Protein AF-0000000065902916 (afdb_homodimer)

Organism: Cutibacterium acnes (strain DSM 16379 / KPA171202) (NCBI:txid267747)

InterPro domains:
  IPR000559 Formate-tetrahydrofolate ligase, FTHFS [MF_01543] (1-563)
  IPR000559 Formate-tetrahydrofolate ligase, FTHFS [PF01268] (2-563)
  IPR000559 Formate-tetrahydrofolate ligase, FTHFS [cd00477] (16-562)
  IPR020628 Formate-tetrahydrofolate ligase, FTHFS, conserved site [PS00721] (103-113)
  IPR020628 Formate-tetrahydrofolate ligase, FTHFS, conserved site [PS00722] (328-339)
  IPR027417 P-loop containing nucleoside triphosphate hydrolase [G3DSA:3.40.50.300] (3-433)
  IPR027417 P-loop containing nucleoside triphosphate hydrolase [SSF52540] (4-561)

Foldseek 3Di:
DDFQVVLLVPFDEDFLCVLCVLLVAHPVQWADDPGFKTFGHLCLLVVLVPFDFAAEEEQFAFQDDLVGLQRQLLQLLLQLQLVVVPFAEEEEEAQEQQAVLFFADFFPAHFAQRGWPPRVLRNHCVRPQLVLLQVLLVVLVVLVQVCQLVPVPVQFDQVFFQRAHEASHQDPPQAKDWAQDDDSNSTDTDIGGYFYSLAGLLLLLLQLAADLVLSLVLQQQFFRGAHPVRHTDGSVNSVSSVVSSVSNVSLSTWMWGATSNSRIYTYHGAHDQQFHQRWGHLSSSSSRRSRTNYYYTYFPFHCLGNVLSCQAPNCVSSVDDHLAYEYRDELLQLLVLLVPFDDDNPDDGDPVSLDDDLVSSVSSLLSVLLSCQLCVVQQHAYEYEYEYDPSDDPSNLVSNCVSQVVSRHHYDYFPCSHVNNVRCNRVNVSVVVSSVDDGPGDHQDALQDFPLVLVQSSCCSRLNEPGAAEDPVQVVVSVVCVVSVLRSFHEHERADSCGSANDNSNGRRDHDHHQYFYHKDDRRSSRYIYTYRYDDDRRHHHDPDTLNNVWDADPVRDIPSSD/DDFQLVLLVPFDEDFLCVLCVLLVAHPVQWADDPGFKTFGHLCLLVVLVPFDFAAEEEQFAFQDDLVGLQRQLLQQLLQLQLVVVPFAEEEEEAQEQQAVLFFADFFPAHFAQRGWPPRVLRNHCVRPQLVLLQVLLVVLVVLVQVCQLVPVPVQFDQVFFQRAHEASHQDPPQAKDWAQDDDSNSTDTDIGGYFYSLQGLLLLLLQLADDLVLSLVLQQQFFRGAHPVRHTDGSVNSVSSVVSSVSNVSLSTWMWGATSNSRIYTYHGAHDQQFHQRWGHLSSSSSRRSRTNYYYTYFPFHCLGNVLSCQAPNCVSSVDDHLAYEYRDELLQLLVLLVPFDDDNPDDGDPVSLDDDLVSSVSSLLSVLLSCQLCVVQQHAYEYEYEYDPSDDPSNLVSNCVSQVVSRHHYDYFPCSHVNNVRCNRVNVRVVVSSPDDGPGDHQDALQDFPLVLVQSSCCSRLNEPGAAEDPVAVVVSVVCVVSVLRSFHEHERADSCGSANDNSNGRRDHDHHQYFYHKDDRRSSRYIYTYRYDDDRRHHHDPDTLNNVWDADPVRDIPSSD

pLDDT: mean 95.4, std 5.19, range [61.84, 98.88]

Secondary structure (DSSP, 8-state):
---HHHHHHHSPPPPHHHHHHHTT--GGGEEEBSSS-EEE-THHHHHTTTSPPPEEEEEEESS--TT---HHHHHHHHHHHHHHTT--EEEEEPPPPSGGGGTT---SSEETTEEEESHHHHHTTTTSHHHHHHHHHHHHHHHHHHHHHTT-TT-B-GGG----EEESS--GGGSSEEES-SSGGG---EEE-EEEGGG-HHHHHHHH--SHHHHHHHHHH-EEEEBTT-PEEETTTTT-HHHHHHHHTGGGS-EEEEETT--EEEE-----TTTS--B--HHHHHHHHTTSSEEEEEBSS-IIIIIHHIIIIIHHHH----SEEEEEE-HHHHHHHTT-----TTSPPPHHHHS--HHHHHHHHHHHHHHHHHHHHTT-EEEEEEE--TT--HHHHHHHHHHHHHTT-EEEEE-HHHHGGGGGHHHHHHHHHHHTSPP----SS-TTS-HHHHHHHIIIIII--S-EEE-HHHHHHHHHHHHTT-TTS-EEEE--TTSSSS-TT--SS--S--EEE-EEEEETTTTEEEEE-S---SS----SS-GGGT-EE-TTS-EES--/---HHHHHHHSPPPPHHHHHHHTT--GGGEEEBSSS-EEE-THHHHHTTTSPPPEEEEEEESS--TT---HHHHHHHHHHHHHHTT--EEEEEPPPPSGGGGTT---SSEETTEEEESHHHHHTTTTSHHHHHHHHHHHHHHHHHHHHHTT-TT-B-GGG----EEESS--GGGSSEEES-SSGGG---EEE-EEEGGG-HHHHHHHH--SHHHHHHHHHH-EEEEBTT-PEEETTTTT-HHHHHHHHTGGGS-EEEEETT--EEEE-----TTTS--B--HHHHHHHHTTSSEEEEEBSS-IIIIIHHIIIIIHHHH----SEEEEEE-HHHHHHHTT-----TTSPPPHHHHS--HHHHHHTHHHHHHHHHHHHHTT-EEEEEEE--TT--HHHHHHHHHHHHHTT-EEEEE-HHHHGGGGGHHHHHHHHHHHTSPP----SS-TTS-HHHHHHHIIIIII--S-EEE-HHHHHHHHHHHHTT-TTS-EEEE--TTSSSS-TT--SS--S--EEE-EEEEETTTTEEEEE-S---SS----SS-GGGT-EE-TTS-EES--

Structure (mmCIF, N/CA/C/O backbone):
data_AF-0000000065902916-model_v1
#
loop_
_entity.id
_entity.type
_entity.pdbx_description
1 polymer 'Formate--tetrahydrofolate ligase'
#
loop_
_atom_site.group_PDB
_atom_site.id
_atom_site.type_symbol
_atom_site.label_atom_id
_atom_site.label_alt_id
_atom_site.label_comp_id
_atom_site.label_asym_id
_atom_site.label_entity_id
_atom_site.label_seq_id
_atom_site.pdbx_PDB_ins_code
_atom_site.Cartn_x
_atom_site.Cartn_y
_atom_site.Cartn_z
_atom_site.occupancy
_atom_site.B_iso_or_equiv
_atom_site.auth_seq_id
_atom_site.auth_comp_id
_atom_site.auth_asym_id
_atom_site.auth_atom_id
_atom_site.pdbx_PDB_model_num
ATOM 1 N N . MET A 1 1 ? -21.078 -28.703 6.641 1 83.75 1 MET A N 1
ATOM 2 C CA . MET A 1 1 ? -19.812 -28.234 7.203 1 83.75 1 MET A CA 1
ATOM 3 C C . MET A 1 1 ? -19.859 -26.734 7.469 1 83.75 1 MET A C 1
ATOM 5 O O . MET A 1 1 ? -20.594 -26 6.816 1 83.75 1 MET A O 1
ATOM 9 N N . LYS A 1 2 ? -19.125 -26.391 8.523 1 86.38 2 LYS A N 1
ATOM 10 C CA . LYS A 1 2 ? -19 -24.969 8.828 1 86.38 2 LYS A CA 1
ATOM 11 C C . LYS A 1 2 ? -18.391 -24.203 7.656 1 86.38 2 LYS A C 1
ATOM 13 O O . LYS A 1 2 ? -17.734 -24.797 6.805 1 86.38 2 LYS A O 1
ATOM 18 N N . SER A 1 3 ? -18.688 -22.844 7.57 1 85.75 3 SER A N 1
ATOM 19 C CA . SER A 1 3 ? -18.047 -22.016 6.562 1 85.75 3 SER A CA 1
ATOM 20 C C . SER A 1 3 ? -16.547 -21.859 6.848 1 85.75 3 SER A C 1
ATOM 22 O O . SER A 1 3 ? -16.109 -22.062 7.98 1 85.75 3 SER A O 1
ATOM 24 N N . ASP A 1 4 ? -15.82 -21.594 5.863 1 87.5 4 ASP A N 1
ATOM 25 C CA . ASP A 1 4 ? -14.391 -21.375 6.023 1 87.5 4 ASP A CA 1
ATOM 26 C C . ASP A 1 4 ? -14.109 -20.297 7.066 1 87.5 4 ASP A C 1
ATOM 28 O O . ASP A 1 4 ? -13.18 -20.422 7.867 1 87.5 4 ASP A O 1
ATOM 32 N N . LEU A 1 5 ? -14.914 -19.25 7.055 1 83.94 5 LEU A N 1
ATOM 33 C CA . LEU A 1 5 ? -14.734 -18.156 7.992 1 83.94 5 LEU A CA 1
ATOM 34 C C . LEU A 1 5 ? -14.992 -18.609 9.422 1 83.94 5 LEU A C 1
ATOM 36 O O . LEU A 1 5 ? -14.281 -18.203 10.344 1 83.94 5 LEU A O 1
ATOM 40 N N . GLU A 1 6 ? -16.047 -19.375 9.609 1 87.38 6 GLU A N 1
ATOM 41 C CA . GLU A 1 6 ? -16.375 -19.906 10.938 1 87.38 6 GLU A CA 1
ATOM 42 C C . GLU A 1 6 ? -15.25 -20.797 11.461 1 87.38 6 GLU A C 1
ATOM 44 O O . GLU A 1 6 ? -14.875 -20.703 12.633 1 87.38 6 GLU A O 1
ATOM 49 N N . ILE A 1 7 ? -14.719 -21.594 10.578 1 91.5 7 ILE A N 1
ATOM 50 C CA . ILE A 1 7 ? -13.625 -22.484 10.961 1 91.5 7 ILE A CA 1
ATOM 51 C C . ILE A 1 7 ? -12.398 -21.672 11.344 1 91.5 7 ILE A C 1
ATOM 53 O O . ILE A 1 7 ? -11.75 -21.938 12.352 1 91.5 7 ILE A O 1
ATOM 57 N N . ALA A 1 8 ? -12.102 -20.672 10.562 1 89.81 8 ALA A N 1
ATOM 58 C CA . ALA A 1 8 ? -10.953 -19.797 10.82 1 89.81 8 ALA A CA 1
ATOM 59 C C . ALA A 1 8 ? -11.094 -19.094 12.172 1 89.81 8 ALA A C 1
ATOM 61 O O . ALA A 1 8 ? -10.109 -18.984 12.914 1 89.81 8 ALA A O 1
ATOM 62 N N . ARG A 1 9 ? -12.25 -18.641 12.516 1 87.94 9 ARG A N 1
ATOM 63 C CA . ARG A 1 9 ? -12.492 -17.891 13.742 1 87.94 9 ARG A CA 1
ATOM 64 C C . ARG A 1 9 ? -12.406 -18.797 14.961 1 87.94 9 ARG A C 1
ATOM 66 O O . ARG A 1 9 ? -12.016 -18.359 16.047 1 87.94 9 ARG A O 1
ATOM 73 N N . GLU A 1 10 ? -12.727 -20.062 14.75 1 92.06 10 GLU A N 1
ATOM 74 C CA . GLU A 1 10 ? -12.758 -21.016 15.867 1 92.06 10 GLU A CA 1
ATOM 75 C C . GLU A 1 10 ? -11.406 -21.688 16.047 1 92.06 10 GLU A C 1
ATOM 77 O O . GLU A 1 10 ? -11.141 -22.297 17.094 1 92.06 10 GLU A O 1
ATOM 82 N N . ALA A 1 11 ? -10.547 -21.578 15.07 1 94.19 11 ALA A N 1
ATOM 83 C CA . ALA A 1 11 ? -9.258 -22.266 15.102 1 94.19 11 ALA A CA 1
ATOM 84 C C . ALA A 1 11 ? -8.367 -21.703 16.203 1 94.19 11 ALA A C 1
ATOM 86 O O . ALA A 1 11 ? -8.352 -20.5 16.438 1 94.19 11 ALA A O 1
ATOM 87 N N . HIS A 1 12 ? -7.688 -22.594 16.859 1 95.25 12 HIS A N 1
ATOM 88 C CA . HIS A 1 12 ? -6.688 -22.172 17.828 1 95.25 12 HIS A CA 1
ATOM 89 C C . HIS A 1 12 ? -5.383 -21.781 17.141 1 95.25 12 HIS A C 1
ATOM 91 O O . HIS A 1 12 ? -4.766 -22.609 16.469 1 95.25 12 HIS A O 1
ATOM 97 N N . LEU A 1 13 ? -4.953 -20.547 17.328 1 95.81 13 LEU A N 1
ATOM 98 C CA . LEU A 1 13 ? -3.688 -20.094 16.766 1 95.81 13 LEU A CA 1
ATOM 99 C C . LEU A 1 13 ? -2.607 -20.016 17.844 1 95.81 13 LEU A C 1
ATOM 101 O O . LEU A 1 13 ? -2.826 -19.453 18.922 1 95.81 13 LEU A O 1
ATOM 105 N N . ASP A 1 14 ? -1.482 -20.609 17.578 1 96.56 14 ASP A N 1
ATOM 106 C CA . ASP A 1 14 ? -0.322 -20.469 18.453 1 96.56 14 ASP A CA 1
ATOM 107 C C . ASP A 1 14 ? 0.35 -19.109 18.266 1 96.56 14 ASP A C 1
ATOM 109 O O . ASP A 1 14 ? 0.291 -18.531 17.172 1 96.56 14 ASP A O 1
ATOM 113 N N . PRO A 1 15 ? 0.952 -18.625 19.359 1 95.19 15 PRO A N 1
ATOM 114 C CA . PRO A 1 15 ? 1.822 -17.469 19.109 1 95.19 15 PRO A CA 1
ATOM 115 C C . PRO A 1 15 ? 2.84 -17.719 18 1 95.19 15 PRO A C 1
ATOM 117 O O . PRO A 1 15 ? 3.391 -18.828 17.906 1 95.19 15 PRO A O 1
ATOM 120 N N . ILE A 1 16 ? 3.088 -16.781 17.219 1 97 16 ILE A N 1
ATOM 121 C CA . ILE A 1 16 ? 3.873 -16.969 16 1 97 16 ILE A CA 1
ATOM 122 C C . ILE A 1 16 ? 5.293 -17.406 16.359 1 97 16 ILE A C 1
ATOM 124 O O . ILE A 1 16 ? 5.941 -18.125 15.594 1 97 16 ILE A O 1
ATOM 128 N N . GLU A 1 17 ? 5.781 -17.016 17.562 1 96.25 17 GLU A N 1
ATOM 129 C CA . GLU A 1 17 ? 7.098 -17.438 18.047 1 96.25 17 GLU A CA 1
ATOM 130 C C . GLU A 1 17 ? 7.164 -18.953 18.234 1 96.25 17 GLU A C 1
ATOM 132 O O . GLU A 1 17 ? 8.195 -19.562 17.984 1 96.25 17 GLU A O 1
ATOM 137 N N . LYS A 1 18 ? 6.051 -19.469 18.719 1 96.81 18 LYS A N 1
ATOM 138 C CA . LYS A 1 18 ? 5.98 -20.922 18.906 1 96.81 18 LYS A CA 1
ATOM 139 C C . LYS A 1 18 ? 5.957 -21.641 17.562 1 96.81 18 LYS A C 1
ATOM 141 O O . LYS A 1 18 ? 6.594 -22.688 17.406 1 96.81 18 LYS A O 1
ATOM 146 N N . VAL A 1 19 ? 5.238 -21.125 16.609 1 97.31 19 VAL A N 1
ATOM 147 C CA . VAL A 1 19 ? 5.195 -21.688 15.266 1 97.31 19 VAL A CA 1
ATOM 148 C C . VAL A 1 19 ? 6.59 -21.641 14.641 1 97.31 19 VAL A C 1
ATOM 150 O O . VAL A 1 19 ? 7.027 -22.625 14.023 1 97.31 19 VAL A O 1
ATOM 153 N N . ALA A 1 20 ? 7.297 -20.516 14.828 1 97.06 20 ALA A N 1
ATOM 154 C CA . ALA A 1 20 ? 8.656 -20.359 14.32 1 97.06 20 ALA A CA 1
ATOM 155 C C . ALA A 1 20 ? 9.602 -21.391 14.945 1 97.06 20 ALA A C 1
ATOM 157 O O . ALA A 1 20 ? 10.438 -21.969 14.25 1 97.06 20 ALA A O 1
ATOM 158 N N . ALA A 1 21 ? 9.438 -21.609 16.234 1 95.56 21 ALA A N 1
ATOM 159 C CA . ALA A 1 21 ? 10.281 -22.547 16.938 1 95.56 21 ALA A CA 1
ATOM 160 C C . ALA A 1 21 ? 10.109 -23.969 16.391 1 95.56 21 ALA A C 1
ATOM 162 O O . ALA A 1 21 ? 11.07 -24.734 16.297 1 95.56 21 ALA A O 1
ATOM 163 N N . ARG A 1 22 ? 8.914 -24.266 16.031 1 92.75 22 ARG A N 1
ATOM 164 C CA . ARG A 1 22 ? 8.633 -25.562 15.43 1 92.75 22 ARG A CA 1
ATOM 165 C C . ARG A 1 22 ? 9.383 -25.734 14.117 1 92.75 22 ARG A C 1
ATOM 167 O O . ARG A 1 22 ? 9.758 -26.844 13.742 1 92.75 22 ARG A O 1
ATOM 174 N N . ALA A 1 23 ? 9.609 -24.641 13.469 1 92.81 23 ALA A N 1
ATOM 175 C CA . ALA A 1 23 ? 10.312 -24.656 12.188 1 92.81 23 ALA A CA 1
ATOM 176 C C . ALA A 1 23 ? 11.812 -24.453 12.383 1 92.81 23 ALA A C 1
ATOM 178 O O . ALA A 1 23 ? 12.562 -24.312 11.414 1 92.81 23 ALA A O 1
ATOM 179 N N . GLY A 1 24 ? 12.258 -24.328 13.609 1 91.44 24 GLY A N 1
ATOM 180 C CA . GLY A 1 24 ? 13.672 -24.125 13.867 1 91.44 24 GLY A CA 1
ATOM 181 C C . GLY A 1 24 ? 14.125 -22.703 13.609 1 91.44 24 GLY A C 1
ATOM 182 O O . GLY A 1 24 ? 15.297 -22.453 13.297 1 91.44 24 GLY A O 1
ATOM 183 N N . ILE A 1 25 ? 13.234 -21.75 13.656 1 95.62 25 ILE A N 1
ATOM 184 C CA . ILE A 1 25 ? 13.562 -20.344 13.484 1 95.62 25 ILE A CA 1
ATOM 185 C C . ILE A 1 25 ? 13.609 -19.656 14.852 1 95.62 25 ILE A C 1
ATOM 187 O O . ILE A 1 25 ? 12.594 -19.547 15.539 1 95.62 25 ILE A O 1
ATOM 191 N N . ASP A 1 26 ? 14.766 -19.188 15.148 1 95.5 26 ASP A N 1
ATOM 192 C CA . ASP A 1 26 ? 14.945 -18.484 16.422 1 95.5 26 ASP A CA 1
ATOM 193 C C . ASP A 1 26 ? 14.156 -17.172 16.438 1 95.5 26 ASP A C 1
ATOM 195 O O . ASP A 1 26 ? 14.055 -16.484 15.422 1 95.5 26 ASP A O 1
ATOM 199 N N . GLU A 1 27 ? 13.719 -16.812 17.609 1 95.31 27 GLU A N 1
ATOM 200 C CA . GLU A 1 27 ? 12.898 -15.625 17.797 1 95.31 27 GLU A CA 1
ATOM 201 C C . GLU A 1 27 ? 13.625 -14.367 17.328 1 95.31 27 GLU A C 1
ATOM 203 O O . GLU A 1 27 ? 13.008 -13.43 16.844 1 95.31 27 GLU A O 1
ATOM 208 N N . LYS A 1 28 ? 14.906 -14.328 17.438 1 95.19 28 LYS A N 1
ATOM 209 C CA . LYS A 1 28 ? 15.688 -13.148 17.094 1 95.19 28 LYS A CA 1
ATOM 210 C C . LYS A 1 28 ? 15.617 -12.859 15.594 1 95.19 28 LYS A C 1
ATOM 212 O O . LYS A 1 28 ? 15.922 -11.75 15.156 1 95.19 28 LYS A O 1
ATOM 217 N N . TYR A 1 29 ? 15.195 -13.867 14.805 1 96.62 29 TYR A N 1
ATOM 218 C CA . TYR A 1 29 ? 15.094 -13.688 13.359 1 96.62 29 TYR A CA 1
ATOM 219 C C . TYR A 1 29 ? 13.672 -13.336 12.953 1 96.62 29 TYR A C 1
ATOM 221 O O . TYR A 1 29 ? 13.359 -13.273 11.758 1 96.62 29 TYR A O 1
ATOM 229 N N . LEU A 1 30 ? 12.805 -13.117 13.969 1 97 30 LEU A N 1
ATOM 230 C CA . LEU A 1 30 ? 11.406 -12.797 13.688 1 97 30 LEU A CA 1
ATOM 231 C C . LEU A 1 30 ? 11.148 -11.305 13.875 1 97 30 LEU A C 1
ATOM 233 O O . LEU A 1 30 ? 11.672 -10.695 14.812 1 97 30 LEU A O 1
ATOM 237 N N . GLU A 1 31 ? 10.484 -10.727 12.969 1 96.38 31 GLU A N 1
ATOM 238 C CA . GLU A 1 31 ? 9.898 -9.398 13.102 1 96.38 31 GLU A CA 1
ATOM 239 C C . GLU A 1 31 ? 8.375 -9.469 13.133 1 96.38 31 GLU A C 1
ATOM 241 O O . GLU A 1 31 ? 7.738 -9.625 12.086 1 96.38 31 GLU A O 1
ATOM 246 N N . PRO A 1 32 ? 7.809 -9.219 14.227 1 96 32 PRO A N 1
ATOM 247 C CA . PRO A 1 32 ? 6.359 -9.406 14.359 1 96 32 PRO A CA 1
ATOM 248 C C . PRO A 1 32 ? 5.559 -8.367 13.586 1 96 32 PRO A C 1
ATOM 250 O O . PRO A 1 32 ? 5.945 -7.191 13.539 1 96 32 PRO A O 1
ATOM 253 N N . TYR A 1 33 ? 4.492 -8.68 13.039 1 96 33 TYR A N 1
ATOM 254 C CA . TYR A 1 33 ? 3.436 -7.859 12.453 1 96 33 TYR A CA 1
ATOM 255 C C . TYR A 1 33 ? 2.074 -8.234 13.023 1 96 33 TYR A C 1
ATOM 257 O O . TYR A 1 33 ? 1.308 -8.961 12.391 1 96 33 TYR A O 1
ATOM 265 N N . GLY A 1 34 ? 1.785 -7.641 14.055 1 91.44 34 GLY A N 1
ATOM 266 C CA . GLY A 1 34 ? 0.69 -8.133 14.875 1 91.44 34 GLY A CA 1
ATOM 267 C C . GLY A 1 34 ? 1.046 -9.383 15.664 1 91.44 34 GLY A C 1
ATOM 268 O O . GLY A 1 34 ? 2.213 -9.602 15.992 1 91.44 34 GLY A O 1
ATOM 269 N N . ARG A 1 35 ? 0.094 -10.125 16.047 1 87.19 35 ARG A N 1
ATOM 270 C CA . ARG A 1 35 ? 0.341 -11.266 16.922 1 87.19 35 ARG A CA 1
ATOM 271 C C . ARG A 1 35 ? 0.376 -12.57 16.125 1 87.19 35 ARG A C 1
ATOM 273 O O . ARG A 1 35 ? 0.956 -13.562 16.578 1 87.19 35 ARG A O 1
ATOM 280 N N . GLY A 1 36 ? -0.082 -12.586 14.938 1 93.06 36 GLY A N 1
ATOM 281 C CA . GLY A 1 36 ? -0.267 -13.844 14.234 1 93.06 36 GLY A CA 1
ATOM 282 C C . GLY A 1 36 ? 0.624 -13.984 13.016 1 93.06 36 GLY A C 1
ATOM 283 O O . GLY A 1 36 ? 0.633 -15.031 12.359 1 93.06 36 GLY A O 1
ATOM 284 N N . VAL A 1 37 ? 1.392 -12.977 12.633 1 97.38 37 VAL A N 1
ATOM 285 C CA . VAL A 1 37 ? 2.236 -12.969 11.445 1 97.38 37 VAL A CA 1
ATOM 286 C C . VAL A 1 37 ? 3.602 -12.375 11.789 1 97.38 37 VAL A C 1
ATOM 288 O O . VAL A 1 37 ? 3.707 -11.492 12.648 1 97.38 37 VAL A O 1
ATOM 291 N N . ALA A 1 38 ? 4.641 -12.867 11.242 1 98.06 38 ALA A N 1
ATOM 292 C CA . ALA A 1 38 ? 5.973 -12.289 11.414 1 98.06 38 ALA A CA 1
ATOM 293 C C . ALA A 1 38 ? 6.781 -12.383 10.125 1 98.06 38 ALA A C 1
ATOM 295 O O . ALA A 1 38 ? 6.645 -13.344 9.359 1 98.06 38 ALA A O 1
ATOM 296 N N . LYS A 1 39 ? 7.539 -11.43 9.867 1 98.12 39 LYS A N 1
ATOM 297 C CA . LYS A 1 39 ? 8.57 -11.547 8.844 1 98.12 39 LYS A CA 1
ATOM 298 C C . LYS A 1 39 ? 9.773 -12.328 9.359 1 98.12 39 LYS A C 1
ATOM 300 O O . LYS A 1 39 ? 10.086 -12.281 10.547 1 98.12 39 LYS A O 1
ATOM 305 N N . VAL A 1 40 ? 10.445 -13.008 8.492 1 98.06 40 VAL A N 1
ATOM 306 C CA . VAL A 1 40 ? 11.625 -13.789 8.844 1 98.06 40 VAL A CA 1
ATOM 307 C C . VAL A 1 40 ? 12.875 -13.148 8.25 1 98.06 40 VAL A C 1
ATOM 309 O O . VAL A 1 40 ? 12.977 -13 7.027 1 98.06 40 VAL A O 1
ATOM 312 N N . ASP A 1 41 ? 13.766 -12.812 9.117 1 95.88 41 ASP A N 1
ATOM 313 C CA . ASP A 1 41 ? 15.031 -12.227 8.695 1 95.88 41 ASP A CA 1
ATOM 314 C C . ASP A 1 41 ? 15.844 -13.219 7.867 1 95.88 41 ASP A C 1
ATOM 316 O O . ASP A 1 41 ? 15.883 -14.406 8.18 1 95.88 41 ASP A O 1
ATOM 320 N N . LEU A 1 42 ? 16.516 -12.75 6.848 1 94.5 42 LEU A N 1
ATOM 321 C CA . LEU A 1 42 ? 17.203 -13.609 5.895 1 94.5 42 LEU A CA 1
ATOM 322 C C . LEU A 1 42 ? 18.453 -14.234 6.527 1 94.5 42 LEU A C 1
ATOM 324 O O . LEU A 1 42 ? 18.984 -15.211 6.008 1 94.5 42 LEU A O 1
ATOM 328 N N . ASP A 1 43 ? 18.906 -13.711 7.656 1 94.12 43 ASP A N 1
ATOM 329 C CA . ASP A 1 43 ? 20.062 -14.258 8.344 1 94.12 43 ASP A CA 1
ATOM 330 C C . ASP A 1 43 ? 19.812 -15.695 8.805 1 94.12 43 ASP A C 1
ATOM 332 O O . ASP A 1 43 ? 20.75 -16.438 9.102 1 94.12 43 ASP A O 1
ATOM 336 N N . VAL A 1 44 ? 18.609 -16.062 8.797 1 95 44 VAL A N 1
ATOM 337 C CA . VAL A 1 44 ? 18.234 -17.406 9.195 1 95 44 VAL A CA 1
ATOM 338 C C . VAL A 1 44 ? 18.844 -18.422 8.227 1 95 44 VAL A C 1
ATOM 340 O O . VAL A 1 44 ? 19.203 -19.531 8.625 1 95 44 VAL A O 1
ATOM 343 N N . VAL A 1 45 ? 18.953 -18.078 6.965 1 93.44 45 VAL A N 1
ATOM 344 C CA . VAL A 1 45 ? 19.516 -18.969 5.953 1 93.44 45 VAL A CA 1
ATOM 345 C C . VAL A 1 45 ? 20.953 -19.312 6.305 1 93.44 45 VAL A C 1
ATOM 347 O O . VAL A 1 45 ? 21.359 -20.469 6.215 1 93.44 45 VAL A O 1
ATOM 350 N N . THR A 1 46 ? 21.703 -18.25 6.711 1 91.12 46 THR A N 1
ATOM 351 C CA . THR A 1 46 ? 23.078 -18.469 7.117 1 91.12 46 THR A CA 1
ATOM 352 C C . THR A 1 46 ? 23.141 -19.25 8.43 1 91.12 46 THR A C 1
ATOM 354 O O . THR A 1 46 ? 23.984 -20.125 8.586 1 91.12 46 THR A O 1
ATOM 357 N N . HIS A 1 47 ? 22.281 -18.969 9.273 1 91.06 47 HIS A N 1
ATOM 358 C CA . HIS A 1 47 ? 22.266 -19.625 10.586 1 91.06 47 HIS A CA 1
ATOM 359 C C . HIS A 1 47 ? 21.953 -21.109 10.461 1 91.06 47 HIS A C 1
ATOM 361 O O . HIS A 1 47 ? 22.5 -21.922 11.203 1 91.06 47 HIS A O 1
ATOM 367 N N . ASN A 1 48 ? 21.109 -21.406 9.508 1 89.25 48 ASN A N 1
ATOM 368 C CA . ASN A 1 48 ? 20.672 -22.797 9.359 1 89.25 48 ASN A CA 1
ATOM 369 C C . ASN A 1 48 ? 21.469 -23.516 8.273 1 89.25 48 ASN A C 1
ATOM 371 O O . ASN A 1 48 ? 21.047 -24.578 7.797 1 89.25 48 ASN A O 1
ATOM 375 N N . ARG A 1 49 ? 22.562 -23.031 7.863 1 84.62 49 ARG A N 1
ATOM 376 C CA . ARG A 1 49 ? 23.328 -23.547 6.734 1 84.62 49 ARG A CA 1
ATOM 377 C C . ARG A 1 49 ? 23.797 -24.969 7.008 1 84.62 49 ARG A C 1
ATOM 379 O O . ARG A 1 49 ? 23.938 -25.766 6.078 1 84.62 49 ARG A O 1
ATOM 386 N N . ASP A 1 50 ? 23.984 -25.297 8.266 1 84.5 50 ASP A N 1
ATOM 387 C CA . ASP A 1 50 ? 24.531 -26.594 8.617 1 84.5 50 ASP A CA 1
ATOM 388 C C . ASP A 1 50 ? 23.422 -27.609 8.891 1 84.5 50 ASP A C 1
ATOM 390 O O . ASP A 1 50 ? 23.703 -28.797 9.094 1 84.5 50 ASP A O 1
ATOM 394 N N . HIS A 1 51 ? 22.281 -27.109 8.852 1 83.25 51 HIS A N 1
ATOM 395 C CA . HIS A 1 51 ? 21.172 -28.047 8.961 1 83.25 51 HIS A CA 1
ATOM 396 C C . HIS A 1 51 ? 21.031 -28.891 7.691 1 83.25 51 HIS A C 1
ATOM 398 O O . HIS A 1 51 ? 21.391 -28.438 6.605 1 83.25 51 HIS A O 1
ATOM 404 N N . SER A 1 52 ? 20.578 -30.062 7.91 1 83.12 52 SER A N 1
ATOM 405 C CA . SER A 1 52 ? 20.281 -30.875 6.738 1 83.12 52 SER A CA 1
ATOM 406 C C . SER A 1 52 ? 19.141 -30.281 5.93 1 83.12 52 SER A C 1
ATOM 408 O O . SER A 1 52 ? 18.125 -29.844 6.492 1 83.12 52 SER A O 1
ATOM 410 N N . CYS A 1 53 ? 19.312 -30.266 4.676 1 88 53 CYS A N 1
ATOM 411 C CA . CYS A 1 53 ? 18.25 -29.75 3.807 1 88 53 CYS A CA 1
ATOM 412 C C . CYS A 1 53 ? 17.078 -30.719 3.762 1 88 53 CYS A C 1
ATOM 414 O O . CYS A 1 53 ? 17.266 -31.938 3.688 1 88 53 CYS A O 1
ATOM 416 N N . GLY A 1 54 ? 15.969 -30.172 3.891 1 94.81 54 GLY A N 1
ATOM 417 C CA . GLY A 1 54 ? 14.766 -30.984 3.76 1 94.81 54 GLY A CA 1
ATOM 418 C C . GLY A 1 54 ? 14.508 -31.453 2.338 1 94.81 54 GLY A C 1
ATOM 419 O O . GLY A 1 54 ? 15.164 -30.984 1.402 1 94.81 54 GLY A O 1
ATOM 420 N N . LYS A 1 55 ? 13.633 -32.469 2.236 1 97.62 55 LYS A N 1
ATOM 421 C CA . LYS A 1 55 ? 13.133 -32.844 0.92 1 97.62 55 LYS A CA 1
ATOM 422 C C . LYS A 1 55 ? 12.305 -31.734 0.297 1 97.62 55 LYS A C 1
ATOM 424 O O . LYS A 1 55 ? 11.547 -31.047 0.993 1 97.62 55 LYS A O 1
ATOM 429 N N . TYR A 1 56 ? 12.555 -31.469 -0.967 1 97.94 56 TYR A N 1
ATOM 430 C CA . TYR A 1 56 ? 11.898 -30.391 -1.698 1 97.94 56 TYR A CA 1
ATOM 431 C C . TYR A 1 56 ? 10.773 -30.938 -2.568 1 97.94 56 TYR A C 1
ATOM 433 O O . TYR A 1 56 ? 11.016 -31.656 -3.539 1 97.94 56 TYR A O 1
ATOM 441 N N . VAL A 1 57 ? 9.484 -30.609 -2.246 1 98.69 57 VAL A N 1
ATOM 442 C CA . VAL A 1 57 ? 8.312 -31.156 -2.918 1 98.69 57 VAL A CA 1
ATOM 443 C C . VAL A 1 57 ? 7.473 -30.031 -3.516 1 98.69 57 VAL A C 1
ATOM 445 O O . VAL A 1 57 ? 7.129 -29.078 -2.824 1 98.69 57 VAL A O 1
ATOM 448 N N . VAL A 1 58 ? 7.133 -30.094 -4.809 1 98.62 58 VAL A N 1
ATOM 449 C CA . VAL A 1 58 ? 6.277 -29.109 -5.445 1 98.62 58 VAL A CA 1
ATOM 450 C C . VAL A 1 58 ? 4.863 -29.656 -5.605 1 98.62 58 VAL A C 1
ATOM 452 O O . VAL A 1 58 ? 4.691 -30.812 -6 1 98.62 58 VAL A O 1
ATOM 455 N N . VAL A 1 59 ? 3.887 -28.891 -5.148 1 98.69 59 VAL A N 1
ATOM 456 C CA . VAL A 1 59 ? 2.48 -29.219 -5.355 1 98.69 59 VAL A CA 1
ATOM 457 C C . VAL A 1 59 ? 1.956 -28.5 -6.598 1 98.69 59 VAL A C 1
ATOM 459 O O . VAL A 1 59 ? 1.985 -27.266 -6.668 1 98.69 59 VAL A O 1
ATOM 462 N N . THR A 1 60 ? 1.54 -29.188 -7.57 1 98.19 60 THR A N 1
ATOM 463 C CA . THR A 1 60 ? 0.95 -28.719 -8.82 1 98.19 60 THR A CA 1
ATOM 464 C C . THR A 1 60 ? -0.37 -29.438 -9.094 1 98.19 60 THR A C 1
ATOM 466 O O . THR A 1 60 ? -1.013 -29.938 -8.172 1 98.19 60 THR A O 1
ATOM 469 N N . ALA A 1 61 ? -0.87 -29.312 -10.344 1 97.94 61 ALA A N 1
ATOM 470 C CA . ALA A 1 61 ? -2.176 -29.906 -10.617 1 97.94 61 ALA A CA 1
ATOM 471 C C . ALA A 1 61 ? -2.314 -30.25 -12.094 1 97.94 61 ALA A C 1
ATOM 473 O O . ALA A 1 61 ? -1.417 -29.969 -12.898 1 97.94 61 ALA A O 1
ATOM 474 N N . MET A 1 62 ? -3.373 -30.984 -12.367 1 97.25 62 MET A N 1
ATOM 475 C CA . MET A 1 62 ? -3.816 -31.125 -13.75 1 97.25 62 MET A CA 1
ATOM 476 C C . MET A 1 62 ? -4.445 -29.812 -14.25 1 97.25 62 MET A C 1
ATOM 478 O O . MET A 1 62 ? -4.523 -28.844 -13.5 1 97.25 62 MET A O 1
ATOM 482 N N . THR A 1 63 ? -4.859 -29.781 -15.508 1 96.38 63 THR A N 1
ATOM 483 C CA . THR A 1 63 ? -5.449 -28.594 -16.094 1 96.38 63 THR A CA 1
ATOM 484 C C . THR A 1 63 ? -6.68 -28.156 -15.297 1 96.38 63 THR A C 1
ATOM 486 O O . THR A 1 63 ? -7.617 -28.938 -15.117 1 96.38 63 THR A O 1
ATOM 489 N N . PRO A 1 64 ? -6.602 -26.953 -14.812 1 91.5 64 PRO A N 1
ATOM 490 C CA . PRO A 1 64 ? -7.707 -26.5 -13.961 1 91.5 64 PRO A CA 1
ATOM 491 C C . PRO A 1 64 ? -9.031 -26.406 -14.719 1 91.5 64 PRO A C 1
ATOM 493 O O . PRO A 1 64 ? -9.039 -26.156 -15.93 1 91.5 64 PRO A O 1
ATOM 496 N N . THR A 1 65 ? -10.086 -26.641 -13.961 1 88.62 65 THR A N 1
ATOM 497 C CA . THR A 1 65 ? -11.445 -26.391 -14.422 1 88.62 65 THR A CA 1
ATOM 498 C C . THR A 1 65 ? -12.047 -25.188 -13.703 1 88.62 65 THR A C 1
ATOM 500 O O . THR A 1 65 ? -11.469 -24.688 -12.734 1 88.62 65 THR A O 1
ATOM 503 N N . PRO A 1 66 ? -13.172 -24.594 -14.117 1 79.56 66 PRO A N 1
ATOM 504 C CA . PRO A 1 66 ? -13.797 -23.453 -13.438 1 79.56 66 PRO A CA 1
ATOM 505 C C . PRO A 1 66 ? -14.188 -23.781 -12 1 79.56 66 PRO A C 1
ATOM 507 O O . PRO A 1 66 ? -14.492 -22.875 -11.219 1 79.56 66 PRO A O 1
ATOM 510 N N . LEU A 1 67 ? -14.102 -24.984 -11.633 1 75.88 67 LEU A N 1
ATOM 511 C CA . LEU A 1 67 ? -14.531 -25.438 -10.32 1 75.88 67 LEU A CA 1
ATOM 512 C C . LEU A 1 67 ? -13.414 -25.297 -9.297 1 75.88 67 LEU A C 1
ATOM 514 O O . LEU A 1 67 ? -13.68 -25.156 -8.102 1 75.88 67 LEU A O 1
ATOM 518 N N . GLY A 1 68 ? -12.188 -25.328 -9.664 1 80.25 68 GLY A N 1
ATOM 519 C CA . GLY A 1 68 ? -11.039 -25.344 -8.781 1 80.25 68 GLY A CA 1
ATOM 520 C C . GLY A 1 68 ? -10.727 -26.719 -8.219 1 80.25 68 GLY A C 1
ATOM 521 O O . GLY A 1 68 ? -11.609 -27.391 -7.703 1 80.25 68 GLY A O 1
ATOM 522 N N . GLU A 1 69 ? -9.562 -27.172 -8.234 1 86.81 69 GLU A N 1
ATOM 523 C CA . GLU A 1 69 ? -9.18 -28.531 -7.855 1 86.81 69 GLU A CA 1
ATOM 524 C C . GLU A 1 69 ? -8.68 -28.578 -6.414 1 86.81 69 GLU A C 1
ATOM 526 O O . GLU A 1 69 ? -8.5 -29.672 -5.848 1 86.81 69 GLU A O 1
ATOM 531 N N . GLY A 1 70 ? -8.531 -27.422 -5.812 1 92.38 70 GLY A N 1
ATOM 532 C CA . GLY A 1 70 ? -8.125 -27.375 -4.422 1 92.38 70 GLY A CA 1
ATOM 533 C C . GLY A 1 70 ? -6.637 -27.609 -4.227 1 92.38 70 GLY A C 1
ATOM 534 O O . GLY A 1 70 ? -6.234 -28.344 -3.309 1 92.38 70 GLY A O 1
ATOM 535 N N . LYS A 1 71 ? -5.828 -27.094 -5.125 1 95.19 71 LYS A N 1
ATOM 536 C CA . LYS A 1 71 ? -4.379 -27.25 -5.055 1 95.19 71 LYS A CA 1
ATOM 537 C C . LYS A 1 71 ? -3.826 -26.688 -3.752 1 95.19 71 LYS A C 1
ATOM 539 O O . LYS A 1 71 ? -3.055 -27.344 -3.055 1 95.19 71 LYS A O 1
ATOM 544 N N . THR A 1 72 ? -4.23 -25.5 -3.365 1 94.81 72 THR A N 1
ATOM 545 C CA . THR A 1 72 ? -3.723 -24.844 -2.16 1 94.81 72 THR A CA 1
ATOM 546 C C . THR A 1 72 ? -4.195 -25.578 -0.91 1 94.81 72 THR A C 1
ATOM 548 O O . THR A 1 72 ? -3.424 -25.781 0.031 1 94.81 72 THR A O 1
ATOM 551 N N . THR A 1 73 ? -5.445 -26 -0.892 1 96 73 THR A N 1
ATOM 552 C CA . THR A 1 73 ? -5.945 -26.734 0.264 1 96 73 THR A CA 1
ATOM 553 C C . THR A 1 73 ? -5.207 -28.062 0.418 1 96 73 THR A C 1
ATOM 555 O O . THR A 1 73 ? -4.953 -28.516 1.537 1 96 73 THR A O 1
ATOM 558 N N . THR A 1 74 ? -4.883 -28.672 -0.714 1 98.06 74 THR A N 1
ATOM 559 C CA . THR A 1 74 ? -4.125 -29.922 -0.68 1 98.06 74 THR A CA 1
ATOM 560 C C . THR A 1 74 ? -2.719 -29.688 -0.139 1 98.06 74 THR A C 1
ATOM 562 O O . THR A 1 74 ? -2.205 -30.484 0.643 1 98.06 74 THR A O 1
ATOM 565 N N . ALA A 1 75 ? -2.117 -28.609 -0.553 1 98.31 75 ALA A N 1
ATOM 566 C CA . ALA A 1 75 ? -0.793 -28.266 -0.04 1 98.31 75 ALA A CA 1
ATOM 567 C C . ALA A 1 75 ? -0.825 -28.078 1.473 1 98.31 75 ALA A C 1
ATOM 569 O O . ALA A 1 75 ? 0.044 -28.578 2.188 1 98.31 75 ALA A O 1
ATOM 570 N N . VAL A 1 76 ? -1.844 -27.375 1.943 1 98.38 76 VAL A N 1
ATOM 571 C CA . VAL A 1 76 ? -2 -27.141 3.375 1 98.38 76 VAL A CA 1
ATOM 572 C C . VAL A 1 76 ? -2.27 -28.469 4.09 1 98.38 76 VAL A C 1
ATOM 574 O O . VAL A 1 76 ? -1.656 -28.766 5.117 1 98.38 76 VAL A O 1
ATOM 577 N N . GLY A 1 77 ? -3.164 -29.234 3.525 1 98.56 77 GLY A N 1
ATOM 578 C CA . GLY A 1 77 ? -3.467 -30.531 4.09 1 98.56 77 GLY A CA 1
ATOM 579 C C . GLY A 1 77 ? -2.256 -31.453 4.172 1 98.56 77 GLY A C 1
ATOM 580 O O . GLY A 1 77 ? -2.082 -32.156 5.152 1 98.56 77 GLY A O 1
ATOM 581 N N . LEU A 1 78 ? -1.479 -31.453 3.133 1 98.81 78 LEU A N 1
ATOM 582 C CA . LEU A 1 78 ? -0.27 -32.281 3.104 1 98.81 78 LEU A CA 1
ATOM 583 C C . LEU A 1 78 ? 0.697 -31.844 4.207 1 98.81 78 LEU A C 1
ATOM 585 O O . LEU A 1 78 ? 1.304 -32.688 4.863 1 98.81 78 LEU A O 1
ATOM 589 N N . ALA A 1 79 ? 0.879 -30.516 4.418 1 98.56 79 ALA A N 1
ATOM 590 C CA . ALA A 1 79 ? 1.724 -30.031 5.504 1 98.56 79 ALA A CA 1
ATOM 591 C C . ALA A 1 79 ? 1.239 -30.547 6.855 1 98.56 79 ALA A C 1
ATOM 593 O O . ALA A 1 79 ? 2.039 -31.016 7.668 1 98.56 79 ALA A O 1
ATOM 594 N N . GLN A 1 80 ? -0.046 -30.516 7.047 1 98.56 80 GLN A N 1
ATOM 595 C CA . GLN A 1 80 ? -0.653 -31.016 8.281 1 98.56 80 GLN A CA 1
ATOM 596 C C . GLN A 1 80 ? -0.513 -32.531 8.398 1 98.56 80 GLN A C 1
ATOM 598 O O . GLN A 1 80 ? -0.265 -33.031 9.484 1 98.56 80 GLN A O 1
ATOM 603 N N . GLY A 1 81 ? -0.706 -33.219 7.273 1 98.75 81 GLY A N 1
ATOM 604 C CA . GLY A 1 81 ? -0.579 -34.656 7.25 1 98.75 81 GLY A CA 1
ATOM 605 C C . GLY A 1 81 ? 0.821 -35.156 7.578 1 98.75 81 GLY A C 1
ATOM 606 O O . GLY A 1 81 ? 0.99 -36.156 8.273 1 98.75 81 GLY A O 1
ATOM 607 N N . LEU A 1 82 ? 1.812 -34.469 7.039 1 98.62 82 LEU A N 1
ATOM 608 C CA . LEU A 1 82 ? 3.193 -34.812 7.352 1 98.62 82 LEU A CA 1
ATOM 609 C C . LEU A 1 82 ? 3.457 -34.719 8.852 1 98.62 82 LEU A C 1
ATOM 611 O O . LEU A 1 82 ? 4.117 -35.562 9.43 1 98.62 82 LEU A O 1
ATOM 615 N N . GLU A 1 83 ? 2.914 -33.719 9.461 1 97.62 83 GLU A N 1
ATOM 616 C CA . GLU A 1 83 ? 3.062 -33.562 10.906 1 97.62 83 GLU A CA 1
ATOM 617 C C . GLU A 1 83 ? 2.432 -34.719 11.648 1 97.62 83 GLU A C 1
ATOM 619 O O . GLU A 1 83 ? 2.939 -35.156 12.688 1 97.62 83 GLU A O 1
ATOM 624 N N . LYS A 1 84 ? 1.324 -35.25 11.172 1 98.19 84 LYS A N 1
ATOM 625 C CA . LYS A 1 84 ? 0.607 -36.344 11.797 1 98.19 84 LYS A CA 1
ATOM 626 C C . LYS A 1 84 ? 1.448 -37.625 11.797 1 98.19 84 LYS A C 1
ATOM 628 O O . LYS A 1 84 ? 1.284 -38.469 12.664 1 98.19 84 LYS A O 1
ATOM 633 N N . ILE A 1 85 ? 2.318 -37.719 10.867 1 98.38 85 ILE A N 1
ATOM 634 C CA . ILE A 1 85 ? 3.109 -38.938 10.789 1 98.38 85 ILE A CA 1
ATOM 635 C C . ILE A 1 85 ? 4.523 -38.688 11.297 1 98.38 85 ILE A C 1
ATOM 637 O O . ILE A 1 85 ? 5.457 -39.406 10.977 1 98.38 85 ILE A O 1
ATOM 641 N N . GLY A 1 86 ? 4.73 -37.531 11.922 1 97.06 86 GLY A N 1
ATOM 642 C CA . GLY A 1 86 ? 5.957 -37.25 12.648 1 97.06 86 GLY A CA 1
ATOM 643 C C . GLY A 1 86 ? 7.016 -36.594 11.789 1 97.06 86 GLY A C 1
ATOM 644 O O . GLY A 1 86 ? 8.195 -36.562 12.148 1 97.06 86 GLY A O 1
ATOM 645 N N . LYS A 1 87 ? 6.68 -36.094 10.617 1 97.19 87 LYS A N 1
ATOM 646 C CA . LYS A 1 87 ? 7.594 -35.344 9.758 1 97.19 87 LYS A CA 1
ATOM 647 C C . LYS A 1 87 ? 7.324 -33.844 9.836 1 97.19 87 LYS A C 1
ATOM 649 O O . LYS A 1 87 ? 6.188 -33.406 9.672 1 97.19 87 LYS A O 1
ATOM 654 N N . HIS A 1 88 ? 8.328 -33.062 10.078 1 95.5 88 HIS A N 1
ATOM 655 C CA . HIS A 1 88 ? 8.18 -31.625 10.172 1 95.5 88 HIS A CA 1
ATOM 656 C C . HIS A 1 88 ? 8.273 -30.969 8.797 1 95.5 88 HIS A C 1
ATOM 658 O O . HIS A 1 88 ? 9.219 -31.219 8.047 1 95.5 88 HIS A O 1
ATOM 664 N N . SER A 1 89 ? 7.281 -30.172 8.539 1 96.75 89 SER A N 1
ATOM 665 C CA . SER A 1 89 ? 7.25 -29.562 7.211 1 96.75 89 SER A CA 1
ATOM 666 C C . SER A 1 89 ? 7.09 -28.047 7.312 1 96.75 89 SER A C 1
ATOM 668 O O . SER A 1 89 ? 6.621 -27.531 8.328 1 96.75 89 SER A O 1
ATOM 670 N N . VAL A 1 90 ? 7.566 -27.359 6.297 1 97.88 90 VAL A N 1
ATOM 671 C CA . VAL A 1 90 ? 7.305 -25.953 6.051 1 97.88 90 VAL A CA 1
ATOM 672 C C . VAL A 1 90 ? 6.672 -25.766 4.672 1 97.88 90 VAL A C 1
ATOM 674 O O . VAL A 1 90 ? 7.156 -26.328 3.684 1 97.88 90 VAL A O 1
ATOM 677 N N . LEU A 1 91 ? 5.605 -25.109 4.672 1 98.38 91 LEU A N 1
ATOM 678 C CA . LEU A 1 91 ? 4.902 -24.844 3.42 1 98.38 91 LEU A CA 1
ATOM 679 C C . LEU A 1 91 ? 5.195 -23.422 2.92 1 98.38 91 LEU A C 1
ATOM 681 O O . LEU A 1 91 ? 5.09 -22.469 3.678 1 98.38 91 LEU A O 1
ATOM 685 N N . ALA A 1 92 ? 5.633 -23.281 1.679 1 98.12 92 ALA A N 1
ATOM 686 C CA . ALA A 1 92 ? 5.832 -21.984 1.032 1 98.12 92 ALA A CA 1
ATOM 687 C C . ALA A 1 92 ? 4.746 -21.719 -0.006 1 98.12 92 ALA A C 1
ATOM 689 O O . ALA A 1 92 ? 4.551 -22.516 -0.927 1 98.12 92 ALA A O 1
ATOM 690 N N . LEU A 1 93 ? 4.039 -20.609 0.12 1 97.75 93 LEU A N 1
ATOM 691 C CA . LEU A 1 93 ? 2.947 -20.234 -0.775 1 97.75 93 LEU A CA 1
ATOM 692 C C . LEU A 1 93 ? 3.113 -18.812 -1.285 1 97.75 93 LEU A C 1
ATOM 694 O O . LEU A 1 93 ? 3.795 -18 -0.657 1 97.75 93 LEU A O 1
ATOM 698 N N . ARG A 1 94 ? 2.455 -18.531 -2.406 1 96.94 94 ARG A N 1
ATOM 699 C CA . ARG A 1 94 ? 2.338 -17.156 -2.887 1 96.94 94 ARG A CA 1
ATOM 700 C C . ARG A 1 94 ? 1.398 -16.344 -2 1 96.94 94 ARG A C 1
ATOM 702 O O . ARG A 1 94 ? 0.492 -16.891 -1.374 1 96.94 94 ARG A O 1
ATOM 709 N N . GLN A 1 95 ? 1.735 -15.102 -1.914 1 96.31 95 GLN A N 1
ATOM 710 C CA . GLN A 1 95 ? 0.787 -14.172 -1.31 1 96.31 95 GLN A CA 1
ATOM 711 C C . GLN A 1 95 ? -0.312 -13.781 -2.297 1 96.31 95 GLN A C 1
ATOM 713 O O . GLN A 1 95 ? -0.026 -13.406 -3.434 1 96.31 95 GLN A O 1
ATOM 718 N N . PRO A 1 96 ? -1.56 -13.906 -1.896 1 92.88 96 PRO A N 1
ATOM 719 C CA . PRO A 1 96 ? -2.631 -13.445 -2.779 1 92.88 96 PRO A CA 1
ATOM 720 C C . PRO A 1 96 ? -2.67 -11.922 -2.906 1 92.88 96 PRO A C 1
ATOM 722 O O . PRO A 1 96 ? -2.396 -11.211 -1.937 1 92.88 96 PRO A O 1
ATOM 725 N N . SER A 1 97 ? -3.014 -11.461 -4.121 1 91.88 97 SER A N 1
ATOM 726 C CA . SER A 1 97 ? -3.287 -10.047 -4.34 1 91.88 97 SER A CA 1
ATOM 727 C C . SER A 1 97 ? -4.621 -9.641 -3.721 1 91.88 97 SER A C 1
ATOM 729 O O . SER A 1 97 ? -5.586 -10.406 -3.758 1 91.88 97 SER A O 1
ATOM 731 N N . MET A 1 98 ? -4.727 -8.414 -3.236 1 93.19 98 MET A N 1
ATOM 732 C CA . MET A 1 98 ? -5.938 -7.953 -2.562 1 93.19 98 MET A CA 1
ATOM 733 C C . MET A 1 98 ? -7.031 -7.625 -3.572 1 93.19 98 MET A C 1
ATOM 735 O O . MET A 1 98 ? -8.211 -7.871 -3.316 1 93.19 98 MET A O 1
ATOM 739 N N . GLY A 1 99 ? -6.738 -7.086 -4.734 1 93.31 99 GLY A N 1
ATOM 740 C CA . GLY A 1 99 ? -7.695 -6.656 -5.738 1 93.31 99 GLY A CA 1
ATOM 741 C C . GLY A 1 99 ? -8.758 -7.695 -6.031 1 93.31 99 GLY A C 1
ATOM 742 O O . GLY A 1 99 ? -9.953 -7.426 -5.898 1 93.31 99 GLY A O 1
ATOM 743 N N . PRO A 1 100 ? -8.336 -8.875 -6.344 1 91.81 100 PRO A N 1
ATOM 744 C CA . PRO A 1 100 ? -9.281 -9.938 -6.703 1 91.81 100 PRO A CA 1
ATOM 745 C C . PRO A 1 100 ? -10.234 -10.297 -5.562 1 91.81 100 PRO A C 1
ATOM 747 O O . PRO A 1 100 ? -11.344 -10.766 -5.801 1 91.81 100 PRO A O 1
ATOM 750 N N . THR A 1 101 ? -9.82 -10.109 -4.324 1 91.62 101 THR A N 1
ATOM 751 C CA . THR A 1 101 ? -10.648 -10.398 -3.158 1 91.62 101 THR A CA 1
ATOM 752 C C . THR A 1 101 ? -11.961 -9.617 -3.227 1 91.62 101 THR A C 1
ATOM 754 O O . THR A 1 101 ? -13.008 -10.125 -2.809 1 91.62 101 THR A O 1
ATOM 757 N N . PHE A 1 102 ? -11.922 -8.453 -3.814 1 93.81 102 PHE A N 1
ATOM 758 C CA . PHE A 1 102 ? -13.102 -7.594 -3.844 1 93.81 102 PHE A CA 1
ATOM 759 C C . PHE A 1 102 ? -13.867 -7.773 -5.148 1 93.81 102 PHE A C 1
ATOM 761 O O . PHE A 1 102 ? -14.938 -7.191 -5.328 1 93.81 102 PHE A O 1
ATOM 768 N N . GLY A 1 103 ? -13.336 -8.547 -6.082 1 90.31 103 GLY A N 1
ATOM 769 C CA . GLY A 1 103 ? -14.023 -8.844 -7.324 1 90.31 103 GLY A CA 1
ATOM 770 C C . GLY A 1 103 ? -14.828 -10.133 -7.266 1 90.31 103 GLY A C 1
ATOM 771 O O . GLY A 1 103 ? -16.047 -10.117 -7.422 1 90.31 103 GLY A O 1
ATOM 772 N N . ILE A 1 104 ? -14.188 -11.281 -7.238 1 72.25 104 ILE A N 1
ATOM 773 C CA . ILE A 1 104 ? -14.852 -12.578 -7.328 1 72.25 104 ILE A CA 1
ATOM 774 C C . ILE A 1 104 ? -14.43 -13.453 -6.148 1 72.25 104 ILE A C 1
ATOM 776 O O . ILE A 1 104 ? -15.25 -14.172 -5.586 1 72.25 104 ILE A O 1
ATOM 780 N N . LYS A 1 105 ? -13.086 -13.445 -6.004 1 61.84 105 LYS A N 1
ATOM 781 C CA . LYS A 1 105 ? -12.367 -14.57 -5.414 1 61.84 105 LYS A CA 1
ATOM 782 C C . LYS A 1 105 ? -12.68 -14.703 -3.926 1 61.84 105 LYS A C 1
ATOM 784 O O . LYS A 1 105 ? -12.703 -13.703 -3.199 1 61.84 105 LYS A O 1
ATOM 789 N N . GLY A 1 106 ? -13.141 -15.727 -3.611 1 62.53 106 GLY A N 1
ATOM 790 C CA . GLY A 1 106 ? -13.039 -16.172 -2.23 1 62.53 106 GLY A CA 1
ATOM 791 C C . GLY A 1 106 ? -11.609 -16.234 -1.727 1 62.53 106 GLY A C 1
ATOM 792 O O . GLY A 1 106 ? -10.68 -15.836 -2.426 1 62.53 106 GLY A O 1
ATOM 793 N N . GLY A 1 107 ? -11.227 -16.672 -0.611 1 63.34 107 GLY A N 1
ATOM 794 C CA . GLY A 1 107 ? -9.945 -16.703 0.074 1 63.34 107 GLY A CA 1
ATOM 795 C C . GLY A 1 107 ? -8.945 -17.641 -0.575 1 63.34 107 GLY A C 1
ATOM 796 O O . GLY A 1 107 ? -9.328 -18.688 -1.126 1 63.34 107 GLY A O 1
ATOM 797 N N . ALA A 1 108 ? -7.707 -17.297 -0.892 1 67.44 108 ALA A N 1
ATOM 798 C CA . ALA A 1 108 ? -6.594 -18.078 -1.426 1 67.44 108 ALA A CA 1
ATOM 799 C C . ALA A 1 108 ? -5.797 -18.734 -0.302 1 67.44 108 ALA A C 1
ATOM 801 O O . ALA A 1 108 ? -4.594 -18.969 -0.439 1 67.44 108 ALA A O 1
ATOM 802 N N . ALA A 1 109 ? -6.508 -19.078 0.736 1 80.19 109 ALA A N 1
ATOM 803 C CA . ALA A 1 109 ? -5.781 -19.516 1.926 1 80.19 109 ALA A CA 1
ATOM 804 C C . ALA A 1 109 ? -6.16 -20.938 2.305 1 80.19 109 ALA A C 1
ATOM 806 O O . ALA A 1 109 ? -5.973 -21.359 3.451 1 80.19 109 ALA A O 1
ATOM 807 N N . GLY A 1 110 ? -6.75 -21.641 1.337 1 90.12 110 GLY A N 1
ATOM 808 C CA . GLY A 1 110 ? -7.215 -22.969 1.661 1 90.12 110 GLY A CA 1
ATOM 809 C C . GLY A 1 110 ? -8.703 -23.031 1.95 1 90.12 110 GLY A C 1
ATOM 810 O O . GLY A 1 110 ? -9.445 -22.125 1.601 1 90.12 110 GLY A O 1
ATOM 811 N N . ALA A 1 111 ? -9.117 -24.172 2.521 1 91.56 111 ALA A N 1
ATOM 812 C CA . ALA A 1 111 ? -10.539 -24.391 2.766 1 91.56 111 ALA A CA 1
ATOM 813 C C . ALA A 1 111 ? -10.758 -25.391 3.885 1 91.56 111 ALA A C 1
ATOM 815 O O . ALA A 1 111 ? -9.906 -26.25 4.137 1 91.56 111 ALA A O 1
ATOM 816 N N . GLY A 1 112 ? -11.883 -25.266 4.488 1 93.69 112 GLY A N 1
ATOM 817 C CA . GLY A 1 112 ? -12.242 -26.188 5.547 1 93.69 112 GLY A CA 1
ATOM 818 C C . GLY A 1 112 ? -11.219 -26.234 6.672 1 93.69 112 GLY A C 1
ATOM 819 O O . GLY A 1 112 ? -10.828 -25.203 7.199 1 93.69 112 GLY A O 1
ATOM 820 N N . TYR A 1 113 ? -10.82 -27.422 6.984 1 96.62 113 TYR A N 1
ATOM 821 C CA . TYR A 1 113 ? -9.922 -27.578 8.125 1 96.62 113 TYR A CA 1
ATOM 822 C C . TYR A 1 113 ? -8.469 -27.578 7.676 1 96.62 113 TYR A C 1
ATOM 824 O O . TYR A 1 113 ? -7.574 -27.953 8.445 1 96.62 113 TYR A O 1
ATOM 832 N N . SER A 1 114 ? -8.227 -27.203 6.445 1 97.12 114 SER A N 1
ATOM 833 C CA . SER A 1 114 ? -6.902 -27 5.879 1 97.12 114 SER A CA 1
ATOM 834 C C . SER A 1 114 ? -6.758 -25.594 5.312 1 97.12 114 SER A C 1
ATOM 836 O O . SER A 1 114 ? -6.797 -25.406 4.094 1 97.12 114 SER A O 1
ATOM 838 N N . GLN A 1 115 ? -6.5 -24.656 6.203 1 96.44 115 GLN A N 1
ATOM 839 C CA . GLN A 1 115 ? -6.379 -23.25 5.855 1 96.44 115 GLN A CA 1
ATOM 840 C C . GLN A 1 115 ? -5.082 -22.656 6.402 1 96.44 115 GLN A C 1
ATOM 842 O O . GLN A 1 115 ? -4.488 -23.203 7.336 1 96.44 115 GLN A O 1
ATOM 847 N N . VAL A 1 116 ? -4.664 -21.594 5.762 1 97.25 116 VAL A N 1
ATOM 848 C CA . VAL A 1 116 ? -3.617 -20.75 6.32 1 97.25 116 VAL A CA 1
ATOM 849 C C . VAL A 1 116 ? -4.25 -19.578 7.07 1 97.25 116 VAL A C 1
ATOM 851 O O . VAL A 1 116 ? -5.137 -18.906 6.547 1 97.25 116 VAL A O 1
ATOM 854 N N . LEU A 1 117 ? -3.803 -19.328 8.258 1 96.12 117 LEU A N 1
ATOM 855 C CA . LEU A 1 117 ? -4.387 -18.328 9.156 1 96.12 117 LEU A CA 1
ATOM 856 C C . LEU A 1 117 ? -3.318 -17.375 9.664 1 96.12 117 LEU A C 1
ATOM 858 O O . LEU A 1 117 ? -2.154 -17.75 9.812 1 96.12 117 LEU A O 1
ATOM 862 N N . PRO A 1 118 ? -3.719 -16.047 9.953 1 93.69 118 PRO A N 1
ATOM 863 C CA . PRO A 1 118 ? -5.074 -15.5 9.883 1 93.69 118 PRO A CA 1
ATOM 864 C C . PRO A 1 118 ? -5.508 -15.18 8.453 1 93.69 118 PRO A C 1
ATOM 866 O O . PRO A 1 118 ? -4.828 -14.43 7.75 1 93.69 118 PRO A O 1
ATOM 869 N N . MET A 1 119 ? -6.645 -15.547 8.141 1 90 119 MET A N 1
ATOM 870 C CA . MET A 1 119 ? -7.125 -15.516 6.762 1 90 119 MET A CA 1
ATOM 871 C C . MET A 1 119 ? -7.348 -14.078 6.297 1 90 119 MET A C 1
ATOM 873 O O . MET A 1 119 ? -7.039 -13.734 5.152 1 90 119 MET A O 1
ATOM 877 N N . GLU A 1 120 ? -7.918 -13.242 7.137 1 88.5 120 GLU A N 1
ATOM 878 C CA . GLU A 1 120 ? -8.195 -11.859 6.773 1 88.5 120 GLU A CA 1
ATOM 879 C C . GLU A 1 120 ? -6.914 -11.102 6.457 1 88.5 120 GLU A C 1
ATOM 881 O O . GLU A 1 120 ? -6.848 -10.367 5.465 1 88.5 120 GLU A O 1
ATOM 886 N N . LYS A 1 121 ? -5.895 -11.305 7.27 1 92.31 121 LYS A N 1
ATOM 887 C CA . LYS A 1 121 ? -4.609 -10.656 7.035 1 92.31 121 LYS A CA 1
ATOM 888 C C . LYS A 1 121 ? -3.98 -11.133 5.73 1 92.31 121 LYS A C 1
ATOM 890 O O . LYS A 1 121 ? -3.443 -10.328 4.965 1 92.31 121 LYS A O 1
ATOM 895 N N . LEU A 1 122 ? -4.109 -12.344 5.527 1 94.31 122 LEU A N 1
ATOM 896 C CA . LEU A 1 122 ? -3.492 -12.969 4.359 1 94.31 122 LEU A CA 1
ATOM 897 C C . LEU A 1 122 ? -4.121 -12.445 3.07 1 94.31 122 LEU A C 1
ATOM 899 O O . LEU A 1 122 ? -3.424 -12.234 2.076 1 94.31 122 LEU A O 1
ATOM 903 N N . ASN A 1 123 ? -5.395 -12.203 3.094 1 92.19 123 ASN A N 1
ATOM 904 C CA . ASN A 1 123 ? -6.105 -11.875 1.862 1 92.19 123 ASN A CA 1
ATOM 905 C C . ASN A 1 123 ? -6.207 -10.367 1.651 1 92.19 123 ASN A C 1
ATOM 907 O O . ASN A 1 123 ? -6.633 -9.914 0.588 1 92.19 123 ASN A O 1
ATOM 911 N N . LEU A 1 124 ? -5.871 -9.594 2.607 1 93.81 124 LEU A N 1
ATOM 912 C CA . LEU A 1 124 ? -5.91 -8.141 2.484 1 93.81 124 LEU A CA 1
ATOM 913 C C . LEU A 1 124 ? -4.5 -7.566 2.375 1 93.81 124 LEU A C 1
ATOM 915 O O . LEU A 1 124 ? -3.773 -7.875 1.427 1 93.81 124 LEU A O 1
ATOM 919 N N . HIS A 1 125 ? -4.02 -6.93 3.412 1 96.19 125 HIS A N 1
ATOM 920 C CA . HIS A 1 125 ? -2.762 -6.195 3.305 1 96.19 125 HIS A CA 1
ATOM 921 C C . HIS A 1 125 ? -1.571 -7.09 3.641 1 96.19 125 HIS A C 1
ATOM 923 O O . HIS A 1 125 ? -0.467 -6.871 3.137 1 96.19 125 HIS A O 1
ATOM 929 N N . LEU A 1 126 ? -1.795 -8.086 4.504 1 96.62 126 LEU A N 1
ATOM 930 C CA . LEU A 1 126 ? -0.766 -8.891 5.152 1 96.62 126 LEU A CA 1
ATOM 931 C C . LEU A 1 126 ? 0.286 -8.008 5.812 1 96.62 126 LEU A C 1
ATOM 933 O O . LEU A 1 126 ? -0.002 -7.32 6.793 1 96.62 126 LEU A O 1
ATOM 937 N N . THR A 1 127 ? 1.514 -7.918 5.203 1 97.38 127 THR A N 1
ATOM 938 C CA . THR A 1 127 ? 2.551 -7.09 5.812 1 97.38 127 THR A CA 1
ATOM 939 C C . THR A 1 127 ? 2.936 -5.941 4.887 1 97.38 127 THR A C 1
ATOM 941 O O . THR A 1 127 ? 3.945 -5.266 5.113 1 97.38 127 THR A O 1
ATOM 944 N N . GLY A 1 128 ? 2.166 -5.789 3.793 1 97.19 128 GLY A N 1
ATOM 945 C CA . GLY A 1 128 ? 2.342 -4.633 2.93 1 97.19 128 GLY A CA 1
ATOM 946 C C . GLY A 1 128 ? 3.256 -4.898 1.751 1 97.19 128 GLY A C 1
ATOM 947 O O . GLY A 1 128 ? 3.688 -3.969 1.069 1 97.19 128 GLY A O 1
ATOM 948 N N . ASP A 1 129 ? 3.568 -6.129 1.449 1 98.06 129 ASP A N 1
ATOM 949 C CA . ASP A 1 129 ? 4.512 -6.453 0.384 1 98.06 129 ASP A CA 1
ATOM 950 C C . ASP A 1 129 ? 3.988 -5.992 -0.974 1 98.06 129 ASP A C 1
ATOM 952 O O . ASP A 1 129 ? 4.734 -5.422 -1.773 1 98.06 129 ASP A O 1
ATOM 956 N N . PHE A 1 130 ? 2.725 -6.23 -1.232 1 97.88 130 PHE A N 1
ATOM 957 C CA . PHE A 1 130 ? 2.164 -5.836 -2.52 1 97.88 130 PHE A CA 1
ATOM 958 C C . PHE A 1 130 ? 2.1 -4.316 -2.641 1 97.88 130 PHE A C 1
ATOM 960 O O . PHE A 1 130 ? 2.223 -3.771 -3.738 1 97.88 130 PHE A O 1
ATOM 967 N N . HIS A 1 131 ? 1.911 -3.676 -1.506 1 98 131 HIS A N 1
ATOM 968 C CA . HIS A 1 131 ? 1.976 -2.219 -1.513 1 98 131 HIS A CA 1
ATOM 969 C C . HIS A 1 131 ? 3.371 -1.73 -1.885 1 98 131 HIS A C 1
ATOM 971 O O . HIS A 1 131 ? 3.516 -0.779 -2.656 1 98 131 HIS A O 1
ATOM 977 N N . ALA A 1 132 ? 4.379 -2.367 -1.338 1 98.5 132 ALA A N 1
ATOM 978 C CA . ALA A 1 132 ? 5.762 -2.014 -1.65 1 98.5 132 ALA A CA 1
ATOM 979 C C . ALA A 1 132 ? 6.066 -2.246 -3.127 1 98.5 132 ALA A C 1
ATOM 981 O O . ALA A 1 132 ? 6.723 -1.424 -3.77 1 98.5 132 ALA A O 1
ATOM 982 N N . ILE A 1 133 ? 5.59 -3.342 -3.645 1 98.69 133 ILE A N 1
ATOM 983 C CA . ILE A 1 133 ? 5.773 -3.65 -5.059 1 98.69 133 ILE A CA 1
ATOM 984 C C . ILE A 1 133 ? 5.148 -2.551 -5.914 1 98.69 133 ILE A C 1
ATOM 986 O O . ILE A 1 133 ? 5.785 -2.031 -6.832 1 98.69 133 ILE A O 1
ATOM 990 N N . GLY A 1 134 ? 3.91 -2.24 -5.598 1 98.44 134 GLY A N 1
ATOM 991 C CA . GLY A 1 134 ? 3.238 -1.189 -6.344 1 98.44 134 GLY A CA 1
ATOM 992 C C . GLY A 1 134 ? 3.951 0.148 -6.266 1 98.44 134 GLY A C 1
ATOM 993 O O . GLY A 1 134 ? 4.098 0.838 -7.277 1 98.44 134 GLY A O 1
ATOM 994 N N . ALA A 1 135 ? 4.406 0.518 -5.07 1 98.56 135 ALA A N 1
ATOM 995 C CA . ALA A 1 135 ? 5.086 1.797 -4.875 1 98.56 135 ALA A CA 1
ATOM 996 C C . ALA A 1 135 ? 6.387 1.854 -5.676 1 98.56 135 ALA A C 1
ATOM 998 O O . ALA A 1 135 ? 6.672 2.854 -6.336 1 98.56 135 ALA A O 1
ATOM 999 N N . ALA A 1 136 ? 7.176 0.809 -5.602 1 98.81 136 ALA A N 1
ATOM 1000 C CA . ALA A 1 136 ? 8.438 0.762 -6.336 1 98.81 136 ALA A CA 1
ATOM 1001 C C . ALA A 1 136 ? 8.203 0.83 -7.84 1 98.81 136 ALA A C 1
ATOM 1003 O O . ALA A 1 136 ? 8.891 1.567 -8.547 1 98.81 136 ALA A O 1
ATOM 1004 N N . HIS A 1 137 ? 7.258 0.082 -8.312 1 98.88 137 HIS A N 1
ATOM 1005 C CA . HIS A 1 137 ? 6.91 0.062 -9.734 1 98.88 137 HIS A CA 1
ATOM 1006 C C . HIS A 1 137 ? 6.488 1.445 -10.219 1 98.88 137 HIS A C 1
ATOM 1008 O O . HIS A 1 137 ? 6.941 1.903 -11.266 1 98.88 137 HIS A O 1
ATOM 1014 N N . ASN A 1 138 ? 5.629 2.072 -9.492 1 98.81 138 ASN A N 1
ATOM 1015 C CA . ASN A 1 138 ? 5.062 3.354 -9.898 1 98.81 138 ASN A CA 1
ATOM 1016 C C . ASN A 1 138 ? 6.074 4.484 -9.758 1 98.81 138 ASN A C 1
ATOM 1018 O O . ASN A 1 138 ? 6 5.484 -10.477 1 98.81 138 ASN A O 1
ATOM 1022 N N . LEU A 1 139 ? 7 4.34 -8.789 1 98.75 139 LEU A N 1
ATOM 1023 C CA . LEU A 1 139 ? 8.078 5.324 -8.727 1 98.75 139 LEU A CA 1
ATOM 1024 C C . LEU A 1 139 ? 8.859 5.359 -10.031 1 98.75 139 LEU A C 1
ATOM 1026 O O . LEU A 1 139 ? 9.148 6.438 -10.562 1 98.75 139 LEU A O 1
ATOM 1030 N N . LEU A 1 140 ? 9.203 4.195 -10.555 1 98.88 140 LEU A N 1
ATOM 1031 C CA . LEU A 1 140 ? 9.906 4.141 -11.828 1 98.88 140 LEU A CA 1
ATOM 1032 C C . LEU A 1 140 ? 9.07 4.754 -12.938 1 98.88 140 LEU A C 1
ATOM 1034 O O . LEU A 1 140 ? 9.578 5.512 -13.766 1 98.88 140 LEU A O 1
ATOM 1038 N N . ALA A 1 141 ? 7.777 4.438 -12.977 1 98.81 141 ALA A N 1
ATOM 1039 C CA . ALA A 1 141 ? 6.891 5.016 -13.984 1 98.81 141 ALA A CA 1
ATOM 1040 C C . ALA A 1 141 ? 6.906 6.539 -13.914 1 98.81 141 ALA A C 1
ATOM 1042 O O . ALA A 1 141 ? 6.988 7.215 -14.945 1 98.81 141 ALA A O 1
ATOM 1043 N N . ALA A 1 142 ? 6.801 7.043 -12.695 1 98.69 142 ALA A N 1
ATOM 1044 C CA . ALA A 1 142 ? 6.82 8.492 -12.5 1 98.69 142 ALA A CA 1
ATOM 1045 C C . ALA A 1 142 ? 8.141 9.086 -12.969 1 98.69 142 ALA A C 1
ATOM 1047 O O . ALA A 1 142 ? 8.172 10.18 -13.547 1 98.69 142 ALA A O 1
ATOM 1048 N N . MET A 1 143 ? 9.211 8.414 -12.68 1 98.62 143 MET A N 1
ATOM 1049 C CA . MET A 1 143 ? 10.539 8.914 -13.047 1 98.62 143 MET A CA 1
ATOM 1050 C C . MET A 1 143 ? 10.719 8.898 -14.562 1 98.62 143 MET A C 1
ATOM 1052 O O . MET A 1 143 ? 11.398 9.766 -15.117 1 98.62 143 MET A O 1
ATOM 1056 N N . ILE A 1 144 ? 10.133 7.902 -15.281 1 98.75 144 ILE A N 1
ATOM 1057 C CA . ILE A 1 144 ? 10.148 7.871 -16.75 1 98.75 144 ILE A CA 1
ATOM 1058 C C . ILE A 1 144 ? 9.469 9.125 -17.297 1 98.75 144 ILE A C 1
ATOM 1060 O O . ILE A 1 144 ? 10.055 9.859 -18.094 1 98.75 144 ILE A O 1
ATOM 1064 N N . ASP A 1 145 ? 8.281 9.406 -16.859 1 98.56 145 ASP A N 1
ATOM 1065 C CA . ASP A 1 145 ? 7.531 10.547 -17.359 1 98.56 145 ASP A CA 1
ATOM 1066 C C . ASP A 1 145 ? 8.195 11.859 -16.953 1 98.56 145 ASP A C 1
ATOM 1068 O O . ASP A 1 145 ? 8.141 12.844 -17.688 1 98.56 145 ASP A O 1
ATOM 1072 N N . ASN A 1 146 ? 8.727 11.836 -15.695 1 98.25 146 ASN A N 1
ATOM 1073 C CA . ASN A 1 146 ? 9.469 13.023 -15.273 1 98.25 146 ASN A CA 1
ATOM 1074 C C . ASN A 1 146 ? 10.664 13.289 -16.188 1 98.25 146 ASN A C 1
ATOM 1076 O O . ASN A 1 146 ? 10.961 14.445 -16.484 1 98.25 146 ASN A O 1
ATOM 1080 N N . HIS A 1 147 ? 11.383 12.242 -16.531 1 98.44 147 HIS A N 1
ATOM 1081 C CA . HIS A 1 147 ? 12.523 12.359 -17.422 1 98.44 147 HIS A CA 1
ATOM 1082 C C . HIS A 1 147 ? 12.117 12.953 -18.781 1 98.44 147 HIS A C 1
ATOM 1084 O O . HIS A 1 147 ? 12.805 13.82 -19.312 1 98.44 147 HIS A O 1
ATOM 1090 N N . LEU A 1 148 ? 11.016 12.516 -19.375 1 98.31 148 LEU A N 1
ATOM 1091 C CA . LEU A 1 148 ? 10.477 13.078 -20.609 1 98.31 148 LEU A CA 1
ATOM 1092 C C . LEU A 1 148 ? 10.156 14.562 -20.438 1 98.31 148 LEU A C 1
ATOM 1094 O O . LEU A 1 148 ? 10.508 15.375 -21.281 1 98.31 148 LEU A O 1
ATOM 1098 N N . HIS A 1 149 ? 9.531 14.859 -19.375 1 98 149 HIS A N 1
ATOM 1099 C CA . HIS A 1 149 ? 9.086 16.219 -19.094 1 98 149 HIS A CA 1
ATOM 1100 C C . HIS A 1 149 ? 10.273 17.172 -18.953 1 98 149 HIS A C 1
ATOM 1102 O O . HIS A 1 149 ? 10.195 18.328 -19.359 1 98 149 HIS A O 1
ATOM 1108 N N . GLN A 1 150 ? 11.406 16.672 -18.359 1 97.25 150 GLN A N 1
ATOM 1109 C CA . GLN A 1 150 ? 12.57 17.5 -18.047 1 97.25 150 GLN A CA 1
ATOM 1110 C C . GLN A 1 150 ? 13.508 17.609 -19.234 1 97.25 150 GLN A C 1
ATOM 1112 O O . GLN A 1 150 ? 14.633 18.109 -19.109 1 97.25 150 GLN A O 1
ATOM 1117 N N . GLY A 1 151 ? 13.172 17.109 -20.406 1 96.75 151 GLY A N 1
ATOM 1118 C CA . GLY A 1 151 ? 13.977 17.359 -21.594 1 96.75 151 GLY A CA 1
ATOM 1119 C C . GLY A 1 151 ? 14.375 16.078 -22.312 1 96.75 151 GLY A C 1
ATOM 1120 O O . GLY A 1 151 ? 14.875 16.125 -23.438 1 96.75 151 GLY A O 1
ATOM 1121 N N . ASN A 1 152 ? 14.273 14.836 -21.609 1 98.06 152 ASN A N 1
ATOM 1122 C CA . ASN A 1 152 ? 14.523 13.531 -22.219 1 98.06 152 ASN A CA 1
ATOM 1123 C C . ASN A 1 152 ? 15.977 13.375 -22.656 1 98.06 152 ASN A C 1
ATOM 1125 O O . ASN A 1 152 ? 16.25 13.047 -23.812 1 98.06 152 ASN A O 1
ATOM 1129 N N . GLU A 1 153 ? 16.891 13.594 -21.75 1 97.94 153 GLU A N 1
ATOM 1130 C CA . GLU A 1 153 ? 18.312 13.562 -22.031 1 97.94 153 GLU A CA 1
ATOM 1131 C C . GLU A 1 153 ? 18.734 12.203 -22.578 1 97.94 153 GLU A C 1
ATOM 1133 O O . GLU A 1 153 ? 19.672 12.117 -23.391 1 97.94 153 GLU A O 1
ATOM 1138 N N . LEU A 1 154 ? 18.031 11.148 -22.234 1 98.38 154 LEU A N 1
ATOM 1139 C CA . LEU A 1 154 ? 18.375 9.797 -22.672 1 98.38 154 LEU A CA 1
ATOM 1140 C C . LEU A 1 154 ? 17.781 9.516 -24.047 1 98.38 154 LEU A C 1
ATOM 1142 O O . LEU A 1 154 ? 17.969 8.422 -24.594 1 98.38 154 LEU A O 1
ATOM 1146 N N . ASP A 1 155 ? 17.016 10.406 -24.641 1 98.44 155 ASP A N 1
ATOM 1147 C CA . ASP A 1 155 ? 16.406 10.344 -25.969 1 98.44 155 ASP A CA 1
ATOM 1148 C C . ASP A 1 155 ? 15.477 9.141 -26.094 1 98.44 155 ASP A C 1
ATOM 1150 O O . ASP A 1 155 ? 15.531 8.406 -27.078 1 98.44 155 ASP A O 1
ATOM 1154 N N . ILE A 1 156 ? 14.68 8.961 -25.062 1 98.62 156 ILE A N 1
ATOM 1155 C CA . ILE A 1 156 ? 13.727 7.859 -25.031 1 98.62 156 ILE A CA 1
ATOM 1156 C C . ILE A 1 156 ? 12.68 8.055 -26.125 1 98.62 156 ILE A C 1
ATOM 1158 O O . ILE A 1 156 ? 12.125 9.141 -26.281 1 98.62 156 ILE A O 1
ATOM 1162 N N . GLU A 1 157 ? 12.438 7 -26.969 1 97.69 157 GLU A N 1
ATOM 1163 C CA . GLU A 1 157 ? 11.312 6.984 -27.906 1 97.69 157 GLU A CA 1
ATOM 1164 C C . GLU A 1 157 ? 10 6.68 -27.188 1 97.69 157 GLU A C 1
ATOM 1166 O O . GLU A 1 157 ? 9.773 5.547 -26.75 1 97.69 157 GLU A O 1
ATOM 1171 N N . PRO A 1 158 ? 9.109 7.629 -27.031 1 96.38 158 PRO A N 1
ATOM 1172 C CA . PRO A 1 158 ? 7.918 7.465 -26.188 1 96.38 158 PRO A CA 1
ATOM 1173 C C . PRO A 1 158 ? 7.074 6.258 -26.594 1 96.38 158 PRO A C 1
ATOM 1175 O O . PRO A 1 158 ? 6.512 5.582 -25.734 1 96.38 158 PRO A O 1
ATOM 1178 N N . HIS A 1 159 ? 6.992 5.953 -27.828 1 95.62 159 HIS A N 1
ATOM 1179 C CA . HIS A 1 159 ? 6.168 4.848 -28.297 1 95.62 159 HIS A CA 1
ATOM 1180 C C . HIS A 1 159 ? 6.789 3.504 -27.938 1 95.62 159 HIS A C 1
ATOM 1182 O O . HIS A 1 159 ? 6.125 2.469 -28.016 1 95.62 159 HIS A O 1
ATOM 1188 N N . SER A 1 160 ? 8.039 3.543 -27.562 1 96.12 160 SER A N 1
ATOM 1189 C CA . SER A 1 160 ? 8.727 2.303 -27.203 1 96.12 160 SER A CA 1
ATOM 1190 C C . SER A 1 160 ? 8.539 1.972 -25.734 1 96.12 160 SER A C 1
ATOM 1192 O O . SER A 1 160 ? 8.844 0.858 -25.297 1 96.12 160 SER A O 1
ATOM 1194 N N . ILE A 1 161 ? 8.039 2.926 -24.938 1 97.81 161 ILE A N 1
ATOM 1195 C CA . ILE A 1 161 ? 7.918 2.74 -23.5 1 97.81 161 ILE A CA 1
ATOM 1196 C C . ILE A 1 161 ? 6.891 1.648 -23.203 1 97.81 161 ILE A C 1
ATOM 1198 O O . ILE A 1 161 ? 5.711 1.787 -23.547 1 97.81 161 ILE A O 1
ATOM 1202 N N . SER A 1 162 ? 7.344 0.566 -22.578 1 96 162 SER A N 1
ATOM 1203 C CA . SER A 1 162 ? 6.484 -0.573 -22.281 1 96 162 SER A CA 1
ATOM 1204 C C . SER A 1 162 ? 6.105 -0.609 -20.797 1 96 162 SER A C 1
ATOM 1206 O O . SER A 1 162 ? 5.242 -1.39 -20.391 1 96 162 SER A O 1
ATOM 1208 N N . TRP A 1 163 ? 6.77 0.235 -20.031 1 98.12 163 TRP A N 1
ATOM 1209 C CA . TRP A 1 163 ? 6.531 0.26 -18.594 1 98.12 163 TRP A CA 1
ATOM 1210 C C . TRP A 1 163 ? 5.242 1.007 -18.266 1 98.12 163 TRP A C 1
ATOM 1212 O O . TRP A 1 163 ? 5.203 2.238 -18.312 1 98.12 163 TRP A O 1
ATOM 1222 N N . ARG A 1 164 ? 4.203 0.343 -17.906 1 97.88 164 ARG A N 1
ATOM 1223 C CA . ARG A 1 164 ? 2.904 0.878 -17.516 1 97.88 164 ARG A CA 1
ATOM 1224 C C . ARG A 1 164 ? 2.873 1.194 -16.016 1 97.88 164 ARG A C 1
ATOM 1226 O O . ARG A 1 164 ? 3.92 1.256 -15.367 1 97.88 164 ARG A O 1
ATOM 1233 N N . ARG A 1 165 ? 1.792 1.534 -15.391 1 98.5 165 ARG A N 1
ATOM 1234 C CA . ARG A 1 165 ? 1.63 1.658 -13.953 1 98.5 165 ARG A CA 1
ATOM 1235 C C . ARG A 1 165 ? 0.854 0.474 -13.383 1 98.5 165 ARG A C 1
ATOM 1237 O O . ARG A 1 165 ? 0.385 -0.385 -14.133 1 98.5 165 ARG A O 1
ATOM 1244 N N . VAL A 1 166 ? 0.823 0.383 -12.039 1 98.25 166 VAL A N 1
ATOM 1245 C CA . VAL A 1 166 ? 0.093 -0.737 -11.453 1 98.25 166 VAL A CA 1
ATOM 1246 C C . VAL A 1 166 ? -0.748 -0.248 -10.281 1 98.25 166 VAL A C 1
ATOM 1248 O O . VAL A 1 166 ? -0.4 0.74 -9.625 1 98.25 166 VAL A O 1
ATOM 1251 N N . VAL A 1 167 ? -1.85 -0.882 -10.023 1 98 167 VAL A N 1
ATOM 1252 C CA . VAL A 1 167 ? -2.689 -0.743 -8.844 1 98 167 VAL A CA 1
ATOM 1253 C C . VAL A 1 167 ? -3.248 -2.105 -8.438 1 98 167 VAL A C 1
ATOM 1255 O O . VAL A 1 167 ? -3.545 -2.939 -9.297 1 98 167 VAL A O 1
ATOM 1258 N N . ASP A 1 168 ? -3.357 -2.373 -7.156 1 96.81 168 ASP A N 1
ATOM 1259 C CA . ASP A 1 168 ? -3.865 -3.666 -6.707 1 96.81 168 ASP A CA 1
ATOM 1260 C C . ASP A 1 168 ? -5.375 -3.615 -6.488 1 96.81 168 ASP A C 1
ATOM 1262 O O . ASP A 1 168 ? -5.863 -3.961 -5.41 1 96.81 168 ASP A O 1
ATOM 1266 N N . ILE A 1 169 ? -6.082 -3.203 -7.504 1 97.12 169 ILE A N 1
ATOM 1267 C CA . ILE A 1 169 ? -7.531 -3.094 -7.605 1 97.12 169 ILE A CA 1
ATOM 1268 C C . ILE A 1 169 ? -7.992 -3.598 -8.969 1 97.12 169 ILE A C 1
ATOM 1270 O O . ILE A 1 169 ? -7.328 -3.365 -9.984 1 97.12 169 ILE A O 1
ATOM 1274 N N . ASN A 1 170 ? -9.141 -4.348 -8.969 1 96.62 170 ASN A N 1
ATOM 1275 C CA . ASN A 1 170 ? -9.742 -4.691 -10.25 1 96.62 170 ASN A CA 1
ATOM 1276 C C . ASN A 1 170 ? -10.383 -3.477 -10.914 1 96.62 170 ASN A C 1
ATOM 1278 O O . ASN A 1 170 ? -11.562 -3.195 -10.703 1 96.62 170 ASN A O 1
ATOM 1282 N N . ASP A 1 171 ? -9.656 -2.797 -11.742 1 97.94 171 ASP A N 1
ATOM 1283 C CA . ASP A 1 171 ? -10.102 -1.53 -12.32 1 97.94 171 ASP A CA 1
ATOM 1284 C C . ASP A 1 171 ? -9.977 -1.547 -13.844 1 97.94 171 ASP A C 1
ATOM 1286 O O . ASP A 1 171 ? -9.023 -0.997 -14.398 1 97.94 171 ASP A O 1
ATOM 1290 N N . ARG A 1 172 ? -10.969 -2.025 -14.484 1 97.06 172 ARG A N 1
ATOM 1291 C CA . ARG A 1 172 ? -10.984 -2.197 -15.93 1 97.06 172 ARG A CA 1
ATOM 1292 C C . ARG A 1 172 ? -10.766 -0.867 -16.641 1 97.06 172 ARG A C 1
ATOM 1294 O O . ARG A 1 172 ? -10.227 -0.833 -17.75 1 97.06 172 ARG A O 1
ATOM 1301 N N . ALA A 1 173 ? -11.219 0.193 -16.062 1 98.19 173 ALA A N 1
ATOM 1302 C CA . ALA A 1 173 ? -11.188 1.499 -16.703 1 98.19 173 ALA A CA 1
ATOM 1303 C C . ALA A 1 173 ? -9.75 1.987 -16.891 1 98.19 173 ALA A C 1
ATOM 1305 O O . ALA A 1 173 ? -9.484 2.879 -17.703 1 98.19 173 ALA A O 1
ATOM 1306 N N . LEU A 1 174 ? -8.812 1.419 -16.188 1 98.44 174 LEU A N 1
ATOM 1307 C CA . LEU A 1 174 ? -7.43 1.879 -16.234 1 98.44 174 LEU A CA 1
ATOM 1308 C C . LEU A 1 174 ? -6.625 1.091 -17.266 1 98.44 174 LEU A C 1
ATOM 1310 O O . LEU A 1 174 ? -5.445 1.376 -17.484 1 98.44 174 LEU A O 1
ATOM 1314 N N . ARG A 1 175 ? -7.223 0.119 -17.938 1 97.69 175 ARG A N 1
ATOM 1315 C CA . ARG A 1 175 ? -6.512 -0.729 -18.891 1 97.69 175 ARG A CA 1
ATOM 1316 C C . ARG A 1 175 ? -5.797 0.112 -19.938 1 97.69 175 ARG A C 1
ATOM 1318 O O . ARG A 1 175 ? -4.621 -0.118 -20.234 1 97.69 175 ARG A O 1
ATOM 1325 N N . ASN A 1 176 ? -6.488 1.046 -20.531 1 97.5 176 ASN A N 1
ATOM 1326 C CA . ASN A 1 176 ? -5.977 1.951 -21.562 1 97.5 176 ASN A CA 1
ATOM 1327 C C . ASN A 1 176 ? -6.262 3.41 -21.203 1 97.5 176 ASN A C 1
ATOM 1329 O O . ASN A 1 176 ? -7.422 3.809 -21.094 1 97.5 176 ASN A O 1
ATOM 1333 N N . THR A 1 177 ? -5.215 4.148 -21.016 1 98.06 177 THR A N 1
ATOM 1334 C CA . THR A 1 177 ? -5.352 5.52 -20.547 1 98.06 177 THR A CA 1
ATOM 1335 C C . THR A 1 177 ? -4.398 6.445 -21.297 1 98.06 177 THR A C 1
ATOM 1337 O O . THR A 1 177 ? -3.436 5.988 -21.922 1 98.06 177 THR A O 1
ATOM 1340 N N . ILE A 1 178 ? -4.672 7.715 -21.359 1 98.38 178 ILE A N 1
ATOM 1341 C CA . ILE A 1 178 ? -3.762 8.773 -21.781 1 98.38 178 ILE A CA 1
ATOM 1342 C C . ILE A 1 178 ? -3.383 9.633 -20.578 1 98.38 178 ILE A C 1
ATOM 1344 O O . ILE A 1 178 ? -4.25 10.062 -19.812 1 98.38 178 ILE A O 1
ATOM 1348 N N . VAL A 1 179 ? -2.105 9.867 -20.359 1 98.31 179 VAL A N 1
ATOM 1349 C CA . VAL A 1 179 ? -1.615 10.641 -19.219 1 98.31 179 VAL A CA 1
ATOM 1350 C C . VAL A 1 179 ? -0.911 11.906 -19.719 1 98.31 179 VAL A C 1
ATOM 1352 O O . VAL A 1 179 ? -0.748 12.094 -20.922 1 98.31 179 VAL A O 1
ATOM 1355 N N . GLY A 1 180 ? -0.493 12.75 -18.781 1 97.94 180 GLY A N 1
ATOM 1356 C CA . GLY A 1 180 ? 0.264 13.953 -19.109 1 97.94 180 GLY A CA 1
ATOM 1357 C C . GLY A 1 180 ? -0.578 15.031 -19.75 1 97.94 180 GLY A C 1
ATOM 1358 O O . GLY A 1 180 ? -0.058 15.875 -20.484 1 97.94 180 GLY A O 1
ATOM 1359 N N . LEU A 1 181 ? -1.9 14.938 -19.656 1 97.75 181 LEU A N 1
ATOM 1360 C CA . LEU A 1 181 ? -2.793 15.93 -20.25 1 97.75 181 LEU A CA 1
ATOM 1361 C C . LEU A 1 181 ? -2.863 17.188 -19.375 1 97.75 181 LEU A C 1
ATOM 1363 O O . LEU A 1 181 ? -2.457 17.156 -18.219 1 97.75 181 LEU A O 1
ATOM 1367 N N . GLY A 1 182 ? -3.438 18.25 -19.906 1 95.5 182 GLY A N 1
ATOM 1368 C CA . GLY A 1 182 ? -3.494 19.531 -19.234 1 95.5 182 GLY A CA 1
ATOM 1369 C C . GLY A 1 182 ? -2.561 20.562 -19.844 1 95.5 182 GLY A C 1
ATOM 1370 O O . GLY A 1 182 ? -2.539 20.75 -21.062 1 95.5 182 GLY A O 1
ATOM 1371 N N . SER A 1 183 ? -1.826 21.25 -18.969 1 94.25 183 SER A N 1
ATOM 1372 C CA . SER A 1 183 ? -0.899 22.266 -19.438 1 94.25 183 SER A CA 1
ATOM 1373 C C . SER A 1 183 ? 0.515 21.719 -19.578 1 94.25 183 SER A C 1
ATOM 1375 O O . SER A 1 183 ? 0.767 20.562 -19.234 1 94.25 183 SER A O 1
ATOM 1377 N N . ARG A 1 184 ? 1.378 22.5 -20.062 1 93.25 184 ARG A N 1
ATOM 1378 C CA . ARG A 1 184 ? 2.764 22.109 -20.297 1 93.25 184 ARG A CA 1
ATOM 1379 C C . ARG A 1 184 ? 3.424 21.609 -19.016 1 93.25 184 ARG A C 1
ATOM 1381 O O . ARG A 1 184 ? 4.27 20.719 -19.047 1 93.25 184 ARG A O 1
ATOM 1388 N N . VAL A 1 185 ? 3.047 22.078 -17.859 1 93.44 185 VAL A N 1
ATOM 1389 C CA . VAL A 1 185 ? 3.707 21.75 -16.594 1 93.44 185 VAL A CA 1
ATOM 1390 C C . VAL A 1 185 ? 3.158 20.438 -16.047 1 93.44 185 VAL A C 1
ATOM 1392 O O . VAL A 1 185 ? 3.676 19.891 -15.07 1 93.44 185 VAL A O 1
ATOM 1395 N N . ASP A 1 186 ? 2.193 19.844 -16.781 1 95.19 186 ASP A N 1
ATOM 1396 C CA . ASP A 1 186 ? 1.523 18.641 -16.281 1 95.19 186 ASP A CA 1
ATOM 1397 C C . ASP A 1 186 ? 2.121 17.375 -16.891 1 95.19 186 ASP A C 1
ATOM 1399 O O . ASP A 1 186 ? 1.666 16.266 -16.609 1 95.19 186 ASP A O 1
ATOM 1403 N N . GLY A 1 187 ? 3.105 17.484 -17.688 1 95.44 187 GLY A N 1
ATOM 1404 C CA . GLY A 1 187 ? 3.771 16.328 -18.25 1 95.44 187 GLY A CA 1
ATOM 1405 C C . GLY A 1 187 ? 3.619 16.234 -19.766 1 95.44 187 GLY A C 1
ATOM 1406 O O . GLY A 1 187 ? 3.084 17.156 -20.391 1 95.44 187 GLY A O 1
ATOM 1407 N N . VAL A 1 188 ? 4.094 15.219 -20.359 1 97.44 188 VAL A N 1
ATOM 1408 C CA . VAL A 1 188 ? 4.047 14.961 -21.797 1 97.44 188 VAL A CA 1
ATOM 1409 C C . VAL A 1 188 ? 2.947 13.953 -22.094 1 97.44 188 VAL A C 1
ATOM 1411 O O . VAL A 1 188 ? 2.959 12.836 -21.578 1 97.44 188 VAL A O 1
ATOM 1414 N N . PRO A 1 189 ? 2.01 14.344 -22.906 1 97.5 189 PRO A N 1
ATOM 1415 C CA . PRO A 1 189 ? 0.911 13.422 -23.203 1 97.5 189 PRO A CA 1
ATOM 1416 C C . PRO A 1 189 ? 1.387 12.141 -23.875 1 97.5 189 PRO A C 1
ATOM 1418 O O . PRO A 1 189 ? 2.186 12.188 -24.828 1 97.5 189 PRO A O 1
ATOM 1421 N N . ARG A 1 190 ? 0.924 10.992 -23.453 1 96.88 190 ARG A N 1
ATOM 1422 C CA . ARG A 1 190 ? 1.205 9.727 -24.125 1 96.88 190 ARG A CA 1
ATOM 1423 C C . ARG A 1 190 ? 0.205 8.656 -23.703 1 96.88 190 ARG A C 1
ATOM 1425 O O . ARG A 1 190 ? -0.402 8.75 -22.641 1 96.88 190 ARG A O 1
ATOM 1432 N N . GLU A 1 191 ? 0.082 7.66 -24.469 1 97.19 191 GLU A N 1
ATOM 1433 C CA . GLU A 1 191 ? -0.754 6.5 -24.172 1 97.19 191 GLU A CA 1
ATOM 1434 C C . GLU A 1 191 ? -0.037 5.527 -23.25 1 97.19 191 GLU A C 1
ATOM 1436 O O . GLU A 1 191 ? 1.174 5.332 -23.359 1 97.19 191 GLU A O 1
ATOM 1441 N N . THR A 1 192 ? -0.743 5.023 -22.344 1 97.44 192 THR A N 1
ATOM 1442 C CA . THR A 1 192 ? -0.243 3.996 -21.438 1 97.44 192 THR A CA 1
ATOM 1443 C C . THR A 1 192 ? -1.398 3.234 -20.797 1 97.44 192 THR A C 1
ATOM 1445 O O . THR A 1 192 ? -2.449 3.051 -21.422 1 97.44 192 THR A O 1
ATOM 1448 N N . GLY A 1 193 ? -1.227 2.66 -19.641 1 97.25 193 GLY A N 1
ATOM 1449 C CA . GLY A 1 193 ? -2.24 1.933 -18.891 1 97.25 193 GLY A CA 1
ATOM 1450 C C . GLY A 1 193 ? -1.735 1.41 -17.562 1 97.25 193 GLY A C 1
ATOM 1451 O O . GLY A 1 193 ? -0.627 1.743 -17.141 1 97.25 193 GLY A O 1
ATOM 1452 N N . PHE A 1 194 ? -2.66 0.739 -16.906 1 98.19 194 PHE A N 1
ATOM 1453 C CA . PHE A 1 194 ? -2.35 0.134 -15.617 1 98.19 194 PHE A CA 1
ATOM 1454 C C . PHE A 1 194 ? -2.566 -1.374 -15.664 1 98.19 194 PHE A C 1
ATOM 1456 O O . PHE A 1 194 ? -3.488 -1.855 -16.328 1 98.19 194 PHE A O 1
ATOM 1463 N N . ASP A 1 195 ? -1.755 -2.074 -14.977 1 97.06 195 ASP A N 1
ATOM 1464 C CA . ASP A 1 195 ? -1.933 -3.492 -14.68 1 97.06 195 ASP A CA 1
ATOM 1465 C C . ASP A 1 195 ? -2.203 -3.711 -13.195 1 97.06 195 ASP A C 1
ATOM 1467 O O . ASP A 1 195 ? -2.031 -2.795 -12.383 1 97.06 195 ASP A O 1
ATOM 1471 N N . ILE A 1 196 ? -2.699 -4.898 -12.883 1 96.88 196 ILE A N 1
ATOM 1472 C CA . ILE A 1 196 ? -2.811 -5.23 -11.461 1 96.88 196 ILE A CA 1
ATOM 1473 C C . ILE A 1 196 ? -1.419 -5.469 -10.883 1 96.88 196 ILE A C 1
ATOM 1475 O O . ILE A 1 196 ? -0.516 -5.93 -11.578 1 96.88 196 ILE A O 1
ATOM 1479 N N . THR A 1 197 ? -1.186 -5.234 -9.656 1 97.38 197 THR A N 1
ATOM 1480 C CA . THR A 1 197 ? 0.136 -5.262 -9.047 1 97.38 197 THR A CA 1
ATOM 1481 C C . THR A 1 197 ? 0.764 -6.648 -9.172 1 97.38 197 THR A C 1
ATOM 1483 O O . THR A 1 197 ? 1.979 -6.77 -9.344 1 97.38 197 THR A O 1
ATOM 1486 N N . ALA A 1 198 ? -0.046 -7.688 -9.133 1 94.81 198 ALA A N 1
ATOM 1487 C CA . ALA A 1 198 ? 0.462 -9.055 -9.234 1 94.81 198 ALA A CA 1
ATOM 1488 C C . ALA A 1 198 ? 1.123 -9.297 -10.594 1 94.81 198 ALA A C 1
ATOM 1490 O O . ALA A 1 198 ? 1.891 -10.242 -10.758 1 94.81 198 ALA A O 1
ATOM 1491 N N . ALA A 1 199 ? 0.885 -8.492 -11.602 1 95.62 199 ALA A N 1
ATOM 1492 C CA . ALA A 1 199 ? 1.449 -8.633 -12.938 1 95.62 199 ALA A CA 1
ATOM 1493 C C . ALA A 1 199 ? 2.746 -7.844 -13.078 1 95.62 199 ALA A C 1
ATOM 1495 O O . ALA A 1 199 ? 3.391 -7.875 -14.133 1 95.62 199 ALA A O 1
ATOM 1496 N N . SER A 1 200 ? 3.188 -7.172 -12.055 1 97.19 200 SER A N 1
ATOM 1497 C CA . SER A 1 200 ? 4.355 -6.297 -12.078 1 97.19 200 SER A CA 1
ATOM 1498 C C . SER A 1 200 ? 5.641 -7.098 -12.234 1 97.19 200 SER A C 1
ATOM 1500 O O . SER A 1 200 ? 5.844 -8.102 -11.547 1 97.19 200 SER A O 1
ATOM 1502 N N . GLU A 1 201 ? 6.535 -6.668 -13.086 1 98.06 201 GLU A N 1
ATOM 1503 C CA . GLU A 1 201 ? 7.863 -7.27 -13.172 1 98.06 201 GLU A CA 1
ATOM 1504 C C . GLU A 1 201 ? 8.625 -7.117 -11.859 1 98.06 201 GLU A C 1
ATOM 1506 O O . GLU A 1 201 ? 9.477 -7.949 -11.523 1 98.06 201 GLU A O 1
ATOM 1511 N N . VAL A 1 202 ? 8.312 -6.016 -11.086 1 98.75 202 VAL A N 1
ATOM 1512 C CA . VAL A 1 202 ? 8.945 -5.82 -9.781 1 98.75 202 VAL A CA 1
ATOM 1513 C C . VAL A 1 202 ? 8.578 -6.977 -8.852 1 98.75 202 VAL A C 1
ATOM 1515 O O . VAL A 1 202 ? 9.422 -7.453 -8.086 1 98.75 202 VAL A O 1
ATOM 1518 N N . GLY A 1 203 ? 7.32 -7.371 -8.914 1 98.31 203 GLY A N 1
ATOM 1519 C CA . GLY A 1 203 ? 6.914 -8.531 -8.133 1 98.31 203 GLY A CA 1
ATOM 1520 C C . GLY A 1 203 ? 7.645 -9.797 -8.531 1 98.31 203 GLY A C 1
ATOM 1521 O O . GLY A 1 203 ? 7.977 -10.625 -7.676 1 98.31 203 GLY A O 1
ATOM 1522 N N . VAL A 1 204 ? 7.883 -9.984 -9.852 1 98.25 204 VAL A N 1
ATOM 1523 C CA . VAL A 1 204 ? 8.625 -11.148 -10.328 1 98.25 204 VAL A CA 1
ATOM 1524 C C . VAL A 1 204 ? 10.062 -11.086 -9.836 1 98.25 204 VAL A C 1
ATOM 1526 O O . VAL A 1 204 ? 10.625 -12.094 -9.391 1 98.25 204 VAL A O 1
ATOM 1529 N N . ILE A 1 205 ? 10.633 -9.922 -9.945 1 98.69 205 ILE A N 1
ATOM 1530 C CA . ILE A 1 205 ? 12 -9.703 -9.484 1 98.69 205 ILE A CA 1
ATOM 1531 C C . ILE A 1 205 ? 12.109 -10.078 -8.008 1 98.69 205 ILE A C 1
ATOM 1533 O O . ILE A 1 205 ? 13.047 -10.766 -7.602 1 98.69 205 ILE A O 1
ATOM 1537 N N . LEU A 1 206 ? 11.148 -9.617 -7.191 1 98.69 206 LEU A N 1
ATOM 1538 C CA . LEU A 1 206 ? 11.125 -9.953 -5.77 1 98.69 206 LEU A CA 1
ATOM 1539 C C . LEU A 1 206 ? 11.062 -11.461 -5.57 1 98.69 206 LEU A C 1
ATOM 1541 O O . LEU A 1 206 ? 11.703 -12 -4.664 1 98.69 206 LEU A O 1
ATOM 1545 N N . SER A 1 207 ? 10.297 -12.164 -6.375 1 98.38 207 SER A N 1
ATOM 1546 C CA . SER A 1 207 ? 10.109 -13.609 -6.238 1 98.38 207 SER A CA 1
ATOM 1547 C C . SER A 1 207 ? 11.375 -14.367 -6.621 1 98.38 207 SER A C 1
ATOM 1549 O O . SER A 1 207 ? 11.633 -15.461 -6.105 1 98.38 207 SER A O 1
ATOM 1551 N N . LEU A 1 208 ? 12.195 -13.781 -7.523 1 98.44 208 LEU A N 1
ATOM 1552 C CA . LEU A 1 208 ? 13.336 -14.516 -8.062 1 98.44 208 LEU A CA 1
ATOM 1553 C C . LEU A 1 208 ? 14.633 -14.062 -7.414 1 98.44 208 LEU A C 1
ATOM 1555 O O . LEU A 1 208 ? 15.664 -14.727 -7.547 1 98.44 208 LEU A O 1
ATOM 1559 N N . ALA A 1 209 ? 14.602 -12.961 -6.727 1 98.06 209 ALA A N 1
ATOM 1560 C CA . ALA A 1 209 ? 15.805 -12.445 -6.078 1 98.06 209 ALA A CA 1
ATOM 1561 C C . ALA A 1 209 ? 16.344 -13.445 -5.062 1 98.06 209 ALA A C 1
ATOM 1563 O O . ALA A 1 209 ? 15.578 -14.141 -4.395 1 98.06 209 ALA A O 1
ATOM 1564 N N . THR A 1 210 ? 17.703 -13.453 -4.867 1 96.94 210 THR A N 1
ATOM 1565 C CA . THR A 1 210 ? 18.344 -14.391 -3.959 1 96.94 210 THR A CA 1
ATOM 1566 C C . THR A 1 210 ? 18.969 -13.664 -2.773 1 96.94 210 THR A C 1
ATOM 1568 O O . THR A 1 210 ? 19.438 -14.297 -1.822 1 96.94 210 THR A O 1
ATOM 1571 N N . SER A 1 211 ? 19.094 -12.398 -2.855 1 96.12 211 SER A N 1
ATOM 1572 C CA . SER A 1 211 ? 19.641 -11.516 -1.827 1 96.12 211 SER A CA 1
ATOM 1573 C C . SER A 1 211 ? 19.234 -10.062 -2.078 1 96.12 211 SER A C 1
ATOM 1575 O O . SER A 1 211 ? 18.672 -9.742 -3.123 1 96.12 211 SER A O 1
ATOM 1577 N N . LEU A 1 212 ? 19.516 -9.258 -1.097 1 96.94 212 LEU A N 1
ATOM 1578 C CA . LEU A 1 212 ? 19.234 -7.832 -1.259 1 96.94 212 LEU A CA 1
ATOM 1579 C C . LEU A 1 212 ? 20.047 -7.238 -2.396 1 96.94 212 LEU A C 1
ATOM 1581 O O . LEU A 1 212 ? 19.547 -6.422 -3.172 1 96.94 212 LEU A O 1
ATOM 1585 N N . SER A 1 213 ? 21.312 -7.605 -2.484 1 97.06 213 SER A N 1
ATOM 1586 C CA . SER A 1 213 ? 22.172 -7.133 -3.566 1 97.06 213 SER A CA 1
ATOM 1587 C C . SER A 1 213 ? 21.641 -7.594 -4.926 1 97.06 213 SER A C 1
ATOM 1589 O O . SER A 1 213 ? 21.672 -6.84 -5.898 1 97.06 213 SER A O 1
ATOM 1591 N N . ASP A 1 214 ? 21.234 -8.812 -5.008 1 97.44 214 ASP A N 1
ATOM 1592 C CA . ASP A 1 214 ? 20.656 -9.328 -6.25 1 97.44 214 ASP A CA 1
ATOM 1593 C C . ASP A 1 214 ? 19.375 -8.594 -6.613 1 97.44 214 ASP A C 1
ATOM 1595 O O . ASP A 1 214 ? 19.141 -8.289 -7.785 1 97.44 214 ASP A O 1
ATOM 1599 N N . LEU A 1 215 ? 18.531 -8.375 -5.582 1 98.38 215 LEU A N 1
ATOM 1600 C CA . LEU A 1 215 ? 17.312 -7.602 -5.805 1 98.38 215 LEU A CA 1
ATOM 1601 C C . LEU A 1 215 ? 17.625 -6.25 -6.438 1 98.38 215 LEU A C 1
ATOM 1603 O O . LEU A 1 215 ? 17.047 -5.887 -7.461 1 98.38 215 LEU A O 1
ATOM 1607 N N . ARG A 1 216 ? 18.562 -5.512 -5.836 1 98.5 216 ARG A N 1
ATOM 1608 C CA . ARG A 1 216 ? 18.938 -4.195 -6.336 1 98.5 216 ARG A CA 1
ATOM 1609 C C . ARG A 1 216 ? 19.453 -4.281 -7.77 1 98.5 216 ARG A C 1
ATOM 1611 O O . ARG A 1 216 ? 19.094 -3.461 -8.617 1 98.5 216 ARG A O 1
ATOM 1618 N N . ALA A 1 217 ? 20.297 -5.25 -8.047 1 98.38 217 ALA A N 1
ATOM 1619 C CA . ALA A 1 217 ? 20.875 -5.422 -9.383 1 98.38 217 ALA A CA 1
ATOM 1620 C C . ALA A 1 217 ? 19.781 -5.711 -10.414 1 98.38 217 ALA A C 1
ATOM 1622 O O . ALA A 1 217 ? 19.812 -5.168 -11.516 1 98.38 217 ALA A O 1
ATOM 1623 N N . ARG A 1 218 ? 18.875 -6.57 -10.125 1 98.69 218 ARG A N 1
ATOM 1624 C CA . ARG A 1 218 ? 17.781 -6.91 -11.031 1 98.69 218 ARG A CA 1
ATOM 1625 C C . ARG A 1 218 ? 16.906 -5.691 -11.32 1 98.69 218 ARG A C 1
ATOM 1627 O O . ARG A 1 218 ? 16.484 -5.488 -12.461 1 98.69 218 ARG A O 1
ATOM 1634 N N . LEU A 1 219 ? 16.641 -4.926 -10.258 1 98.88 219 LEU A N 1
ATOM 1635 C CA . LEU A 1 219 ? 15.867 -3.703 -10.453 1 98.88 219 LEU A CA 1
ATOM 1636 C C . LEU A 1 219 ? 16.562 -2.764 -11.43 1 98.88 219 LEU A C 1
ATOM 1638 O O . LEU A 1 219 ? 15.922 -2.131 -12.266 1 98.88 219 LEU A O 1
ATOM 1642 N N . GLY A 1 220 ? 17.844 -2.699 -11.32 1 98.81 220 GLY A N 1
ATOM 1643 C CA . GLY A 1 220 ? 18.625 -1.845 -12.203 1 98.81 220 GLY A CA 1
ATOM 1644 C C . GLY A 1 220 ? 18.578 -2.279 -13.656 1 98.81 220 GLY A C 1
ATOM 1645 O O . GLY A 1 220 ? 18.641 -1.447 -14.562 1 98.81 220 GLY A O 1
ATOM 1646 N N . ARG A 1 221 ? 18.359 -3.551 -13.914 1 98.62 221 ARG A N 1
ATOM 1647 C CA . ARG A 1 221 ? 18.406 -4.117 -15.258 1 98.62 221 ARG A CA 1
ATOM 1648 C C . ARG A 1 221 ? 17.062 -3.965 -15.977 1 98.62 221 ARG A C 1
ATOM 1650 O O . ARG A 1 221 ? 16.953 -4.242 -17.172 1 98.62 221 ARG A O 1
ATOM 1657 N N . ILE A 1 222 ? 16.016 -3.516 -15.289 1 98.81 222 ILE A N 1
ATOM 1658 C CA . ILE A 1 222 ? 14.719 -3.344 -15.93 1 98.81 222 ILE A CA 1
ATOM 1659 C C . ILE A 1 222 ? 14.875 -2.475 -17.172 1 98.81 222 ILE A C 1
ATOM 1661 O O . ILE A 1 222 ? 15.492 -1.406 -17.125 1 98.81 222 ILE A O 1
ATOM 1665 N N . VAL A 1 223 ? 14.32 -2.926 -18.266 1 98.75 223 VAL A N 1
ATOM 1666 C CA . VAL A 1 223 ? 14.281 -2.133 -19.5 1 98.75 223 VAL A CA 1
ATOM 1667 C C . VAL A 1 223 ? 12.891 -1.521 -19.672 1 98.75 223 VAL A C 1
ATOM 1669 O O . VAL A 1 223 ? 11.898 -2.242 -19.75 1 98.75 223 VAL A O 1
ATOM 1672 N N . ILE A 1 224 ? 12.836 -0.23 -19.75 1 98.62 224 ILE A N 1
ATOM 1673 C CA . ILE A 1 224 ? 11.555 0.466 -19.781 1 98.62 224 ILE A CA 1
ATOM 1674 C C . ILE A 1 224 ? 11.141 0.726 -21.234 1 98.62 224 ILE A C 1
ATOM 1676 O O . ILE A 1 224 ? 9.977 1.023 -21.516 1 98.62 224 ILE A O 1
ATOM 1680 N N . GLY A 1 225 ? 12.047 0.694 -22.109 1 97.94 225 GLY A N 1
ATOM 1681 C CA . GLY A 1 225 ? 11.898 1.021 -23.516 1 97.94 225 GLY A CA 1
ATOM 1682 C C . GLY A 1 225 ? 13.234 1.212 -24.234 1 97.94 225 GLY A C 1
ATOM 1683 O O . GLY A 1 225 ? 14.25 0.668 -23.797 1 97.94 225 GLY A O 1
ATOM 1684 N N . TYR A 1 226 ? 13.18 1.905 -25.375 1 97.5 226 TYR A N 1
ATOM 1685 C CA . TYR A 1 226 ? 14.367 2.111 -26.203 1 97.5 226 TYR A CA 1
ATOM 1686 C C . TYR A 1 226 ? 14.523 3.58 -26.578 1 97.5 226 TYR A C 1
ATOM 1688 O O . TYR A 1 226 ? 13.539 4.328 -26.594 1 97.5 226 TYR A O 1
ATOM 1696 N N . ASN A 1 227 ? 15.734 3.967 -26.719 1 98.06 227 ASN A N 1
ATOM 1697 C CA . ASN A 1 227 ? 15.945 5.305 -27.25 1 98.06 227 ASN A CA 1
ATOM 1698 C C . ASN A 1 227 ? 15.828 5.32 -28.781 1 98.06 227 ASN A C 1
ATOM 1700 O O . ASN A 1 227 ? 15.523 4.293 -29.391 1 98.06 227 ASN A O 1
ATOM 1704 N N . ARG A 1 228 ? 16.016 6.441 -29.422 1 96.75 228 ARG A N 1
ATOM 1705 C CA . ARG A 1 228 ? 15.789 6.574 -30.859 1 96.75 228 ARG A CA 1
ATOM 1706 C C . ARG A 1 228 ? 16.859 5.816 -31.641 1 96.75 228 ARG A C 1
ATOM 1708 O O . ARG A 1 228 ? 16.656 5.496 -32.812 1 96.75 228 ARG A O 1
ATOM 1715 N N . SER A 1 229 ? 17.984 5.484 -31.016 1 95.81 229 SER A N 1
ATOM 1716 C CA . SER A 1 229 ? 19.016 4.648 -31.625 1 95.81 229 SER A CA 1
ATOM 1717 C C . SER A 1 229 ? 18.734 3.168 -31.391 1 95.81 229 SER A C 1
ATOM 1719 O O . SER A 1 229 ? 19.594 2.322 -31.656 1 95.81 229 SER A O 1
ATOM 1721 N N . LYS A 1 230 ? 17.625 2.824 -30.703 1 92.19 230 LYS A N 1
ATOM 1722 C CA . LYS A 1 230 ? 17.141 1.465 -30.453 1 92.19 230 LYS A CA 1
ATOM 1723 C C . LYS A 1 230 ? 18 0.76 -29.406 1 92.19 230 LYS A C 1
ATOM 1725 O O . LYS A 1 230 ? 18.156 -0.461 -29.453 1 92.19 230 LYS A O 1
ATOM 1730 N N . GLU A 1 231 ? 18.656 1.53 -28.625 1 96.25 231 GLU A N 1
ATOM 1731 C CA . GLU A 1 231 ? 19.328 0.989 -27.453 1 96.25 231 GLU A CA 1
ATOM 1732 C C . GLU A 1 231 ? 18.406 0.939 -26.234 1 96.25 231 GLU A C 1
ATOM 1734 O O . GLU A 1 231 ? 17.594 1.85 -26.031 1 96.25 231 GLU A O 1
ATOM 1739 N N . PRO A 1 232 ? 18.5 -0.194 -25.516 1 98.06 232 PRO A N 1
ATOM 1740 C CA . PRO A 1 232 ? 17.609 -0.273 -24.344 1 98.06 232 PRO A CA 1
ATOM 1741 C C . PRO A 1 232 ? 17.922 0.791 -23.297 1 98.06 232 PRO A C 1
ATOM 1743 O O . PRO A 1 232 ? 19.094 1.117 -23.078 1 98.06 232 PRO A O 1
ATOM 1746 N N . VAL A 1 233 ? 16.906 1.427 -22.688 1 98.75 233 VAL A N 1
ATOM 1747 C CA . VAL A 1 233 ? 17.031 2.32 -21.547 1 98.75 233 VAL A CA 1
ATOM 1748 C C . VAL A 1 233 ? 16.578 1.595 -20.281 1 98.75 233 VAL A C 1
ATOM 1750 O O . VAL A 1 233 ? 15.453 1.087 -20.203 1 98.75 233 VAL A O 1
ATOM 1753 N N . SER A 1 234 ? 17.453 1.539 -19.266 1 98.75 234 SER A N 1
ATOM 1754 C CA . SER A 1 234 ? 17.188 0.747 -18.062 1 98.75 234 SER A CA 1
ATOM 1755 C C . SER A 1 234 ? 16.781 1.635 -16.891 1 98.75 234 SER A C 1
ATOM 1757 O O . SER A 1 234 ? 16.922 2.857 -16.953 1 98.75 234 SER A O 1
ATOM 1759 N N . ALA A 1 235 ? 16.266 1.011 -15.852 1 98.88 235 ALA A N 1
ATOM 1760 C CA . ALA A 1 235 ? 15.984 1.724 -14.609 1 98.88 235 ALA A CA 1
ATOM 1761 C C . ALA A 1 235 ? 17.266 2.312 -14.016 1 98.88 235 ALA A C 1
ATOM 1763 O O . ALA A 1 235 ? 17.219 3.361 -13.367 1 98.88 235 ALA A O 1
ATOM 1764 N N . GLU A 1 236 ? 18.406 1.6 -14.234 1 98.75 236 GLU A N 1
ATOM 1765 C CA . GLU A 1 236 ? 19.703 2.113 -13.773 1 98.75 236 GLU A CA 1
ATOM 1766 C C . GLU A 1 236 ? 20.047 3.43 -14.469 1 98.75 236 GLU A C 1
ATOM 1768 O O . GLU A 1 236 ? 20.578 4.348 -13.836 1 98.75 236 GLU A O 1
ATOM 1773 N N . ASP A 1 237 ? 19.766 3.496 -15.781 1 98.69 237 ASP A N 1
ATOM 1774 C CA . ASP A 1 237 ? 20.016 4.715 -16.547 1 98.69 237 ASP A CA 1
ATOM 1775 C C . ASP A 1 237 ? 19.234 5.895 -15.969 1 98.69 237 ASP A C 1
ATOM 1777 O O . ASP A 1 237 ? 19.688 7.039 -16.031 1 98.69 237 ASP A O 1
ATOM 1781 N N . LEU A 1 238 ? 18.094 5.602 -15.422 1 98.69 238 LEU A N 1
ATOM 1782 C CA . LEU A 1 238 ? 17.234 6.629 -14.844 1 98.69 238 LEU A CA 1
ATOM 1783 C C . LEU A 1 238 ? 17.547 6.848 -13.375 1 98.69 238 LEU A C 1
ATOM 1785 O O . LEU A 1 238 ? 16.922 7.668 -12.703 1 98.69 238 LEU A O 1
ATOM 1789 N N . HIS A 1 239 ? 18.5 6.062 -12.828 1 98.06 239 HIS A N 1
ATOM 1790 C CA . HIS A 1 239 ? 18.953 6.137 -11.438 1 98.06 239 HIS A CA 1
ATOM 1791 C C . HIS A 1 239 ? 17.812 5.805 -10.477 1 98.06 239 HIS A C 1
ATOM 1793 O O . HIS A 1 239 ? 17.703 6.426 -9.414 1 98.06 239 HIS A O 1
ATOM 1799 N N . ALA A 1 240 ? 16.953 4.867 -10.852 1 98.56 240 ALA A N 1
ATOM 1800 C CA . ALA A 1 240 ? 15.773 4.543 -10.062 1 98.56 240 ALA A CA 1
ATOM 1801 C C . ALA A 1 240 ? 16.016 3.316 -9.188 1 98.56 240 ALA A C 1
ATOM 1803 O O . ALA A 1 240 ? 15.328 3.111 -8.188 1 98.56 240 ALA A O 1
ATOM 1804 N N . ALA A 1 241 ? 17 2.504 -9.5 1 98.5 241 ALA A N 1
ATOM 1805 C CA . ALA A 1 241 ? 17.172 1.173 -8.922 1 98.5 241 ALA A CA 1
ATOM 1806 C C . ALA A 1 241 ? 17.344 1.251 -7.406 1 98.5 241 ALA A C 1
ATOM 1808 O O . ALA A 1 241 ? 16.781 0.439 -6.668 1 98.5 241 ALA A O 1
ATOM 1809 N N . GLY A 1 242 ? 18.172 2.162 -6.934 1 98.06 242 GLY A N 1
ATOM 1810 C CA . GLY A 1 242 ? 18.422 2.301 -5.508 1 98.06 242 GLY A CA 1
ATOM 1811 C C . GLY A 1 242 ? 17.172 2.588 -4.699 1 98.06 242 GLY A C 1
ATOM 1812 O O . GLY A 1 242 ? 16.906 1.903 -3.713 1 98.06 242 GLY A O 1
ATOM 1813 N N . SER A 1 243 ? 16.406 3.604 -5.109 1 97.75 243 SER A N 1
ATOM 1814 C CA . SER A 1 243 ? 15.172 3.967 -4.422 1 97.75 243 SER A CA 1
ATOM 1815 C C . SER A 1 243 ? 14.172 2.82 -4.449 1 97.75 243 SER A C 1
ATOM 1817 O O . SER A 1 243 ? 13.469 2.576 -3.461 1 97.75 243 SER A O 1
ATOM 1819 N N . MET A 1 244 ? 14.102 2.18 -5.617 1 98.69 244 MET A N 1
ATOM 1820 C CA . MET A 1 244 ? 13.211 1.025 -5.707 1 98.69 244 MET A CA 1
ATOM 1821 C C . MET A 1 244 ? 13.609 -0.046 -4.695 1 98.69 244 MET A C 1
ATOM 1823 O O . MET A 1 244 ? 12.75 -0.639 -4.043 1 98.69 244 MET A O 1
ATOM 1827 N N . ALA A 1 245 ? 14.883 -0.292 -4.547 1 98.56 245 ALA A N 1
ATOM 1828 C CA . ALA A 1 245 ? 15.383 -1.295 -3.609 1 98.56 245 ALA A CA 1
ATOM 1829 C C . ALA A 1 245 ? 15.055 -0.908 -2.17 1 98.56 245 ALA A C 1
ATOM 1831 O O . ALA A 1 245 ? 14.68 -1.759 -1.36 1 98.56 245 ALA A O 1
ATOM 1832 N N . VAL A 1 246 ? 15.195 0.365 -1.838 1 97.31 246 VAL A N 1
ATOM 1833 C CA . VAL A 1 246 ? 14.898 0.862 -0.499 1 97.31 246 VAL A CA 1
ATOM 1834 C C . VAL A 1 246 ? 13.43 0.613 -0.173 1 97.31 246 VAL A C 1
ATOM 1836 O O . VAL A 1 246 ? 13.094 0.18 0.933 1 97.31 246 VAL A O 1
ATOM 1839 N N . ILE A 1 247 ? 12.57 0.823 -1.134 1 97.88 247 ILE A N 1
ATOM 1840 C CA . ILE A 1 247 ? 11.141 0.632 -0.962 1 97.88 247 ILE A CA 1
ATOM 1841 C C . ILE A 1 247 ? 10.844 -0.845 -0.71 1 97.88 247 ILE A C 1
ATOM 1843 O O . ILE A 1 247 ? 9.945 -1.18 0.074 1 97.88 247 ILE A O 1
ATOM 1847 N N . LEU A 1 248 ? 11.633 -1.763 -1.286 1 98.31 248 LEU A N 1
ATOM 1848 C CA . LEU A 1 248 ? 11.336 -3.191 -1.272 1 98.31 248 LEU A CA 1
ATOM 1849 C C . LEU A 1 248 ? 12.117 -3.896 -0.169 1 98.31 248 LEU A C 1
ATOM 1851 O O . LEU A 1 248 ? 11.969 -5.105 0.029 1 98.31 248 LEU A O 1
ATOM 1855 N N . LYS A 1 249 ? 12.898 -3.203 0.557 1 96.69 249 LYS A N 1
ATOM 1856 C CA . LYS A 1 249 ? 13.844 -3.787 1.504 1 96.69 249 LYS A CA 1
ATOM 1857 C C . LYS A 1 249 ? 13.141 -4.742 2.463 1 96.69 249 LYS A C 1
ATOM 1859 O O . LYS A 1 249 ? 13.539 -5.902 2.6 1 96.69 249 LYS A O 1
ATOM 1864 N N . ASP A 1 250 ? 12.047 -4.328 3.07 1 95.5 250 ASP A N 1
ATOM 1865 C CA . ASP A 1 250 ? 11.336 -5.164 4.031 1 95.5 250 ASP A CA 1
ATOM 1866 C C . ASP A 1 250 ? 10.547 -6.262 3.32 1 95.5 250 ASP A C 1
ATOM 1868 O O . ASP A 1 250 ? 10.375 -7.355 3.861 1 95.5 250 ASP A O 1
ATOM 1872 N N . ALA A 1 251 ? 10.094 -5.977 2.102 1 97.88 251 ALA A N 1
ATOM 1873 C CA . ALA A 1 251 ? 9.281 -6.934 1.353 1 97.88 251 ALA A CA 1
ATOM 1874 C C . ALA A 1 251 ? 10.117 -8.148 0.937 1 97.88 251 ALA A C 1
ATOM 1876 O O . ALA A 1 251 ? 9.562 -9.188 0.573 1 97.88 251 ALA A O 1
ATOM 1877 N N . LEU A 1 252 ? 11.43 -8.008 0.972 1 97.69 252 LEU A N 1
ATOM 1878 C CA . LEU A 1 252 ? 12.312 -9.109 0.609 1 97.69 252 LEU A CA 1
ATOM 1879 C C . LEU A 1 252 ? 12.203 -10.258 1.61 1 97.69 252 LEU A C 1
ATOM 1881 O O . LEU A 1 252 ? 12.492 -11.406 1.28 1 97.69 252 LEU A O 1
ATOM 1885 N N . LYS A 1 253 ? 11.758 -10.016 2.879 1 97.56 253 LYS A N 1
ATOM 1886 C CA . LYS A 1 253 ? 11.641 -11.016 3.939 1 97.56 253 LYS A CA 1
ATOM 1887 C C . LYS A 1 253 ? 10.32 -11.773 3.836 1 97.56 253 LYS A C 1
ATOM 1889 O O . LYS A 1 253 ? 9.25 -11.164 3.746 1 97.56 253 LYS A O 1
ATOM 1894 N N . PRO A 1 254 ? 10.344 -13.055 3.828 1 98.5 254 PRO A N 1
ATOM 1895 C CA . PRO A 1 254 ? 9.086 -13.82 3.768 1 98.5 254 PRO A CA 1
ATOM 1896 C C . PRO A 1 254 ? 8.234 -13.648 5.023 1 98.5 254 PRO A C 1
ATOM 1898 O O . PRO A 1 254 ? 8.742 -13.242 6.07 1 98.5 254 PRO A O 1
ATOM 1901 N N . ASN A 1 255 ? 6.973 -13.953 4.949 1 98.62 255 ASN A N 1
ATOM 1902 C CA . ASN A 1 255 ? 6.012 -13.844 6.043 1 98.62 255 ASN A CA 1
ATOM 1903 C C . ASN A 1 255 ? 5.664 -15.211 6.621 1 98.62 255 ASN A C 1
ATOM 1905 O O . ASN A 1 255 ? 5.203 -16.094 5.898 1 98.62 255 ASN A O 1
ATOM 1909 N N . LEU A 1 256 ? 5.844 -15.359 7.875 1 98.62 256 LEU A N 1
ATOM 1910 C CA . LEU A 1 256 ? 5.52 -16.609 8.562 1 98.62 256 LEU A CA 1
ATOM 1911 C C . LEU A 1 256 ? 4.098 -16.578 9.109 1 98.62 256 LEU A C 1
ATOM 1913 O O . LEU A 1 256 ? 3.719 -15.641 9.82 1 98.62 256 LEU A O 1
ATOM 1917 N N . LEU A 1 257 ? 3.293 -17.484 8.719 1 98.44 257 LEU A N 1
ATOM 1918 C CA . LEU A 1 257 ? 1.955 -17.766 9.227 1 98.44 257 LEU A CA 1
ATOM 1919 C C . LEU A 1 257 ? 1.846 -19.219 9.695 1 98.44 257 LEU A C 1
ATOM 1921 O O . LEU A 1 257 ? 2.861 -19.875 9.93 1 98.44 257 LEU A O 1
ATOM 1925 N N . GLN A 1 258 ? 0.624 -19.734 9.891 1 98.31 258 GLN A N 1
ATOM 1926 C CA . GLN A 1 258 ? 0.423 -21.094 10.352 1 98.31 258 GLN A CA 1
ATOM 1927 C C . GLN A 1 258 ? -0.848 -21.703 9.758 1 98.31 258 GLN A C 1
ATOM 1929 O O . GLN A 1 258 ? -1.739 -20.969 9.32 1 98.31 258 GLN A O 1
ATOM 1934 N N . THR A 1 259 ? -0.894 -22.969 9.688 1 97.94 259 THR A N 1
ATOM 1935 C CA . THR A 1 259 ? -2.105 -23.641 9.25 1 97.94 259 THR A CA 1
ATOM 1936 C C . THR A 1 259 ? -3.115 -23.734 10.391 1 97.94 259 THR A C 1
ATOM 1938 O O . THR A 1 259 ? -2.814 -23.359 11.531 1 97.94 259 THR A O 1
ATOM 1941 N N . THR A 1 260 ? -4.297 -24.266 10.039 1 97.5 260 THR A N 1
ATOM 1942 C CA . THR A 1 260 ? -5.344 -24.484 11.031 1 97.5 260 THR A CA 1
ATOM 1943 C C . THR A 1 260 ? -4.848 -25.422 12.141 1 97.5 260 THR A C 1
ATOM 1945 O O . THR A 1 260 ? -5.422 -25.453 13.227 1 97.5 260 THR A O 1
ATOM 1948 N N . GLU A 1 261 ? -3.74 -26.188 11.898 1 97.62 261 GLU A N 1
ATOM 1949 C CA . GLU A 1 261 ? -3.18 -27.094 12.898 1 97.62 261 GLU A CA 1
ATOM 1950 C C . GLU A 1 261 ? -1.793 -26.641 13.336 1 97.62 261 GLU A C 1
ATOM 1952 O O . GLU A 1 261 ? -1.001 -27.438 13.836 1 97.62 261 GLU A O 1
ATOM 1957 N N . ASN A 1 262 ? -1.415 -25.391 13.039 1 97.56 262 ASN A N 1
ATOM 1958 C CA . ASN A 1 262 ? -0.285 -24.656 13.594 1 97.56 262 ASN A CA 1
ATOM 1959 C C . ASN A 1 262 ? 1.03 -25.078 12.938 1 97.56 262 ASN A C 1
ATOM 1961 O O . ASN A 1 262 ? 2.104 -24.859 13.508 1 97.56 262 ASN A O 1
ATOM 1965 N N . SER A 1 263 ? 0.936 -25.719 11.734 1 97.06 263 SER A N 1
ATOM 1966 C CA . SER A 1 263 ? 2.15 -25.938 10.953 1 97.06 263 SER A CA 1
ATOM 1967 C C . SER A 1 263 ? 2.631 -24.641 10.305 1 97.06 263 SER A C 1
ATOM 1969 O O . SER A 1 263 ? 1.821 -23.844 9.844 1 97.06 263 SER A O 1
ATOM 1971 N N . PRO A 1 264 ? 3.955 -24.453 10.219 1 98.19 264 PRO A N 1
ATOM 1972 C CA . PRO A 1 264 ? 4.492 -23.203 9.688 1 98.19 264 PRO A CA 1
ATOM 1973 C C . PRO A 1 264 ? 4.266 -23.047 8.188 1 98.19 264 PRO A C 1
ATOM 1975 O O . PRO A 1 264 ? 4.426 -24.016 7.434 1 98.19 264 PRO A O 1
ATOM 1978 N N . VAL A 1 265 ? 3.934 -21.859 7.793 1 98.44 265 VAL A N 1
ATOM 1979 C CA . VAL A 1 265 ? 3.746 -21.516 6.391 1 98.44 265 VAL A CA 1
ATOM 1980 C C . VAL A 1 265 ? 4.484 -20.203 6.074 1 98.44 265 VAL A C 1
ATOM 1982 O O . VAL A 1 265 ? 4.289 -19.203 6.746 1 98.44 265 VAL A O 1
ATOM 1985 N N . LEU A 1 266 ? 5.324 -20.234 5.07 1 98.44 266 LEU A N 1
ATOM 1986 C CA . LEU A 1 266 ? 5.957 -19.031 4.539 1 98.44 266 LEU A CA 1
ATOM 1987 C C . LEU A 1 266 ? 5.188 -18.5 3.334 1 98.44 266 LEU A C 1
ATOM 1989 O O . LEU A 1 266 ? 5.113 -19.156 2.299 1 98.44 266 LEU A O 1
ATOM 1993 N N . VAL A 1 267 ? 4.605 -17.328 3.486 1 98.31 267 VAL A N 1
ATOM 1994 C CA . VAL A 1 267 ? 3.887 -16.672 2.402 1 98.31 267 VAL A CA 1
ATOM 1995 C C . VAL A 1 267 ? 4.734 -15.531 1.841 1 98.31 267 VAL A C 1
ATOM 1997 O O . VAL A 1 267 ? 5.137 -14.625 2.574 1 98.31 267 VAL A O 1
ATOM 2000 N N . HIS A 1 268 ? 5.02 -15.602 0.535 1 98.38 268 HIS A N 1
ATOM 2001 C CA . HIS A 1 268 ? 5.941 -14.586 0.027 1 98.38 268 HIS A CA 1
ATOM 2002 C C . HIS A 1 268 ? 5.793 -14.414 -1.481 1 98.38 268 HIS A C 1
ATOM 2004 O O . HIS A 1 268 ? 5.766 -15.398 -2.225 1 98.38 268 HIS A O 1
ATOM 2010 N N . ALA A 1 269 ? 5.742 -13.141 -1.938 1 97 269 ALA A N 1
ATOM 2011 C CA . ALA A 1 269 ? 5.594 -12.758 -3.34 1 97 269 ALA A CA 1
ATOM 2012 C C . ALA A 1 269 ? 4.355 -13.406 -3.955 1 97 269 ALA A C 1
ATOM 2014 O O . ALA A 1 269 ? 3.621 -14.125 -3.275 1 97 269 ALA A O 1
ATOM 2015 N N . GLY A 1 270 ? 3.992 -13.062 -5.129 1 93.56 270 GLY A N 1
ATOM 2016 C CA . GLY A 1 270 ? 2.805 -13.602 -5.77 1 93.56 270 GLY A CA 1
ATOM 2017 C C . GLY A 1 270 ? 2.654 -13.164 -7.211 1 93.56 270 GLY A C 1
ATOM 2018 O O . GLY A 1 270 ? 1.615 -12.633 -7.598 1 93.56 270 GLY A O 1
ATOM 2019 N N . PRO A 1 271 ? 3.748 -13.445 -7.977 1 92.12 271 PRO A N 1
ATOM 2020 C CA . PRO A 1 271 ? 3.637 -13.07 -9.391 1 92.12 271 PRO A CA 1
ATOM 2021 C C . PRO A 1 271 ? 2.594 -13.906 -10.133 1 92.12 271 PRO A C 1
ATOM 2023 O O . PRO A 1 271 ? 2.42 -15.086 -9.844 1 92.12 271 PRO A O 1
ATOM 2026 N N . PHE A 1 272 ? 2.016 -13.305 -11.148 1 89.12 272 PHE A N 1
ATOM 2027 C CA . PHE A 1 272 ? 1.006 -13.961 -11.977 1 89.12 272 PHE A CA 1
ATOM 2028 C C . PHE A 1 272 ? 1.57 -15.211 -12.633 1 89.12 272 PHE A C 1
ATOM 2030 O O . PHE A 1 272 ? 2.705 -15.211 -13.117 1 89.12 272 PHE A O 1
ATOM 2037 N N . GLY A 1 273 ? 0.67 -16.203 -12.742 1 84.25 273 GLY A N 1
ATOM 2038 C CA . GLY A 1 273 ? 1.11 -17.438 -13.375 1 84.25 273 GLY A CA 1
ATOM 2039 C C . GLY A 1 273 ? 0.983 -17.406 -14.891 1 84.25 273 GLY A C 1
ATOM 2040 O O . GLY A 1 273 ? 1.609 -18.203 -15.586 1 84.25 273 GLY A O 1
ATOM 2041 N N . ASN A 1 274 ? 0.236 -16.453 -15.383 1 82.75 274 ASN A N 1
ATOM 2042 C CA . ASN A 1 274 ? 0.013 -16.422 -16.828 1 82.75 274 ASN A CA 1
ATOM 2043 C C . ASN A 1 274 ? 1.215 -15.844 -17.562 1 82.75 274 ASN A C 1
ATOM 2045 O O . ASN A 1 274 ? 1.554 -16.297 -18.656 1 82.75 274 ASN A O 1
ATOM 2049 N N . ILE A 1 275 ? 1.82 -14.828 -16.969 1 87.12 275 ILE A N 1
ATOM 2050 C CA . ILE A 1 275 ? 2.898 -14.172 -17.703 1 87.12 275 ILE A CA 1
ATOM 2051 C C . ILE A 1 275 ? 4.199 -14.273 -16.906 1 87.12 275 ILE A C 1
ATOM 2053 O O . ILE A 1 275 ? 5.242 -13.797 -17.344 1 87.12 275 ILE A O 1
ATOM 2057 N N . ALA A 1 276 ? 4.094 -14.828 -15.766 1 92.06 276 ALA A N 1
ATOM 2058 C CA . ALA A 1 276 ? 5.266 -14.977 -14.906 1 92.06 276 ALA A CA 1
ATOM 2059 C C . ALA A 1 276 ? 5.344 -16.375 -14.32 1 92.06 276 ALA A C 1
ATOM 2061 O O . ALA A 1 276 ? 4.805 -17.328 -14.898 1 92.06 276 ALA A O 1
ATOM 2062 N N . THR A 1 277 ? 6.121 -16.594 -13.273 1 92.56 277 THR A N 1
ATOM 2063 C CA . THR A 1 277 ? 6.469 -17.938 -12.805 1 92.56 277 THR A CA 1
ATOM 2064 C C . THR A 1 277 ? 5.289 -18.578 -12.07 1 92.56 277 THR A C 1
ATOM 2066 O O . THR A 1 277 ? 5.168 -19.797 -12.031 1 92.56 277 THR A O 1
ATOM 2069 N N . GLY A 1 278 ? 4.465 -17.75 -11.438 1 92.5 278 GLY A N 1
ATOM 2070 C CA . GLY A 1 278 ? 3.361 -18.297 -10.664 1 92.5 278 GLY A CA 1
ATOM 2071 C C . GLY A 1 278 ? 3.814 -19.109 -9.461 1 92.5 278 GLY A C 1
ATOM 2072 O O . GLY A 1 278 ? 3.178 -20.094 -9.102 1 92.5 278 GLY A O 1
ATOM 2073 N N . ASN A 1 279 ? 4.883 -18.781 -8.867 1 94.94 279 ASN A N 1
ATOM 2074 C CA . ASN A 1 279 ? 5.465 -19.469 -7.715 1 94.94 279 ASN A CA 1
ATOM 2075 C C . ASN A 1 279 ? 5.77 -18.484 -6.582 1 94.94 279 ASN A C 1
ATOM 2077 O O . ASN A 1 279 ? 5.852 -17.281 -6.805 1 94.94 279 ASN A O 1
ATOM 2081 N N . SER A 1 280 ? 5.902 -19.109 -5.328 1 96.88 280 SER A N 1
ATOM 2082 C CA . SER A 1 280 ? 6.438 -18.297 -4.238 1 96.88 280 SER A CA 1
ATOM 2083 C C . SER A 1 280 ? 7.91 -17.953 -4.473 1 96.88 280 SER A C 1
ATOM 2085 O O . SER A 1 280 ? 8.492 -18.359 -5.484 1 96.88 280 SER A O 1
ATOM 2087 N N . SER A 1 281 ? 8.5 -17.281 -3.598 1 98.38 281 SER A N 1
ATOM 2088 C CA . SER A 1 281 ? 9.812 -16.703 -3.867 1 98.38 281 SER A CA 1
ATOM 2089 C C . SER A 1 281 ? 10.922 -17.719 -3.652 1 98.38 281 SER A C 1
ATOM 2091 O O . SER A 1 281 ? 10.766 -18.672 -2.871 1 98.38 281 SER A O 1
ATOM 2093 N N . VAL A 1 282 ? 12.031 -17.516 -4.363 1 98.19 282 VAL A N 1
ATOM 2094 C CA . VAL A 1 282 ? 13.258 -18.281 -4.16 1 98.19 282 VAL A CA 1
ATOM 2095 C C . VAL A 1 282 ? 13.719 -18.125 -2.709 1 98.19 282 VAL A C 1
ATOM 2097 O O . VAL A 1 282 ? 14.125 -19.109 -2.08 1 98.19 282 VAL A O 1
ATOM 2100 N N . ILE A 1 283 ? 13.578 -16.969 -2.135 1 97.94 283 ILE A N 1
ATOM 2101 C CA . ILE A 1 283 ? 14.039 -16.672 -0.783 1 97.94 283 ILE A CA 1
ATOM 2102 C C . ILE A 1 283 ? 13.219 -17.469 0.229 1 97.94 283 ILE A C 1
ATOM 2104 O O . ILE A 1 283 ? 13.766 -18.016 1.186 1 97.94 283 ILE A O 1
ATOM 2108 N N . ALA A 1 284 ? 11.938 -17.5 0.063 1 98.12 284 ALA A N 1
ATOM 2109 C CA . ALA A 1 284 ? 11.109 -18.297 0.968 1 98.12 284 ALA A CA 1
ATOM 2110 C C . ALA A 1 284 ? 11.531 -19.766 0.952 1 98.12 284 ALA A C 1
ATOM 2112 O O . ALA A 1 284 ? 11.555 -20.422 1.995 1 98.12 284 ALA A O 1
ATOM 2113 N N . ASP A 1 285 ? 11.82 -20.266 -0.224 1 97.62 285 ASP A N 1
ATOM 2114 C CA . ASP A 1 285 ? 12.266 -21.656 -0.334 1 97.62 285 ASP A CA 1
ATOM 2115 C C . ASP A 1 285 ? 13.609 -21.859 0.36 1 97.62 285 ASP A C 1
ATOM 2117 O O . ASP A 1 285 ? 13.82 -22.875 1.036 1 97.62 285 ASP A O 1
ATOM 2121 N N . ARG A 1 286 ? 14.445 -20.922 0.17 1 96.44 286 ARG A N 1
ATOM 2122 C CA . ARG A 1 286 ? 15.766 -21.016 0.792 1 96.44 286 ARG A CA 1
ATOM 2123 C C . ARG A 1 286 ? 15.656 -20.984 2.312 1 96.44 286 ARG A C 1
ATOM 2125 O O . ARG A 1 286 ? 16.406 -21.672 3.008 1 96.44 286 ARG A O 1
ATOM 2132 N N . VAL A 1 287 ? 14.773 -20.188 2.807 1 96.75 287 VAL A N 1
ATOM 2133 C CA . VAL A 1 287 ? 14.516 -20.172 4.242 1 96.75 287 VAL A CA 1
ATOM 2134 C C . VAL A 1 287 ? 13.898 -21.5 4.68 1 96.75 287 VAL A C 1
ATOM 2136 O O . VAL A 1 287 ? 14.367 -22.125 5.625 1 96.75 287 VAL A O 1
ATOM 2139 N N . GLY A 1 288 ? 12.93 -21.969 3.951 1 97.12 288 GLY A N 1
ATOM 2140 C CA . GLY A 1 288 ? 12.125 -23.125 4.344 1 97.12 288 GLY A CA 1
ATOM 2141 C C . GLY A 1 288 ? 12.891 -24.438 4.285 1 97.12 288 GLY A C 1
ATOM 2142 O O . GLY A 1 288 ? 12.656 -25.328 5.102 1 97.12 288 GLY A O 1
ATOM 2143 N N . ILE A 1 289 ? 13.82 -24.578 3.316 1 96.5 289 ILE A N 1
ATOM 2144 C CA . ILE A 1 289 ? 14.492 -25.859 3.08 1 96.5 289 ILE A CA 1
ATOM 2145 C C . ILE A 1 289 ? 15.391 -26.188 4.27 1 96.5 289 ILE A C 1
ATOM 2147 O O . ILE A 1 289 ? 15.672 -27.359 4.523 1 96.5 289 ILE A O 1
ATOM 2151 N N . GLY A 1 290 ? 15.805 -25.125 5.039 1 94.75 290 GLY A N 1
ATOM 2152 C CA . GLY A 1 290 ? 16.641 -25.328 6.203 1 94.75 290 GLY A CA 1
ATOM 2153 C C . GLY A 1 290 ? 15.859 -25.453 7.496 1 94.75 290 GLY A C 1
ATOM 2154 O O . GLY A 1 290 ? 16.453 -25.594 8.57 1 94.75 290 GLY A O 1
ATOM 2155 N N . CYS A 1 291 ? 14.531 -25.469 7.457 1 93.5 291 CYS A N 1
ATOM 2156 C CA . CYS A 1 291 ? 13.719 -25.344 8.656 1 93.5 291 CYS A CA 1
ATOM 2157 C C . CYS A 1 291 ? 12.953 -26.625 8.945 1 93.5 291 CYS A C 1
ATOM 2159 O O . CYS A 1 291 ? 12.32 -26.75 10 1 93.5 291 CYS A O 1
ATOM 2161 N N . GLY A 1 292 ? 12.992 -27.656 8.117 1 90.25 292 GLY A N 1
ATOM 2162 C CA . GLY A 1 292 ? 12.234 -28.875 8.344 1 90.25 292 GLY A CA 1
ATOM 2163 C C . GLY A 1 292 ? 12.742 -30.047 7.535 1 90.25 292 GLY A C 1
ATOM 2164 O O . GLY A 1 292 ? 13.75 -29.938 6.832 1 90.25 292 GLY A O 1
ATOM 2165 N N . ASP A 1 293 ? 11.953 -31.188 7.715 1 95.62 293 ASP A N 1
ATOM 2166 C CA . ASP A 1 293 ? 12.273 -32.406 6.965 1 95.62 293 ASP A CA 1
ATOM 2167 C C . ASP A 1 293 ? 11.812 -32.281 5.512 1 95.62 293 ASP A C 1
ATOM 2169 O O . ASP A 1 293 ? 12.391 -32.906 4.621 1 95.62 293 ASP A O 1
ATOM 2173 N N . TYR A 1 294 ? 10.773 -31.469 5.359 1 97.69 294 TYR A N 1
ATOM 2174 C CA . TYR A 1 294 ? 10.18 -31.297 4.043 1 97.69 294 TYR A CA 1
ATOM 2175 C C . TYR A 1 294 ? 9.844 -29.844 3.783 1 97.69 294 TYR A C 1
ATOM 2177 O O . TYR A 1 294 ? 9.234 -29.172 4.629 1 97.69 294 TYR A O 1
ATOM 2185 N N . LEU A 1 295 ? 10.234 -29.328 2.711 1 98.19 295 LEU A N 1
ATOM 2186 C CA . LEU A 1 295 ? 9.727 -28.062 2.176 1 98.19 295 LEU A CA 1
ATOM 2187 C C . LEU A 1 295 ? 8.719 -28.312 1.059 1 98.19 295 LEU A C 1
ATOM 2189 O O . LEU A 1 295 ? 9.055 -28.922 0.038 1 98.19 295 LEU A O 1
ATOM 2193 N N . LEU A 1 296 ? 7.523 -27.938 1.341 1 98.56 296 LEU A N 1
ATOM 2194 C CA . LEU A 1 296 ? 6.469 -27.969 0.333 1 98.56 296 LEU A CA 1
ATOM 2195 C C . LEU A 1 296 ? 6.316 -26.594 -0.33 1 98.56 296 LEU A C 1
ATOM 2197 O O . LEU A 1 296 ? 6.391 -25.562 0.339 1 98.56 296 LEU A O 1
ATOM 2201 N N . THR A 1 297 ? 6.191 -26.547 -1.606 1 98.19 297 THR A N 1
ATOM 2202 C CA . THR A 1 297 ? 5.871 -25.328 -2.336 1 98.19 297 THR A CA 1
ATOM 2203 C C . THR A 1 297 ? 4.781 -25.594 -3.371 1 98.19 297 THR A C 1
ATOM 2205 O O . THR A 1 297 ? 4.391 -26.734 -3.596 1 98.19 297 THR A O 1
ATOM 2208 N N . GLU A 1 298 ? 4.203 -24.547 -3.861 1 97.25 298 GLU A N 1
ATOM 2209 C CA . GLU A 1 298 ? 3.08 -24.672 -4.789 1 97.25 298 GLU A CA 1
ATOM 2210 C C . GLU A 1 298 ? 3.375 -23.969 -6.109 1 97.25 298 GLU A C 1
ATOM 2212 O O . GLU A 1 298 ? 3.975 -22.891 -6.125 1 97.25 298 GLU A O 1
ATOM 2217 N N . ALA A 1 299 ? 3.008 -24.594 -7.176 1 96.81 299 ALA A N 1
ATOM 2218 C CA . ALA A 1 299 ? 3.121 -24.016 -8.508 1 96.81 299 ALA A CA 1
ATOM 2219 C C . ALA A 1 299 ? 1.744 -23.703 -9.094 1 96.81 299 ALA A C 1
ATOM 2221 O O . ALA A 1 299 ? 0.827 -24.531 -8.992 1 96.81 299 ALA A O 1
ATOM 2222 N N . GLY A 1 300 ? 1.625 -22.578 -9.703 1 93.44 300 GLY A N 1
ATOM 2223 C CA . GLY A 1 300 ? 0.344 -22.125 -10.219 1 93.44 300 GLY A CA 1
ATOM 2224 C C . GLY A 1 300 ? -0.113 -22.891 -11.445 1 93.44 300 GLY A C 1
ATOM 2225 O O . GLY A 1 300 ? 0.71 -23.312 -12.258 1 93.44 300 GLY A O 1
ATOM 2226 N N . PHE A 1 301 ? -1.399 -23.047 -11.531 1 93.62 301 PHE A N 1
ATOM 2227 C CA . PHE A 1 301 ? -2.041 -23.703 -12.664 1 93.62 301 PHE A CA 1
ATOM 2228 C C . PHE A 1 301 ? -1.642 -25.172 -12.727 1 93.62 301 PHE A C 1
ATOM 2230 O O . PHE A 1 301 ? -1.584 -25.859 -11.703 1 93.62 301 PHE A O 1
ATOM 2237 N N . GLY A 1 302 ? -1.573 -25.719 -13.898 1 96.5 302 GLY A N 1
ATOM 2238 C CA . GLY A 1 302 ? -1.203 -27.125 -14.055 1 96.5 302 GLY A CA 1
ATOM 2239 C C . GLY A 1 302 ? 0.291 -27.328 -14.227 1 96.5 302 GLY A C 1
ATOM 2240 O O . GLY A 1 302 ? 1.06 -26.359 -14.227 1 96.5 302 GLY A O 1
ATOM 2241 N N . ALA A 1 303 ? 0.681 -28.578 -14.297 1 98.06 303 ALA A N 1
ATOM 2242 C CA . ALA A 1 303 ? 2.098 -28.922 -14.391 1 98.06 303 ALA A CA 1
ATOM 2243 C C . ALA A 1 303 ? 2.717 -28.359 -15.672 1 98.06 303 ALA A C 1
ATOM 2245 O O . ALA A 1 303 ? 3.914 -28.078 -15.711 1 98.06 303 ALA A O 1
ATOM 2246 N N . ASP A 1 304 ? 1.859 -28.188 -16.688 1 97.62 304 ASP A N 1
ATOM 2247 C CA . ASP A 1 304 ? 2.336 -27.688 -17.984 1 97.62 304 ASP A CA 1
ATOM 2248 C C . ASP A 1 304 ? 2.748 -26.219 -17.891 1 97.62 304 ASP A C 1
ATOM 2250 O O . ASP A 1 304 ? 3.48 -25.719 -18.734 1 97.62 304 ASP A O 1
ATOM 2254 N N . MET A 1 305 ? 2.287 -25.516 -16.875 1 96.44 305 MET A N 1
ATOM 2255 C CA . MET A 1 305 ? 2.586 -24.094 -16.75 1 96.44 305 MET A CA 1
ATOM 2256 C C . MET A 1 305 ? 3.363 -23.812 -15.477 1 96.44 305 MET A C 1
ATOM 2258 O O . MET A 1 305 ? 4.59 -23.688 -15.5 1 96.44 305 MET A O 1
ATOM 2262 N N . GLY A 1 306 ? 2.693 -23.922 -14.344 1 96.38 306 GLY A N 1
ATOM 2263 C CA . GLY A 1 306 ? 3.336 -23.562 -13.094 1 96.38 306 GLY A CA 1
ATOM 2264 C C . GLY A 1 306 ? 4.527 -24.438 -12.758 1 96.38 306 GLY A C 1
ATOM 2265 O O . GLY A 1 306 ? 5.586 -23.938 -12.375 1 96.38 306 GLY A O 1
ATOM 2266 N N . ALA A 1 307 ? 4.398 -25.75 -12.836 1 97.88 307 ALA A N 1
ATOM 2267 C CA . ALA A 1 307 ? 5.496 -26.656 -12.5 1 97.88 307 ALA A CA 1
ATOM 2268 C C . ALA A 1 307 ? 6.629 -26.547 -13.516 1 97.88 307 ALA A C 1
ATOM 2270 O O . ALA A 1 307 ? 7.809 -26.625 -13.148 1 97.88 307 ALA A O 1
ATOM 2271 N N . GLU A 1 308 ? 6.254 -26.469 -14.781 1 98.44 308 GLU A N 1
ATOM 2272 C CA . GLU A 1 308 ? 7.277 -26.266 -15.797 1 98.44 308 GLU A CA 1
ATOM 2273 C C . GLU A 1 308 ? 8.148 -25.047 -15.469 1 98.44 308 GLU A C 1
ATOM 2275 O O . GLU A 1 308 ? 9.383 -25.125 -15.523 1 98.44 308 GLU A O 1
ATOM 2280 N N . ARG A 1 309 ? 7.59 -23.938 -15.125 1 98 309 ARG A N 1
ATOM 2281 C CA . ARG A 1 309 ? 8.312 -22.719 -14.805 1 98 309 ARG A CA 1
ATOM 2282 C C . ARG A 1 309 ? 9.055 -22.844 -13.484 1 98 309 ARG A C 1
ATOM 2284 O O . ARG A 1 309 ? 10.125 -22.266 -13.305 1 98 309 ARG A O 1
ATOM 2291 N N . PHE A 1 310 ? 8.453 -23.609 -12.547 1 98.25 310 PHE A N 1
ATOM 2292 C CA . PHE A 1 310 ? 9.156 -23.953 -11.328 1 98.25 310 PHE A CA 1
ATOM 2293 C C . PHE A 1 310 ? 10.453 -24.703 -11.641 1 98.25 310 PHE A C 1
ATOM 2295 O O . PHE A 1 310 ? 11.516 -24.344 -11.133 1 98.25 310 PHE A O 1
ATOM 2302 N N . PHE A 1 311 ? 10.43 -25.625 -12.531 1 98.31 311 PHE A N 1
ATOM 2303 C CA . PHE A 1 311 ? 11.578 -26.453 -12.883 1 98.31 311 PHE A CA 1
ATOM 2304 C C . PHE A 1 311 ? 12.586 -25.672 -13.711 1 98.31 311 PHE A C 1
ATOM 2306 O O . PHE A 1 311 ? 13.766 -25.609 -13.367 1 98.31 311 PHE A O 1
ATOM 2313 N N . ASN A 1 312 ? 12.117 -24.953 -14.703 1 98.19 312 ASN A N 1
ATOM 2314 C CA . ASN A 1 312 ? 13.008 -24.375 -15.688 1 98.19 312 ASN A CA 1
ATOM 2315 C C . ASN A 1 312 ? 13.539 -23.016 -15.227 1 98.19 312 ASN A C 1
ATOM 2317 O O . ASN A 1 312 ? 14.555 -22.531 -15.742 1 98.19 312 ASN A O 1
ATOM 2321 N N . ILE A 1 313 ? 12.875 -22.406 -14.305 1 98.06 313 ILE A N 1
ATOM 2322 C CA . ILE A 1 313 ? 13.289 -21.047 -13.961 1 98.06 313 ILE A CA 1
ATOM 2323 C C . ILE A 1 313 ? 13.617 -20.969 -12.469 1 98.06 313 ILE A C 1
ATOM 2325 O O . ILE A 1 313 ? 14.773 -20.75 -12.086 1 98.06 313 ILE A O 1
ATOM 2329 N N . LYS A 1 314 ? 12.664 -21.234 -11.555 1 97.81 314 LYS A N 1
ATOM 2330 C CA . LYS A 1 314 ? 12.875 -21.062 -10.117 1 97.81 314 LYS A CA 1
ATOM 2331 C C . LYS A 1 314 ? 13.984 -21.969 -9.609 1 97.81 314 LYS A C 1
ATOM 2333 O O . LYS A 1 314 ? 14.852 -21.547 -8.844 1 97.81 314 LYS A O 1
ATOM 2338 N N . CYS A 1 315 ? 13.961 -23.266 -9.992 1 97.75 315 CYS A N 1
ATOM 2339 C CA . CYS A 1 315 ? 14.992 -24.203 -9.562 1 97.75 315 CYS A CA 1
ATOM 2340 C C . CYS A 1 315 ? 16.359 -23.812 -10.102 1 97.75 315 CYS A C 1
ATOM 2342 O O . CYS A 1 315 ? 17.375 -23.969 -9.414 1 97.75 315 CYS A O 1
ATOM 2344 N N . ARG A 1 316 ? 16.391 -23.281 -11.32 1 96.88 316 ARG A N 1
ATOM 2345 C CA . ARG A 1 316 ? 17.641 -22.812 -11.906 1 96.88 316 ARG A CA 1
ATOM 2346 C C . ARG A 1 316 ? 18.219 -21.641 -11.102 1 96.88 316 ARG A C 1
ATOM 2348 O O . ARG A 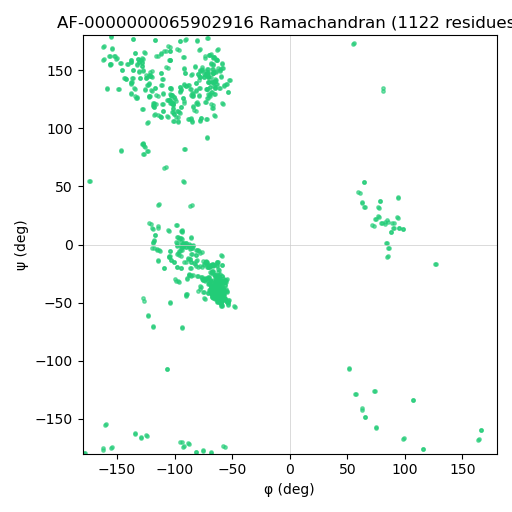1 316 ? 19.406 -21.625 -10.805 1 96.88 316 ARG A O 1
ATOM 2355 N N . ILE A 1 317 ? 17.406 -20.75 -10.781 1 96.88 317 ILE A N 1
ATOM 2356 C CA . ILE A 1 317 ? 17.844 -19.531 -10.102 1 96.88 317 ILE A CA 1
ATOM 2357 C C . ILE A 1 317 ? 18.156 -19.844 -8.641 1 96.88 317 ILE A C 1
ATOM 2359 O O . ILE A 1 317 ? 19.156 -19.375 -8.102 1 96.88 317 ILE A O 1
ATOM 2363 N N . GLY A 1 318 ? 17.344 -20.656 -8.008 1 95.56 318 GLY A N 1
ATOM 2364 C CA . GLY A 1 318 ? 17.5 -20.969 -6.598 1 95.56 318 GLY A CA 1
ATOM 2365 C C . GLY A 1 318 ? 18.562 -22.016 -6.336 1 95.56 318 GLY A C 1
ATOM 2366 O O . GLY A 1 318 ? 19.078 -22.125 -5.219 1 95.56 318 GLY A O 1
ATOM 2367 N N . GLY A 1 319 ? 18.797 -22.859 -7.293 1 95.12 319 GLY A N 1
ATOM 2368 C CA . GLY A 1 319 ? 19.781 -23.922 -7.168 1 95.12 319 GLY A CA 1
ATOM 2369 C C . GLY A 1 319 ? 19.266 -25.156 -6.477 1 95.12 319 GLY A C 1
ATOM 2370 O O . GLY A 1 319 ? 20 -26.125 -6.254 1 95.12 319 GLY A O 1
ATOM 2371 N N . MET A 1 320 ? 18.031 -25.156 -6.105 1 95 320 MET A N 1
ATOM 2372 C CA . MET A 1 320 ? 17.438 -26.312 -5.43 1 95 320 MET A CA 1
ATOM 2373 C C . MET A 1 320 ? 16.797 -27.266 -6.434 1 95 320 MET A C 1
ATOM 2375 O O . MET A 1 320 ? 16.328 -26.844 -7.488 1 95 320 MET A O 1
ATOM 2379 N N . ARG A 1 321 ? 16.766 -28.531 -6.074 1 95.94 321 ARG A N 1
ATOM 2380 C CA . ARG A 1 321 ? 16.219 -29.578 -6.938 1 95.94 321 ARG A CA 1
ATOM 2381 C C . ARG A 1 321 ? 15.055 -30.281 -6.266 1 95.94 321 ARG A C 1
ATOM 2383 O O . ARG A 1 321 ? 15.164 -30.734 -5.121 1 95.94 321 ARG A O 1
ATOM 2390 N N . PRO A 1 322 ? 14 -30.453 -6.934 1 97.25 322 PRO A N 1
ATOM 2391 C CA . PRO A 1 322 ? 12.844 -31.125 -6.332 1 97.25 322 PRO A CA 1
ATOM 2392 C C . PRO A 1 322 ? 13.039 -32.625 -6.18 1 97.25 322 PRO A C 1
ATOM 2394 O O . PRO A 1 322 ? 13.656 -33.25 -7.031 1 97.25 322 PRO A O 1
ATOM 2397 N N . ASP A 1 323 ? 12.477 -33.188 -5.125 1 97.69 323 ASP A N 1
ATOM 2398 C CA . ASP A 1 323 ? 12.523 -34.625 -4.855 1 97.69 323 ASP A CA 1
ATOM 2399 C C . ASP A 1 323 ? 11.266 -35.312 -5.352 1 97.69 323 ASP A C 1
ATOM 2401 O O . ASP A 1 323 ? 11.305 -36.5 -5.715 1 97.69 323 ASP A O 1
ATOM 2405 N N . ALA A 1 324 ? 10.195 -34.625 -5.312 1 98.44 324 ALA A N 1
ATOM 2406 C CA . ALA A 1 324 ? 8.914 -35.188 -5.734 1 98.44 324 ALA A CA 1
ATOM 2407 C C . ALA A 1 324 ? 7.941 -34.062 -6.145 1 98.44 324 ALA A C 1
ATOM 2409 O O . ALA A 1 324 ? 8.18 -32.906 -5.855 1 98.44 324 ALA A O 1
ATOM 2410 N N . ALA A 1 325 ? 6.914 -34.438 -6.871 1 98.69 325 ALA A N 1
ATOM 2411 C CA . ALA A 1 325 ? 5.863 -33.5 -7.281 1 98.69 325 ALA A CA 1
ATOM 2412 C C . ALA A 1 325 ? 4.48 -34.125 -7.047 1 98.69 325 ALA A C 1
ATOM 2414 O O . ALA A 1 325 ? 4.211 -35.25 -7.461 1 98.69 325 ALA A O 1
ATOM 2415 N N . VAL A 1 326 ? 3.666 -33.375 -6.348 1 98.88 326 VAL A N 1
ATOM 2416 C CA . VAL A 1 326 ? 2.287 -33.781 -6.105 1 98.88 326 VAL A CA 1
ATOM 2417 C C . VAL A 1 326 ? 1.375 -33.188 -7.176 1 98.88 326 VAL A C 1
ATOM 2419 O O . VAL A 1 326 ? 1.378 -31.953 -7.395 1 98.88 326 VAL A O 1
ATOM 2422 N N . LEU A 1 327 ? 0.614 -34.031 -7.824 1 98.69 327 LEU A N 1
ATOM 2423 C CA . LEU A 1 327 ? -0.361 -33.594 -8.828 1 98.69 327 LEU A CA 1
ATOM 2424 C C . LEU A 1 327 ? -1.781 -33.719 -8.289 1 98.69 327 LEU A C 1
ATOM 2426 O O . LEU A 1 327 ? -2.334 -34.812 -8.211 1 98.69 327 LEU A O 1
ATOM 2430 N N . VAL A 1 328 ? -2.389 -32.562 -8.062 1 98.56 328 VAL A N 1
ATOM 2431 C CA . VAL A 1 328 ? -3.732 -32.562 -7.496 1 98.56 328 VAL A CA 1
ATOM 2432 C C . VAL A 1 328 ? -4.762 -32.812 -8.594 1 98.56 328 VAL A C 1
ATOM 2434 O O . VAL A 1 328 ? -4.699 -32.188 -9.656 1 98.56 328 VAL A O 1
ATOM 2437 N N . ALA A 1 329 ? -5.664 -33.688 -8.336 1 98 329 ALA A N 1
ATOM 2438 C CA . ALA A 1 329 ? -6.754 -34.031 -9.25 1 98 329 ALA A CA 1
ATOM 2439 C C . ALA A 1 329 ? -8.07 -34.188 -8.492 1 98 329 ALA A C 1
ATOM 2441 O O . ALA A 1 329 ? -8.078 -34.375 -7.273 1 98 329 ALA A O 1
ATOM 2442 N N . THR A 1 330 ? -9.148 -34.062 -9.195 1 97.25 330 THR A N 1
ATOM 2443 C CA . THR A 1 330 ? -10.477 -34.375 -8.688 1 97.25 330 THR A CA 1
ATOM 2444 C C . THR A 1 330 ? -11.258 -35.219 -9.68 1 97.25 330 THR A C 1
ATOM 2446 O O . THR A 1 330 ? -10.977 -35.188 -10.883 1 97.25 330 THR A O 1
ATOM 2449 N N . VAL A 1 331 ? -12.18 -35.938 -9.125 1 97 331 VAL A N 1
ATOM 2450 C CA . VAL A 1 331 ? -13.047 -36.75 -9.984 1 97 331 VAL A CA 1
ATOM 2451 C C . VAL A 1 331 ? -13.82 -35.844 -10.938 1 97 331 VAL A C 1
ATOM 2453 O O . VAL A 1 331 ? -13.914 -36.094 -12.133 1 97 331 VAL A O 1
ATOM 2456 N N . ARG A 1 332 ? -14.32 -34.75 -10.438 1 94.81 332 ARG A N 1
ATOM 2457 C CA . ARG A 1 332 ? -15.109 -33.844 -11.258 1 94.81 332 ARG A CA 1
ATOM 2458 C C . ARG A 1 332 ? -14.266 -33.219 -12.367 1 94.81 332 ARG A C 1
ATOM 2460 O O . ARG A 1 332 ? -14.766 -33 -13.469 1 94.81 332 ARG A O 1
ATOM 2467 N N . ALA A 1 333 ? -13 -32.969 -12.078 1 95.19 333 ALA A N 1
ATOM 2468 C CA . ALA A 1 333 ? -12.125 -32.406 -13.109 1 95.19 333 ALA A CA 1
ATOM 2469 C C . ALA A 1 333 ? -11.906 -33.438 -14.227 1 95.19 333 ALA A C 1
ATOM 2471 O O . ALA A 1 333 ? -11.922 -33.094 -15.406 1 95.19 333 ALA A O 1
ATOM 2472 N N . LEU A 1 334 ? -11.672 -34.656 -13.875 1 96.75 334 LEU A N 1
ATOM 2473 C CA . LEU A 1 334 ? -11.469 -35.719 -14.867 1 96.75 334 LEU A CA 1
ATOM 2474 C C . LEU A 1 334 ? -12.719 -35.906 -15.719 1 96.75 334 LEU A C 1
ATOM 2476 O O . LEU A 1 334 ? -12.633 -36 -16.938 1 96.75 334 LEU A O 1
ATOM 2480 N N . LYS A 1 335 ? -13.844 -35.875 -15.039 1 95.44 335 LYS A N 1
ATOM 2481 C CA . LYS A 1 335 ? -15.094 -35.969 -15.789 1 95.44 335 LYS A CA 1
ATOM 2482 C C . LYS A 1 335 ? -15.305 -34.781 -16.703 1 95.44 335 LYS A C 1
ATOM 2484 O O . LYS A 1 335 ? -15.852 -34.906 -17.797 1 95.44 335 LYS A O 1
ATOM 2489 N N . THR A 1 336 ? -14.945 -33.625 -16.266 1 93.62 336 THR A N 1
ATOM 2490 C CA . THR A 1 336 ? -15.023 -32.438 -17.109 1 93.62 336 THR A CA 1
ATOM 2491 C C . THR A 1 336 ? -14.156 -32.594 -18.344 1 93.62 336 THR A C 1
ATOM 2493 O O . THR A 1 336 ? -14.57 -32.188 -19.453 1 93.62 336 THR A O 1
ATOM 2496 N N . HIS A 1 337 ? -12.984 -33.188 -18.281 1 94.62 337 HIS A N 1
ATOM 2497 C CA . HIS A 1 337 ? -12.047 -33.344 -19.391 1 94.62 337 HIS A CA 1
ATOM 2498 C C . HIS A 1 337 ? -12.492 -34.438 -20.344 1 94.62 337 HIS A C 1
ATOM 2500 O O . HIS A 1 337 ? -11.922 -34.594 -21.422 1 94.62 337 HIS A O 1
ATOM 2506 N N . ALA A 1 338 ? -13.547 -35.125 -19.922 1 93.69 338 ALA A N 1
ATOM 2507 C CA . ALA A 1 338 ? -14.141 -36.094 -20.859 1 93.69 338 ALA A CA 1
ATOM 2508 C C . ALA A 1 338 ? -14.828 -35.375 -22.016 1 93.69 338 ALA A C 1
ATOM 2510 O O . ALA A 1 338 ? -15.086 -35.969 -23.062 1 93.69 338 ALA A O 1
ATOM 2511 N N . GLY A 1 339 ? -15.211 -34.125 -21.75 1 90.44 339 GLY A N 1
ATOM 2512 C CA . GLY A 1 339 ? -15.812 -33.281 -22.781 1 90.44 339 GLY A CA 1
ATOM 2513 C C . GLY A 1 339 ? -17.297 -33.531 -22.953 1 90.44 339 GLY A C 1
ATOM 2514 O O . GLY A 1 339 ? -17.906 -33.062 -23.922 1 90.44 339 GLY A O 1
ATOM 2515 N N . ARG A 1 340 ? -17.891 -34.125 -22.016 1 90.56 340 ARG A N 1
ATOM 2516 C CA . ARG A 1 340 ? -19.281 -34.531 -22.156 1 90.56 340 ARG A CA 1
ATOM 2517 C C . ARG A 1 340 ? -20.219 -33.625 -21.375 1 90.56 340 ARG A C 1
ATOM 2519 O O . ARG A 1 340 ? -21.438 -33.688 -21.516 1 90.56 340 ARG A O 1
ATOM 2526 N N . TYR A 1 341 ? -19.578 -32.75 -20.516 1 89.81 341 TYR A N 1
ATOM 2527 C CA . TYR A 1 341 ? -20.391 -31.938 -19.625 1 89.81 341 TYR A CA 1
ATOM 2528 C C . TYR A 1 341 ? -20.062 -30.453 -19.812 1 89.81 341 TYR A C 1
ATOM 2530 O O . TYR A 1 341 ? -18.922 -30.094 -20.109 1 89.81 341 TYR A O 1
ATOM 2538 N N . LYS A 1 342 ? -21.156 -29.641 -19.656 1 84.56 342 LYS A N 1
ATOM 2539 C CA . LYS A 1 342 ? -20.984 -28.188 -19.625 1 84.56 342 LYS A CA 1
ATOM 2540 C C . LYS A 1 342 ? -20.938 -27.672 -18.203 1 84.56 342 LYS A C 1
ATOM 2542 O O . LYS A 1 342 ? -21.969 -27.656 -17.5 1 84.56 342 LYS A O 1
ATOM 2547 N N . VAL A 1 343 ? -19.719 -27.312 -17.781 1 87.25 343 VAL A N 1
ATOM 2548 C CA . VAL A 1 343 ? -19.547 -26.812 -16.422 1 87.25 343 VAL A CA 1
ATOM 2549 C C . VAL A 1 343 ? -19.438 -25.297 -16.438 1 87.25 343 VAL A C 1
ATOM 2551 O O . VAL A 1 343 ? -18.562 -24.734 -17.109 1 87.25 343 VAL A O 1
ATOM 2554 N N . ILE A 1 344 ? -20.328 -24.609 -15.75 1 78.25 344 ILE A N 1
ATOM 2555 C CA . ILE A 1 344 ? -20.375 -23.156 -15.68 1 78.25 344 ILE A CA 1
ATOM 2556 C C . ILE A 1 344 ? -20.078 -22.688 -14.25 1 78.25 344 ILE A C 1
ATOM 2558 O O . ILE A 1 344 ? -20.719 -23.156 -13.305 1 78.25 344 ILE A O 1
ATOM 2562 N N . PRO A 1 345 ? -19.094 -21.75 -14.125 1 75.19 345 PRO A N 1
ATOM 2563 C CA . PRO A 1 345 ? -18.797 -21.234 -12.789 1 75.19 345 PRO A CA 1
ATOM 2564 C C . PRO A 1 345 ? -20.016 -20.672 -12.078 1 75.19 345 PRO A C 1
ATOM 2566 O O . PRO A 1 345 ? -20.812 -19.953 -12.703 1 75.19 345 PRO A O 1
ATOM 2569 N N . GLY A 1 346 ? -20.188 -20.922 -10.852 1 68.56 346 GLY A N 1
ATOM 2570 C CA . GLY A 1 346 ? -21.266 -20.375 -10.055 1 68.56 346 GLY A CA 1
ATOM 2571 C C . GLY A 1 346 ? -22.547 -21.172 -10.164 1 68.56 346 GLY A C 1
ATOM 2572 O O . GLY A 1 346 ? -23.516 -20.922 -9.445 1 68.56 346 GLY A O 1
ATOM 2573 N N . LYS A 1 347 ? -22.703 -22.172 -11.109 1 74 347 LYS A N 1
ATOM 2574 C CA . LYS A 1 347 ? -23.891 -23.016 -11.25 1 74 347 LYS A CA 1
ATOM 2575 C C . LYS A 1 347 ? -23.641 -24.406 -10.688 1 74 347 LYS A C 1
ATOM 2577 O O . LYS A 1 347 ? -22.5 -24.859 -10.609 1 74 347 LYS A O 1
ATOM 2582 N N . PRO A 1 348 ? -24.703 -25.016 -10.391 1 84.81 348 PRO A N 1
ATOM 2583 C CA . PRO A 1 348 ? -24.531 -26.391 -9.945 1 84.81 348 PRO A CA 1
ATOM 2584 C C . PRO A 1 348 ? -24.016 -27.312 -11.047 1 84.81 348 PRO A C 1
ATOM 2586 O O . PRO A 1 348 ? -24.281 -27.078 -12.227 1 84.81 348 PRO A O 1
ATOM 2589 N N . LEU A 1 349 ? -23.391 -28.344 -10.578 1 91.12 349 LEU A N 1
ATOM 2590 C CA . LEU A 1 349 ? -22.906 -29.328 -11.531 1 91.12 349 LEU A CA 1
ATOM 2591 C C . LEU A 1 349 ? -24.078 -30.031 -12.211 1 91.12 349 LEU A C 1
ATOM 2593 O O . LEU A 1 349 ? -25.125 -30.234 -11.602 1 91.12 349 LEU A O 1
ATOM 2597 N N . PRO A 1 350 ? -23.859 -30.391 -13.461 1 92 350 PRO A N 1
ATOM 2598 C CA . PRO A 1 350 ? -24.891 -31.203 -14.102 1 92 350 PRO A CA 1
ATOM 2599 C C . PRO A 1 350 ? -25.172 -32.5 -13.336 1 92 350 PRO A C 1
ATOM 2601 O O . PRO A 1 350 ? -24.25 -33.188 -12.93 1 92 350 PRO A O 1
ATOM 2604 N N . PRO A 1 351 ? -26.438 -32.844 -13.195 1 92.75 351 PRO A N 1
ATOM 2605 C CA . PRO A 1 351 ? -26.812 -34.031 -12.406 1 92.75 351 PRO A CA 1
ATOM 2606 C C . PRO A 1 351 ? -26.109 -35.281 -12.891 1 92.75 351 PRO A C 1
ATOM 2608 O O . PRO A 1 351 ? -25.75 -36.156 -12.078 1 92.75 351 PRO A O 1
ATOM 2611 N N . ALA A 1 352 ? -25.984 -35.438 -14.156 1 92.31 352 ALA A N 1
ATOM 2612 C CA . ALA A 1 352 ? -25.344 -36.625 -14.727 1 92.31 352 ALA A CA 1
ATOM 2613 C C . ALA A 1 352 ? -23.906 -36.781 -14.242 1 92.31 352 ALA A C 1
ATOM 2615 O O . ALA A 1 352 ? -23.375 -37.875 -14.141 1 92.31 352 ALA A O 1
ATOM 2616 N N . MET A 1 353 ? -23.281 -35.75 -13.906 1 93.25 353 MET A N 1
ATOM 2617 C CA . MET A 1 353 ? -21.891 -35.75 -13.445 1 93.25 353 MET A CA 1
ATOM 2618 C C . MET A 1 353 ? -21.797 -36.25 -12.008 1 93.25 353 MET A C 1
ATOM 2620 O O . MET A 1 353 ? -20.719 -36.656 -11.57 1 93.25 353 MET A O 1
ATOM 2624 N N . LEU A 1 354 ? -22.906 -36.188 -11.359 1 94.5 354 LEU A N 1
ATOM 2625 C CA . LEU A 1 354 ? -22.922 -36.594 -9.961 1 94.5 354 LEU A CA 1
ATOM 2626 C C . LEU A 1 354 ? -23.141 -38.094 -9.836 1 94.5 354 LEU A C 1
ATOM 2628 O O . LEU A 1 354 ? -22.922 -38.656 -8.766 1 94.5 354 LEU A O 1
ATOM 2632 N N . GLU A 1 355 ? -23.531 -38.719 -10.922 1 95.38 355 GLU A N 1
ATOM 2633 C CA . GLU A 1 355 ? -23.734 -40.156 -10.914 1 95.38 355 GLU A CA 1
ATOM 2634 C C . GLU A 1 355 ? -22.406 -40.906 -10.953 1 95.38 355 GLU A C 1
ATOM 2636 O O . GLU A 1 355 ? -21.406 -40.375 -11.438 1 95.38 355 GLU A O 1
ATOM 2641 N N . ASP A 1 356 ? -22.422 -42.156 -10.375 1 97.12 356 ASP A N 1
ATOM 2642 C CA . ASP A 1 356 ? -21.25 -43.031 -10.43 1 97.12 356 ASP A CA 1
ATOM 2643 C C . ASP A 1 356 ? -20.953 -43.438 -11.867 1 97.12 356 ASP A C 1
ATOM 2645 O O . ASP A 1 356 ? -21.719 -44.188 -12.477 1 97.12 356 ASP A O 1
ATOM 2649 N N . ASN A 1 357 ? -19.859 -42.938 -12.422 1 96.5 357 ASN A N 1
ATOM 2650 C CA . ASN A 1 357 ? -19.5 -43.219 -13.805 1 96.5 357 ASN A CA 1
ATOM 2651 C C . ASN A 1 357 ? -18 -43.281 -14 1 96.5 357 ASN A C 1
ATOM 2653 O O . ASN A 1 357 ? -17.406 -42.344 -14.586 1 96.5 357 ASN A O 1
ATOM 2657 N N . PRO A 1 358 ? -17.328 -44.344 -13.695 1 97.44 358 PRO A N 1
ATOM 2658 C CA . PRO A 1 358 ? -15.883 -44.469 -13.867 1 97.44 358 PRO A CA 1
ATOM 2659 C C . PRO A 1 358 ? -15.445 -44.344 -15.32 1 97.44 358 PRO A C 1
ATOM 2661 O O . PRO A 1 358 ? -14.312 -43.938 -15.594 1 97.44 358 PRO A O 1
ATOM 2664 N N . ASP A 1 359 ? -16.375 -44.625 -16.266 1 97.12 359 ASP A N 1
ATOM 2665 C CA . ASP A 1 359 ? -16.047 -44.531 -17.688 1 97.12 359 ASP A CA 1
ATOM 2666 C C . ASP A 1 359 ? -15.773 -43.062 -18.062 1 97.12 359 ASP A C 1
ATOM 2668 O O . ASP A 1 359 ? -14.898 -42.781 -18.891 1 97.12 359 ASP A O 1
ATOM 2672 N N . ASP A 1 360 ? -16.5 -42.188 -17.469 1 96.06 360 ASP A N 1
ATOM 2673 C CA . ASP A 1 360 ? -16.266 -40.781 -17.719 1 96.06 360 ASP A CA 1
ATOM 2674 C C . ASP A 1 360 ? -14.93 -40.344 -17.141 1 96.06 360 ASP A C 1
ATOM 2676 O O . ASP A 1 360 ? -14.266 -39.438 -17.703 1 96.06 360 ASP A O 1
ATOM 2680 N N . VAL A 1 361 ? -14.555 -40.875 -16 1 97.5 361 VAL A N 1
ATOM 2681 C CA . VAL A 1 361 ? -13.25 -40.625 -15.406 1 97.5 361 VAL A CA 1
ATOM 2682 C C . VAL A 1 361 ? -12.141 -41.094 -16.344 1 97.5 361 VAL A C 1
ATOM 2684 O O . VAL A 1 361 ? -11.195 -40.344 -16.625 1 97.5 361 VAL A O 1
ATOM 2687 N N . LEU A 1 362 ? -12.312 -42.281 -16.875 1 97.94 362 LEU A N 1
ATOM 2688 C CA . LEU A 1 362 ? -11.312 -42.844 -17.766 1 97.94 362 LEU A CA 1
ATOM 2689 C C . LEU A 1 362 ? -11.227 -42.062 -19.078 1 97.94 362 LEU A C 1
ATOM 2691 O O . LEU A 1 362 ? -10.133 -41.906 -19.625 1 97.94 362 LEU A O 1
ATOM 2695 N N . ALA A 1 363 ? -12.375 -41.594 -19.531 1 96.06 363 ALA A N 1
ATOM 2696 C CA . ALA A 1 363 ? -12.406 -40.812 -20.766 1 96.06 363 ALA A CA 1
ATOM 2697 C C . ALA A 1 363 ? -11.648 -39.5 -20.609 1 96.06 363 ALA A C 1
ATOM 2699 O O . ALA A 1 363 ? -11.047 -39 -21.562 1 96.06 363 ALA A O 1
ATOM 2700 N N . GLY A 1 364 ? -11.625 -38.969 -19.453 1 96.12 364 GLY A N 1
ATOM 2701 C CA . GLY A 1 364 ? -10.938 -37.719 -19.203 1 96.12 364 GLY A CA 1
ATOM 2702 C C . GLY A 1 364 ? -9.516 -37.906 -18.703 1 96.12 364 GLY A C 1
ATOM 2703 O O . GLY A 1 364 ? -8.789 -36.938 -18.516 1 96.12 364 GLY A O 1
ATOM 2704 N N . ALA A 1 365 ? -9.07 -39.094 -18.594 1 97.88 365 ALA A N 1
ATOM 2705 C CA . ALA A 1 365 ? -7.82 -39.438 -17.906 1 97.88 365 ALA A CA 1
ATOM 2706 C C . ALA A 1 365 ? -6.613 -39.062 -18.766 1 97.88 365 ALA A C 1
ATOM 2708 O O . ALA A 1 365 ? -5.484 -39.031 -18.266 1 97.88 365 ALA A O 1
ATOM 2709 N N . ALA A 1 366 ? -6.816 -38.781 -20.047 1 97.62 366 ALA A N 1
ATOM 2710 C CA . ALA A 1 366 ? -5.711 -38.375 -20.922 1 97.62 366 ALA A CA 1
ATOM 2711 C C . ALA A 1 366 ? -5.008 -37.156 -20.375 1 97.62 366 ALA A C 1
ATOM 2713 O O . ALA A 1 366 ? -3.791 -37 -20.516 1 97.62 366 ALA A O 1
ATOM 2714 N N . ASN A 1 367 ? -5.809 -36.25 -19.875 1 97.88 367 ASN A N 1
ATOM 2715 C CA . ASN A 1 367 ? -5.242 -35.031 -19.297 1 97.88 367 ASN A CA 1
ATOM 2716 C C . ASN A 1 367 ? -4.312 -35.344 -18.125 1 97.88 367 ASN A C 1
ATOM 2718 O O . ASN A 1 367 ? -3.184 -34.844 -18.078 1 97.88 367 ASN A O 1
ATOM 2722 N N . LEU A 1 368 ? -4.754 -36.125 -17.188 1 98.38 368 LEU A N 1
ATOM 2723 C CA . LEU A 1 368 ? -3.961 -36.531 -16.016 1 98.38 368 LEU A CA 1
ATOM 2724 C C . LEU A 1 368 ? -2.699 -37.281 -16.438 1 98.38 368 LEU A C 1
ATOM 2726 O O . LEU A 1 368 ? -1.616 -37.031 -15.914 1 98.38 368 LEU A O 1
ATOM 2730 N N . ARG A 1 369 ? -2.816 -38.188 -17.391 1 98.56 369 ARG A N 1
ATOM 2731 C CA . ARG A 1 369 ? -1.671 -38.938 -17.891 1 98.56 369 ARG A CA 1
ATOM 2732 C C . ARG A 1 369 ? -0.598 -38.031 -18.453 1 98.56 369 ARG A C 1
ATOM 2734 O O . ARG A 1 369 ? 0.595 -38.219 -18.219 1 98.56 369 ARG A O 1
ATOM 2741 N N . LYS A 1 370 ? -1.058 -37.031 -19.188 1 98.5 370 LYS A N 1
ATOM 2742 C CA . LYS A 1 370 ? -0.098 -36.094 -19.766 1 98.5 370 LYS A CA 1
ATOM 2743 C C . LYS A 1 370 ? 0.628 -35.312 -18.688 1 98.5 370 LYS A C 1
ATOM 2745 O O . LYS A 1 370 ? 1.833 -35.062 -18.781 1 98.5 370 LYS A O 1
ATOM 2750 N N . HIS A 1 371 ? -0.054 -34.844 -17.688 1 98.62 371 HIS A N 1
ATOM 2751 C CA . HIS A 1 371 ? 0.575 -34.094 -16.609 1 98.62 371 HIS A CA 1
ATOM 2752 C C . HIS A 1 371 ? 1.538 -35 -15.82 1 98.62 371 HIS A C 1
ATOM 2754 O O . HIS A 1 371 ? 2.58 -34.5 -15.352 1 98.62 371 HIS A O 1
ATOM 2760 N N . ILE A 1 372 ? 1.176 -36.281 -15.578 1 98.69 372 ILE A N 1
ATOM 2761 C CA . ILE A 1 372 ? 2.107 -37.219 -14.969 1 98.69 372 ILE A CA 1
ATOM 2762 C C . ILE A 1 372 ? 3.361 -37.344 -15.836 1 98.69 372 ILE A C 1
ATOM 2764 O O . ILE A 1 372 ? 4.48 -37.312 -15.32 1 98.69 372 ILE A O 1
ATOM 2768 N N . GLU A 1 373 ? 3.166 -37.438 -17.094 1 98.38 373 GLU A N 1
ATOM 2769 C CA . GLU A 1 373 ? 4.273 -37.531 -18.047 1 98.38 373 GLU A CA 1
ATOM 2770 C C . GLU A 1 373 ? 5.184 -36.312 -17.953 1 98.38 373 GLU A C 1
ATOM 2772 O O . GLU A 1 373 ? 6.406 -36.438 -18 1 98.38 373 GLU A O 1
ATOM 2777 N N . ILE A 1 374 ? 4.594 -35.125 -17.906 1 98.5 374 ILE A N 1
ATOM 2778 C CA . ILE A 1 374 ? 5.359 -33.906 -17.797 1 98.5 374 ILE A CA 1
ATOM 2779 C C . ILE A 1 374 ? 6.289 -33.969 -16.594 1 98.5 374 ILE A C 1
ATOM 2781 O O . ILE A 1 374 ? 7.488 -33.719 -16.703 1 98.5 374 ILE A O 1
ATOM 2785 N N . VAL A 1 375 ? 5.77 -34.344 -15.438 1 98.38 375 VAL A N 1
ATOM 2786 C CA . VAL A 1 375 ? 6.551 -34.438 -14.203 1 98.38 375 VAL A CA 1
ATOM 2787 C C . VAL A 1 375 ? 7.668 -35.469 -14.367 1 98.38 375 VAL A C 1
ATOM 2789 O O . VAL A 1 375 ? 8.82 -35.188 -14 1 98.38 375 VAL A O 1
ATOM 2792 N N . ARG A 1 376 ? 7.344 -36.531 -14.945 1 97.69 376 ARG A N 1
ATOM 2793 C CA . ARG A 1 376 ? 8.32 -37.625 -15.133 1 97.69 376 ARG A CA 1
ATOM 2794 C C . ARG A 1 376 ? 9.422 -37.188 -16.094 1 97.69 376 ARG A C 1
ATOM 2796 O O . ARG A 1 376 ? 10.586 -37.562 -15.93 1 97.69 376 ARG A O 1
ATOM 2803 N N . GLU A 1 377 ? 9.047 -36.469 -17.078 1 96.88 377 GLU A N 1
ATOM 2804 C CA . GLU A 1 377 ? 10.008 -36.031 -18.078 1 96.88 377 GLU A CA 1
ATOM 2805 C C . GLU A 1 377 ? 11.047 -35.094 -17.453 1 96.88 377 GLU A C 1
ATOM 2807 O O . GLU A 1 377 ? 12.172 -34.969 -17.953 1 96.88 377 GLU A O 1
ATOM 2812 N N . PHE A 1 378 ? 10.727 -34.406 -16.406 1 97.88 378 PHE A N 1
ATOM 2813 C CA . PHE A 1 378 ? 11.68 -33.594 -15.695 1 97.88 378 PHE A CA 1
ATOM 2814 C C . PHE A 1 378 ? 12.523 -34.438 -14.742 1 97.88 378 PHE A C 1
ATOM 2816 O O . PHE A 1 378 ? 13.422 -33.906 -14.078 1 97.88 378 PHE A O 1
ATOM 2823 N N . GLY A 1 379 ? 12.219 -35.75 -14.609 1 97.19 379 GLY A N 1
ATOM 2824 C CA . GLY A 1 379 ? 12.977 -36.656 -13.766 1 97.19 379 GLY A CA 1
ATOM 2825 C C . GLY A 1 379 ? 12.539 -36.625 -12.32 1 97.19 379 GLY A C 1
ATOM 2826 O O . GLY A 1 379 ? 13.312 -37 -11.422 1 97.19 379 GLY A O 1
ATOM 2827 N N . VAL A 1 380 ? 11.367 -36.188 -12.023 1 97.81 380 VAL A N 1
ATOM 2828 C CA . VAL A 1 380 ? 10.844 -36.062 -10.672 1 97.81 380 VAL A CA 1
ATOM 2829 C C . VAL A 1 380 ? 9.734 -37.094 -10.445 1 97.81 380 VAL A C 1
ATOM 2831 O O . VAL A 1 380 ? 8.977 -37.406 -11.367 1 97.81 380 VAL A O 1
ATOM 2834 N N . SER A 1 381 ? 9.625 -37.688 -9.273 1 97.62 381 SER A N 1
ATOM 2835 C CA . SER A 1 381 ? 8.617 -38.688 -8.945 1 97.62 381 SER A CA 1
ATOM 2836 C C . SER A 1 381 ? 7.242 -38.062 -8.766 1 97.62 381 SER A C 1
ATOM 2838 O O . SER A 1 381 ? 7.055 -37.219 -7.883 1 97.62 381 SER A O 1
ATOM 2840 N N . PRO A 1 382 ? 6.258 -38.5 -9.516 1 98.31 382 PRO A N 1
ATOM 2841 C CA . PRO A 1 382 ? 4.926 -37.906 -9.398 1 98.31 382 PRO A CA 1
ATOM 2842 C C . PRO A 1 382 ? 4.035 -38.625 -8.406 1 98.31 382 PRO A C 1
ATOM 2844 O O . PRO A 1 382 ? 4.082 -39.875 -8.328 1 98.31 382 PRO A O 1
ATOM 2847 N N . ILE A 1 383 ? 3.297 -37.938 -7.594 1 98.88 383 ILE A N 1
ATOM 2848 C CA . ILE A 1 383 ? 2.229 -38.469 -6.738 1 98.88 383 ILE A CA 1
ATOM 2849 C C . ILE A 1 383 ? 0.901 -37.812 -7.137 1 98.88 383 ILE A C 1
ATOM 2851 O O . ILE A 1 383 ? 0.768 -36.594 -7.129 1 98.88 383 ILE A O 1
ATOM 2855 N N . VAL A 1 384 ? -0.039 -38.594 -7.547 1 98.81 384 VAL A N 1
ATOM 2856 C CA . VAL A 1 384 ? -1.38 -38.062 -7.773 1 98.81 384 VAL A CA 1
ATOM 2857 C C . VAL A 1 384 ? -2.135 -37.969 -6.445 1 98.81 384 VAL A C 1
ATOM 2859 O O . VAL A 1 384 ? -2.34 -39 -5.777 1 98.81 384 VAL A O 1
ATOM 2862 N N . ALA A 1 385 ? -2.451 -36.781 -6.027 1 98.88 385 ALA A N 1
ATOM 2863 C CA . ALA A 1 385 ? -3.305 -36.531 -4.867 1 98.88 385 ALA A CA 1
ATOM 2864 C C . ALA A 1 385 ? -4.746 -36.281 -5.293 1 98.88 385 ALA A C 1
ATOM 2866 O O . ALA A 1 385 ? -5.047 -35.219 -5.863 1 98.88 385 ALA A O 1
ATOM 2867 N N . LEU A 1 386 ? -5.609 -37.219 -5.004 1 98.69 386 LEU A N 1
ATOM 2868 C CA . LEU A 1 386 ? -7.023 -37.031 -5.309 1 98.69 386 LEU A CA 1
ATOM 2869 C C . LEU A 1 386 ? -7.723 -36.281 -4.168 1 98.69 386 LEU A C 1
ATOM 2871 O O . LEU A 1 386 ? -7.848 -36.812 -3.064 1 98.69 386 LEU A O 1
ATOM 2875 N N . ASN A 1 387 ? -8.094 -35 -4.383 1 98.12 387 ASN A N 1
ATOM 2876 C CA . ASN A 1 387 ? -8.93 -34.281 -3.447 1 98.12 387 ASN A CA 1
ATOM 2877 C C . ASN A 1 387 ? -10.375 -34.781 -3.475 1 98.12 387 ASN A C 1
ATOM 2879 O O . ASN A 1 387 ? -11.125 -34.469 -4.406 1 98.12 387 ASN A O 1
ATOM 2883 N N . VAL A 1 388 ? -10.766 -35.469 -2.449 1 97.88 388 VAL A N 1
ATOM 2884 C CA . VAL A 1 388 ? -12.039 -36.188 -2.457 1 97.88 388 VAL A CA 1
ATOM 2885 C C . VAL A 1 388 ? -13.172 -35.25 -2.066 1 97.88 388 VAL A C 1
ATOM 2887 O O . VAL A 1 388 ? -13.078 -34.531 -1.057 1 97.88 388 VAL A O 1
ATOM 2890 N N . PHE A 1 389 ? -14.188 -35.25 -2.846 1 94.75 389 PHE A N 1
ATOM 2891 C CA . PHE A 1 389 ? -15.414 -34.5 -2.574 1 94.75 389 PHE A CA 1
ATOM 2892 C C . PHE A 1 389 ? -16.516 -35.438 -2.1 1 94.75 389 PHE A C 1
ATOM 2894 O O . PHE A 1 389 ? -16.469 -36.625 -2.359 1 94.75 389 PHE A O 1
ATOM 2901 N N . PRO A 1 390 ? -17.5 -34.906 -1.436 1 91.25 390 PRO A N 1
ATOM 2902 C CA . PRO A 1 390 ? -18.594 -35.719 -0.912 1 91.25 390 PRO A CA 1
ATOM 2903 C C . PRO A 1 390 ? -19.359 -36.438 -2.014 1 91.25 390 PRO A C 1
ATOM 2905 O O . PRO A 1 390 ? -19.969 -37.5 -1.764 1 91.25 390 PRO A O 1
ATOM 2908 N N . THR A 1 391 ? -19.312 -36 -3.191 1 92.31 391 THR A N 1
ATOM 2909 C CA . THR A 1 391 ? -20.109 -36.531 -4.285 1 92.31 391 THR A CA 1
ATOM 2910 C C . THR A 1 391 ? -19.312 -37.594 -5.055 1 92.31 391 THR A C 1
ATOM 2912 O O . THR A 1 391 ? -19.812 -38.188 -6.012 1 92.31 391 THR A O 1
ATOM 2915 N N . ASP A 1 392 ? -18.094 -37.844 -4.684 1 96.94 392 ASP A N 1
ATOM 2916 C CA . ASP A 1 392 ? -17.266 -38.812 -5.375 1 96.94 392 ASP A CA 1
ATOM 2917 C C . ASP A 1 392 ? -17.625 -40.25 -4.957 1 96.94 392 ASP A C 1
ATOM 2919 O O . ASP A 1 392 ? -17.938 -40.5 -3.789 1 96.94 392 ASP A O 1
ATOM 2923 N N . HIS A 1 393 ? -17.531 -41.188 -5.918 1 97.75 393 HIS A N 1
ATOM 2924 C CA . HIS A 1 393 ? -17.875 -42.562 -5.656 1 97.75 393 HIS A CA 1
ATOM 2925 C C . HIS A 1 393 ? -16.625 -43.438 -5.598 1 97.75 393 HIS A C 1
ATOM 2927 O O . HIS A 1 393 ? -15.633 -43.156 -6.293 1 97.75 393 HIS A O 1
ATOM 2933 N N . PRO A 1 394 ? -16.672 -44.562 -4.84 1 97.75 394 PRO A N 1
ATOM 2934 C CA . PRO A 1 394 ? -15.5 -45.406 -4.676 1 97.75 394 PRO A CA 1
ATOM 2935 C C . PRO A 1 394 ? -14.977 -45.969 -6.004 1 97.75 394 PRO A C 1
ATOM 2937 O O . PRO A 1 394 ? -13.758 -46.031 -6.211 1 97.75 394 PRO A O 1
ATOM 2940 N N . ASP A 1 395 ? -15.867 -46.281 -6.898 1 98.06 395 ASP A N 1
ATOM 2941 C CA . ASP A 1 395 ? -15.453 -46.812 -8.188 1 98.06 395 ASP A CA 1
ATOM 2942 C C . ASP A 1 395 ? -14.688 -45.75 -9 1 98.06 395 ASP A C 1
ATOM 2944 O O . ASP A 1 395 ? -13.758 -46.094 -9.734 1 98.06 395 ASP A O 1
ATOM 2948 N N . GLU A 1 396 ? -15.125 -44.594 -8.883 1 98.44 396 GLU A N 1
ATOM 2949 C CA . GLU A 1 396 ? -14.461 -43.5 -9.594 1 98.44 396 GLU A CA 1
ATOM 2950 C C . GLU A 1 396 ? -13.07 -43.25 -9.008 1 98.44 396 GLU A C 1
ATOM 2952 O O . GLU A 1 396 ? -12.117 -43 -9.75 1 98.44 396 GLU A O 1
ATOM 2957 N N . ILE A 1 397 ? -12.984 -43.281 -7.711 1 98.5 397 ILE A N 1
ATOM 2958 C CA . ILE A 1 397 ? -11.711 -43.125 -7.027 1 98.5 397 ILE A CA 1
ATOM 2959 C C . ILE A 1 397 ? -10.742 -44.219 -7.457 1 98.5 397 ILE A C 1
ATOM 2961 O O . ILE A 1 397 ? -9.57 -43.938 -7.746 1 98.5 397 ILE A O 1
ATOM 2965 N N . ASP A 1 398 ? -11.25 -45.406 -7.539 1 98.38 398 ASP A N 1
ATOM 2966 C CA . ASP A 1 398 ? -10.438 -46.531 -7.957 1 98.38 398 ASP A CA 1
ATOM 2967 C C . ASP A 1 398 ? -9.969 -46.375 -9.406 1 98.38 398 ASP A C 1
ATOM 2969 O O . ASP A 1 398 ? -8.844 -46.75 -9.75 1 98.38 398 ASP A O 1
ATOM 2973 N N . ALA A 1 399 ? -10.867 -45.875 -10.227 1 98.5 399 ALA A N 1
ATOM 2974 C CA . ALA A 1 399 ? -10.492 -45.594 -11.609 1 98.5 399 ALA A CA 1
ATOM 2975 C C . ALA A 1 399 ? -9.32 -44.625 -11.688 1 98.5 399 ALA A C 1
ATOM 2977 O O . ALA A 1 399 ? -8.398 -44.812 -12.484 1 98.5 399 ALA A O 1
ATOM 2978 N N . VAL A 1 400 ? -9.32 -43.625 -10.875 1 98.62 400 VAL A N 1
ATOM 2979 C CA . VAL A 1 400 ? -8.234 -42.625 -10.867 1 98.62 400 VAL A CA 1
ATOM 2980 C C . VAL A 1 400 ? -6.949 -43.312 -10.391 1 98.62 400 VAL A C 1
ATOM 2982 O O . VAL A 1 400 ? -5.875 -43.062 -10.945 1 98.62 400 VAL A O 1
ATOM 2985 N N . ARG A 1 401 ? -7.055 -44.125 -9.344 1 98.69 401 ARG A N 1
ATOM 2986 C CA . ARG A 1 401 ? -5.898 -44.844 -8.82 1 98.69 401 ARG A CA 1
ATOM 2987 C C . ARG A 1 401 ? -5.246 -45.688 -9.906 1 98.69 401 ARG A C 1
ATOM 2989 O O . ARG A 1 401 ? -4.027 -45.625 -10.086 1 98.69 401 ARG A O 1
ATOM 2996 N N . LYS A 1 402 ? -6.047 -46.406 -10.625 1 98.5 402 LYS A N 1
ATOM 2997 C CA . LYS A 1 402 ? -5.539 -47.281 -11.68 1 98.5 402 LYS A CA 1
ATOM 2998 C C . LYS A 1 402 ? -4.84 -46.469 -12.773 1 98.5 402 LYS A C 1
ATOM 3000 O O . LYS A 1 402 ? -3.783 -46.875 -13.266 1 98.5 402 LYS A O 1
ATOM 3005 N N . VAL A 1 403 ? -5.445 -45.406 -13.133 1 98.44 403 VAL A N 1
ATOM 3006 C CA . VAL A 1 403 ? -4.855 -44.531 -14.148 1 98.44 403 VAL A CA 1
ATOM 3007 C C . VAL A 1 403 ? -3.496 -44.031 -13.672 1 98.44 403 VAL A C 1
ATOM 3009 O O . VAL A 1 403 ? -2.514 -44.062 -14.414 1 98.44 403 VAL A O 1
ATOM 3012 N N . ALA A 1 404 ? -3.395 -43.5 -12.477 1 98.62 404 ALA A N 1
ATOM 3013 C CA . ALA A 1 404 ? -2.176 -42.938 -11.906 1 98.62 404 ALA A CA 1
ATOM 3014 C C . ALA A 1 404 ? -1.063 -44 -11.836 1 98.62 404 ALA A C 1
ATOM 3016 O O . ALA A 1 404 ? 0.057 -43.75 -12.289 1 98.62 404 ALA A O 1
ATOM 3017 N N . GLU A 1 405 ? -1.404 -45.156 -11.312 1 98.31 405 GLU A N 1
ATOM 3018 C CA . GLU A 1 405 ? -0.415 -46.219 -11.133 1 98.31 405 GLU A CA 1
ATOM 3019 C C . GLU A 1 405 ? 0.076 -46.75 -12.477 1 98.31 405 GLU A C 1
ATOM 3021 O O . GLU A 1 405 ? 1.27 -47 -12.656 1 98.31 405 GLU A O 1
ATOM 3026 N N . ALA A 1 406 ? -0.835 -46.875 -13.375 1 98.38 406 ALA A N 1
ATOM 3027 C CA . ALA A 1 406 ? -0.462 -47.344 -14.711 1 98.38 406 ALA A CA 1
ATOM 3028 C C . ALA A 1 406 ? 0.473 -46.344 -15.398 1 98.38 406 ALA A C 1
ATOM 3030 O O . ALA A 1 406 ? 1.321 -46.75 -16.203 1 98.38 406 ALA A O 1
ATOM 3031 N N . ALA A 1 407 ? 0.306 -45.125 -15.047 1 98.12 407 ALA A N 1
ATOM 3032 C CA . ALA A 1 407 ? 1.13 -44.062 -15.648 1 98.12 407 ALA A CA 1
ATOM 3033 C C . ALA A 1 407 ? 2.432 -43.906 -14.875 1 98.12 407 ALA A C 1
ATOM 3035 O O . ALA A 1 407 ? 3.248 -43.031 -15.211 1 98.12 407 ALA A O 1
ATOM 3036 N N . GLY A 1 408 ? 2.668 -44.625 -13.797 1 96.69 408 GLY A N 1
ATOM 3037 C CA . GLY A 1 408 ? 3.932 -44.625 -13.078 1 96.69 408 GLY A CA 1
ATOM 3038 C C . GLY A 1 408 ? 3.957 -43.625 -11.93 1 96.69 408 GLY A C 1
ATOM 3039 O O . GLY A 1 408 ? 5.027 -43.188 -11.5 1 96.69 408 GLY A O 1
ATOM 3040 N N . ALA A 1 409 ? 2.805 -43.281 -11.43 1 98.38 409 ALA A N 1
ATOM 3041 C CA . ALA A 1 409 ? 2.732 -42.312 -10.312 1 98.38 409 ALA A CA 1
ATOM 3042 C C . ALA A 1 409 ? 2.242 -43.031 -9.047 1 98.38 409 ALA A C 1
ATOM 3044 O O . ALA A 1 409 ? 1.472 -43.969 -9.117 1 98.38 409 ALA A O 1
ATOM 3045 N N . HIS A 1 410 ? 2.725 -42.562 -7.898 1 98.19 410 HIS A N 1
ATOM 3046 C CA . HIS A 1 410 ? 2.053 -42.875 -6.648 1 98.19 410 HIS A CA 1
ATOM 3047 C C . HIS A 1 410 ? 0.648 -42.312 -6.602 1 98.19 410 HIS A C 1
ATOM 3049 O O . HIS A 1 410 ? 0.323 -41.406 -7.371 1 98.19 410 HIS A O 1
ATOM 3055 N N . PHE A 1 411 ? -0.162 -42.906 -5.734 1 98.44 411 PHE A N 1
ATOM 3056 C CA . PHE A 1 411 ? -1.533 -42.406 -5.605 1 98.44 411 PHE A CA 1
ATOM 3057 C C . PHE A 1 411 ? -1.944 -42.344 -4.141 1 98.44 411 PHE A C 1
ATOM 3059 O O . PHE A 1 411 ? -1.575 -43.219 -3.34 1 98.44 411 PHE A O 1
ATOM 3066 N N . ALA A 1 412 ? -2.639 -41.281 -3.768 1 98.81 412 ALA A N 1
ATOM 3067 C CA . ALA A 1 412 ? -3.311 -41.188 -2.473 1 98.81 412 ALA A CA 1
ATOM 3068 C C . ALA A 1 412 ? -4.574 -40.312 -2.576 1 98.81 412 ALA A C 1
ATOM 3070 O O . ALA A 1 412 ? -4.582 -39.312 -3.256 1 98.81 412 ALA A O 1
ATOM 3071 N N . SER A 1 413 ? -5.637 -40.781 -2.014 1 98.38 413 SER A N 1
ATOM 3072 C CA . SER A 1 413 ? -6.809 -39.938 -1.812 1 98.38 413 SER A CA 1
ATOM 3073 C C . SER A 1 413 ? -6.695 -39.156 -0.522 1 98.38 413 SER A C 1
ATOM 3075 O O . SER A 1 413 ? -6.098 -39.594 0.453 1 98.38 413 SER A O 1
ATOM 3077 N N . SER A 1 414 ? -7.219 -37.938 -0.507 1 98.31 414 SER A N 1
ATOM 3078 C CA . SER A 1 414 ? -7.129 -37.062 0.657 1 98.31 414 SER A CA 1
ATOM 3079 C C . SER A 1 414 ? -8.469 -36.406 0.957 1 98.31 414 SER A C 1
ATOM 3081 O O . SER A 1 414 ? -9.156 -35.938 0.044 1 98.31 414 SER A O 1
ATOM 3083 N N . THR A 1 415 ? -8.875 -36.406 2.211 1 98.31 415 THR A N 1
ATOM 3084 C CA . THR A 1 415 ? -10.078 -35.75 2.682 1 98.31 415 THR A CA 1
ATOM 3085 C C . THR A 1 415 ? -9.734 -34.594 3.617 1 98.31 415 THR A C 1
ATOM 3087 O O . THR A 1 415 ? -10.445 -34.344 4.598 1 98.31 415 THR A O 1
ATOM 3090 N N . HIS A 1 416 ? -8.648 -33.906 3.357 1 98 416 HIS A N 1
ATOM 3091 C CA . HIS A 1 416 ? -8.047 -32.938 4.242 1 98 416 HIS A CA 1
ATOM 3092 C C . HIS A 1 416 ? -8.992 -31.75 4.469 1 98 416 HIS A C 1
ATOM 3094 O O . HIS A 1 416 ? -8.898 -31.062 5.492 1 98 416 HIS A O 1
ATOM 3100 N N . VAL A 1 417 ? -9.906 -31.406 3.523 1 96.69 417 VAL A N 1
ATOM 3101 C CA . VAL A 1 417 ? -10.82 -30.281 3.668 1 96.69 417 VAL A CA 1
ATOM 3102 C C . VAL A 1 417 ? -11.734 -30.516 4.871 1 96.69 417 VAL A C 1
ATOM 3104 O O . VAL A 1 417 ? -12.023 -29.578 5.629 1 96.69 417 VAL A O 1
ATOM 3107 N N . VAL A 1 418 ? -12.094 -31.797 5.062 1 96.75 418 VAL A N 1
ATOM 3108 C CA . VAL A 1 418 ? -13.062 -32.125 6.098 1 96.75 418 VAL A CA 1
ATOM 3109 C C . VAL A 1 418 ? -12.336 -32.625 7.352 1 96.75 418 VAL A C 1
ATOM 3111 O O . VAL A 1 418 ? -12.805 -32.406 8.469 1 96.75 418 VAL A O 1
ATOM 3114 N N . ASP A 1 419 ? -11.141 -33.25 7.102 1 97.62 419 ASP A N 1
ATOM 3115 C CA . ASP A 1 419 ? -10.539 -33.969 8.219 1 97.62 419 ASP A CA 1
ATOM 3116 C C . ASP A 1 419 ? -9.188 -33.375 8.594 1 97.62 419 ASP A C 1
ATOM 3118 O O . ASP A 1 419 ? -8.461 -33.938 9.422 1 97.62 419 ASP A O 1
ATOM 3122 N N . GLY A 1 420 ? -8.789 -32.375 8.008 1 97.44 420 GLY A N 1
ATOM 3123 C CA . GLY A 1 420 ? -7.5 -31.781 8.32 1 97.44 420 GLY A CA 1
ATOM 3124 C C . GLY A 1 420 ? -6.324 -32.688 8.039 1 97.44 420 GLY A C 1
ATOM 3125 O O . GLY A 1 420 ? -6.312 -33.406 7.027 1 97.44 420 GLY A O 1
ATOM 3126 N N . GLY A 1 421 ? -5.383 -32.656 8.883 1 98.44 421 GLY A N 1
ATOM 3127 C CA . GLY A 1 421 ? -4.184 -33.469 8.734 1 98.44 421 GLY A CA 1
ATOM 3128 C C . GLY A 1 421 ? -4.465 -34.969 8.727 1 98.44 421 GLY A C 1
ATOM 3129 O O . GLY A 1 421 ? -3.789 -35.719 8.031 1 98.44 421 GLY A O 1
ATOM 3130 N N . ASP A 1 422 ? -5.453 -35.344 9.5 1 98.62 422 ASP A N 1
ATOM 3131 C CA . ASP A 1 422 ? -5.816 -36.75 9.539 1 98.62 422 ASP A CA 1
ATOM 3132 C C . ASP A 1 422 ? -6.277 -37.25 8.172 1 98.62 422 ASP A C 1
ATOM 3134 O O . ASP A 1 422 ? -6.012 -38.375 7.793 1 98.62 422 ASP A O 1
ATOM 3138 N N . GLY A 1 423 ? -6.852 -36.344 7.465 1 98.56 423 GLY A N 1
ATOM 3139 C CA . GLY A 1 423 ? -7.352 -36.688 6.145 1 98.56 423 GLY A CA 1
ATOM 3140 C C . GLY A 1 423 ? -6.266 -36.75 5.086 1 98.56 423 GLY A C 1
ATOM 3141 O O . GLY A 1 423 ? -6.508 -37.188 3.961 1 98.56 423 GLY A O 1
ATOM 3142 N N . ALA A 1 424 ? -5.027 -36.375 5.43 1 98.69 424 ALA A N 1
ATOM 3143 C CA . ALA A 1 424 ? -3.939 -36.281 4.457 1 98.69 424 ALA A CA 1
ATOM 3144 C C . ALA A 1 424 ? -2.807 -37.25 4.828 1 98.69 424 ALA A C 1
ATOM 3146 O O . ALA A 1 424 ? -1.699 -37.156 4.293 1 98.69 424 ALA A O 1
ATOM 3147 N N . VAL A 1 425 ? -3.045 -38.188 5.746 1 98.81 425 VAL A N 1
ATOM 3148 C CA . VAL A 1 425 ? -2.021 -39.125 6.227 1 98.81 425 VAL A CA 1
ATOM 3149 C C . VAL A 1 425 ? -1.552 -40.031 5.078 1 98.81 425 VAL A C 1
ATOM 3151 O O . VAL A 1 425 ? -0.349 -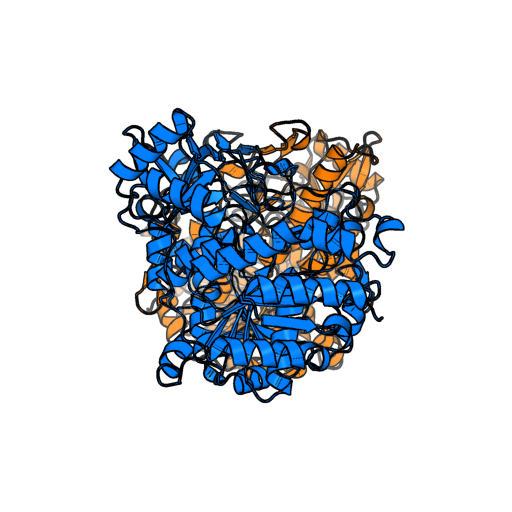40.219 4.895 1 98.81 425 VAL A O 1
ATOM 3154 N N . ASP A 1 426 ? -2.5 -40.562 4.27 1 98.75 426 ASP A N 1
ATOM 3155 C CA . ASP A 1 426 ? -2.133 -41.406 3.139 1 98.75 426 ASP A CA 1
ATOM 3156 C C . ASP A 1 426 ? -1.288 -40.625 2.127 1 98.75 426 ASP A C 1
ATOM 3158 O O . ASP A 1 426 ? -0.321 -41.156 1.582 1 98.75 426 ASP A O 1
ATOM 3162 N N . LEU A 1 427 ? -1.681 -39.438 1.889 1 98.81 427 LEU A N 1
ATOM 3163 C CA . LEU A 1 427 ? -0.917 -38.594 0.983 1 98.81 427 LEU A CA 1
ATOM 3164 C C . LEU A 1 427 ? 0.486 -38.344 1.526 1 98.81 427 LEU A C 1
ATOM 3166 O O . LEU A 1 427 ? 1.461 -38.344 0.772 1 98.81 427 LEU A O 1
ATOM 3170 N N . ALA A 1 428 ? 0.58 -38.094 2.822 1 98.88 428 ALA A N 1
ATOM 3171 C CA . ALA A 1 428 ? 1.874 -37.875 3.469 1 98.88 428 ALA A CA 1
ATOM 3172 C C . ALA A 1 428 ? 2.777 -39.094 3.279 1 98.88 428 ALA A C 1
ATOM 3174 O O . ALA A 1 428 ? 3.949 -38.969 2.924 1 98.88 428 ALA A O 1
ATOM 3175 N N . HIS A 1 429 ? 2.23 -40.281 3.496 1 98.75 429 HIS A N 1
ATOM 3176 C CA . HIS A 1 429 ? 3.006 -41.5 3.312 1 98.75 429 HIS A CA 1
ATOM 3177 C C . HIS A 1 429 ? 3.463 -41.656 1.866 1 98.75 429 HIS A C 1
ATOM 3179 O O . HIS A 1 429 ? 4.594 -42.062 1.609 1 98.75 429 HIS A O 1
ATOM 3185 N N . ALA A 1 430 ? 2.586 -41.375 0.946 1 98.75 430 ALA A N 1
ATOM 3186 C CA . ALA A 1 430 ? 2.936 -41.469 -0.469 1 98.75 430 ALA A CA 1
ATOM 3187 C C . ALA A 1 430 ? 4.086 -40.5 -0.813 1 98.75 430 ALA A C 1
ATOM 3189 O O . ALA A 1 430 ? 4.973 -40.875 -1.595 1 98.75 430 ALA A O 1
ATOM 3190 N N . VAL A 1 431 ? 4.039 -39.281 -0.261 1 98.75 431 VAL A N 1
ATOM 3191 C CA . VAL A 1 431 ? 5.078 -38.312 -0.519 1 98.75 431 VAL A CA 1
ATOM 3192 C C . VAL A 1 431 ? 6.406 -38.781 0.061 1 98.75 431 VAL A C 1
ATOM 3194 O O . VAL A 1 431 ? 7.449 -38.688 -0.589 1 98.75 431 VAL A O 1
ATOM 3197 N N . VAL A 1 432 ? 6.41 -39.312 1.307 1 98.38 432 VAL A N 1
ATOM 3198 C CA . VAL A 1 432 ? 7.621 -39.844 1.932 1 98.38 432 VAL A CA 1
ATOM 3199 C C . VAL A 1 432 ? 8.219 -40.938 1.065 1 98.38 432 VAL A C 1
ATOM 3201 O O . VAL A 1 432 ? 9.422 -40.969 0.811 1 98.38 432 VAL A O 1
ATOM 3204 N N . ALA A 1 433 ? 7.363 -41.812 0.55 1 98.06 433 ALA A N 1
ATOM 3205 C CA . ALA A 1 433 ? 7.816 -42.938 -0.293 1 98.06 433 ALA A CA 1
ATOM 3206 C C . ALA A 1 433 ? 8.414 -42.406 -1.598 1 98.06 433 ALA A C 1
ATOM 3208 O O . ALA A 1 433 ? 9.445 -42.906 -2.059 1 98.06 433 ALA A O 1
ATOM 3209 N N . ALA A 1 434 ? 7.789 -41.469 -2.17 1 97.94 434 ALA A N 1
ATOM 3210 C CA . ALA A 1 434 ? 8.258 -40.906 -3.436 1 97.94 434 ALA A CA 1
ATOM 3211 C C . ALA A 1 434 ? 9.617 -40.219 -3.27 1 97.94 434 ALA A C 1
ATOM 3213 O O . ALA A 1 434 ? 10.453 -40.25 -4.18 1 97.94 434 ALA A O 1
ATOM 3214 N N . CYS A 1 435 ? 9.828 -39.562 -2.152 1 97.06 435 CYS A N 1
ATOM 3215 C CA . CYS A 1 435 ? 11.055 -38.812 -1.897 1 97.06 435 CYS A CA 1
ATOM 3216 C C . CYS A 1 435 ? 12.219 -39.75 -1.645 1 97.06 435 CYS A C 1
ATOM 3218 O O . CYS A 1 435 ? 13.383 -39.344 -1.674 1 97.06 435 CYS A O 1
ATOM 3220 N N . ASP A 1 436 ? 11.969 -41 -1.366 1 92.19 436 ASP A N 1
ATOM 3221 C CA . ASP A 1 436 ? 13.016 -41.969 -1.15 1 92.19 436 ASP A CA 1
ATOM 3222 C C . ASP A 1 436 ? 13.68 -42.375 -2.469 1 92.19 436 ASP A C 1
ATOM 3224 O O . ASP A 1 436 ? 14.789 -42.906 -2.475 1 92.19 436 ASP A O 1
ATOM 3228 N N . HIS A 1 437 ? 13.055 -42.094 -3.514 1 89.06 437 HIS A N 1
ATOM 3229 C CA . HIS A 1 437 ? 13.633 -42.344 -4.828 1 89.06 437 HIS A CA 1
ATOM 3230 C C . HIS A 1 437 ? 14.508 -41.156 -5.27 1 89.06 437 HIS A C 1
ATOM 3232 O O . HIS A 1 437 ? 14.109 -40 -5.141 1 89.06 437 HIS A O 1
ATOM 3238 N N . LYS A 1 438 ? 15.672 -41.531 -5.75 1 88.31 438 LYS A N 1
ATOM 3239 C CA . LYS A 1 438 ? 16.562 -40.469 -6.219 1 88.31 438 LYS A CA 1
ATOM 3240 C C . LYS A 1 438 ? 16.047 -39.844 -7.52 1 88.31 438 LYS A C 1
ATOM 3242 O O . LYS A 1 438 ? 15.805 -40.562 -8.492 1 88.31 438 LYS A O 1
ATOM 3247 N N . ALA A 1 439 ? 15.922 -38.594 -7.48 1 88.62 439 ALA A N 1
ATOM 3248 C CA . ALA A 1 439 ? 15.461 -37.906 -8.672 1 88.62 439 ALA A CA 1
ATOM 3249 C C . ALA A 1 439 ? 16.578 -37.75 -9.688 1 88.62 439 ALA A C 1
ATOM 3251 O O . ALA A 1 439 ? 17.75 -37.562 -9.32 1 88.62 439 ALA A O 1
ATOM 3252 N N . ASP A 1 440 ? 16.281 -37.844 -10.969 1 95.19 440 ASP A N 1
ATOM 3253 C CA . ASP A 1 440 ? 17.172 -37.531 -12.086 1 95.19 440 ASP A CA 1
ATOM 3254 C C . ASP A 1 440 ? 16.703 -36.25 -12.789 1 95.19 440 ASP A C 1
ATOM 3256 O O . ASP A 1 440 ? 16.359 -36.281 -13.969 1 95.19 440 ASP A O 1
ATOM 3260 N N . PHE A 1 441 ? 16.797 -35.188 -12.07 1 97.06 441 PHE A N 1
ATOM 3261 C CA . PHE A 1 441 ? 16.203 -33.938 -12.453 1 97.06 441 PHE A CA 1
ATOM 3262 C C . PHE A 1 441 ? 16.906 -33.344 -13.688 1 97.06 441 PHE A C 1
ATOM 3264 O O . PHE A 1 441 ? 18.141 -33.312 -13.75 1 97.06 441 PHE A O 1
ATOM 3271 N N . ARG A 1 442 ? 16.125 -32.938 -14.68 1 96.81 442 ARG A N 1
ATOM 3272 C CA . ARG A 1 442 ? 16.625 -32.312 -15.914 1 96.81 442 ARG A CA 1
ATOM 3273 C C . ARG A 1 442 ? 15.734 -31.188 -16.375 1 96.81 442 ARG A C 1
ATOM 3275 O O . ARG A 1 442 ? 14.539 -31.156 -16.047 1 96.81 442 ARG A O 1
ATOM 3282 N N . TYR A 1 443 ? 16.312 -30.266 -17.125 1 98 443 TYR A N 1
ATOM 3283 C CA . TYR A 1 443 ? 15.578 -29.125 -17.672 1 98 443 TYR A CA 1
ATOM 3284 C C . TYR A 1 443 ? 15.031 -29.438 -19.062 1 98 443 TYR A C 1
ATOM 3286 O O . TYR A 1 443 ? 15.484 -30.375 -19.703 1 98 443 TYR A O 1
ATOM 3294 N N . THR A 1 444 ? 14.109 -28.703 -19.469 1 98.25 444 THR A N 1
ATOM 3295 C CA . THR A 1 444 ? 13.492 -28.891 -20.766 1 98.25 444 THR A CA 1
ATOM 3296 C C . THR A 1 444 ? 14.43 -28.422 -21.875 1 98.25 444 THR A C 1
ATOM 3298 O O . THR A 1 444 ? 14.367 -28.906 -23.016 1 98.25 444 THR A O 1
ATOM 3301 N N . TYR A 1 445 ? 15.273 -27.438 -21.531 1 98.5 445 TYR A N 1
ATOM 3302 C CA . TYR A 1 445 ? 16.188 -26.812 -22.5 1 98.5 445 TYR A CA 1
ATOM 3303 C C . TYR A 1 445 ? 17.438 -26.312 -21.797 1 98.5 445 TYR A C 1
ATOM 3305 O O . TYR A 1 445 ? 17.453 -26.125 -20.578 1 98.5 445 TYR A O 1
ATOM 3313 N N . ASP A 1 446 ? 18.453 -26.141 -22.656 1 98.12 446 ASP A N 1
ATOM 3314 C CA . ASP A 1 446 ? 19.672 -25.484 -22.188 1 98.12 446 ASP A CA 1
ATOM 3315 C C . ASP A 1 446 ? 19.609 -23.984 -22.406 1 98.12 446 ASP A C 1
ATOM 3317 O O . ASP A 1 446 ? 19.047 -23.516 -23.391 1 98.12 446 ASP A O 1
ATOM 3321 N N . LEU A 1 447 ? 20.266 -23.266 -21.469 1 98 447 LEU A N 1
ATOM 3322 C CA . LEU A 1 447 ? 20.234 -21.812 -21.594 1 98 447 LEU A CA 1
ATOM 3323 C C . LEU A 1 447 ? 20.984 -21.359 -22.828 1 98 447 LEU A C 1
ATOM 3325 O O . LEU A 1 447 ? 20.75 -20.25 -23.328 1 98 447 LEU A O 1
ATOM 3329 N N . GLU A 1 448 ? 21.828 -22.203 -23.391 1 97.81 448 GLU A N 1
ATOM 3330 C CA . GLU A 1 448 ? 22.609 -21.875 -24.578 1 97.81 448 GLU A CA 1
ATOM 3331 C C . GLU A 1 448 ? 21.797 -22.094 -25.844 1 97.81 448 GLU A C 1
ATOM 3333 O O . GLU A 1 448 ? 22.172 -21.609 -26.922 1 97.81 448 GLU A O 1
ATOM 3338 N N . ASP A 1 449 ? 20.703 -22.828 -25.703 1 98.25 449 ASP A N 1
ATOM 3339 C CA . ASP A 1 449 ? 19.828 -22.938 -26.844 1 98.25 449 ASP A CA 1
ATOM 3340 C C . ASP A 1 449 ? 19.344 -21.562 -27.312 1 98.25 449 ASP A C 1
ATOM 3342 O O . ASP A 1 449 ? 19.25 -20.625 -26.516 1 98.25 449 ASP A O 1
ATOM 3346 N N . SER A 1 450 ? 19.047 -21.453 -28.641 1 98.31 450 SER A N 1
ATOM 3347 C CA . SER A 1 450 ? 18.422 -20.234 -29.109 1 98.31 450 SER A CA 1
ATOM 3348 C C . SER A 1 450 ? 17.047 -20.031 -28.469 1 98.31 450 SER A C 1
ATOM 3350 O O . SER A 1 450 ? 16.438 -20.984 -27.984 1 98.31 450 SER A O 1
ATOM 3352 N N . LEU A 1 451 ? 16.578 -18.812 -28.469 1 98.69 451 LEU A N 1
ATOM 3353 C CA . LEU A 1 451 ? 15.266 -18.516 -27.922 1 98.69 451 LEU A CA 1
ATOM 3354 C C . LEU A 1 451 ? 14.188 -19.344 -28.625 1 98.69 451 LEU A C 1
ATOM 3356 O O . LEU A 1 451 ? 13.281 -19.875 -27.984 1 98.69 451 LEU A O 1
ATOM 3360 N N . VAL A 1 452 ? 14.266 -19.469 -29.953 1 98.62 452 VAL A N 1
ATOM 3361 C CA . VAL A 1 452 ? 13.305 -20.234 -30.75 1 98.62 452 VAL A CA 1
ATOM 3362 C C . VAL A 1 452 ? 13.352 -21.703 -30.344 1 98.62 452 VAL A C 1
ATOM 3364 O O . VAL A 1 452 ? 12.312 -22.344 -30.219 1 98.62 452 VAL A O 1
ATOM 3367 N N . GLU A 1 453 ? 14.531 -22.234 -30.141 1 98.62 453 GLU A N 1
ATOM 3368 C CA . GLU A 1 453 ? 14.688 -23.625 -29.734 1 98.62 453 GLU A CA 1
ATOM 3369 C C . GLU A 1 453 ? 14.086 -23.859 -28.344 1 98.62 453 GLU A C 1
ATOM 3371 O O . GLU A 1 453 ? 13.43 -24.875 -28.109 1 98.62 453 GLU A O 1
ATOM 3376 N N . LYS A 1 454 ? 14.352 -22.953 -27.438 1 98.69 454 LYS A N 1
ATOM 3377 C CA . LYS A 1 454 ? 13.781 -23.078 -26.094 1 98.69 454 LYS A CA 1
ATOM 3378 C C . LYS A 1 454 ? 12.258 -23.125 -26.141 1 98.69 454 LYS A C 1
ATOM 3380 O O . LYS A 1 454 ? 11.633 -23.984 -25.516 1 98.69 454 LYS A O 1
ATOM 3385 N N . LEU A 1 455 ? 11.656 -22.156 -26.922 1 98.69 455 LEU A N 1
ATOM 3386 C CA . LEU A 1 455 ? 10.203 -22.109 -27.062 1 98.69 455 LEU A CA 1
ATOM 3387 C C . LEU A 1 455 ? 9.68 -23.406 -27.688 1 98.69 455 LEU A C 1
ATOM 3389 O O . LEU A 1 455 ? 8.656 -23.938 -27.25 1 98.69 455 LEU A O 1
ATOM 3393 N N . THR A 1 456 ? 10.375 -23.922 -28.656 1 98.75 456 THR A N 1
ATOM 3394 C CA . THR A 1 456 ? 9.969 -25.141 -29.359 1 98.75 456 THR A CA 1
ATOM 3395 C C . THR A 1 456 ? 10.016 -26.344 -28.422 1 98.75 456 THR A C 1
ATOM 3397 O O . THR A 1 456 ? 9.102 -27.172 -28.438 1 98.75 456 THR A O 1
ATOM 3400 N N . LYS A 1 457 ? 11.047 -26.422 -27.672 1 98.75 457 LYS A N 1
ATOM 3401 C CA . LYS A 1 457 ? 11.195 -27.547 -26.75 1 98.75 457 LYS A CA 1
ATOM 3402 C C . LYS A 1 457 ? 10.078 -27.547 -25.703 1 98.75 457 LYS A C 1
ATOM 3404 O O . LYS A 1 457 ? 9.531 -28.609 -25.391 1 98.75 457 LYS A O 1
ATOM 3409 N N . VAL A 1 458 ? 9.719 -26.406 -25.156 1 98.62 458 VAL A N 1
ATOM 3410 C CA . VAL A 1 458 ? 8.617 -26.359 -24.203 1 98.62 458 VAL A CA 1
ATOM 3411 C C . VAL A 1 458 ? 7.32 -26.766 -24.891 1 98.62 458 VAL A C 1
ATOM 3413 O O . VAL A 1 458 ? 6.551 -27.562 -24.359 1 98.62 458 VAL A O 1
ATOM 3416 N N . ALA A 1 459 ? 7.062 -26.234 -26.125 1 98.5 459 ALA A N 1
ATOM 3417 C CA . ALA A 1 459 ? 5.832 -26.516 -26.859 1 98.5 459 ALA A CA 1
ATOM 3418 C C . ALA A 1 459 ? 5.703 -28 -27.172 1 98.5 459 ALA A C 1
ATOM 3420 O O . ALA A 1 459 ? 4.617 -28.578 -27.047 1 98.5 459 ALA A O 1
ATOM 3421 N N . THR A 1 460 ? 6.746 -28.656 -27.516 1 98.5 460 THR A N 1
ATOM 3422 C CA . THR A 1 460 ? 6.676 -30.031 -27.984 1 98.5 460 THR A CA 1
ATOM 3423 C C . THR A 1 460 ? 6.809 -31.016 -26.828 1 98.5 460 THR A C 1
ATOM 3425 O O . THR A 1 460 ? 6.008 -31.938 -26.688 1 98.5 460 THR A O 1
ATOM 3428 N N . LYS A 1 461 ? 7.746 -30.766 -25.906 1 98 461 LYS A N 1
ATOM 3429 C CA . LYS A 1 461 ? 8.055 -31.75 -24.875 1 98 461 LYS A CA 1
ATOM 3430 C C . LYS A 1 461 ? 7.113 -31.594 -23.688 1 98 461 LYS A C 1
ATOM 3432 O O . LYS A 1 461 ? 6.887 -32.562 -22.938 1 98 461 LYS A O 1
ATOM 3437 N N . VAL A 1 462 ? 6.578 -30.406 -23.484 1 98.44 462 VAL A N 1
ATOM 3438 C CA . VAL A 1 462 ? 5.742 -30.172 -22.312 1 98.44 462 VAL A CA 1
ATOM 3439 C C . VAL A 1 462 ? 4.273 -30.141 -22.719 1 98.44 462 VAL A C 1
ATOM 3441 O O . VAL A 1 462 ? 3.463 -30.922 -22.234 1 98.44 462 VAL A O 1
ATOM 3444 N N . TYR A 1 463 ? 3.957 -29.359 -23.766 1 97.94 463 TYR A N 1
ATOM 3445 C CA . TYR A 1 463 ? 2.557 -29.141 -24.094 1 97.94 463 TYR A CA 1
ATOM 3446 C C . TYR A 1 463 ? 2.043 -30.234 -25.016 1 97.94 463 TYR A C 1
ATOM 3448 O O . TYR A 1 463 ? 0.834 -30.469 -25.094 1 97.94 463 TYR A O 1
ATOM 3456 N N . GLY A 1 464 ? 2.904 -30.875 -25.781 1 97.81 464 GLY A N 1
ATOM 3457 C CA . GLY A 1 464 ? 2.494 -31.891 -26.734 1 97.81 464 GLY A CA 1
ATOM 3458 C C . GLY A 1 464 ? 2.162 -31.328 -28.109 1 97.81 464 GLY A C 1
ATOM 3459 O O . GLY A 1 464 ? 1.468 -31.984 -28.891 1 97.81 464 GLY A O 1
ATOM 3460 N N . ALA A 1 465 ? 2.604 -30.141 -28.422 1 98.38 465 ALA A N 1
ATOM 3461 C CA . ALA A 1 465 ? 2.404 -29.547 -29.734 1 98.38 465 ALA A CA 1
ATOM 3462 C C . ALA A 1 465 ? 3.307 -30.203 -30.781 1 98.38 465 ALA A C 1
ATOM 3464 O O . ALA A 1 465 ? 4.344 -30.781 -30.438 1 98.38 465 ALA A O 1
ATOM 3465 N N . ASP A 1 466 ? 2.936 -30 -32.031 1 98.44 466 ASP A N 1
ATOM 3466 C CA . ASP A 1 466 ? 3.771 -30.484 -33.094 1 98.44 466 ASP A CA 1
ATOM 3467 C C . ASP A 1 466 ? 4.938 -29.531 -33.375 1 98.44 466 ASP A C 1
ATOM 3469 O O . ASP A 1 466 ? 5.918 -29.906 -34.031 1 98.44 466 ASP A O 1
ATOM 3473 N N . GLY A 1 467 ? 4.805 -28.375 -32.938 1 98.31 467 GLY A N 1
ATOM 3474 C CA . GLY A 1 467 ? 5.773 -27.312 -33.125 1 98.31 467 GLY A CA 1
ATOM 3475 C C . GLY A 1 467 ? 5.211 -25.938 -32.844 1 98.31 467 GLY A C 1
ATOM 3476 O O . GLY A 1 467 ? 4.176 -25.812 -32.188 1 98.31 467 GLY A O 1
ATOM 3477 N N . ILE A 1 468 ? 5.992 -24.922 -33.25 1 98.44 468 ILE A N 1
ATOM 3478 C CA . ILE A 1 468 ? 5.523 -23.562 -33.031 1 98.44 468 ILE A CA 1
ATOM 3479 C C . ILE A 1 468 ? 5.383 -22.812 -34.344 1 98.44 468 ILE A C 1
ATOM 3481 O O . ILE A 1 468 ? 6.059 -23.156 -35.312 1 98.44 468 ILE A O 1
ATOM 3485 N N . ASP A 1 469 ? 4.465 -21.891 -34.438 1 98.5 469 ASP A N 1
ATOM 3486 C CA . ASP A 1 469 ? 4.305 -20.922 -35.531 1 98.5 469 ASP A CA 1
ATOM 3487 C C . ASP A 1 469 ? 4.547 -19.5 -35.031 1 98.5 469 ASP A C 1
ATOM 3489 O O . ASP A 1 469 ? 3.736 -18.953 -34.312 1 98.5 469 ASP A O 1
ATOM 3493 N N . ILE A 1 470 ? 5.641 -18.938 -35.5 1 98.31 470 ILE A N 1
ATOM 3494 C CA . ILE A 1 470 ? 6.055 -17.625 -35 1 98.31 470 ILE A CA 1
ATOM 3495 C C . ILE A 1 470 ? 5.625 -16.547 -36 1 98.31 470 ILE A C 1
ATOM 3497 O O . ILE A 1 470 ? 5.992 -16.578 -37.156 1 98.31 470 ILE A O 1
ATOM 3501 N N . ALA A 1 471 ? 4.887 -15.586 -35.5 1 97.81 471 ALA A N 1
ATOM 3502 C CA . ALA A 1 471 ? 4.539 -14.43 -36.344 1 97.81 471 ALA A CA 1
ATOM 3503 C C . ALA A 1 471 ? 5.789 -13.664 -36.781 1 97.81 471 ALA A C 1
ATOM 3505 O O . ALA A 1 471 ? 6.77 -13.602 -36.031 1 97.81 471 ALA A O 1
ATOM 3506 N N . PRO A 1 472 ? 5.785 -12.984 -37.938 1 97.62 472 PRO A N 1
ATOM 3507 C CA . PRO A 1 472 ? 6.965 -12.281 -38.438 1 97.62 472 PRO A CA 1
ATOM 3508 C C . PRO A 1 472 ? 7.492 -11.234 -37.469 1 97.62 472 PRO A C 1
ATOM 3510 O O . PRO A 1 472 ? 8.703 -11.156 -37.219 1 97.62 472 PRO A O 1
ATOM 3513 N N . ALA A 1 473 ? 6.621 -10.523 -36.906 1 96.06 473 ALA A N 1
ATOM 3514 C CA . ALA A 1 473 ? 7.039 -9.5 -35.938 1 96.06 473 ALA A CA 1
ATOM 3515 C C . ALA A 1 473 ? 7.703 -10.133 -34.719 1 96.06 473 ALA A C 1
ATOM 3517 O O . ALA A 1 473 ? 8.68 -9.594 -34.188 1 96.06 473 ALA A O 1
ATOM 3518 N N . ALA A 1 474 ? 7.215 -11.211 -34.25 1 97.44 474 ALA A N 1
ATOM 3519 C CA . ALA A 1 474 ? 7.785 -11.93 -33.094 1 97.44 474 ALA A CA 1
ATOM 3520 C C . ALA A 1 474 ? 9.156 -12.492 -33.438 1 97.44 474 ALA A C 1
ATOM 3522 O O . ALA A 1 474 ? 10.062 -12.5 -32.594 1 97.44 474 ALA A O 1
ATOM 3523 N N . ALA A 1 475 ? 9.281 -12.969 -34.625 1 98 475 ALA A N 1
ATOM 3524 C CA . ALA A 1 475 ? 10.562 -13.508 -35.094 1 98 475 ALA A CA 1
ATOM 3525 C C . ALA A 1 475 ? 11.641 -12.43 -35.062 1 98 475 ALA A C 1
ATOM 3527 O O . ALA A 1 475 ? 12.773 -12.68 -34.656 1 98 475 ALA A O 1
ATOM 3528 N N . LYS A 1 476 ? 11.258 -11.289 -35.562 1 96.81 476 LYS A N 1
ATOM 3529 C CA . LYS A 1 476 ? 12.188 -10.164 -35.594 1 96.81 476 LYS A CA 1
ATOM 3530 C C . LYS A 1 476 ? 12.586 -9.766 -34.156 1 96.81 476 LYS A C 1
ATOM 3532 O O . LYS A 1 476 ? 13.758 -9.461 -33.906 1 96.81 476 LYS A O 1
ATOM 3537 N N . GLU A 1 477 ? 11.656 -9.758 -33.312 1 95.81 477 GLU A N 1
ATOM 3538 C CA . GLU A 1 477 ? 11.922 -9.383 -31.922 1 95.81 477 GLU A CA 1
ATOM 3539 C C . GLU A 1 477 ? 12.82 -10.406 -31.234 1 95.81 477 GLU A C 1
ATOM 3541 O O . GLU A 1 477 ? 13.703 -10.039 -30.453 1 95.81 477 GLU A O 1
ATOM 3546 N N . LEU A 1 478 ? 12.586 -11.648 -31.469 1 98.12 478 LEU A N 1
ATOM 3547 C CA . LEU A 1 478 ? 13.43 -12.703 -30.891 1 98.12 478 LEU A CA 1
ATOM 3548 C C . LEU A 1 478 ? 14.875 -12.539 -31.344 1 98.12 478 LEU A C 1
ATOM 3550 O O . LEU A 1 478 ? 15.797 -12.688 -30.547 1 98.12 478 LEU A O 1
ATOM 3554 N N . ALA A 1 479 ? 15.039 -12.25 -32.594 1 97.44 479 ALA A N 1
ATOM 3555 C CA . ALA A 1 479 ? 16.375 -12.016 -33.125 1 97.44 479 ALA A CA 1
ATOM 3556 C C . ALA A 1 479 ? 17.016 -10.797 -32.469 1 97.44 479 ALA A C 1
ATOM 3558 O O . ALA A 1 479 ? 18.219 -10.812 -32.125 1 97.44 479 ALA A O 1
ATOM 3559 N N . HIS A 1 480 ? 16.219 -9.852 -32.312 1 95.5 480 HIS A N 1
ATOM 3560 C CA . HIS A 1 480 ? 16.703 -8.641 -31.672 1 95.5 480 HIS A CA 1
ATOM 3561 C C . HIS A 1 480 ? 17.141 -8.914 -30.234 1 95.5 480 HIS A C 1
ATOM 3563 O O . HIS A 1 480 ? 18.172 -8.391 -29.797 1 95.5 480 HIS A O 1
ATOM 3569 N N . PHE A 1 481 ? 16.359 -9.656 -29.484 1 97.5 481 PHE A N 1
ATOM 3570 C CA . PHE A 1 481 ? 16.703 -10.016 -28.109 1 97.5 481 PHE A CA 1
ATOM 3571 C C . PHE A 1 481 ? 18.031 -10.766 -28.062 1 97.5 481 PHE A C 1
ATOM 3573 O O . PHE A 1 481 ? 18.844 -10.562 -27.156 1 97.5 481 PHE A O 1
ATOM 3580 N N . GLU A 1 482 ? 18.281 -11.641 -29.016 1 97.44 482 GLU A N 1
ATOM 3581 C CA . GLU A 1 482 ? 19.562 -12.344 -29.078 1 97.44 482 GLU A CA 1
ATOM 3582 C C . GLU A 1 482 ? 20.719 -11.375 -29.312 1 97.44 482 GLU A C 1
ATOM 3584 O O . GLU A 1 482 ? 21.766 -11.477 -28.656 1 97.44 482 GLU A O 1
ATOM 3589 N N . ASP A 1 483 ? 20.5 -10.422 -30.172 1 96.12 483 ASP A N 1
ATOM 3590 C CA . ASP A 1 483 ? 21.516 -9.422 -30.484 1 96.12 483 ASP A CA 1
ATOM 3591 C C . ASP A 1 483 ? 21.844 -8.578 -29.266 1 96.12 483 ASP A C 1
ATOM 3593 O O . ASP A 1 483 ? 22.984 -8.141 -29.094 1 96.12 483 ASP A O 1
ATOM 3597 N N . LEU A 1 484 ? 20.859 -8.375 -28.422 1 96.25 484 LEU A N 1
ATOM 3598 C CA . LEU A 1 484 ? 21.031 -7.535 -27.25 1 96.25 484 LEU A CA 1
ATOM 3599 C C . LEU A 1 484 ? 21.703 -8.312 -26.109 1 96.25 484 LEU A C 1
ATOM 3601 O O . LEU A 1 484 ? 22 -7.754 -25.062 1 96.25 484 LEU A O 1
ATOM 3605 N N . GLY A 1 485 ? 21.828 -9.594 -26.297 1 96.75 485 GLY A N 1
ATOM 3606 C CA . GLY A 1 485 ? 22.5 -10.414 -25.312 1 96.75 485 GLY A CA 1
ATOM 3607 C C . GLY A 1 485 ? 21.531 -11.133 -24.375 1 96.75 485 GLY A C 1
ATOM 3608 O O . GLY A 1 485 ? 21.953 -11.672 -23.344 1 96.75 485 GLY A O 1
ATOM 3609 N N . TYR A 1 486 ? 20.219 -11.164 -24.719 1 97.81 486 TYR A N 1
ATOM 3610 C CA . TYR A 1 486 ? 19.234 -11.797 -23.844 1 97.81 486 TYR A CA 1
ATOM 3611 C C . TYR A 1 486 ? 19 -13.242 -24.266 1 97.81 486 TYR A C 1
ATOM 3613 O O . TYR A 1 486 ? 18.078 -13.898 -23.75 1 97.81 486 TYR A O 1
ATOM 3621 N N . GLY A 1 487 ? 19.781 -13.773 -25.094 1 97.81 487 GLY A N 1
ATOM 3622 C CA . GLY A 1 487 ? 19.594 -15.109 -25.656 1 97.81 487 GLY A CA 1
ATOM 3623 C C . GLY A 1 487 ? 19.688 -16.203 -24.609 1 97.81 487 GLY A C 1
ATOM 3624 O O . GLY A 1 487 ? 19.094 -17.281 -24.781 1 97.81 487 GLY A O 1
ATOM 3625 N N . THR A 1 488 ? 20.406 -15.961 -23.547 1 97.94 488 THR A N 1
ATOM 3626 C CA . THR A 1 488 ? 20.609 -17 -22.547 1 97.94 488 THR A CA 1
ATOM 3627 C C . THR A 1 488 ? 19.516 -16.938 -21.484 1 97.94 488 THR A C 1
ATOM 3629 O O . THR A 1 488 ? 19.516 -17.734 -20.531 1 97.94 488 THR A O 1
ATOM 3632 N N . PHE A 1 489 ? 18.562 -16.031 -21.609 1 98.25 489 PHE A N 1
ATOM 3633 C CA . PHE A 1 489 ? 17.438 -15.977 -20.688 1 98.25 489 PHE A CA 1
ATOM 3634 C C . PHE A 1 489 ? 16.531 -17.203 -20.844 1 98.25 489 PHE A C 1
ATOM 3636 O O . PHE A 1 489 ? 16.344 -17.688 -21.953 1 98.25 489 PHE A O 1
ATOM 3643 N N . PRO A 1 490 ? 16.031 -17.734 -19.719 1 98.44 490 PRO A N 1
ATOM 3644 C CA . PRO A 1 490 ? 14.945 -18.719 -19.844 1 98.44 490 PRO A CA 1
ATOM 3645 C C . PRO A 1 490 ? 13.688 -18.109 -20.469 1 98.44 490 PRO A C 1
ATOM 3647 O O . PRO A 1 490 ? 13.594 -16.891 -20.641 1 98.44 490 PRO A O 1
ATOM 3650 N N . VAL A 1 491 ? 12.734 -19 -20.859 1 98.25 491 VAL A N 1
ATOM 3651 C CA . VAL A 1 491 ? 11.555 -18.5 -21.562 1 98.25 491 VAL A CA 1
ATOM 3652 C C . VAL A 1 491 ? 10.297 -18.875 -20.797 1 98.25 491 VAL A C 1
ATOM 3654 O O . VAL A 1 491 ? 10.273 -19.891 -20.094 1 98.25 491 VAL A O 1
ATOM 3657 N N . VAL A 1 492 ? 9.297 -18.078 -20.781 1 97.19 492 VAL A N 1
ATOM 3658 C CA . VAL A 1 492 ? 7.945 -18.297 -20.266 1 97.19 492 VAL A CA 1
ATOM 3659 C C . VAL A 1 492 ? 6.938 -18.203 -21.406 1 97.19 492 VAL A C 1
ATOM 3661 O O . VAL A 1 492 ? 7.059 -17.328 -22.281 1 97.19 492 VAL A O 1
ATOM 3664 N N . ILE A 1 493 ? 6.012 -19.109 -21.484 1 96.94 493 ILE A N 1
ATOM 3665 C CA . ILE A 1 493 ? 4.984 -19.062 -22.531 1 96.94 493 ILE A CA 1
ATOM 3666 C C . ILE A 1 493 ? 3.635 -18.719 -21.906 1 96.94 493 ILE A C 1
ATOM 3668 O O . ILE A 1 493 ? 3.129 -19.453 -21.047 1 96.94 493 ILE A O 1
ATOM 3672 N N . ALA A 1 494 ? 3.121 -17.547 -22.297 1 95.44 494 ALA A N 1
ATOM 3673 C CA . ALA A 1 494 ? 1.804 -17.109 -21.844 1 95.44 494 ALA A CA 1
ATOM 3674 C C . ALA A 1 494 ? 0.703 -17.688 -22.734 1 95.44 494 ALA A C 1
ATOM 3676 O O . ALA A 1 494 ? 0.474 -17.188 -23.844 1 95.44 494 ALA A O 1
ATOM 3677 N N . LYS A 1 495 ? 0.004 -18.609 -22.266 1 94 495 LYS A N 1
ATOM 3678 C CA . LYS A 1 495 ? -1.128 -19.266 -22.922 1 94 495 LYS A CA 1
ATOM 3679 C C . LYS A 1 495 ? -2.293 -19.453 -21.969 1 94 495 LYS A C 1
ATOM 3681 O O . LYS A 1 495 ? -2.195 -19.078 -20.781 1 94 495 LYS A O 1
ATOM 3686 N N . THR A 1 496 ? -3.414 -20 -22.531 1 93.19 496 THR A N 1
ATOM 3687 C CA . THR A 1 496 ? -4.539 -20.281 -21.656 1 93.19 496 THR A CA 1
ATOM 3688 C C . THR A 1 496 ? -4.172 -21.359 -20.641 1 93.19 496 THR A C 1
ATOM 3690 O O . THR A 1 496 ? -3.441 -22.297 -20.953 1 93.19 496 THR A O 1
ATOM 3693 N N . HIS A 1 497 ? -4.621 -21.188 -19.453 1 92.88 497 HIS A N 1
ATOM 3694 C CA . HIS A 1 497 ? -4.387 -22.172 -18.422 1 92.88 497 HIS A CA 1
ATOM 3695 C C . HIS A 1 497 ? -5.449 -23.266 -18.453 1 92.88 497 HIS A C 1
ATOM 3697 O O . HIS A 1 497 ? -5.363 -24.25 -17.703 1 92.88 497 HIS A O 1
ATOM 3703 N N . LEU A 1 498 ? -6.441 -23.219 -19.328 1 92.19 498 LEU A N 1
ATOM 3704 C CA . LEU A 1 498 ? -7.594 -24.109 -19.344 1 92.19 498 LEU A CA 1
ATOM 3705 C C . LEU A 1 498 ? -7.375 -25.281 -20.312 1 92.19 498 LEU A C 1
ATOM 3707 O O . LEU A 1 498 ? -8.297 -26.047 -20.578 1 92.19 498 LEU A O 1
ATOM 3711 N N . SER A 1 499 ? -6.191 -25.328 -20.844 1 94.75 499 SER A N 1
ATOM 3712 C CA . SER A 1 499 ? -5.82 -26.391 -21.781 1 94.75 499 SER A CA 1
ATOM 3713 C C . SER A 1 499 ? -4.309 -26.594 -21.812 1 94.75 499 SER A C 1
ATOM 3715 O O . SER A 1 499 ? -3.545 -25.688 -21.484 1 94.75 499 SER A O 1
ATOM 3717 N N . LEU A 1 500 ? -3.926 -27.766 -22.188 1 96.5 500 LEU A N 1
ATOM 3718 C CA . LEU A 1 500 ? -2.52 -28 -22.5 1 96.5 500 LEU A CA 1
ATOM 3719 C C . LEU A 1 500 ? -2.092 -27.219 -23.734 1 96.5 500 LEU A C 1
ATOM 3721 O O . LEU A 1 500 ? -0.914 -26.891 -23.891 1 96.5 500 LEU A O 1
ATOM 3725 N N . SER A 1 501 ? -3.031 -26.906 -24.594 1 96.31 501 SER A N 1
ATOM 3726 C CA . SER A 1 501 ? -2.775 -26.141 -25.812 1 96.31 501 SER A CA 1
ATOM 3727 C C . SER A 1 501 ? -3.008 -24.656 -25.594 1 96.31 501 SER A C 1
ATOM 3729 O O . SER A 1 501 ? -3.098 -24.188 -24.453 1 96.31 501 SER A O 1
ATOM 3731 N N . HIS A 1 502 ? -3.008 -23.859 -26.734 1 95 502 HIS A N 1
ATOM 3732 C CA . HIS A 1 502 ? -3.285 -22.422 -26.734 1 95 502 HIS A CA 1
ATOM 3733 C C . HIS A 1 502 ? -4.781 -22.156 -26.844 1 95 502 HIS A C 1
ATOM 3735 O O . HIS A 1 502 ? -5.219 -21 -26.766 1 95 502 HIS A O 1
ATOM 3741 N N . ASP A 1 503 ? -5.602 -23.141 -27 1 94.44 503 ASP A N 1
ATOM 3742 C CA . ASP A 1 503 ? -7.039 -23.062 -27.219 1 94.44 503 ASP A CA 1
ATOM 3743 C C . ASP A 1 503 ? -7.82 -23.703 -26.078 1 94.44 503 ASP A C 1
ATOM 3745 O O . ASP A 1 503 ? -7.809 -24.922 -25.938 1 94.44 503 ASP A O 1
ATOM 3749 N N . PRO A 1 504 ? -8.531 -22.953 -25.312 1 92.12 504 PRO A N 1
ATOM 3750 C CA . PRO A 1 504 ? -9.234 -23.484 -24.141 1 92.12 504 PRO A CA 1
ATOM 3751 C C . PRO A 1 504 ? -10.305 -24.516 -24.516 1 92.12 504 PRO A C 1
ATOM 3753 O O . PRO A 1 504 ? -10.766 -25.266 -23.656 1 92.12 504 PRO A O 1
ATOM 3756 N N . SER A 1 505 ? -10.695 -24.578 -25.781 1 91.25 505 SER A N 1
ATOM 3757 C CA . SER A 1 505 ? -11.742 -25.5 -26.203 1 91.25 505 SER A CA 1
ATOM 3758 C C . SER A 1 505 ? -11.188 -26.906 -26.406 1 91.25 505 SER A C 1
ATOM 3760 O O . SER A 1 505 ? -11.953 -27.875 -26.5 1 91.25 505 SER A O 1
ATOM 3762 N N . LEU A 1 506 ? -9.898 -26.984 -26.453 1 93.31 506 LEU A N 1
ATOM 3763 C CA . LEU A 1 506 ? -9.281 -28.297 -26.594 1 93.31 506 LEU A CA 1
ATOM 3764 C C . LEU A 1 506 ? -9.062 -28.953 -25.25 1 93.31 506 LEU A C 1
ATOM 3766 O O . LEU A 1 506 ? -8.102 -28.625 -24.531 1 93.31 506 LEU A O 1
ATOM 3770 N N . LYS A 1 507 ? -9.859 -30 -24.938 1 92.12 507 LYS A N 1
ATOM 3771 C CA . LYS A 1 507 ? -9.82 -30.656 -23.641 1 92.12 507 LYS A CA 1
ATOM 3772 C C . LYS A 1 507 ? -8.953 -31.922 -23.688 1 92.12 507 LYS A C 1
ATOM 3774 O O . LYS A 1 507 ? -8.531 -32.344 -24.75 1 92.12 507 LYS A O 1
ATOM 3779 N N . GLY A 1 508 ? -8.672 -32.438 -22.5 1 94.56 508 GLY A N 1
ATOM 3780 C CA . GLY A 1 508 ? -7.879 -33.656 -22.406 1 94.56 508 GLY A CA 1
ATOM 3781 C C . GLY A 1 508 ? -6.41 -33.438 -22.703 1 94.56 508 GLY A C 1
ATOM 3782 O O . GLY A 1 508 ? -5.758 -32.594 -22.078 1 94.56 508 GLY A O 1
ATOM 3783 N N . ALA A 1 509 ? -5.906 -34.219 -23.641 1 97.06 509 ALA A N 1
ATOM 3784 C CA . ALA A 1 509 ? -4.555 -34.094 -24.172 1 97.06 509 ALA A CA 1
ATOM 3785 C C . ALA A 1 509 ? -4.574 -33.969 -25.703 1 97.06 509 ALA A C 1
ATOM 3787 O O . ALA A 1 509 ? -4.246 -34.938 -26.406 1 97.06 509 ALA A O 1
ATOM 3788 N N . PRO A 1 510 ? -4.785 -32.75 -26.172 1 96.75 510 PRO A N 1
ATOM 3789 C CA . PRO A 1 510 ? -4.949 -32.594 -27.625 1 96.75 510 PRO A CA 1
ATOM 3790 C C . PRO A 1 510 ? -3.674 -32.906 -28.391 1 96.75 510 PRO A C 1
ATOM 3792 O O . PRO A 1 510 ? -2.568 -32.656 -27.906 1 96.75 510 PRO A O 1
ATOM 3795 N N . THR A 1 511 ? -3.889 -33.438 -29.594 1 96.69 511 THR A N 1
ATOM 3796 C CA . THR A 1 511 ? -2.791 -33.688 -30.516 1 96.69 511 THR A CA 1
ATOM 3797 C C . THR A 1 511 ? -3.051 -33.031 -31.875 1 96.69 511 THR A C 1
ATOM 3799 O O . THR A 1 511 ? -4.156 -32.562 -32.125 1 96.69 511 THR A O 1
ATOM 3802 N N . GLY A 1 512 ? -2.078 -32.906 -32.688 1 97.38 512 GLY A N 1
ATOM 3803 C CA . GLY A 1 512 ? -2.248 -32.375 -34.031 1 97.38 512 GLY A CA 1
ATOM 3804 C C . GLY A 1 512 ? -2.398 -30.875 -34.062 1 97.38 512 GLY A C 1
ATOM 3805 O O . GLY A 1 512 ? -3.16 -30.344 -34.875 1 97.38 512 GLY A O 1
ATOM 3806 N N . TRP A 1 513 ? -1.815 -30.188 -33.219 1 97.38 513 TRP A N 1
ATOM 3807 C CA . TRP A 1 513 ? -1.893 -28.734 -33.156 1 97.38 513 TRP A CA 1
ATOM 3808 C C . TRP A 1 513 ? -0.503 -28.109 -33.031 1 97.38 513 TRP A C 1
ATOM 3810 O O . TRP A 1 513 ? 0.459 -28.812 -32.688 1 97.38 513 TRP A O 1
ATOM 3820 N N . ARG A 1 514 ? -0.303 -26.859 -33.406 1 98.06 514 ARG A N 1
ATOM 3821 C CA . ARG A 1 514 ? 0.933 -26.094 -33.281 1 98.06 514 ARG A CA 1
ATOM 3822 C C . ARG A 1 514 ? 0.721 -24.828 -32.469 1 98.06 514 ARG A C 1
ATOM 3824 O O . ARG A 1 514 ? -0.373 -24.266 -32.438 1 98.06 514 ARG A O 1
ATOM 3831 N N . LEU A 1 515 ? 1.707 -24.422 -31.719 1 98.12 515 LEU A N 1
ATOM 3832 C CA . LEU A 1 515 ? 1.585 -23.297 -30.812 1 98.12 515 LEU A CA 1
ATOM 3833 C C . LEU A 1 515 ? 1.824 -21.984 -31.547 1 98.12 515 LEU A C 1
ATOM 3835 O O . LEU A 1 515 ? 2.922 -21.734 -32.062 1 98.12 515 LEU A O 1
ATOM 3839 N N . PRO A 1 516 ? 0.849 -21.094 -31.609 1 97.94 516 PRO A N 1
ATOM 3840 C CA . PRO A 1 516 ? 1.058 -19.781 -32.25 1 97.94 516 PRO A CA 1
ATOM 3841 C C . PRO A 1 516 ? 1.761 -18.797 -31.328 1 97.94 516 PRO A C 1
ATOM 3843 O O . PRO A 1 516 ? 1.289 -18.531 -30.219 1 97.94 516 PRO A O 1
ATOM 3846 N N . VAL A 1 517 ? 2.912 -18.266 -31.75 1 98 517 VAL A N 1
ATOM 3847 C CA . VAL A 1 517 ? 3.621 -17.219 -31.047 1 98 517 VAL A CA 1
ATOM 3848 C C . VAL A 1 517 ? 3.357 -15.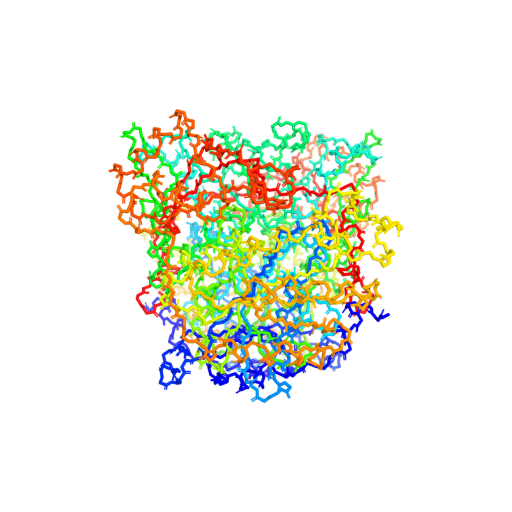867 -31.719 1 98 517 VAL A C 1
ATOM 3850 O O . VAL A 1 517 ? 4.016 -15.516 -32.688 1 98 517 VAL A O 1
ATOM 3853 N N . ARG A 1 518 ? 2.564 -15.094 -31.062 1 96.25 518 ARG A N 1
ATOM 3854 C CA . ARG A 1 518 ? 2.094 -13.859 -31.688 1 96.25 518 ARG A CA 1
ATOM 3855 C C . ARG A 1 518 ? 3.035 -12.703 -31.375 1 96.25 518 ARG A C 1
ATOM 3857 O O . ARG A 1 518 ? 3.264 -11.844 -32.219 1 96.25 518 ARG A O 1
ATOM 3864 N N . GLU A 1 519 ? 3.438 -12.672 -30.156 1 95.25 519 GLU A N 1
ATOM 3865 C CA . GLU A 1 519 ? 4.281 -11.594 -29.656 1 95.25 519 GLU A CA 1
ATOM 3866 C C . GLU A 1 519 ? 5.266 -12.109 -28.609 1 95.25 519 GLU A C 1
ATOM 3868 O O . GLU A 1 519 ? 5.035 -13.148 -27.984 1 95.25 519 GLU A O 1
ATOM 3873 N N . VAL A 1 520 ? 6.398 -11.445 -28.547 1 96.81 520 VAL A N 1
ATOM 3874 C CA . VAL A 1 520 ? 7.363 -11.773 -27.5 1 96.81 520 VAL A CA 1
ATOM 3875 C C . VAL A 1 520 ? 7.809 -10.5 -26.781 1 96.81 520 VAL A C 1
ATOM 3877 O O . VAL A 1 520 ? 7.895 -9.438 -27.391 1 96.81 520 VAL A O 1
ATOM 3880 N N . ARG A 1 521 ? 8 -10.625 -25.5 1 95.19 521 ARG A N 1
ATOM 3881 C CA . ARG A 1 521 ? 8.484 -9.531 -24.656 1 95.19 521 ARG A CA 1
ATOM 3882 C C . ARG A 1 521 ? 9.633 -9.992 -23.766 1 95.19 521 ARG A C 1
ATOM 3884 O O . ARG A 1 521 ? 9.844 -11.195 -23.594 1 95.19 521 ARG A O 1
ATOM 3891 N N . ALA A 1 522 ? 10.406 -9.008 -23.297 1 96.94 522 ALA A N 1
ATOM 3892 C CA . ALA A 1 522 ? 11.523 -9.312 -22.406 1 96.94 522 ALA A CA 1
ATOM 3893 C C . ALA A 1 522 ? 11.328 -8.656 -21.047 1 96.94 522 ALA A C 1
ATOM 3895 O O . ALA A 1 522 ? 11.125 -7.441 -20.953 1 96.94 522 ALA A O 1
ATOM 3896 N N . ALA A 1 523 ? 11.234 -9.438 -20.016 1 97.62 523 ALA A N 1
ATOM 3897 C CA . ALA A 1 523 ? 11.367 -8.945 -18.656 1 97.62 523 ALA A CA 1
ATOM 3898 C C . ALA A 1 523 ? 12.82 -9.023 -18.172 1 97.62 523 ALA A C 1
ATOM 3900 O O . ALA A 1 523 ? 13.18 -9.922 -17.406 1 97.62 523 ALA A O 1
ATOM 3901 N N . VAL A 1 524 ? 13.586 -8.031 -18.547 1 98.44 524 VAL A N 1
ATOM 3902 C CA . VAL A 1 524 ? 15.039 -8.094 -18.438 1 98.44 524 VAL A CA 1
ATOM 3903 C C . VAL A 1 524 ? 15.453 -8.062 -16.969 1 98.44 524 VAL A C 1
ATOM 3905 O O . VAL A 1 524 ? 16.406 -8.75 -16.578 1 98.44 524 VAL A O 1
ATOM 3908 N N . GLY A 1 525 ? 14.773 -7.258 -16.172 1 98.5 525 GLY A N 1
ATOM 3909 C CA . GLY A 1 525 ? 15.055 -7.262 -14.742 1 98.5 525 GLY A CA 1
ATOM 3910 C C . GLY A 1 525 ? 14.836 -8.617 -14.094 1 98.5 525 GLY A C 1
ATOM 3911 O O . GLY A 1 525 ? 15.656 -9.062 -13.281 1 98.5 525 GLY A O 1
ATOM 3912 N N . ALA A 1 526 ? 13.734 -9.258 -14.461 1 98 526 ALA A N 1
ATOM 3913 C CA . ALA A 1 526 ? 13.422 -10.586 -13.93 1 98 526 ALA A CA 1
ATOM 3914 C C . ALA A 1 526 ? 14.312 -11.648 -14.555 1 98 526 ALA A C 1
ATOM 3916 O O . ALA A 1 526 ? 14.562 -12.695 -13.945 1 98 526 ALA A O 1
ATOM 3917 N N . GLY A 1 527 ? 14.703 -11.422 -15.781 1 97.94 527 GLY A N 1
ATOM 3918 C CA . GLY A 1 527 ? 15.68 -12.289 -16.422 1 97.94 527 GLY A CA 1
ATOM 3919 C C . GLY A 1 527 ? 15.047 -13.398 -17.234 1 97.94 527 GLY A C 1
ATOM 3920 O O . GLY A 1 527 ? 15.508 -14.539 -17.203 1 97.94 527 GLY A O 1
ATOM 3921 N N . TYR A 1 528 ? 13.945 -13.109 -17.984 1 97.88 528 TYR A N 1
ATOM 3922 C CA . TYR A 1 528 ? 13.375 -14.094 -18.891 1 97.88 528 TYR A CA 1
ATOM 3923 C C . TYR A 1 528 ? 12.672 -13.414 -20.062 1 97.88 528 TYR A C 1
ATOM 3925 O O . TYR A 1 528 ? 12.406 -12.211 -20.031 1 97.88 528 TYR A O 1
ATOM 3933 N N . ILE A 1 529 ? 12.453 -14.188 -21.109 1 97.81 529 ILE A N 1
ATOM 3934 C CA . ILE A 1 529 ? 11.656 -13.797 -22.266 1 97.81 529 ILE A CA 1
ATOM 3935 C C . ILE A 1 529 ? 10.289 -14.484 -22.203 1 97.81 529 ILE A C 1
ATOM 3937 O O . ILE A 1 529 ? 10.195 -15.664 -21.859 1 97.81 529 ILE A O 1
ATOM 3941 N N . TYR A 1 530 ? 9.242 -13.719 -22.469 1 95.81 530 TYR A N 1
ATOM 3942 C CA . TYR A 1 530 ? 7.961 -14.422 -22.453 1 95.81 530 TYR A CA 1
ATOM 3943 C C . TYR A 1 530 ? 7.211 -14.211 -23.766 1 95.81 530 TYR A C 1
ATOM 3945 O O . TYR A 1 530 ? 7.23 -13.117 -24.344 1 95.81 530 TYR A O 1
ATOM 3953 N N . ALA A 1 531 ? 6.68 -15.352 -24.328 1 97.12 531 ALA A N 1
ATOM 3954 C CA . ALA A 1 531 ? 5.91 -15.406 -25.562 1 97.12 531 ALA A CA 1
ATOM 3955 C C . ALA A 1 531 ? 4.41 -15.344 -25.297 1 97.12 531 ALA A C 1
ATOM 3957 O O . ALA A 1 531 ? 3.91 -16.031 -24.406 1 97.12 531 ALA A O 1
ATOM 3958 N N . ILE A 1 532 ? 3.768 -14.531 -26.016 1 95.5 532 ILE A N 1
ATOM 3959 C CA . ILE A 1 532 ? 2.32 -14.391 -25.891 1 95.5 532 ILE A CA 1
ATOM 3960 C C . ILE A 1 532 ? 1.627 -15.234 -26.953 1 95.5 532 ILE A C 1
ATOM 3962 O O . ILE A 1 532 ? 1.742 -14.953 -28.156 1 95.5 532 ILE A O 1
ATOM 3966 N N . CYS A 1 533 ? 0.896 -16.234 -26.562 1 94.75 533 CYS A N 1
ATOM 3967 C CA . CYS A 1 533 ? 0.302 -17.203 -27.469 1 94.75 533 CYS A CA 1
ATOM 3968 C C . CYS A 1 533 ? -1.218 -17.188 -27.375 1 94.75 533 CYS A C 1
ATOM 3970 O O . CYS A 1 533 ? -1.896 -17.984 -28.031 1 94.75 533 CYS A O 1
ATOM 3972 N N . GLY A 1 534 ? -1.771 -16.344 -26.578 1 81.19 534 GLY A N 1
ATOM 3973 C CA . GLY A 1 534 ? -3.203 -16.156 -26.422 1 81.19 534 GLY A CA 1
ATOM 3974 C C . GLY A 1 534 ? -3.561 -14.766 -25.906 1 81.19 534 GLY A C 1
ATOM 3975 O O . GLY A 1 534 ? -2.727 -13.859 -25.922 1 81.19 534 GLY A O 1
ATOM 3976 N N . ASP A 1 535 ? -4.887 -14.617 -25.656 1 77.31 535 ASP A N 1
ATOM 3977 C CA . ASP A 1 535 ? -5.336 -13.336 -25.125 1 77.31 535 ASP A CA 1
ATOM 3978 C C . ASP A 1 535 ? -4.863 -13.141 -23.688 1 77.31 535 ASP A C 1
ATOM 3980 O O . ASP A 1 535 ? -4.836 -14.086 -22.906 1 77.31 535 ASP A O 1
ATOM 3984 N N . MET A 1 536 ? -4.25 -11.992 -23.5 1 76.44 536 MET A N 1
ATOM 3985 C CA . MET A 1 536 ? -3.705 -11.695 -22.188 1 76.44 536 MET A CA 1
ATOM 3986 C C . MET A 1 536 ? -4.367 -10.461 -21.578 1 76.44 536 MET A C 1
ATOM 3988 O O . MET A 1 536 ? -4.488 -9.43 -22.25 1 76.44 536 MET A O 1
ATOM 3992 N N . ARG A 1 537 ? -4.969 -10.641 -20.422 1 81.88 537 ARG A N 1
ATOM 3993 C CA . ARG A 1 537 ? -5.426 -9.477 -19.672 1 81.88 537 ARG A CA 1
ATOM 3994 C C . ARG A 1 537 ? -4.715 -9.383 -18.312 1 81.88 537 ARG A C 1
ATOM 3996 O O . ARG A 1 537 ? -4.816 -10.297 -17.5 1 81.88 537 ARG A O 1
ATOM 4003 N N . THR A 1 538 ? -4.035 -8.266 -18.078 1 87.81 538 THR A N 1
ATOM 4004 C CA . THR A 1 538 ? -3.242 -8.133 -16.859 1 87.81 538 THR A CA 1
ATOM 4005 C C . THR A 1 538 ? -3.957 -7.246 -15.852 1 87.81 538 THR A C 1
ATOM 4007 O O . THR A 1 538 ? -3.504 -7.105 -14.711 1 87.81 538 THR A O 1
ATOM 4010 N N . MET A 1 539 ? -5.078 -6.648 -16.234 1 94.56 539 MET A N 1
ATOM 4011 C CA . MET A 1 539 ? -5.938 -5.898 -15.32 1 94.56 539 MET A CA 1
ATOM 4012 C C . MET A 1 539 ? -7.359 -6.457 -15.328 1 94.56 539 MET A C 1
ATOM 4014 O O . MET A 1 539 ? -8.109 -6.25 -16.281 1 94.56 539 MET A O 1
ATOM 4018 N N . PRO A 1 540 ? -7.73 -7.172 -14.289 1 92.81 540 PRO A N 1
ATOM 4019 C CA . PRO A 1 540 ? -9.109 -7.645 -14.203 1 92.81 540 PRO A CA 1
ATOM 4020 C C . PRO A 1 540 ? -10.109 -6.516 -13.969 1 92.81 540 PRO A C 1
ATOM 4022 O O . PRO A 1 540 ? -9.719 -5.395 -13.641 1 92.81 540 PRO A O 1
ATOM 4025 N N . GLY A 1 541 ? -11.391 -6.809 -14.219 1 94.56 541 GLY A N 1
ATOM 4026 C CA . GLY A 1 541 ? -12.5 -5.918 -13.898 1 94.56 541 GLY A CA 1
ATOM 4027 C C . GLY A 1 541 ? -13.43 -6.48 -12.844 1 94.56 541 GLY A C 1
ATOM 4028 O O . GLY A 1 541 ? -13.391 -7.676 -12.547 1 94.56 541 GLY A O 1
ATOM 4029 N N . LEU A 1 542 ? -14.195 -5.602 -12.281 1 96.12 542 LEU A N 1
ATOM 4030 C CA . LEU A 1 542 ? -15.234 -6.043 -11.359 1 96.12 542 LEU A CA 1
ATOM 4031 C C . LEU A 1 542 ? -16.453 -6.562 -12.117 1 96.12 542 LEU A C 1
ATOM 4033 O O . LEU A 1 542 ? -16.75 -6.102 -13.227 1 96.12 542 LEU A O 1
ATOM 4037 N N . GLY A 1 543 ? -17.141 -7.547 -11.562 1 94.19 543 GLY A N 1
ATOM 4038 C CA . GLY A 1 543 ? -18.391 -8.023 -12.133 1 94.19 543 GLY A CA 1
ATOM 4039 C C . GLY A 1 543 ? -19.547 -7.09 -11.875 1 94.19 543 GLY A C 1
ATOM 4040 O O . GLY A 1 543 ? -19.375 -6.016 -11.297 1 94.19 543 GLY A O 1
ATOM 4041 N N . ARG A 1 544 ? -20.766 -7.473 -12.312 1 94.5 544 ARG A N 1
ATOM 4042 C CA . ARG A 1 544 ? -21.969 -6.66 -12.141 1 94.5 544 ARG A CA 1
ATOM 4043 C C . ARG A 1 544 ? -22.297 -6.469 -10.664 1 94.5 544 ARG A C 1
ATOM 4045 O O . ARG A 1 544 ? -22.719 -5.387 -10.258 1 94.5 544 ARG A O 1
ATOM 4052 N N . HIS A 1 545 ? -22.109 -7.508 -9.891 1 93.56 545 HIS A N 1
ATOM 4053 C CA . HIS A 1 545 ? -22.266 -7.484 -8.438 1 93.56 545 HIS A CA 1
ATOM 4054 C C . HIS A 1 545 ? -21.031 -8.039 -7.746 1 93.56 545 HIS A C 1
ATOM 4056 O O . HIS A 1 545 ? -21.031 -9.18 -7.281 1 93.56 545 HIS A O 1
ATOM 4062 N N . PRO A 1 546 ? -19.969 -7.219 -7.672 1 94.88 546 PRO A N 1
ATOM 4063 C CA . PRO A 1 546 ? -18.703 -7.699 -7.117 1 94.88 546 PRO A CA 1
ATOM 4064 C C . PRO A 1 546 ? -18.812 -8.031 -5.633 1 94.88 546 PRO A C 1
ATOM 4066 O O . PRO A 1 546 ? -19.734 -7.586 -4.953 1 94.88 546 PRO A O 1
ATOM 4069 N N . ALA A 1 547 ? -17.875 -8.805 -5.133 1 93.81 547 ALA A N 1
ATOM 4070 C CA . ALA A 1 547 ? -17.797 -9.164 -3.721 1 93.81 547 ALA A CA 1
ATOM 4071 C C . ALA A 1 547 ? -17.766 -7.922 -2.838 1 93.81 547 ALA A C 1
ATOM 4073 O O . ALA A 1 547 ? -18.281 -7.934 -1.721 1 93.81 547 ALA A O 1
ATOM 4074 N N . ALA A 1 548 ? -17.219 -6.844 -3.324 1 96.25 548 ALA A N 1
ATOM 4075 C CA . ALA A 1 548 ? -17.078 -5.59 -2.59 1 96.25 548 ALA A CA 1
ATOM 4076 C C . ALA A 1 548 ? -18.422 -5.098 -2.074 1 96.25 548 ALA A C 1
ATOM 4078 O O . ALA A 1 548 ? -18.5 -4.469 -1.017 1 96.25 548 ALA A O 1
ATOM 4079 N N . GLU A 1 549 ? -19.5 -5.367 -2.787 1 96.62 549 GLU A N 1
ATOM 4080 C CA . GLU A 1 549 ? -20.828 -4.887 -2.424 1 96.62 549 GLU A CA 1
ATOM 4081 C C . GLU A 1 549 ? -21.375 -5.617 -1.196 1 96.62 549 GLU A C 1
ATOM 4083 O O . GLU A 1 549 ? -22.266 -5.117 -0.51 1 96.62 549 GLU A O 1
ATOM 4088 N N . ARG A 1 550 ? -20.766 -6.805 -0.914 1 94.12 550 ARG A N 1
ATOM 4089 C CA . ARG A 1 550 ? -21.312 -7.625 0.16 1 94.12 550 ARG A CA 1
ATOM 4090 C C . ARG A 1 550 ? -20.391 -7.633 1.373 1 94.12 550 ARG A C 1
ATOM 4092 O O . ARG A 1 550 ? -20.812 -7.969 2.48 1 94.12 550 ARG A O 1
ATOM 4099 N N . ILE A 1 551 ? -19.172 -7.312 1.2 1 94.81 551 ILE A N 1
ATOM 4100 C CA . ILE A 1 551 ? -18.203 -7.266 2.297 1 94.81 551 ILE A CA 1
ATOM 4101 C C . ILE A 1 551 ? -18.5 -6.062 3.191 1 94.81 551 ILE A C 1
ATOM 4103 O O . ILE A 1 551 ? -18.812 -4.973 2.699 1 94.81 551 ILE A O 1
ATOM 4107 N N . ASP A 1 552 ? -18.5 -6.285 4.461 1 95.88 552 ASP A N 1
ATOM 4108 C CA . ASP A 1 552 ? -18.797 -5.23 5.426 1 95.88 552 ASP A CA 1
ATOM 4109 C C . ASP A 1 552 ? -18.172 -5.539 6.785 1 95.88 552 ASP A C 1
ATOM 4111 O O . ASP A 1 552 ? -17.375 -6.473 6.91 1 95.88 552 ASP A O 1
ATOM 4115 N N . ILE A 1 553 ? -18.359 -4.684 7.66 1 94.88 553 ILE A N 1
ATOM 4116 C CA . ILE A 1 553 ? -17.906 -4.836 9.039 1 94.88 553 ILE A CA 1
ATOM 4117 C C . ILE A 1 553 ? -19.094 -4.676 9.992 1 94.88 553 ILE A C 1
ATOM 4119 O O . ILE A 1 553 ? -19.953 -3.809 9.789 1 94.88 553 ILE A O 1
ATOM 4123 N N . ASP A 1 554 ? -19.125 -5.523 10.938 1 89.81 554 ASP A N 1
ATOM 4124 C CA . ASP A 1 554 ? -20.266 -5.426 11.852 1 89.81 554 ASP A CA 1
ATOM 4125 C C . ASP A 1 554 ? -19.922 -4.547 13.047 1 89.81 554 ASP A C 1
ATOM 4127 O O . ASP A 1 554 ? -18.859 -3.932 13.094 1 89.81 554 ASP A O 1
ATOM 4131 N N . ASP A 1 555 ? -20.812 -4.461 14.023 1 86.06 555 ASP A N 1
ATOM 4132 C CA . ASP A 1 555 ? -20.688 -3.535 15.148 1 86.06 555 ASP A CA 1
ATOM 4133 C C . ASP A 1 555 ? -19.562 -3.951 16.094 1 86.06 555 ASP A C 1
ATOM 4135 O O . ASP A 1 555 ? -19.062 -3.137 16.859 1 86.06 555 ASP A O 1
ATOM 4139 N N . ASN A 1 556 ? -19.172 -5.254 15.961 1 85.81 556 ASN A N 1
ATOM 4140 C CA . ASN A 1 556 ? -18.094 -5.754 16.797 1 85.81 556 ASN A CA 1
ATOM 4141 C C . ASN A 1 556 ? -16.734 -5.637 16.109 1 85.81 556 ASN A C 1
ATOM 4143 O O . ASN A 1 556 ? -15.711 -6.016 16.672 1 85.81 556 ASN A O 1
ATOM 4147 N N . GLY A 1 557 ? -16.797 -5.141 14.898 1 87.81 557 GLY A N 1
ATOM 4148 C CA . GLY A 1 557 ? -15.547 -4.953 14.164 1 87.81 557 GLY A CA 1
ATOM 4149 C C . GLY A 1 557 ? -15.133 -6.184 13.383 1 87.81 557 GLY A C 1
ATOM 4150 O O . GLY A 1 557 ? -14 -6.273 12.906 1 87.81 557 GLY A O 1
ATOM 4151 N N . GLU A 1 558 ? -16.031 -7.113 13.297 1 89.81 558 GLU A N 1
ATOM 4152 C CA . GLU A 1 558 ? -15.719 -8.336 12.562 1 89.81 558 GLU A CA 1
ATOM 4153 C C . GLU A 1 558 ? -16.109 -8.203 11.094 1 89.81 558 GLU A C 1
ATOM 4155 O O . GLU A 1 558 ? -17.188 -7.68 10.773 1 89.81 558 GLU A O 1
ATOM 4160 N N . THR A 1 559 ? -15.266 -8.633 10.266 1 91.44 559 THR A N 1
ATOM 4161 C CA . THR A 1 559 ? -15.523 -8.602 8.828 1 91.44 559 THR A CA 1
ATOM 4162 C C . THR A 1 559 ? -16.594 -9.625 8.445 1 91.44 559 THR A C 1
ATOM 4164 O O . THR A 1 559 ? -16.594 -10.742 8.953 1 91.44 559 THR A O 1
ATOM 4167 N N . ILE A 1 560 ? -17.469 -9.258 7.559 1 90.38 560 ILE A N 1
ATOM 4168 C CA . ILE A 1 560 ? -18.516 -10.148 7.035 1 90.38 560 ILE A CA 1
ATOM 4169 C C . ILE A 1 560 ? -18.422 -10.203 5.512 1 90.38 560 ILE A C 1
ATOM 4171 O O . ILE A 1 560 ? -18.078 -9.211 4.867 1 90.38 560 ILE A O 1
ATOM 4175 N N . GLY A 1 561 ? -18.688 -11.383 4.926 1 86.12 561 GLY A N 1
ATOM 4176 C CA . GLY A 1 561 ? -18.844 -11.508 3.484 1 86.12 561 GLY A CA 1
ATOM 4177 C C . GLY A 1 561 ? -17.516 -11.703 2.758 1 86.12 561 GLY A C 1
ATOM 4178 O O . GLY A 1 561 ? -17.484 -11.789 1.528 1 86.12 561 GLY A O 1
ATOM 4179 N N . LEU A 1 562 ? -16.375 -11.703 3.33 1 80.81 562 LEU A N 1
ATOM 4180 C CA . LEU A 1 562 ? -15.078 -11.844 2.688 1 80.81 562 LEU A CA 1
ATOM 4181 C C . LEU A 1 562 ? -14.883 -13.258 2.156 1 80.81 562 LEU A C 1
ATOM 4183 O O . LEU A 1 562 ? -14.18 -13.461 1.162 1 80.81 562 LEU A O 1
ATOM 4187 N N . PHE A 1 563 ? -15.438 -14.297 2.76 1 74.69 563 PHE A N 1
ATOM 4188 C CA . PHE A 1 563 ? -15.281 -15.672 2.297 1 74.69 563 PHE A CA 1
ATOM 4189 C C . PHE A 1 563 ? -16.641 -16.359 2.205 1 74.69 563 PHE A C 1
ATOM 4191 O O . PHE A 1 563 ? -17.562 -16.016 2.932 1 74.69 563 PHE A O 1
ATOM 4198 N N . MET B 1 1 ? 27.766 19.578 13.383 1 83.69 1 MET B N 1
ATOM 4199 C CA . MET B 1 1 ? 26.844 18.594 13.961 1 83.69 1 MET B CA 1
ATOM 4200 C C . MET B 1 1 ? 26.672 17.391 13.047 1 83.69 1 MET B C 1
ATOM 4202 O O . MET B 1 1 ? 26.844 17.5 11.828 1 83.69 1 MET B O 1
ATOM 4206 N N . LYS B 1 2 ? 26.469 16.266 13.719 1 86.44 2 LYS B N 1
ATOM 4207 C CA . LYS B 1 2 ? 26.203 15.055 12.945 1 86.44 2 LYS B CA 1
ATOM 4208 C C . LYS B 1 2 ? 24.969 15.211 12.07 1 86.44 2 LYS B C 1
ATOM 4210 O O . LYS B 1 2 ? 24.125 16.078 12.336 1 86.44 2 LYS B O 1
ATOM 4215 N N . SER B 1 3 ? 24.875 14.398 10.945 1 85.75 3 SER B N 1
ATOM 4216 C CA . SER B 1 3 ? 23.672 14.391 10.133 1 85.75 3 SER B CA 1
ATOM 4217 C C . SER B 1 3 ? 22.5 13.773 10.883 1 85.75 3 SER B C 1
ATOM 4219 O O . SER B 1 3 ? 22.703 13.031 11.852 1 85.75 3 SER B O 1
ATOM 4221 N N . ASP B 1 4 ? 21.359 14.109 10.516 1 87.5 4 ASP B N 1
ATOM 4222 C CA . ASP B 1 4 ? 20.156 13.539 11.125 1 87.5 4 ASP B CA 1
ATOM 4223 C C . ASP B 1 4 ? 20.188 12.008 11.07 1 87.5 4 ASP B C 1
ATOM 4225 O O . ASP B 1 4 ? 19.797 11.336 12.031 1 87.5 4 ASP B O 1
ATOM 4229 N N . LEU B 1 5 ? 20.641 11.477 9.961 1 83.88 5 LEU B N 1
ATOM 4230 C CA . LEU B 1 5 ? 20.703 10.031 9.773 1 83.88 5 LEU B CA 1
ATOM 4231 C C . LEU B 1 5 ? 21.703 9.406 10.742 1 83.88 5 LEU B C 1
ATOM 4233 O O . LEU B 1 5 ? 21.453 8.336 11.297 1 83.88 5 LEU B O 1
ATOM 4237 N N . GLU B 1 6 ? 22.859 10.031 10.883 1 87.31 6 GLU B N 1
ATOM 4238 C CA . GLU B 1 6 ? 23.875 9.539 11.805 1 87.31 6 GLU B CA 1
ATOM 4239 C C . GLU B 1 6 ? 23.359 9.539 13.242 1 87.31 6 GLU B C 1
ATOM 4241 O O . GLU B 1 6 ? 23.578 8.578 13.984 1 87.31 6 GLU B O 1
ATOM 4246 N N . ILE B 1 7 ? 22.672 10.586 13.578 1 91.44 7 ILE B N 1
ATOM 4247 C CA . ILE B 1 7 ? 22.109 10.703 14.922 1 91.44 7 ILE B CA 1
ATOM 4248 C C . ILE B 1 7 ? 21.062 9.609 15.141 1 91.44 7 ILE B C 1
ATOM 4250 O O . ILE B 1 7 ? 21.047 8.953 16.188 1 91.44 7 ILE B O 1
ATOM 4254 N N . ALA B 1 8 ? 20.219 9.406 14.172 1 89.75 8 ALA B N 1
ATOM 4255 C CA . ALA B 1 8 ? 19.172 8.383 14.25 1 89.75 8 ALA B CA 1
ATOM 4256 C C . ALA B 1 8 ? 19.781 6.996 14.43 1 89.75 8 ALA B C 1
ATOM 4258 O O . ALA B 1 8 ? 19.281 6.191 15.219 1 89.75 8 ALA B O 1
ATOM 4259 N N . ARG B 1 9 ? 20.828 6.688 13.727 1 87.88 9 ARG B N 1
ATOM 4260 C CA . ARG B 1 9 ? 21.469 5.375 13.758 1 87.88 9 ARG B CA 1
ATOM 4261 C C . ARG B 1 9 ? 22.172 5.133 15.086 1 87.88 9 ARG B C 1
ATOM 4263 O O . ARG B 1 9 ? 22.25 3.994 15.555 1 87.88 9 ARG B O 1
ATOM 4270 N N . GLU B 1 10 ? 22.609 6.219 15.711 1 92 10 GLU B N 1
ATOM 4271 C CA . GLU B 1 10 ? 23.375 6.098 16.953 1 92 10 GLU B CA 1
ATOM 4272 C C . GLU B 1 10 ? 22.453 6.145 18.172 1 92 10 GLU B C 1
ATOM 4274 O O . GLU B 1 10 ? 22.859 5.777 19.266 1 92 10 GLU B O 1
ATOM 4279 N N . ALA B 1 11 ? 21.234 6.574 17.984 1 94.19 11 ALA B N 1
ATOM 4280 C CA . ALA B 1 11 ? 20.297 6.746 19.094 1 94.19 11 ALA B CA 1
ATOM 4281 C C . ALA B 1 11 ? 19.938 5.402 19.719 1 94.19 11 ALA B C 1
ATOM 4283 O O . ALA B 1 11 ? 19.781 4.402 19.016 1 94.19 11 ALA B O 1
ATOM 4284 N N . HIS B 1 12 ? 19.875 5.41 21 1 95.31 12 HIS B N 1
ATOM 4285 C CA . HIS B 1 12 ? 19.391 4.227 21.703 1 95.31 12 HIS B CA 1
ATOM 4286 C C . HIS B 1 12 ? 17.859 4.156 21.688 1 95.31 12 HIS B C 1
ATOM 4288 O O . HIS B 1 12 ? 17.188 5.059 22.188 1 95.31 12 HIS B O 1
ATOM 4294 N N . LEU B 1 13 ? 17.312 3.092 21.141 1 95.88 13 LEU B N 1
ATOM 4295 C CA . LEU B 1 13 ? 15.875 2.891 21.109 1 95.88 13 LEU B CA 1
ATOM 4296 C C . LEU B 1 13 ? 15.453 1.867 22.156 1 95.88 13 LEU B C 1
ATOM 4298 O O . LEU B 1 13 ? 16.016 0.776 22.234 1 95.88 13 LEU B O 1
ATOM 4302 N N . ASP B 1 14 ? 14.5 2.211 22.969 1 96.56 14 ASP B N 1
ATOM 4303 C CA . ASP B 1 14 ? 13.898 1.255 23.891 1 96.56 14 ASP B CA 1
ATOM 4304 C C . ASP B 1 14 ? 12.938 0.32 23.156 1 96.56 14 ASP B C 1
ATOM 4306 O O . ASP B 1 14 ? 12.344 0.697 22.141 1 96.56 14 ASP B O 1
ATOM 4310 N N . PRO B 1 15 ? 12.836 -0.916 23.703 1 95.19 15 PRO B N 1
ATOM 4311 C CA . PRO B 1 15 ? 11.727 -1.721 23.172 1 95.19 15 PRO B CA 1
ATOM 4312 C C . PRO B 1 15 ? 10.391 -0.989 23.234 1 95.19 15 PRO B C 1
ATOM 4314 O O . PRO B 1 15 ? 10.109 -0.281 24.219 1 95.19 15 PRO B O 1
ATOM 4317 N N . ILE B 1 16 ? 9.602 -1.146 22.281 1 97.06 16 ILE B N 1
ATOM 4318 C CA . ILE B 1 16 ? 8.391 -0.344 22.125 1 97.06 16 ILE B CA 1
ATOM 4319 C C . ILE B 1 16 ? 7.449 -0.599 23.297 1 97.06 16 ILE B C 1
ATOM 4321 O O . ILE B 1 16 ? 6.688 0.287 23.688 1 97.06 16 ILE B O 1
ATOM 4325 N N . GLU B 1 17 ? 7.523 -1.807 23.906 1 96.25 17 GLU B N 1
ATOM 4326 C CA . GLU B 1 17 ? 6.711 -2.131 25.078 1 96.25 17 GLU B CA 1
ATOM 4327 C C . GLU B 1 17 ? 7.078 -1.247 26.266 1 96.25 17 GLU B C 1
ATOM 4329 O O . GLU B 1 17 ? 6.207 -0.862 27.062 1 96.25 17 GLU B O 1
ATOM 4334 N N . LYS B 1 18 ? 8.359 -0.984 26.359 1 96.81 18 LYS B N 1
ATOM 4335 C CA . LYS B 1 18 ? 8.812 -0.107 27.438 1 96.81 18 LYS B CA 1
ATOM 4336 C C . LYS B 1 18 ? 8.352 1.329 27.203 1 96.81 18 LYS B C 1
ATOM 4338 O O . LYS B 1 18 ? 7.961 2.018 28.156 1 96.81 18 LYS B O 1
ATOM 4343 N N . VAL B 1 19 ? 8.414 1.781 25.984 1 97.31 19 VAL B N 1
ATOM 4344 C CA . VAL B 1 19 ? 7.934 3.111 25.641 1 97.31 19 VAL B CA 1
ATOM 4345 C C . VAL B 1 19 ? 6.441 3.221 25.938 1 97.31 19 VAL B C 1
ATOM 4347 O O . VAL B 1 19 ? 5.984 4.227 26.484 1 97.31 19 VAL B O 1
ATOM 4350 N N . ALA B 1 20 ? 5.676 2.162 25.594 1 97.12 20 ALA B N 1
ATOM 4351 C CA . ALA B 1 20 ? 4.238 2.117 25.859 1 97.12 20 ALA B CA 1
ATOM 4352 C C . ALA B 1 20 ? 3.955 2.184 27.344 1 97.12 20 ALA B C 1
ATOM 4354 O O . ALA B 1 20 ? 3.033 2.881 27.781 1 97.12 20 ALA B O 1
ATOM 4355 N N . ALA B 1 21 ? 4.746 1.479 28.109 1 95.62 21 ALA B N 1
ATOM 4356 C CA . ALA B 1 21 ? 4.57 1.453 29.562 1 95.62 21 ALA B CA 1
ATOM 4357 C C . ALA B 1 21 ? 4.762 2.842 30.156 1 95.62 21 ALA B C 1
ATOM 4359 O O . ALA B 1 21 ? 4.062 3.217 31.109 1 95.62 21 ALA B O 1
ATOM 4360 N N . ARG B 1 22 ? 5.672 3.547 29.609 1 92.88 22 ARG B N 1
ATOM 4361 C CA . ARG B 1 22 ? 5.902 4.918 30.062 1 92.88 22 ARG B CA 1
ATOM 4362 C C . ARG B 1 22 ? 4.676 5.785 29.828 1 92.88 22 ARG B C 1
ATOM 4364 O O . ARG B 1 22 ? 4.418 6.73 30.578 1 92.88 22 ARG B O 1
ATOM 4371 N N . ALA B 1 23 ? 3.941 5.441 28.828 1 93 23 ALA B N 1
ATOM 4372 C CA . ALA B 1 23 ? 2.738 6.191 28.469 1 93 23 ALA B CA 1
ATOM 4373 C C . ALA B 1 23 ? 1.506 5.594 29.156 1 93 23 ALA B C 1
ATOM 4375 O O . ALA B 1 23 ? 0.379 6.02 28.891 1 93 23 ALA B O 1
ATOM 4376 N N . GLY B 1 24 ? 1.681 4.574 29.938 1 91.62 24 GLY B N 1
ATOM 4377 C CA . GLY B 1 24 ? 0.551 3.945 30.609 1 91.62 24 GLY B CA 1
ATOM 4378 C C . GLY B 1 24 ? -0.264 3.055 29.688 1 91.62 24 GLY B C 1
ATOM 4379 O O . GLY B 1 24 ? -1.461 2.855 29.906 1 91.62 24 GLY B O 1
ATOM 4380 N N . ILE B 1 25 ? 0.309 2.557 28.641 1 95.75 25 ILE B N 1
ATOM 4381 C CA . ILE B 1 25 ? -0.355 1.638 27.719 1 95.75 25 ILE B CA 1
ATOM 4382 C C . ILE B 1 25 ? 0.102 0.208 28 1 95.75 25 ILE B C 1
ATOM 4384 O O . ILE B 1 25 ? 1.274 -0.125 27.812 1 95.75 25 ILE B O 1
ATOM 4388 N N . ASP B 1 26 ? -0.827 -0.572 28.391 1 95.56 26 ASP B N 1
ATOM 4389 C CA . ASP B 1 26 ? -0.531 -1.973 28.672 1 95.56 26 ASP B CA 1
ATOM 4390 C C . ASP B 1 26 ? -0.125 -2.713 27.391 1 95.56 26 ASP B C 1
ATOM 4392 O O . ASP B 1 26 ? -0.669 -2.457 26.312 1 95.56 26 ASP B O 1
ATOM 4396 N N . GLU B 1 27 ? 0.721 -3.68 27.562 1 95.31 27 GLU B N 1
ATOM 4397 C CA . GLU B 1 27 ? 1.256 -4.449 26.438 1 95.31 27 GLU B CA 1
ATOM 4398 C C . GLU B 1 27 ? 0.141 -5.148 25.672 1 95.31 27 GLU B C 1
ATOM 4400 O O . GLU B 1 27 ? 0.235 -5.316 24.453 1 95.31 27 GLU B O 1
ATOM 4405 N N . LYS B 1 28 ? -0.906 -5.516 26.312 1 95.25 28 LYS B N 1
ATOM 4406 C CA . LYS B 1 28 ? -1.992 -6.254 25.672 1 95.25 28 LYS B CA 1
ATOM 4407 C C . LYS B 1 28 ? -2.705 -5.395 24.641 1 95.25 28 LYS B C 1
ATOM 4409 O O . LYS B 1 28 ? -3.408 -5.914 23.766 1 95.25 28 LYS B O 1
ATOM 4414 N N . TYR B 1 29 ? -2.498 -4.07 24.703 1 96.62 29 TYR B N 1
ATOM 4415 C CA . TYR B 1 29 ? -3.139 -3.172 23.75 1 96.62 29 TYR B CA 1
ATOM 4416 C C . TYR B 1 29 ? -2.193 -2.82 22.609 1 96.62 29 TYR B C 1
ATOM 4418 O O . TYR B 1 29 ? -2.51 -1.973 21.766 1 96.62 29 TYR B O 1
ATOM 4426 N N . LEU B 1 30 ? -1.018 -3.488 22.594 1 97.06 30 LEU B N 1
ATOM 4427 C CA . LEU B 1 30 ? -0.033 -3.211 21.547 1 97.06 30 LEU B CA 1
ATOM 4428 C C . LEU B 1 30 ? -0.035 -4.309 20.5 1 97.06 30 LEU B C 1
ATOM 4430 O O . LEU B 1 30 ? -0.169 -5.492 20.828 1 97.06 30 LEU B O 1
ATOM 4434 N N . GLU B 1 31 ? -0.025 -3.93 19.297 1 96.38 31 GLU B N 1
ATOM 4435 C CA . GLU B 1 31 ? 0.25 -4.809 18.156 1 96.38 31 GLU B CA 1
ATOM 4436 C C . GLU B 1 31 ? 1.579 -4.453 17.5 1 96.38 31 GLU B C 1
ATOM 4438 O O . GLU B 1 31 ? 1.662 -3.486 16.734 1 96.38 31 GLU B O 1
ATOM 4443 N N . PRO B 1 32 ? 2.529 -5.262 17.641 1 96 32 PRO B N 1
ATOM 4444 C CA . PRO B 1 32 ? 3.865 -4.918 17.156 1 96 32 PRO B CA 1
ATOM 4445 C C . PRO B 1 32 ? 3.959 -4.93 15.633 1 96 32 PRO B C 1
ATOM 4447 O O . PRO B 1 32 ? 3.359 -5.785 14.984 1 96 32 PRO B O 1
ATOM 4450 N N . TYR B 1 33 ? 4.668 -4.102 15.047 1 96 33 TYR B N 1
ATOM 4451 C CA . TYR B 1 33 ? 5.113 -4.031 13.656 1 96 33 TYR B CA 1
ATOM 4452 C C . TYR B 1 33 ? 6.629 -3.879 13.578 1 96 33 TYR B C 1
ATOM 4454 O O . TYR B 1 33 ? 7.137 -2.773 13.375 1 96 33 TYR B O 1
ATOM 4462 N N . GLY B 1 34 ? 7.238 -4.941 13.594 1 91.56 34 GLY B N 1
ATOM 4463 C CA . GLY B 1 34 ? 8.664 -4.938 13.859 1 91.56 34 GLY B CA 1
ATOM 4464 C C . GLY B 1 34 ? 9.008 -4.703 15.312 1 91.56 34 GLY B C 1
ATOM 4465 O O . GLY B 1 34 ? 8.211 -5.023 16.203 1 91.56 34 GLY B O 1
ATOM 4466 N N . ARG B 1 35 ? 10.164 -4.25 15.594 1 87.19 35 ARG B N 1
ATOM 4467 C CA . ARG B 1 35 ? 10.609 -4.133 16.969 1 87.19 35 ARG B CA 1
ATOM 4468 C C . ARG B 1 35 ? 10.484 -2.695 17.469 1 87.19 35 ARG B C 1
ATOM 4470 O O . ARG B 1 35 ? 10.422 -2.453 18.672 1 87.19 35 ARG B O 1
ATOM 4477 N N . GLY B 1 36 ? 10.312 -1.76 16.625 1 93.06 36 GLY B N 1
ATOM 4478 C CA . GLY B 1 36 ? 10.406 -0.368 17.031 1 93.06 36 GLY B CA 1
ATOM 4479 C C . GLY B 1 36 ? 9.102 0.386 16.891 1 93.06 36 GLY B C 1
ATOM 4480 O O . GLY B 1 36 ? 9.008 1.556 17.266 1 93.06 36 GLY B O 1
ATOM 4481 N N . VAL B 1 37 ? 8.047 -0.213 16.359 1 97.38 37 VAL B N 1
ATOM 4482 C CA . VAL B 1 37 ? 6.762 0.425 16.109 1 97.38 37 VAL B CA 1
ATOM 4483 C C . VAL B 1 37 ? 5.633 -0.511 16.531 1 97.38 37 VAL B C 1
ATOM 4485 O O . VAL B 1 37 ? 5.758 -1.733 16.422 1 97.38 37 VAL B O 1
ATOM 4488 N N . ALA B 1 38 ? 4.59 -0.009 17.062 1 98.06 38 ALA B N 1
ATOM 4489 C CA . ALA B 1 38 ? 3.412 -0.811 17.391 1 98.06 38 ALA B CA 1
ATOM 4490 C C . ALA B 1 38 ? 2.129 -0.025 17.156 1 98.06 38 ALA B C 1
ATOM 4492 O O . ALA B 1 38 ? 2.09 1.191 17.344 1 98.06 38 ALA B O 1
ATOM 4493 N N . LYS B 1 39 ? 1.158 -0.668 16.703 1 98.12 39 LYS B N 1
ATOM 4494 C CA . LYS B 1 39 ? -0.184 -0.094 16.719 1 98.12 39 LYS B CA 1
ATOM 4495 C C . LYS B 1 39 ? -0.803 -0.181 18.109 1 98.12 39 LYS B C 1
ATOM 4497 O O . LYS B 1 39 ? -0.515 -1.11 18.859 1 98.12 39 LYS B O 1
ATOM 4502 N N . VAL B 1 40 ? -1.634 0.756 18.438 1 98.12 40 VAL B N 1
ATOM 4503 C CA . VAL B 1 40 ? -2.305 0.79 19.734 1 98.12 40 VAL B CA 1
ATOM 4504 C C . VAL B 1 40 ? -3.793 0.499 19.562 1 98.12 40 VAL B C 1
ATOM 4506 O O . VAL B 1 40 ? -4.492 1.227 18.844 1 98.12 40 VAL B O 1
ATOM 4509 N N . ASP B 1 41 ? -4.207 -0.527 20.219 1 95.88 41 ASP B N 1
ATOM 4510 C CA . ASP B 1 41 ? -5.617 -0.902 20.172 1 95.88 41 ASP B CA 1
ATOM 4511 C C . ASP B 1 41 ? -6.492 0.178 20.812 1 95.88 41 ASP B C 1
ATOM 4513 O O . ASP B 1 41 ? -6.117 0.77 21.828 1 95.88 41 ASP B O 1
ATOM 4517 N N . LEU B 1 42 ? -7.652 0.418 20.266 1 94.5 42 LEU B N 1
ATOM 4518 C CA . LEU B 1 42 ? -8.508 1.521 20.688 1 94.5 42 LEU B CA 1
ATOM 4519 C C . LEU B 1 42 ? -9.133 1.24 22.047 1 94.5 42 LEU B C 1
ATOM 4521 O O . LEU B 1 42 ? -9.633 2.154 22.719 1 94.5 42 LEU B O 1
ATOM 4525 N N . ASP B 1 43 ? -9.086 0.009 22.5 1 94.19 43 ASP B N 1
ATOM 4526 C CA . ASP B 1 43 ? -9.641 -0.346 23.812 1 94.19 43 ASP B CA 1
ATOM 4527 C C . ASP B 1 43 ? -8.891 0.371 24.938 1 94.19 43 ASP B C 1
ATOM 4529 O O . ASP B 1 43 ? -9.391 0.471 26.062 1 94.19 43 ASP B O 1
ATOM 4533 N N . VAL B 1 44 ? -7.785 0.88 24.609 1 95.06 44 VAL B N 1
ATOM 4534 C CA . VAL B 1 44 ? -6.988 1.607 25.594 1 95.06 44 VAL B CA 1
ATOM 4535 C C . VAL B 1 44 ? -7.754 2.844 26.062 1 95.06 44 VAL B C 1
ATOM 4537 O O . VAL B 1 44 ? -7.629 3.252 27.219 1 95.06 44 VAL B O 1
ATOM 4540 N N . VAL B 1 45 ? -8.523 3.455 25.203 1 93.5 45 VAL B N 1
ATOM 4541 C CA . VAL B 1 45 ? -9.289 4.652 25.547 1 93.5 45 VAL B CA 1
ATOM 4542 C C . VAL B 1 45 ? -10.273 4.328 26.672 1 93.5 45 VAL B C 1
ATOM 4544 O O . VAL B 1 45 ? -10.414 5.098 27.625 1 93.5 45 VAL B O 1
ATOM 4547 N N . THR B 1 46 ? -10.945 3.172 26.5 1 91.31 46 THR B N 1
ATOM 4548 C CA . THR B 1 46 ? -11.883 2.736 27.516 1 91.31 46 THR B CA 1
ATOM 4549 C C . THR B 1 46 ? -11.141 2.346 28.797 1 91.31 46 THR B C 1
ATOM 4551 O O . THR B 1 46 ? -11.594 2.656 29.906 1 91.31 46 THR B O 1
ATOM 4554 N N . HIS B 1 47 ? -10.062 1.759 28.656 1 91.12 47 HIS B N 1
ATOM 4555 C CA . HIS B 1 47 ? -9.281 1.296 29.812 1 91.12 47 HIS B CA 1
ATOM 4556 C C . HIS B 1 47 ? -8.75 2.469 30.625 1 91.12 47 HIS B C 1
ATOM 4558 O O . HIS B 1 47 ? -8.695 2.398 31.844 1 91.12 47 HIS B O 1
ATOM 4564 N N . ASN B 1 48 ? -8.43 3.521 29.906 1 89.38 48 ASN B N 1
ATOM 4565 C CA . ASN B 1 48 ? -7.828 4.668 30.594 1 89.38 48 ASN B CA 1
ATOM 4566 C C . ASN B 1 48 ? -8.867 5.75 30.891 1 89.38 48 ASN B C 1
ATOM 4568 O O . ASN B 1 48 ? -8.508 6.895 31.172 1 89.38 48 ASN B O 1
ATOM 4572 N N . ARG B 1 49 ? -10.094 5.465 30.844 1 84.62 49 ARG B N 1
ATOM 4573 C CA . ARG B 1 49 ? -11.164 6.441 30.953 1 84.62 49 ARG B CA 1
ATOM 4574 C C . ARG B 1 49 ? -11.141 7.125 32.312 1 84.62 49 ARG B C 1
ATOM 4576 O O . ARG B 1 49 ? -11.531 8.289 32.438 1 84.62 49 ARG B O 1
ATOM 4583 N N . ASP B 1 50 ? -10.625 6.426 33.312 1 84.62 50 ASP B N 1
ATOM 4584 C CA . ASP B 1 50 ? -10.656 6.961 34.656 1 84.62 50 ASP B CA 1
ATOM 4585 C C . ASP B 1 50 ? -9.367 7.703 35 1 84.62 50 ASP B C 1
ATOM 4587 O O . ASP B 1 50 ? -9.242 8.312 36.062 1 84.62 50 ASP B O 1
ATOM 4591 N N . HIS B 1 51 ? -8.523 7.633 34.094 1 83.44 51 HIS B N 1
ATOM 4592 C CA . HIS B 1 51 ? -7.316 8.438 34.281 1 83.44 51 HIS B CA 1
ATOM 4593 C C . HIS B 1 51 ? -7.613 9.922 34.094 1 83.44 51 HIS B C 1
ATOM 4595 O O . HIS B 1 51 ? -8.547 10.297 33.375 1 83.44 51 HIS B O 1
ATOM 4601 N N . SER B 1 52 ? -6.863 10.672 34.812 1 83.31 52 SER B N 1
ATOM 4602 C CA . SER B 1 52 ? -6.977 12.117 34.625 1 83.31 52 SER B CA 1
ATOM 4603 C C . SER B 1 52 ? -6.527 12.508 33.219 1 83.31 52 SER B C 1
ATOM 4605 O O . SER B 1 52 ? -5.508 12.023 32.719 1 83.31 52 SER B O 1
ATOM 4607 N N . CYS B 1 53 ? -7.27 13.336 32.625 1 88.19 53 CYS B N 1
ATOM 4608 C CA . CYS B 1 53 ? -6.902 13.82 31.297 1 88.19 53 CYS B CA 1
ATOM 4609 C C . CYS B 1 53 ? -5.703 14.766 31.375 1 88.19 53 CYS B C 1
ATOM 4611 O O . CYS B 1 53 ? -5.629 15.609 32.281 1 88.19 53 CYS B O 1
ATOM 4613 N N . GLY B 1 54 ? -4.828 14.531 30.531 1 94.81 54 GLY B N 1
ATOM 4614 C CA . GLY B 1 54 ? -3.688 15.43 30.453 1 94.81 54 GLY B CA 1
ATOM 4615 C C . GLY B 1 54 ? -4.047 16.797 29.891 1 94.81 54 GLY B C 1
ATOM 4616 O O . GLY B 1 54 ? -5.148 16.984 29.375 1 94.81 54 GLY B O 1
ATOM 4617 N N . LYS B 1 55 ? -3.139 17.75 30.125 1 97.69 55 LYS B N 1
ATOM 4618 C CA . LYS B 1 55 ? -3.256 19.031 29.453 1 97.69 55 LYS B CA 1
ATOM 4619 C C . LYS B 1 55 ? -3.086 18.891 27.953 1 97.69 55 LYS B C 1
ATOM 4621 O O . LYS B 1 55 ? -2.26 18.094 27.484 1 97.69 55 LYS B O 1
ATOM 4626 N N . TYR B 1 56 ? -3.953 19.531 27.203 1 97.94 56 TYR B N 1
ATOM 4627 C CA . TYR B 1 56 ? -3.971 19.453 25.75 1 97.94 56 TYR B CA 1
ATOM 4628 C C . TYR B 1 56 ? -3.309 20.672 25.125 1 97.94 56 TYR B C 1
ATOM 4630 O O . TYR B 1 56 ? -3.83 21.781 25.219 1 97.94 56 TYR B O 1
ATOM 4638 N N . VAL B 1 57 ? -2.129 20.5 24.453 1 98.69 57 VAL B N 1
ATOM 4639 C CA . VAL B 1 57 ? -1.332 21.609 23.922 1 98.69 57 VAL B CA 1
ATOM 4640 C C . VAL B 1 57 ? -1.144 21.422 22.422 1 98.69 57 VAL B C 1
ATOM 4642 O O . VAL B 1 57 ? -0.727 20.359 21.953 1 98.69 57 VAL B O 1
ATOM 4645 N N . VAL B 1 58 ? -1.451 22.438 21.594 1 98.62 58 VAL B N 1
ATOM 4646 C CA . VAL B 1 58 ? -1.239 22.375 20.156 1 98.62 58 VAL B CA 1
ATOM 4647 C C . VAL B 1 58 ? 0.009 23.188 19.781 1 98.62 58 VAL B C 1
ATOM 4649 O O . VAL B 1 58 ? 0.221 24.281 20.297 1 98.62 58 VAL B O 1
ATOM 4652 N N . VAL B 1 59 ? 0.891 22.531 19.031 1 98.69 59 VAL B N 1
ATOM 4653 C CA . VAL B 1 59 ? 2.062 23.219 18.484 1 98.69 59 VAL B CA 1
ATOM 4654 C C . VAL B 1 59 ? 1.764 23.703 17.062 1 98.69 59 VAL B C 1
ATOM 4656 O O . VAL B 1 59 ? 1.438 22.891 16.188 1 98.69 59 VAL B O 1
ATOM 4659 N N . THR B 1 60 ? 1.804 24.938 16.828 1 98.19 60 THR B N 1
ATOM 4660 C CA . THR B 1 60 ? 1.608 25.609 15.547 1 98.19 60 THR B CA 1
ATOM 4661 C C . THR B 1 60 ? 2.756 26.578 15.266 1 98.19 60 THR B C 1
ATOM 4663 O O . THR B 1 60 ? 3.852 26.422 15.805 1 98.19 60 THR B O 1
ATOM 4666 N N . ALA B 1 61 ? 2.564 27.469 14.273 1 97.94 61 ALA B N 1
ATOM 4667 C CA . ALA B 1 61 ? 3.674 28.344 13.906 1 97.94 61 ALA B CA 1
ATOM 4668 C C . ALA B 1 61 ? 3.164 29.641 13.289 1 97.94 61 ALA B C 1
ATOM 4670 O O . ALA B 1 61 ? 1.959 29.812 13.094 1 97.94 61 ALA B O 1
ATOM 4671 N N . MET B 1 62 ? 4.102 30.562 13.164 1 97.31 62 MET B N 1
ATOM 4672 C CA . MET B 1 62 ? 3.85 31.719 12.297 1 97.31 62 MET B CA 1
ATOM 4673 C C . MET B 1 62 ? 3.867 31.297 10.828 1 97.31 62 MET B C 1
ATOM 4675 O O . MET B 1 62 ? 4.074 30.125 10.508 1 97.31 62 MET B O 1
ATOM 4679 N N . THR B 1 63 ? 3.611 32.25 9.93 1 96.44 63 THR B N 1
ATOM 4680 C CA . THR B 1 63 ? 3.58 31.953 8.5 1 96.44 63 THR B CA 1
ATOM 4681 C C . THR B 1 63 ? 4.914 31.375 8.039 1 96.44 63 THR B C 1
ATOM 4683 O O . THR B 1 63 ? 5.965 31.984 8.234 1 96.44 63 THR B O 1
ATOM 4686 N N . PRO B 1 64 ? 4.812 30.188 7.5 1 91.38 64 PRO B N 1
ATOM 4687 C CA . PRO B 1 64 ? 6.059 29.531 7.117 1 91.38 64 PRO B CA 1
ATOM 4688 C C . PRO B 1 64 ? 6.809 30.281 6.012 1 91.38 64 PRO B C 1
ATOM 4690 O O . PRO B 1 64 ? 6.184 30.953 5.188 1 91.38 64 PRO B O 1
ATOM 4693 N N . THR B 1 65 ? 8.125 30.156 6.09 1 88.69 65 THR B N 1
ATOM 4694 C CA . THR B 1 65 ? 9.008 30.594 5.016 1 88.69 65 THR B CA 1
ATOM 4695 C C . THR B 1 65 ? 9.602 29.391 4.277 1 88.69 65 THR B C 1
ATOM 4697 O O . THR B 1 65 ? 9.461 28.25 4.723 1 88.69 65 THR B O 1
ATOM 4700 N N . PRO B 1 66 ? 10.227 29.516 3.104 1 79.69 66 PRO B N 1
ATOM 4701 C CA . PRO B 1 66 ? 10.836 28.406 2.377 1 79.69 66 PRO B CA 1
ATOM 4702 C C . PRO B 1 66 ? 11.922 27.688 3.188 1 79.69 66 PRO B C 1
ATOM 4704 O O . PRO B 1 66 ? 12.336 26.594 2.83 1 79.69 66 PRO B O 1
ATOM 4707 N N . LEU B 1 67 ? 12.273 28.25 4.266 1 76.44 67 LEU B N 1
ATOM 4708 C CA . LEU B 1 67 ? 13.367 27.734 5.078 1 76.44 67 LEU B CA 1
ATOM 4709 C C . LEU B 1 67 ? 12.859 26.688 6.07 1 76.44 67 LEU B C 1
ATOM 4711 O O . LEU B 1 67 ? 13.609 25.812 6.5 1 76.44 67 LEU B O 1
ATOM 4715 N N . GLY B 1 68 ? 11.641 26.719 6.473 1 80.88 68 GLY B N 1
ATOM 4716 C CA . GLY B 1 68 ? 11.07 25.875 7.512 1 80.88 68 GLY B CA 1
ATOM 4717 C C . GLY B 1 68 ? 11.367 26.375 8.914 1 80.88 68 GLY B C 1
ATOM 4718 O O . GLY B 1 68 ? 12.508 26.719 9.227 1 80.88 68 GLY B O 1
ATOM 4719 N N . GLU B 1 69 ? 10.484 26.422 9.797 1 87.25 69 GLU B N 1
ATOM 4720 C CA . GLU B 1 69 ? 10.625 27 11.125 1 87.25 69 GLU B CA 1
ATOM 4721 C C . GLU B 1 69 ? 10.914 25.922 12.172 1 87.25 69 GLU B C 1
ATOM 4723 O O . GLU B 1 69 ? 11.273 26.234 13.312 1 87.25 69 GLU B O 1
ATOM 4728 N N . GLY B 1 70 ? 10.828 24.688 11.75 1 92.5 70 GLY B N 1
ATOM 4729 C CA . GLY B 1 70 ? 11.141 23.594 12.664 1 92.5 70 GLY B CA 1
ATOM 4730 C C . GLY B 1 70 ? 10.016 23.297 13.641 1 92.5 70 GLY B C 1
ATOM 4731 O O . GLY B 1 70 ? 10.266 23.062 14.828 1 92.5 70 GLY B O 1
ATOM 4732 N N . LYS B 1 71 ? 8.805 23.391 13.18 1 95.19 71 LYS B N 1
ATOM 4733 C CA . LYS B 1 71 ? 7.633 23.141 14.023 1 95.19 71 LYS B CA 1
ATOM 4734 C C . LYS B 1 71 ? 7.656 21.719 14.578 1 95.19 71 LYS B C 1
ATOM 4736 O O . LYS B 1 71 ? 7.473 21.516 15.781 1 95.19 71 LYS B O 1
ATOM 4741 N N . THR B 1 72 ? 7.922 20.719 13.766 1 94.81 72 THR B N 1
ATOM 4742 C CA . THR B 1 72 ? 7.926 19.328 14.203 1 94.81 72 THR B CA 1
ATOM 4743 C C . THR B 1 72 ? 9.078 19.062 15.164 1 94.81 72 THR B C 1
ATOM 4745 O O . THR B 1 72 ? 8.914 18.375 16.172 1 94.81 72 THR B O 1
ATOM 4748 N N . THR B 1 73 ? 10.242 19.609 14.867 1 95.94 73 THR B N 1
ATOM 4749 C CA . THR B 1 73 ? 11.383 19.422 15.758 1 95.94 73 THR B CA 1
ATOM 4750 C C . THR B 1 73 ? 11.109 20.062 17.109 1 95.94 73 THR B C 1
ATOM 4752 O O . THR B 1 73 ? 11.516 19.531 18.156 1 95.94 73 THR B O 1
ATOM 4755 N N . THR B 1 74 ? 10.43 21.203 17.094 1 98.06 74 THR B N 1
ATOM 4756 C CA . THR B 1 74 ? 10.07 21.875 18.344 1 98.06 74 THR B CA 1
ATOM 4757 C C . THR B 1 74 ? 9.078 21.031 19.141 1 98.06 74 THR B C 1
ATOM 4759 O O . THR B 1 74 ? 9.18 20.922 20.359 1 98.06 74 THR B O 1
ATOM 4762 N N . ALA B 1 75 ? 8.133 20.438 18.453 1 98.31 75 ALA B N 1
ATOM 4763 C CA . ALA B 1 75 ? 7.176 19.562 19.109 1 98.31 75 ALA B CA 1
ATOM 4764 C C . ALA B 1 75 ? 7.879 18.391 19.781 1 98.31 75 ALA B C 1
ATOM 4766 O O . ALA B 1 75 ? 7.586 18.047 20.938 1 98.31 75 ALA B O 1
ATOM 4767 N N . VAL B 1 76 ? 8.82 17.797 19.062 1 98.31 76 VAL B N 1
ATOM 4768 C CA . VAL B 1 76 ? 9.586 16.688 19.594 1 98.31 76 VAL B CA 1
ATOM 4769 C C . VAL B 1 76 ? 10.438 17.156 20.781 1 98.31 76 VAL B C 1
ATOM 4771 O O . VAL B 1 76 ? 10.469 16.5 21.828 1 98.31 76 VAL B O 1
ATOM 4774 N N . GLY B 1 77 ? 11.109 18.266 20.578 1 98.56 77 GLY B N 1
ATOM 4775 C CA . GLY B 1 77 ? 11.914 18.828 21.641 1 98.56 77 GLY B CA 1
ATOM 4776 C C . GLY B 1 77 ? 11.117 19.141 22.906 1 98.56 77 GLY B C 1
ATOM 4777 O O . GLY B 1 77 ? 11.594 18.906 24.016 1 98.56 77 GLY B O 1
ATOM 4778 N N . LEU B 1 78 ? 9.961 19.703 22.719 1 98.81 78 LEU B N 1
ATOM 4779 C CA . LEU B 1 78 ? 9.094 20.016 23.844 1 98.81 78 LEU B CA 1
ATOM 4780 C C . LEU B 1 78 ? 8.703 18.75 24.609 1 98.81 78 LEU B C 1
ATOM 4782 O O . LEU B 1 78 ? 8.672 18.75 25.844 1 98.81 78 LEU B O 1
ATOM 4786 N N . ALA B 1 79 ? 8.359 17.656 23.875 1 98.56 79 ALA B N 1
ATOM 4787 C CA . ALA B 1 79 ? 8.055 16.391 24.531 1 98.56 79 ALA B CA 1
ATOM 4788 C C . ALA B 1 79 ? 9.219 15.906 25.391 1 98.56 79 ALA B C 1
ATOM 4790 O O . ALA B 1 79 ? 9.031 15.484 26.531 1 98.56 79 ALA B O 1
ATOM 4791 N N . GLN B 1 80 ? 10.398 16.031 24.859 1 98.56 80 GLN B N 1
ATOM 4792 C CA . GLN B 1 80 ? 11.609 15.641 25.562 1 98.56 80 GLN B CA 1
ATOM 4793 C C . GLN B 1 80 ? 11.867 16.562 26.75 1 98.56 80 GLN B C 1
ATOM 4795 O O . GLN B 1 80 ? 12.289 16.109 27.828 1 98.56 80 GLN 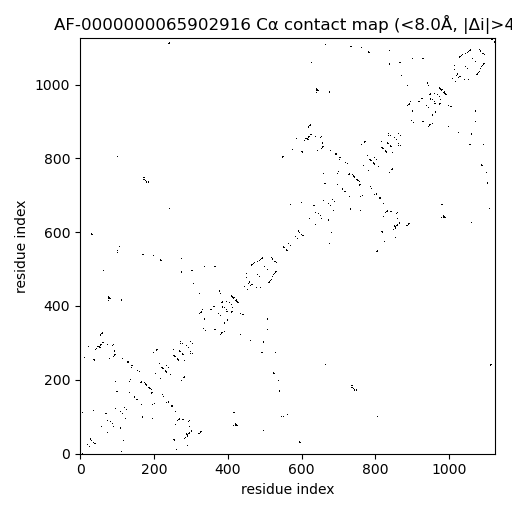B O 1
ATOM 4800 N N . GLY B 1 81 ? 11.641 17.844 26.531 1 98.75 81 GLY B N 1
ATOM 4801 C CA . GLY B 1 81 ? 11.836 18.828 27.594 1 98.75 81 GLY B CA 1
ATOM 4802 C C . GLY B 1 81 ? 10.906 18.641 28.766 1 98.75 81 GLY B C 1
ATOM 4803 O O . GLY B 1 81 ? 11.305 18.812 29.922 1 98.75 81 GLY B O 1
ATOM 4804 N N . LEU B 1 82 ? 9.664 18.328 28.484 1 98.62 82 LEU B N 1
ATOM 4805 C CA . LEU B 1 82 ? 8.703 18.062 29.547 1 98.62 82 LEU B CA 1
ATOM 4806 C C . LEU B 1 82 ? 9.172 16.891 30.406 1 98.62 82 LEU B C 1
ATOM 4808 O O . LEU B 1 82 ? 9.062 16.938 31.641 1 98.62 82 LEU B O 1
ATOM 4812 N N . GLU B 1 83 ? 9.703 15.891 29.781 1 97.69 83 GLU B N 1
ATOM 4813 C CA . GLU B 1 83 ? 10.234 14.758 30.531 1 97.69 83 GLU B CA 1
ATOM 4814 C C . GLU B 1 83 ? 11.383 15.18 31.438 1 97.69 83 GLU B C 1
ATOM 4816 O O . GLU B 1 83 ? 11.531 14.641 32.531 1 97.69 83 GLU B O 1
ATOM 4821 N N . LYS B 1 84 ? 12.211 16.094 31 1 98.19 84 LYS B N 1
ATOM 4822 C CA . LYS B 1 84 ? 13.359 16.578 31.766 1 98.19 84 LYS B CA 1
ATOM 4823 C C . LYS B 1 84 ? 12.914 17.266 33.062 1 98.19 84 LYS B C 1
ATOM 4825 O O . LYS B 1 84 ? 13.648 17.281 34.031 1 98.19 84 LYS B O 1
ATOM 4830 N N . ILE B 1 85 ? 11.75 17.781 33.031 1 98.38 85 ILE B N 1
ATOM 4831 C CA . ILE B 1 85 ? 11.297 18.516 34.219 1 98.38 85 ILE B CA 1
ATOM 4832 C C . ILE B 1 85 ? 10.281 17.672 34.969 1 98.38 85 ILE B C 1
ATOM 4834 O O . ILE B 1 85 ? 9.492 18.203 35.75 1 98.38 85 ILE B O 1
ATOM 4838 N N . GLY B 1 86 ? 10.164 16.422 34.625 1 97.12 86 GLY B N 1
ATOM 4839 C CA . GLY B 1 86 ? 9.398 15.469 35.406 1 97.12 86 GLY B CA 1
ATOM 4840 C C . GLY B 1 86 ? 7.945 15.375 35 1 97.12 86 GLY B C 1
ATOM 4841 O O . GLY B 1 86 ? 7.109 14.859 35.75 1 97.12 86 GLY B O 1
ATOM 4842 N N . LYS B 1 87 ? 7.562 15.914 33.844 1 97.25 87 LYS B N 1
ATOM 4843 C CA . LYS B 1 87 ? 6.215 15.812 33.312 1 97.25 87 LYS B CA 1
ATOM 4844 C C . LYS B 1 87 ? 6.156 14.781 32.188 1 97.25 87 LYS B C 1
ATOM 4846 O O . LYS B 1 87 ? 6.945 14.844 31.234 1 97.25 87 LYS B O 1
ATOM 4851 N N . HIS B 1 88 ? 5.262 13.859 32.25 1 95.56 88 HIS B N 1
ATOM 4852 C CA . HIS B 1 88 ? 5.113 12.836 31.234 1 95.56 88 HIS B CA 1
ATOM 4853 C C . HIS B 1 88 ? 4.238 13.328 30.078 1 95.56 88 HIS B C 1
ATOM 4855 O O . HIS B 1 88 ? 3.127 13.805 30.312 1 95.56 88 HIS B O 1
ATOM 4861 N N . SER B 1 89 ? 4.785 13.172 28.922 1 96.75 89 SER B N 1
ATOM 4862 C CA . SER B 1 89 ? 4.047 13.68 27.766 1 96.75 89 SER B CA 1
ATOM 4863 C C . SER B 1 89 ? 3.908 12.609 26.688 1 96.75 89 SER B C 1
ATOM 4865 O O . SER B 1 89 ? 4.688 11.656 26.641 1 96.75 89 SER B O 1
ATOM 4867 N N . VAL B 1 90 ? 2.873 12.734 25.891 1 97.88 90 VAL B N 1
ATOM 4868 C CA . VAL B 1 90 ? 2.672 12 24.641 1 97.88 90 VAL B CA 1
ATOM 4869 C C . VAL B 1 90 ? 2.518 12.969 23.484 1 97.88 90 VAL B C 1
ATOM 4871 O O . VAL B 1 90 ? 1.761 13.938 23.578 1 97.88 90 VAL B O 1
ATOM 4874 N N . LEU B 1 91 ? 3.285 12.75 22.5 1 98.31 91 LEU B N 1
ATOM 4875 C CA . LEU B 1 91 ? 3.232 13.586 21.312 1 98.31 91 LEU B CA 1
ATOM 4876 C C . LEU B 1 91 ? 2.443 12.906 20.203 1 98.31 91 LEU B C 1
ATOM 4878 O O . LEU B 1 91 ? 2.688 11.734 19.891 1 98.31 91 LEU B O 1
ATOM 4882 N N . ALA B 1 92 ? 1.449 13.562 19.641 1 98.12 92 ALA B N 1
ATOM 4883 C CA . ALA B 1 92 ? 0.692 13.086 18.484 1 98.12 92 ALA B CA 1
ATOM 4884 C C . ALA B 1 92 ? 1.068 13.852 17.219 1 98.12 92 ALA B C 1
ATOM 4886 O O . ALA B 1 92 ? 0.974 15.086 17.188 1 98.12 92 ALA B O 1
ATOM 4887 N N . LEU B 1 93 ? 1.487 13.156 16.172 1 97.75 93 LEU B N 1
ATOM 4888 C CA . LEU B 1 93 ? 1.916 13.766 14.922 1 97.75 93 LEU B CA 1
ATOM 4889 C C . LEU B 1 93 ? 1.224 13.102 13.734 1 97.75 93 LEU B C 1
ATOM 4891 O O . LEU B 1 93 ? 0.763 11.961 13.828 1 97.75 93 LEU B O 1
ATOM 4895 N N . ARG B 1 94 ? 1.189 13.828 12.617 1 96.94 94 ARG B N 1
ATOM 4896 C CA . ARG B 1 94 ? 0.767 13.25 11.344 1 96.94 94 ARG B CA 1
ATOM 4897 C C . ARG B 1 94 ? 1.814 12.273 10.812 1 96.94 94 ARG B C 1
ATOM 4899 O O . ARG B 1 94 ? 3.004 12.414 11.102 1 96.94 94 ARG B O 1
ATOM 4906 N N . GLN B 1 95 ? 1.299 11.289 10.156 1 96.31 95 GLN B N 1
ATOM 4907 C CA . GLN B 1 95 ? 2.195 10.438 9.383 1 96.31 95 GLN B CA 1
ATOM 4908 C C . GLN B 1 95 ? 2.58 11.094 8.062 1 96.31 95 GLN B C 1
ATOM 4910 O O . GLN B 1 95 ? 1.712 11.562 7.32 1 96.31 95 GLN B O 1
ATOM 4915 N N . PRO B 1 96 ? 3.869 11.18 7.777 1 92.94 96 PRO B N 1
ATOM 4916 C CA . PRO B 1 96 ? 4.262 11.695 6.469 1 92.94 96 PRO B CA 1
ATOM 4917 C C . PRO B 1 96 ? 3.906 10.75 5.324 1 92.94 96 PRO B C 1
ATOM 4919 O O . PRO B 1 96 ? 3.982 9.531 5.484 1 92.94 96 PRO B O 1
ATOM 4922 N N . SER B 1 97 ? 3.521 11.352 4.184 1 91.94 97 SER B N 1
ATOM 4923 C CA . SER B 1 97 ? 3.348 10.586 2.951 1 91.94 97 SER B CA 1
ATOM 4924 C C . SER B 1 97 ? 4.691 10.164 2.369 1 91.94 97 SER B C 1
ATOM 4926 O O . SER B 1 97 ? 5.668 10.922 2.432 1 91.94 97 SER B O 1
ATOM 4928 N N . MET B 1 98 ? 4.75 9.016 1.721 1 93.19 98 MET B N 1
ATOM 4929 C CA . MET B 1 98 ? 6.004 8.492 1.19 1 93.19 98 MET B CA 1
ATOM 4930 C C . MET B 1 98 ? 6.387 9.203 -0.103 1 93.19 98 MET B C 1
ATOM 4932 O O . MET B 1 98 ? 7.57 9.445 -0.353 1 93.19 98 MET B O 1
ATOM 4936 N N . GLY B 1 99 ? 5.473 9.578 -0.966 1 93.38 99 GLY B N 1
ATOM 4937 C CA . GLY B 1 99 ? 5.723 10.188 -2.262 1 93.38 99 GLY B CA 1
ATOM 4938 C C . GLY B 1 99 ? 6.715 11.328 -2.201 1 93.38 99 GLY B C 1
ATOM 4939 O O . GLY B 1 99 ? 7.738 11.312 -2.883 1 93.38 99 GLY B O 1
ATOM 4940 N N . PRO B 1 100 ? 6.457 12.266 -1.353 1 91.88 100 PRO B N 1
ATOM 4941 C CA . PRO B 1 100 ? 7.316 13.445 -1.258 1 91.88 100 PRO B CA 1
ATOM 4942 C C . PRO B 1 100 ? 8.742 13.102 -0.839 1 91.88 100 PRO B C 1
ATOM 4944 O O . PRO B 1 100 ? 9.68 13.836 -1.173 1 91.88 100 PRO B O 1
ATOM 4947 N N . THR B 1 101 ? 8.945 12.031 -0.107 1 91.69 101 THR B N 1
ATOM 4948 C CA . THR B 1 101 ? 10.266 11.594 0.324 1 91.69 101 THR B CA 1
ATOM 4949 C C . THR B 1 101 ? 11.188 11.391 -0.876 1 91.69 101 THR B C 1
ATOM 4951 O O . THR B 1 101 ? 12.383 11.664 -0.799 1 91.69 101 THR B O 1
ATOM 4954 N N . PHE B 1 102 ? 10.617 10.984 -1.983 1 93.88 102 PHE B N 1
ATOM 4955 C CA . PHE B 1 102 ? 11.422 10.672 -3.156 1 93.88 102 PHE B CA 1
ATOM 4956 C C . PHE B 1 102 ? 11.5 11.867 -4.098 1 93.88 102 PHE B C 1
ATOM 4958 O O . PHE B 1 102 ? 12.195 11.82 -5.113 1 93.88 102 PHE B O 1
ATOM 4965 N N . GLY B 1 103 ? 10.773 12.922 -3.807 1 90.5 103 GLY B N 1
ATOM 4966 C CA . GLY B 1 103 ? 10.836 14.148 -4.59 1 90.5 103 GLY B CA 1
ATOM 4967 C C . GLY B 1 103 ? 11.82 15.156 -4.039 1 90.5 103 GLY B C 1
ATOM 4968 O O . GLY B 1 103 ? 12.805 15.5 -4.707 1 90.5 103 GLY B O 1
ATOM 4969 N N . ILE B 1 104 ? 11.516 15.797 -2.906 1 72.5 104 ILE B N 1
ATOM 4970 C CA . ILE B 1 104 ? 12.328 16.875 -2.363 1 72.5 104 ILE B CA 1
ATOM 4971 C C . ILE B 1 104 ? 12.672 16.594 -0.903 1 72.5 104 ILE B C 1
ATOM 4973 O O . ILE B 1 104 ? 13.789 16.859 -0.455 1 72.5 104 ILE B O 1
ATOM 4977 N N . LYS B 1 105 ? 11.57 16.188 -0.238 1 62.25 105 LYS B N 1
ATOM 4978 C CA . LYS B 1 105 ? 11.453 16.375 1.206 1 62.25 105 LYS B CA 1
ATOM 4979 C C . LYS B 1 105 ? 12.469 15.508 1.954 1 62.25 105 LYS B C 1
ATOM 4981 O O . LYS B 1 105 ? 12.633 14.328 1.646 1 62.25 105 LYS B O 1
ATOM 4986 N N . GLY B 1 106 ? 13.227 16.109 2.627 1 62.34 106 GLY B N 1
ATOM 4987 C CA . GLY B 1 106 ? 13.914 15.43 3.711 1 62.34 106 GLY B CA 1
ATOM 4988 C C . GLY B 1 106 ? 12.977 14.805 4.723 1 62.34 106 GLY B C 1
ATOM 4989 O O . GLY B 1 106 ? 11.758 14.789 4.516 1 62.34 106 GLY B O 1
ATOM 4990 N N . GLY B 1 107 ? 13.297 14.266 5.809 1 63.03 107 GLY B N 1
ATOM 4991 C CA . GLY B 1 107 ? 12.555 13.531 6.824 1 63.03 107 GLY B CA 1
ATOM 4992 C C . GLY B 1 107 ? 11.586 14.406 7.598 1 63.03 107 GLY B C 1
ATOM 4993 O O . GLY B 1 107 ? 11.859 15.586 7.836 1 63.03 107 GLY B O 1
ATOM 4994 N N . ALA B 1 108 ? 10.312 14.109 7.738 1 66.94 108 ALA B N 1
ATOM 4995 C CA . ALA B 1 108 ? 9.266 14.766 8.523 1 66.94 108 ALA B CA 1
ATOM 4996 C C . ALA B 1 108 ? 9.266 14.266 9.961 1 66.94 108 ALA B C 1
ATOM 4998 O O . ALA B 1 108 ? 8.227 14.242 10.617 1 66.94 108 ALA B O 1
ATOM 4999 N N . ALA B 1 109 ? 10.43 13.961 10.445 1 80.19 109 ALA B N 1
ATOM 5000 C CA . ALA B 1 109 ? 10.477 13.281 11.734 1 80.19 109 ALA B CA 1
ATOM 5001 C C . ALA B 1 109 ? 11.297 14.078 12.742 1 80.19 109 ALA B C 1
ATOM 5003 O O . ALA B 1 109 ? 11.789 13.523 13.727 1 80.19 109 ALA B O 1
ATOM 5004 N N . GLY B 1 110 ? 11.477 15.352 12.422 1 90.19 110 GLY B N 1
ATOM 5005 C CA . GLY B 1 110 ? 12.32 16.141 13.312 1 90.19 110 GLY B CA 1
ATOM 5006 C C . GLY B 1 110 ? 13.742 16.281 12.797 1 90.19 110 GLY B C 1
ATOM 5007 O O . GLY B 1 110 ? 14.016 16.031 11.625 1 90.19 110 GLY B O 1
ATOM 5008 N N . ALA B 1 111 ? 14.609 16.766 13.695 1 91.62 111 ALA B N 1
ATOM 5009 C CA . ALA B 1 111 ? 15.984 17.047 13.297 1 91.62 111 ALA B CA 1
ATOM 5010 C C . ALA B 1 111 ? 16.922 17.016 14.5 1 91.62 111 ALA B C 1
ATOM 5012 O O . ALA B 1 111 ? 16.5 17.234 15.633 1 91.62 111 ALA B O 1
ATOM 5013 N N . GLY B 1 112 ? 18.141 16.734 14.203 1 93.75 112 GLY B N 1
ATOM 5014 C CA . GLY B 1 112 ? 19.156 16.719 15.25 1 93.75 112 GLY B CA 1
ATOM 5015 C C . GLY B 1 112 ? 18.828 15.75 16.375 1 93.75 112 GLY B C 1
ATOM 5016 O O . GLY B 1 112 ? 18.516 14.586 16.109 1 93.75 112 GLY B O 1
ATOM 5017 N N . TYR B 1 113 ? 18.891 16.266 17.547 1 96.62 113 TYR B N 1
ATOM 5018 C CA . TYR B 1 113 ? 18.703 15.383 18.703 1 96.62 113 TYR B CA 1
ATOM 5019 C C . TYR B 1 113 ? 17.234 15.383 19.141 1 96.62 113 TYR B C 1
ATOM 5021 O O . TYR B 1 113 ? 16.922 14.906 20.234 1 96.62 113 TYR B O 1
ATOM 5029 N N . SER B 1 114 ? 16.375 15.93 18.344 1 97.06 114 SER B N 1
ATOM 5030 C CA . SER B 1 114 ? 14.93 15.898 18.531 1 97.06 114 SER B CA 1
ATOM 5031 C C . SER B 1 114 ? 14.234 15.289 17.312 1 97.06 114 SER B C 1
ATOM 5033 O O . SER B 1 114 ? 13.648 16 16.5 1 97.06 114 SER B O 1
ATOM 5035 N N . GLN B 1 115 ? 14.234 13.977 17.266 1 96.44 115 GLN B N 1
ATOM 5036 C CA . GLN B 1 115 ? 13.664 13.219 16.156 1 96.44 115 GLN B CA 1
ATOM 5037 C C . GLN B 1 115 ? 12.688 12.156 16.656 1 96.44 115 GLN B C 1
ATOM 5039 O O . GLN B 1 115 ? 12.75 11.758 17.812 1 96.44 115 GLN B O 1
ATOM 5044 N N . VAL B 1 116 ? 11.805 11.789 15.766 1 97.25 116 VAL B N 1
ATOM 5045 C CA . VAL B 1 116 ? 11 10.594 15.969 1 97.25 116 VAL B CA 1
ATOM 5046 C C . VAL B 1 116 ? 11.641 9.406 15.258 1 97.25 116 VAL B C 1
ATOM 5048 O O . VAL B 1 116 ? 12 9.492 14.086 1 97.25 116 VAL B O 1
ATOM 5051 N N . LEU B 1 117 ? 11.766 8.312 15.953 1 96.12 117 LEU B N 1
ATOM 5052 C CA . LEU B 1 117 ? 12.469 7.137 15.461 1 96.12 117 LEU B CA 1
ATOM 5053 C C . LEU B 1 117 ? 11.594 5.891 15.578 1 96.12 117 LEU B C 1
ATOM 5055 O O . LEU B 1 117 ? 10.75 5.801 16.469 1 96.12 117 LEU B O 1
ATOM 5059 N N . PRO B 1 118 ? 11.797 4.855 14.609 1 93.69 118 PRO B N 1
ATOM 5060 C CA . PRO B 1 118 ? 12.805 4.82 13.547 1 93.69 118 PRO B CA 1
ATOM 5061 C C . PRO B 1 118 ? 12.43 5.695 12.352 1 93.69 118 PRO B C 1
ATOM 5063 O O . PRO B 1 118 ? 11.352 5.527 11.773 1 93.69 118 PRO B O 1
ATOM 5066 N N . MET B 1 119 ? 13.328 6.406 11.898 1 90.06 119 MET B N 1
ATOM 5067 C CA . MET B 1 119 ? 13.078 7.449 10.906 1 90.06 119 MET B CA 1
ATOM 5068 C C . MET B 1 119 ? 12.742 6.84 9.547 1 90.06 119 MET B C 1
ATOM 5070 O O . MET B 1 119 ? 11.867 7.34 8.844 1 90.06 119 MET B O 1
ATOM 5074 N N . GLU B 1 120 ? 13.445 5.801 9.156 1 88.56 120 GLU B N 1
ATOM 5075 C CA . GLU B 1 120 ? 13.211 5.172 7.863 1 88.56 120 GLU B CA 1
ATOM 5076 C C . GLU B 1 120 ? 11.805 4.594 7.77 1 88.56 120 GLU B C 1
ATOM 5078 O O . GLU B 1 120 ? 11.117 4.773 6.762 1 88.56 120 GLU B O 1
ATOM 5083 N N . LYS B 1 121 ? 11.367 3.945 8.836 1 92.31 121 LYS B N 1
ATOM 5084 C CA . LYS B 1 121 ? 10.023 3.383 8.867 1 92.31 121 LYS B CA 1
ATOM 5085 C C . LYS B 1 121 ? 8.961 4.484 8.789 1 92.31 121 LYS B C 1
ATOM 5087 O O . LYS B 1 121 ? 7.969 4.348 8.078 1 92.31 121 LYS B O 1
ATOM 5092 N N . LEU B 1 122 ? 9.242 5.484 9.477 1 94.38 122 LEU B N 1
ATOM 5093 C CA . LEU B 1 122 ? 8.289 6.59 9.578 1 94.38 122 LEU B CA 1
ATOM 5094 C C . LEU B 1 122 ? 8.102 7.266 8.227 1 94.38 122 LEU B C 1
ATOM 5096 O O . LEU B 1 122 ? 6.984 7.664 7.875 1 94.38 122 LEU B O 1
ATOM 5100 N N . ASN B 1 123 ? 9.141 7.352 7.445 1 92.19 123 ASN B N 1
ATOM 5101 C CA . ASN B 1 123 ? 9.086 8.148 6.223 1 92.19 123 ASN B CA 1
ATOM 5102 C C . ASN B 1 123 ? 8.758 7.281 5.008 1 92.19 123 ASN B C 1
ATOM 5104 O O . ASN B 1 123 ? 8.516 7.801 3.916 1 92.19 123 ASN B O 1
ATOM 5108 N N . LEU B 1 124 ? 8.758 6.012 5.145 1 93.81 124 LEU B N 1
ATOM 5109 C CA . LEU B 1 124 ? 8.422 5.109 4.047 1 93.81 124 LEU B CA 1
ATOM 5110 C C . LEU B 1 124 ? 7.047 4.488 4.258 1 93.81 124 LEU B C 1
ATOM 5112 O O . LEU B 1 124 ? 6.043 5.203 4.309 1 93.81 124 LEU B O 1
ATOM 5116 N N . HIS B 1 125 ? 6.992 3.225 4.598 1 96.19 125 HIS B N 1
ATOM 5117 C CA . HIS B 1 125 ? 5.711 2.525 4.625 1 96.19 125 HIS B CA 1
ATOM 5118 C C . HIS B 1 125 ? 5.043 2.648 5.988 1 96.19 125 HIS B C 1
ATOM 5120 O O . HIS B 1 125 ? 3.816 2.619 6.094 1 96.19 125 HIS B O 1
ATOM 5126 N N . LEU B 1 126 ? 5.859 2.771 7.047 1 96.62 126 LEU B N 1
ATOM 5127 C CA . LEU B 1 126 ? 5.461 2.652 8.445 1 96.62 126 LEU B CA 1
ATOM 5128 C C . LEU B 1 126 ? 4.684 1.362 8.68 1 96.62 126 LEU B C 1
ATOM 5130 O O . LEU B 1 126 ? 5.242 0.268 8.578 1 96.62 126 LEU B O 1
ATOM 5134 N N . THR B 1 127 ? 3.332 1.462 8.883 1 97.38 127 THR B N 1
ATOM 5135 C CA . THR B 1 127 ? 2.557 0.25 9.125 1 97.38 127 THR B CA 1
ATOM 5136 C C . THR B 1 127 ? 1.539 0.024 8.016 1 97.38 127 THR B C 1
ATOM 5138 O O . THR B 1 127 ? 0.638 -0.806 8.148 1 97.38 127 THR B O 1
ATOM 5141 N N . GLY B 1 128 ? 1.643 0.841 6.949 1 97.19 128 GLY B N 1
ATOM 5142 C CA . GLY B 1 128 ? 0.834 0.611 5.762 1 97.19 128 GLY B CA 1
ATOM 5143 C C . GLY B 1 128 ? -0.45 1.417 5.75 1 97.19 128 GLY B C 1
ATOM 5144 O O . GLY B 1 128 ? -1.345 1.157 4.941 1 97.19 128 GLY B O 1
ATOM 5145 N N . ASP B 1 129 ? -0.592 2.408 6.598 1 98.06 129 ASP B N 1
ATOM 5146 C CA . ASP B 1 129 ? -1.837 3.164 6.695 1 98.06 129 ASP B CA 1
ATOM 5147 C C . ASP B 1 129 ? -2.135 3.904 5.395 1 98.06 129 ASP B C 1
ATOM 5149 O O . ASP B 1 129 ? -3.273 3.908 4.922 1 98.06 129 ASP B O 1
ATOM 5153 N N . PHE B 1 130 ? -1.124 4.523 4.816 1 97.88 130 PHE B N 1
ATOM 5154 C CA . PHE B 1 130 ? -1.345 5.27 3.582 1 97.88 130 PHE B CA 1
ATOM 5155 C C . PHE B 1 130 ? -1.672 4.328 2.43 1 97.88 130 PHE B C 1
ATOM 5157 O O . PHE B 1 130 ? -2.416 4.688 1.518 1 97.88 130 PHE B O 1
ATOM 5164 N N . HIS B 1 131 ? -1.11 3.137 2.506 1 98.06 131 HIS B N 1
ATOM 5165 C CA . HIS B 1 131 ? -1.482 2.131 1.517 1 98.06 131 HIS B CA 1
ATOM 5166 C C . HIS B 1 131 ? -2.955 1.754 1.641 1 98.06 131 HIS B C 1
ATOM 5168 O O . HIS B 1 131 ? -3.648 1.606 0.632 1 98.06 131 HIS B O 1
ATOM 5174 N N . ALA B 1 132 ? -3.422 1.597 2.855 1 98.5 132 ALA B N 1
ATOM 5175 C CA . ALA B 1 132 ? -4.824 1.275 3.098 1 98.5 132 ALA B CA 1
ATOM 5176 C C . ALA B 1 132 ? -5.738 2.396 2.609 1 98.5 132 ALA B C 1
ATOM 5178 O O . ALA B 1 132 ? -6.781 2.139 2.004 1 98.5 132 ALA B O 1
ATOM 5179 N N . ILE B 1 133 ? -5.336 3.611 2.871 1 98.69 133 ILE B N 1
ATOM 5180 C CA . ILE B 1 133 ? -6.098 4.77 2.412 1 98.69 133 ILE B CA 1
ATOM 5181 C C . ILE B 1 133 ? -6.207 4.742 0.889 1 98.69 133 ILE B C 1
ATOM 5183 O O . ILE B 1 133 ? -7.301 4.891 0.336 1 98.69 133 ILE B O 1
ATOM 5187 N N . GLY B 1 134 ? -5.07 4.574 0.253 1 98.44 134 GLY B N 1
ATOM 5188 C CA . GLY B 1 134 ? -5.078 4.516 -1.2 1 98.44 134 GLY B CA 1
ATOM 5189 C C . GLY B 1 134 ? -5.938 3.395 -1.749 1 98.44 134 GLY B C 1
ATOM 5190 O O . GLY B 1 134 ? -6.691 3.592 -2.703 1 98.44 134 GLY B O 1
ATOM 5191 N N . ALA B 1 135 ? -5.832 2.207 -1.147 1 98.56 135 ALA B N 1
ATOM 5192 C CA . ALA B 1 135 ? -6.598 1.051 -1.609 1 98.56 135 ALA B CA 1
ATOM 5193 C C . ALA B 1 135 ? -8.094 1.288 -1.46 1 98.56 135 ALA B C 1
ATOM 5195 O O . ALA B 1 135 ? -8.867 1.003 -2.375 1 98.56 135 ALA B O 1
ATOM 5196 N N . ALA B 1 136 ? -8.516 1.785 -0.313 1 98.81 136 ALA B N 1
ATOM 5197 C CA . ALA B 1 136 ? -9.93 2.055 -0.074 1 98.81 136 ALA B CA 1
ATOM 5198 C C . ALA B 1 136 ? -10.461 3.107 -1.044 1 98.81 136 ALA B C 1
ATOM 5200 O O . ALA B 1 136 ? -11.547 2.949 -1.61 1 98.81 136 ALA B O 1
ATOM 5201 N N . HIS B 1 137 ? -9.719 4.156 -1.235 1 98.88 137 HIS B N 1
ATOM 5202 C CA . HIS B 1 137 ? -10.094 5.23 -2.148 1 98.88 137 HIS B CA 1
ATOM 5203 C C . HIS B 1 137 ? -10.266 4.711 -3.572 1 98.88 137 HIS B C 1
ATOM 5205 O O . HIS B 1 137 ? -11.25 5.027 -4.242 1 98.88 137 HIS B O 1
ATOM 5211 N N . ASN B 1 138 ? -9.312 3.959 -4.02 1 98.81 138 ASN B N 1
ATOM 5212 C CA . ASN B 1 138 ? -9.305 3.492 -5.402 1 98.81 138 ASN B CA 1
ATOM 5213 C C . ASN B 1 138 ? -10.344 2.398 -5.633 1 98.81 138 ASN B C 1
ATOM 5215 O O . ASN B 1 138 ? -10.836 2.236 -6.75 1 98.81 138 ASN B O 1
ATOM 5219 N N . LEU B 1 139 ? -10.641 1.619 -4.574 1 98.75 139 LEU B N 1
ATOM 5220 C CA . LEU B 1 139 ? -11.734 0.666 -4.715 1 98.75 139 LEU B CA 1
ATOM 5221 C C . LEU B 1 139 ? -13.031 1.38 -5.066 1 98.75 139 LEU B C 1
ATOM 5223 O O . LEU B 1 139 ? -13.758 0.95 -5.965 1 98.75 139 LEU B O 1
ATOM 5227 N N . LEU B 1 140 ? -13.32 2.471 -4.371 1 98.88 140 LEU B N 1
ATOM 5228 C CA . LEU B 1 140 ? -14.523 3.242 -4.684 1 98.88 140 LEU B CA 1
ATOM 5229 C C . LEU B 1 140 ? -14.469 3.779 -6.109 1 98.88 140 LEU B C 1
ATOM 5231 O O . LEU B 1 140 ? -15.461 3.73 -6.836 1 98.88 140 LEU B O 1
ATOM 5235 N N . ALA B 1 141 ? -13.312 4.305 -6.52 1 98.81 141 ALA B N 1
ATOM 5236 C CA . ALA B 1 141 ? -13.164 4.797 -7.887 1 98.81 141 ALA B CA 1
ATOM 5237 C C . ALA B 1 141 ? -13.469 3.701 -8.906 1 98.81 141 ALA B C 1
ATOM 5239 O O . ALA B 1 141 ? -14.172 3.938 -9.891 1 98.81 141 ALA B O 1
ATOM 5240 N N . ALA B 1 142 ? -12.906 2.529 -8.648 1 98.69 142 ALA B N 1
ATOM 5241 C CA . ALA B 1 142 ? -13.141 1.399 -9.547 1 98.69 142 ALA B CA 1
ATOM 5242 C C . ALA B 1 142 ? -14.625 1.026 -9.586 1 98.69 142 ALA B C 1
ATOM 5244 O O . ALA B 1 142 ? -15.156 0.68 -10.641 1 98.69 142 ALA B O 1
ATOM 5245 N N . MET B 1 143 ? -15.258 1.059 -8.453 1 98.62 143 MET B N 1
ATOM 5246 C CA . MET B 1 143 ? -16.672 0.692 -8.367 1 98.62 143 MET B CA 1
ATOM 5247 C C . MET B 1 143 ? -17.547 1.714 -9.094 1 98.62 143 MET B C 1
ATOM 5249 O O . MET B 1 143 ? -18.562 1.36 -9.672 1 98.62 143 MET B O 1
ATOM 5253 N N . ILE B 1 144 ? -17.172 3.031 -9.055 1 98.75 144 ILE B N 1
ATOM 5254 C CA . ILE B 1 144 ? -17.875 4.062 -9.812 1 98.75 144 ILE B CA 1
ATOM 5255 C C . ILE B 1 144 ? -17.828 3.73 -11.305 1 98.75 144 ILE B C 1
ATOM 5257 O O . ILE B 1 144 ? -18.859 3.66 -11.961 1 98.75 144 ILE B O 1
ATOM 5261 N N . ASP B 1 145 ? -16.672 3.494 -11.828 1 98.56 145 ASP B N 1
ATOM 5262 C CA . ASP B 1 145 ? -16.5 3.219 -13.25 1 98.56 145 ASP B CA 1
ATOM 5263 C C . ASP B 1 145 ? -17.172 1.896 -13.633 1 98.56 145 ASP B C 1
ATOM 5265 O O . ASP B 1 145 ? -17.688 1.752 -14.742 1 98.56 145 ASP B O 1
ATOM 5269 N N . ASN B 1 146 ? -17.016 0.918 -12.688 1 98.25 146 ASN B N 1
ATOM 5270 C CA . ASN B 1 146 ? -17.703 -0.347 -12.938 1 98.25 146 ASN B CA 1
ATOM 5271 C C . ASN B 1 146 ? -19.219 -0.158 -13.047 1 98.25 146 ASN B C 1
ATOM 5273 O O . ASN B 1 146 ? -19.859 -0.798 -13.867 1 98.25 146 ASN B O 1
ATOM 5277 N N . HIS B 1 147 ? -19.766 0.656 -12.164 1 98.44 147 HIS B N 1
ATOM 5278 C CA . HIS B 1 147 ? -21.188 0.949 -12.18 1 98.44 147 HIS B CA 1
ATOM 5279 C C . HIS B 1 147 ? -21.609 1.566 -13.516 1 98.44 147 HIS B C 1
ATOM 5281 O O . HIS B 1 147 ? -22.641 1.194 -14.078 1 98.44 147 HIS B O 1
ATOM 5287 N N . LEU B 1 148 ? -20.859 2.516 -14.055 1 98.31 148 LEU B N 1
ATOM 5288 C CA . LEU B 1 148 ? -21.109 3.105 -15.367 1 98.31 148 LEU B CA 1
ATOM 5289 C C . LEU B 1 148 ? -21.062 2.041 -16.453 1 98.31 148 LEU B C 1
ATOM 5291 O O . LEU B 1 148 ? -21.938 1.996 -17.328 1 98.31 148 LEU B O 1
ATOM 5295 N N . HIS B 1 149 ? -20.094 1.226 -16.391 1 98 149 HIS B N 1
ATOM 5296 C CA . HIS B 1 149 ? -19.875 0.189 -17.391 1 98 149 HIS B CA 1
ATOM 5297 C C . HIS B 1 149 ? -21.031 -0.808 -17.422 1 98 149 HIS B C 1
ATOM 5299 O O . HIS B 1 149 ? -21.406 -1.303 -18.484 1 98 149 HIS B O 1
ATOM 5305 N N . GLN B 1 150 ? -21.609 -1.115 -16.219 1 97.25 150 GLN B N 1
ATOM 5306 C CA . GLN B 1 150 ? -22.625 -2.154 -16.062 1 97.25 150 GLN B CA 1
ATOM 5307 C C . GLN B 1 150 ? -24.016 -1.604 -16.344 1 97.25 150 GLN B C 1
ATOM 5309 O O . GLN B 1 150 ? -25.016 -2.285 -16.109 1 97.25 150 GLN B O 1
ATOM 5314 N N . GLY B 1 151 ? -24.172 -0.365 -16.797 1 96.75 151 GLY B N 1
ATOM 5315 C CA . GLY B 1 151 ? -25.484 0.125 -17.219 1 96.75 151 GLY B CA 1
ATOM 5316 C C . GLY B 1 151 ? -25.891 1.411 -16.516 1 96.75 151 GLY B C 1
ATOM 5317 O O . GLY B 1 151 ? -26.859 2.059 -16.922 1 96.75 151 GLY B O 1
ATOM 5318 N N . ASN B 1 152 ? -25.203 1.808 -15.328 1 98.12 152 ASN B N 1
ATOM 5319 C CA . ASN B 1 152 ? -25.422 3.07 -14.633 1 98.12 152 ASN B CA 1
ATOM 5320 C C . ASN B 1 152 ? -26.828 3.16 -14.062 1 98.12 152 ASN B C 1
ATOM 5322 O O . ASN B 1 152 ? -27.547 4.129 -14.32 1 98.12 152 ASN B O 1
ATOM 5326 N N . GLU B 1 153 ? -27.219 2.191 -13.297 1 97.94 153 GLU B N 1
ATOM 5327 C CA . GLU B 1 153 ? -28.562 2.094 -12.734 1 97.94 153 GLU B CA 1
ATOM 5328 C C . GLU B 1 153 ? -28.906 3.316 -11.891 1 97.94 153 GLU B C 1
ATOM 5330 O O . GLU B 1 153 ? -30.062 3.736 -11.828 1 97.94 153 GLU B O 1
ATOM 5335 N N . LEU B 1 154 ? -27.906 3.947 -11.297 1 98.38 154 LEU B N 1
ATOM 5336 C CA . LEU B 1 154 ? -28.125 5.105 -10.438 1 98.38 154 LEU B CA 1
ATOM 5337 C C . LEU B 1 154 ? -28.203 6.387 -11.266 1 98.38 154 LEU B C 1
ATOM 5339 O O . LEU B 1 154 ? -28.391 7.473 -10.711 1 98.38 154 LEU B O 1
ATOM 5343 N N . ASP B 1 155 ? -28.016 6.348 -12.562 1 98.44 155 ASP B N 1
ATOM 5344 C CA . ASP B 1 155 ? -28.125 7.449 -13.516 1 98.44 155 ASP B CA 1
ATOM 5345 C C . ASP B 1 155 ? -27.125 8.562 -13.188 1 98.44 155 ASP B C 1
ATOM 5347 O O . ASP B 1 155 ? -27.484 9.742 -13.188 1 98.44 155 ASP B O 1
ATOM 5351 N N . ILE B 1 156 ? -25.922 8.141 -12.898 1 98.62 156 ILE B N 1
ATOM 5352 C CA . ILE B 1 156 ? -24.859 9.086 -12.57 1 98.62 156 ILE B CA 1
ATOM 5353 C C . ILE B 1 156 ? -24.531 9.938 -13.789 1 98.62 156 ILE B C 1
ATOM 5355 O O . ILE B 1 156 ? -24.359 9.414 -14.891 1 98.62 156 ILE B O 1
ATOM 5359 N N . GLU B 1 157 ? -24.5 11.297 -13.625 1 97.69 157 GLU B N 1
ATOM 5360 C CA . GLU B 1 157 ? -23.984 12.195 -14.648 1 97.69 157 GLU B CA 1
ATOM 5361 C C . GLU B 1 157 ? -22.453 12.188 -14.672 1 97.69 157 GLU B C 1
ATOM 5363 O O . GLU B 1 157 ? -21.812 12.703 -13.758 1 97.69 157 GLU B O 1
ATOM 5368 N N . PRO B 1 158 ? -21.828 11.625 -15.68 1 96.44 158 PRO B N 1
ATOM 5369 C CA . PRO B 1 158 ? -20.391 11.406 -15.68 1 96.44 158 PRO B CA 1
ATOM 5370 C C . PRO B 1 158 ? -19.594 12.688 -15.453 1 96.44 158 PRO B C 1
ATOM 5372 O O . PRO B 1 158 ? -18.547 12.664 -14.789 1 96.44 158 PRO B O 1
ATOM 5375 N N . HIS B 1 159 ? -20.047 13.773 -15.945 1 95.69 159 HIS B N 1
ATOM 5376 C CA . HIS B 1 159 ? -19.328 15.031 -15.82 1 95.69 159 HIS B CA 1
ATOM 5377 C C . HIS B 1 159 ? -19.391 15.57 -14.391 1 95.69 159 HIS B C 1
ATOM 5379 O O . HIS B 1 159 ? -18.641 16.469 -14.023 1 95.69 159 HIS B O 1
ATOM 5385 N N . SER B 1 160 ? -20.297 15.016 -13.617 1 96.12 160 SER B N 1
ATOM 5386 C CA . SER B 1 160 ? -20.438 15.469 -12.234 1 96.12 160 SER B CA 1
ATOM 5387 C C . SER B 1 160 ? -19.516 14.711 -11.305 1 96.12 160 SER B C 1
ATOM 5389 O O . SER B 1 160 ? -19.328 15.102 -10.148 1 96.12 160 SER B O 1
ATOM 5391 N N . ILE B 1 161 ? -18.906 13.617 -11.789 1 97.81 161 ILE B N 1
ATOM 5392 C CA . ILE B 1 161 ? -18.078 12.766 -10.938 1 97.81 161 ILE B CA 1
ATOM 5393 C C . ILE B 1 161 ? -16.828 13.523 -10.516 1 97.81 161 ILE B C 1
ATOM 5395 O O . ILE B 1 161 ? -16.016 13.914 -11.352 1 97.81 161 ILE B O 1
ATOM 5399 N N . SER B 1 162 ? -16.688 13.734 -9.211 1 96 162 SER B N 1
ATOM 5400 C CA . SER B 1 162 ? -15.555 14.492 -8.672 1 96 162 SER B CA 1
ATOM 5401 C C . SER B 1 162 ? -14.523 13.57 -8.031 1 96 162 SER B C 1
ATOM 5403 O O . SER B 1 162 ? -13.43 14.008 -7.68 1 96 162 SER B O 1
ATOM 5405 N N . TRP B 1 163 ? -14.914 12.312 -7.883 1 98.12 163 TRP B N 1
ATOM 5406 C CA . TRP B 1 163 ? -14.031 11.344 -7.238 1 98.12 163 TRP B CA 1
ATOM 5407 C C . TRP B 1 163 ? -12.938 10.883 -8.195 1 98.12 163 TRP B C 1
ATOM 5409 O O . TRP B 1 163 ? -13.195 10.086 -9.102 1 98.12 163 TRP B O 1
ATOM 5419 N N . ARG B 1 164 ? -11.727 11.297 -8.031 1 97.88 164 ARG B N 1
ATOM 5420 C CA . ARG B 1 164 ? -10.547 10.938 -8.812 1 97.88 164 ARG B CA 1
ATOM 5421 C C . ARG B 1 164 ? -9.883 9.688 -8.242 1 97.88 164 ARG B C 1
ATOM 5423 O O . ARG B 1 164 ? -10.484 8.953 -7.461 1 97.88 164 ARG B O 1
ATOM 5430 N N . ARG B 1 165 ? -8.719 9.258 -8.641 1 98.5 165 ARG B N 1
ATOM 5431 C CA . ARG B 1 165 ? -7.926 8.195 -8.023 1 98.5 165 ARG B CA 1
ATOM 5432 C C . ARG B 1 165 ? -6.738 8.781 -7.266 1 98.5 165 ARG B C 1
ATOM 5434 O O . ARG B 1 165 ? -6.508 9.992 -7.297 1 98.5 165 ARG B O 1
ATOM 5441 N N . VAL B 1 166 ? -6.059 7.922 -6.5 1 98.25 166 VAL B N 1
ATOM 5442 C CA . VAL B 1 166 ? -4.918 8.438 -5.754 1 98.25 166 VAL B CA 1
ATOM 5443 C C . VAL B 1 166 ? -3.746 7.465 -5.855 1 98.25 166 VAL B C 1
ATOM 5445 O O . VAL B 1 166 ? -3.945 6.262 -6.031 1 98.25 166 VAL B O 1
ATOM 5448 N N . VAL B 1 167 ? -2.553 7.953 -5.801 1 98.06 167 VAL B N 1
ATOM 5449 C CA . VAL B 1 167 ? -1.304 7.215 -5.66 1 98.06 167 VAL B CA 1
ATOM 5450 C C . VAL B 1 167 ? -0.344 7.992 -4.762 1 98.06 167 VAL B C 1
ATOM 5452 O O . VAL B 1 167 ? -0.322 9.227 -4.785 1 98.06 167 VAL B O 1
ATOM 5455 N N . ASP B 1 168 ? 0.418 7.309 -3.936 1 96.81 168 ASP B N 1
ATOM 5456 C CA . ASP B 1 168 ? 1.342 7.992 -3.035 1 96.81 168 ASP B CA 1
ATOM 5457 C C . ASP B 1 168 ? 2.723 8.141 -3.672 1 96.81 168 ASP B C 1
ATOM 5459 O O . ASP B 1 168 ? 3.729 7.734 -3.082 1 96.81 168 ASP B O 1
ATOM 5463 N N . ILE B 1 169 ? 2.75 8.703 -4.844 1 97.12 169 ILE B N 1
ATOM 5464 C CA . ILE B 1 169 ? 3.916 9.008 -5.664 1 97.12 169 ILE B CA 1
ATOM 5465 C C . ILE B 1 169 ? 3.768 10.406 -6.27 1 97.12 169 ILE B C 1
ATOM 5467 O O . ILE B 1 169 ? 2.668 10.805 -6.66 1 97.12 169 ILE B O 1
ATOM 5471 N N . ASN B 1 170 ? 4.914 11.164 -6.301 1 96.62 170 ASN B N 1
ATOM 5472 C CA . ASN B 1 170 ? 4.891 12.422 -7.035 1 96.62 170 ASN B CA 1
ATOM 5473 C C . ASN B 1 170 ? 4.855 12.195 -8.539 1 96.62 170 ASN B C 1
ATOM 5475 O O . ASN B 1 170 ? 5.906 12.133 -9.188 1 96.62 170 ASN B O 1
ATOM 5479 N N . ASP B 1 171 ? 3.697 12.133 -9.109 1 97.94 171 ASP B N 1
ATOM 5480 C CA . ASP B 1 171 ? 3.529 11.758 -10.508 1 97.94 171 ASP B CA 1
ATOM 5481 C C . ASP B 1 171 ? 2.705 12.805 -11.258 1 97.94 171 ASP B C 1
ATOM 5483 O O . ASP B 1 171 ? 1.511 12.609 -11.492 1 97.94 171 ASP B O 1
ATOM 5487 N N . ARG B 1 172 ? 3.357 13.797 -11.742 1 97.12 172 ARG B N 1
ATOM 5488 C CA . ARG B 1 172 ? 2.727 14.93 -12.414 1 97.12 172 ARG B CA 1
ATOM 5489 C C . ARG B 1 172 ? 1.908 14.469 -13.617 1 97.12 172 ARG B C 1
ATOM 5491 O O . ARG B 1 172 ? 0.921 15.109 -13.984 1 97.12 172 ARG B O 1
ATOM 5498 N N . ALA B 1 173 ? 2.342 13.438 -14.25 1 98.19 173 ALA B N 1
ATOM 5499 C CA . ALA B 1 173 ? 1.724 12.992 -15.5 1 98.19 173 ALA B CA 1
ATOM 5500 C C . ALA B 1 173 ? 0.309 12.469 -15.258 1 98.19 173 ALA B C 1
ATOM 5502 O O . ALA B 1 173 ? -0.491 12.375 -16.188 1 98.19 173 ALA B O 1
ATOM 5503 N N . LEU B 1 174 ? -0.045 12.172 -14.039 1 98.44 174 LEU B N 1
ATOM 5504 C CA . LEU B 1 174 ? -1.344 11.586 -13.727 1 98.44 174 LEU B CA 1
ATOM 5505 C C . LEU B 1 174 ? -2.35 12.664 -13.352 1 98.44 174 LEU B C 1
ATOM 5507 O O . LEU B 1 174 ? -3.521 12.375 -13.102 1 98.44 174 LEU B O 1
ATOM 5511 N N . ARG B 1 175 ? -1.947 13.938 -13.32 1 97.69 175 ARG B N 1
ATOM 5512 C CA . ARG B 1 175 ? -2.824 15.031 -12.914 1 97.69 175 ARG B CA 1
ATOM 5513 C C . ARG B 1 175 ? -4.113 15.031 -13.719 1 97.69 175 ARG B C 1
ATOM 5515 O O . ARG B 1 175 ? -5.207 15.141 -13.164 1 97.69 175 ARG B O 1
ATOM 5522 N N . ASN B 1 176 ? -4.008 14.953 -15.016 1 97.56 176 ASN B N 1
ATOM 5523 C CA . ASN B 1 176 ? -5.129 14.93 -15.953 1 97.56 176 ASN B CA 1
ATOM 5524 C C . ASN B 1 176 ? -5.035 13.75 -16.922 1 97.56 176 ASN B C 1
ATOM 5526 O O . ASN B 1 176 ? -4.074 13.641 -17.688 1 97.56 176 ASN B O 1
ATOM 5530 N N . THR B 1 177 ? -5.996 12.883 -16.828 1 98.06 177 THR B N 1
ATOM 5531 C CA . THR B 1 177 ? -5.949 11.648 -17.594 1 98.06 177 THR B CA 1
ATOM 5532 C C . THR B 1 177 ? -7.316 11.328 -18.188 1 98.06 177 THR B C 1
ATOM 5534 O O . THR B 1 177 ? -8.336 11.859 -17.734 1 98.06 177 THR B O 1
ATOM 5537 N N . ILE B 1 178 ? -7.383 10.562 -19.234 1 98.38 178 ILE B N 1
ATOM 5538 C CA . ILE B 1 178 ? -8.586 9.93 -19.766 1 98.38 178 ILE B CA 1
ATOM 5539 C C . ILE B 1 178 ? -8.523 8.422 -19.531 1 98.38 178 ILE B C 1
ATOM 5541 O O . ILE B 1 178 ? -7.508 7.789 -19.828 1 98.38 178 ILE B O 1
ATOM 5545 N N . VAL B 1 179 ? -9.555 7.832 -18.984 1 98.31 179 VAL B N 1
ATOM 5546 C CA . VAL B 1 179 ? -9.602 6.406 -18.672 1 98.31 179 VAL B CA 1
ATOM 5547 C C . VAL B 1 179 ? -10.711 5.738 -19.484 1 98.31 179 VAL B C 1
ATOM 5549 O O . VAL B 1 179 ? -11.461 6.414 -20.188 1 98.31 179 VAL B O 1
ATOM 5552 N N . GLY B 1 180 ? -10.805 4.418 -19.359 1 97.94 180 GLY B N 1
ATOM 5553 C CA . GLY B 1 180 ? -11.859 3.656 -20 1 97.94 180 GLY B CA 1
ATOM 5554 C C . GLY B 1 180 ? -11.688 3.553 -21.516 1 97.94 180 GLY B C 1
ATOM 5555 O O . GLY B 1 180 ? -12.664 3.375 -22.25 1 97.94 180 GLY B O 1
ATOM 5556 N N . LEU B 1 181 ? -10.5 3.83 -22.031 1 97.69 181 LEU B N 1
ATOM 5557 C CA . LEU B 1 181 ? -10.234 3.754 -23.469 1 97.69 181 LEU B CA 1
ATOM 5558 C C . LEU B 1 181 ? -10.031 2.309 -23.906 1 97.69 181 LEU B C 1
ATOM 5560 O O . LEU B 1 181 ? -9.82 1.426 -23.062 1 97.69 181 LEU B O 1
ATOM 5564 N N . GLY B 1 182 ? -10.031 2.072 -25.203 1 95.44 182 GLY B N 1
ATOM 5565 C CA . GLY B 1 182 ? -9.938 0.733 -25.766 1 95.44 182 GLY B CA 1
ATOM 5566 C C . GLY B 1 182 ? -11.25 0.246 -26.359 1 95.44 182 GLY B C 1
ATOM 5567 O O . GLY B 1 182 ? -11.891 0.966 -27.125 1 95.44 182 GLY B O 1
ATOM 5568 N N . SER B 1 183 ? -11.594 -0.995 -26.016 1 94.19 183 SER B N 1
ATOM 5569 C CA . SER B 1 183 ? -12.828 -1.567 -26.531 1 94.19 183 SER B CA 1
ATOM 5570 C C . SER B 1 183 ? -13.977 -1.392 -25.547 1 94.19 183 SER B C 1
ATOM 5572 O O . SER B 1 183 ? -13.781 -0.884 -24.438 1 94.19 183 SER B O 1
ATOM 5574 N N . ARG B 1 184 ? -15.125 -1.765 -25.938 1 93.25 184 ARG B N 1
ATOM 5575 C CA . ARG B 1 184 ? -16.328 -1.627 -25.125 1 93.25 184 ARG B CA 1
ATOM 5576 C C . ARG B 1 184 ? -16.172 -2.32 -23.781 1 93.25 184 ARG B C 1
ATOM 5578 O O . ARG B 1 184 ? -16.719 -1.86 -22.766 1 93.25 184 ARG B O 1
ATOM 5585 N N . VAL B 1 185 ? -15.406 -3.377 -23.656 1 93.5 185 VAL B N 1
ATOM 5586 C CA . VAL B 1 185 ? -15.297 -4.168 -22.438 1 93.5 185 VAL B CA 1
ATOM 5587 C C . VAL B 1 185 ? -14.281 -3.523 -21.5 1 93.5 185 VAL B C 1
ATOM 5589 O O . VAL B 1 185 ? -14.148 -3.939 -20.344 1 93.5 185 VAL B O 1
ATOM 5592 N N . ASP B 1 186 ? -13.664 -2.42 -21.938 1 95.25 186 ASP B N 1
ATOM 5593 C CA . ASP B 1 186 ? -12.594 -1.801 -21.156 1 95.25 186 ASP B CA 1
ATOM 5594 C C . ASP B 1 186 ? -13.133 -0.635 -20.328 1 95.25 186 ASP B C 1
ATOM 5596 O O . ASP B 1 186 ? -12.375 0.017 -19.609 1 95.25 186 ASP B O 1
ATOM 5600 N N . GLY B 1 187 ? -14.359 -0.356 -20.375 1 95.5 187 GLY B N 1
ATOM 5601 C CA . GLY B 1 187 ? -14.961 0.691 -19.562 1 95.5 187 GLY B CA 1
ATOM 5602 C C . GLY B 1 187 ? -15.523 1.836 -20.375 1 95.5 187 GLY B C 1
ATOM 5603 O O . GLY B 1 187 ? -15.562 1.766 -21.609 1 95.5 187 GLY B O 1
ATOM 5604 N N . VAL B 1 188 ? -16 2.842 -19.766 1 97.44 188 VAL B N 1
ATOM 5605 C CA . VAL B 1 188 ? -16.578 4.027 -20.375 1 97.44 188 VAL B CA 1
ATOM 5606 C C . VAL B 1 188 ? -15.57 5.172 -20.359 1 97.44 188 VAL B C 1
ATOM 5608 O O . VAL B 1 188 ? -15.094 5.57 -19.297 1 97.44 188 VAL B O 1
ATOM 5611 N N . PRO B 1 189 ? -15.234 5.664 -21.516 1 97.5 189 PRO B N 1
ATOM 5612 C CA . PRO B 1 189 ? -14.25 6.746 -21.562 1 97.5 189 PRO B CA 1
ATOM 5613 C C . PRO B 1 189 ? -14.703 7.992 -20.797 1 97.5 189 PRO B C 1
ATOM 5615 O O . PRO B 1 189 ? -15.844 8.438 -20.953 1 97.5 189 PRO B O 1
ATOM 5618 N N . ARG B 1 190 ? -13.859 8.578 -20 1 96.88 190 ARG B N 1
ATOM 5619 C CA . ARG B 1 190 ? -14.141 9.844 -19.328 1 96.88 190 ARG B CA 1
ATOM 5620 C C . ARG B 1 190 ? -12.859 10.508 -18.828 1 96.88 190 ARG B C 1
ATOM 5622 O O . ARG B 1 190 ? -11.852 9.828 -18.609 1 96.88 190 ARG B O 1
ATOM 5629 N N . GLU B 1 191 ? -12.906 11.742 -18.609 1 97.19 191 GLU B N 1
ATOM 5630 C CA . GLU B 1 191 ? -11.805 12.508 -18.047 1 97.19 191 GLU B CA 1
ATOM 5631 C C . GLU B 1 191 ? -11.766 12.367 -16.516 1 97.19 191 GLU B C 1
ATOM 5633 O O . GLU B 1 191 ? -12.805 12.328 -15.867 1 97.19 191 GLU B O 1
ATOM 5638 N N . THR B 1 192 ? -10.625 12.242 -16.016 1 97.5 192 THR B N 1
ATOM 5639 C CA . THR B 1 192 ? -10.398 12.211 -14.586 1 97.5 192 THR B CA 1
ATOM 5640 C C . THR B 1 192 ? -8.945 12.531 -14.258 1 97.5 192 THR B C 1
ATOM 5642 O O . THR B 1 192 ? -8.297 13.305 -14.969 1 97.5 192 THR B O 1
ATOM 5645 N N . GLY B 1 193 ? -8.414 12.094 -13.141 1 97.25 193 GLY B N 1
ATOM 5646 C CA . GLY B 1 193 ? -7.035 12.281 -12.719 1 97.25 193 GLY B CA 1
ATOM 5647 C C . GLY B 1 193 ? -6.723 11.609 -11.398 1 97.25 193 GLY B C 1
ATOM 5648 O O . GLY B 1 193 ? -7.539 10.852 -10.867 1 97.25 193 GLY B O 1
ATOM 5649 N N . PHE B 1 194 ? -5.48 11.805 -11.023 1 98.25 194 PHE B N 1
ATOM 5650 C CA . PHE B 1 194 ? -5 11.266 -9.758 1 98.25 194 PHE B CA 1
ATOM 5651 C C . PHE B 1 194 ? -4.516 12.375 -8.836 1 98.25 194 PHE B C 1
ATOM 5653 O O . PHE B 1 194 ? -3.949 13.367 -9.305 1 98.25 194 PHE B O 1
ATOM 5660 N N . ASP B 1 195 ? -4.734 12.203 -7.602 1 97.12 195 ASP B N 1
ATOM 5661 C CA . ASP B 1 195 ? -4.133 13.008 -6.539 1 97.12 195 ASP B CA 1
ATOM 5662 C C . ASP B 1 195 ? -3.148 12.188 -5.715 1 97.12 195 ASP B C 1
ATOM 5664 O O . ASP B 1 195 ? -3.104 10.961 -5.84 1 97.12 195 ASP B O 1
ATOM 5668 N N . ILE B 1 196 ? -2.328 12.875 -4.953 1 96.88 196 ILE B N 1
ATOM 5669 C CA . ILE B 1 196 ? -1.489 12.141 -4.012 1 96.88 196 ILE B CA 1
ATOM 5670 C C . ILE B 1 196 ? -2.348 11.594 -2.873 1 96.88 196 ILE B C 1
ATOM 5672 O O . ILE B 1 196 ? -3.355 12.203 -2.502 1 96.88 196 ILE B O 1
ATOM 5676 N N . THR B 1 197 ? -2.012 10.539 -2.271 1 97.38 197 THR B N 1
ATOM 5677 C CA . THR B 1 197 ? -2.838 9.844 -1.291 1 97.38 197 THR B CA 1
ATOM 5678 C C . THR B 1 197 ? -3.139 10.742 -0.098 1 97.38 197 THR B C 1
ATOM 5680 O O . THR B 1 197 ? -4.23 10.688 0.471 1 97.38 197 THR B O 1
ATOM 5683 N N . ALA B 1 198 ? -2.209 11.609 0.27 1 94.81 198 ALA B N 1
ATOM 5684 C CA . ALA B 1 198 ? -2.396 12.508 1.406 1 94.81 198 ALA B CA 1
ATOM 5685 C C . ALA B 1 198 ? -3.553 13.469 1.158 1 94.81 198 ALA B C 1
ATOM 5687 O O . ALA B 1 198 ? -4.086 14.062 2.098 1 94.81 198 ALA B O 1
ATOM 5688 N N . ALA B 1 199 ? -3.998 13.68 -0.053 1 95.62 199 ALA B N 1
ATOM 5689 C CA . ALA B 1 199 ? -5.082 14.594 -0.405 1 95.62 199 ALA B CA 1
ATOM 5690 C C . ALA B 1 199 ? -6.426 13.867 -0.419 1 95.62 199 ALA B C 1
ATOM 5692 O O . ALA B 1 199 ? -7.469 14.484 -0.656 1 95.62 199 ALA B O 1
ATOM 5693 N N . SER B 1 200 ? -6.465 12.594 -0.13 1 97.19 200 SER B N 1
ATOM 5694 C CA . SER B 1 200 ? -7.66 11.766 -0.195 1 97.19 200 SER B CA 1
ATOM 5695 C C . SER B 1 200 ? -8.664 12.148 0.891 1 97.19 200 SER B C 1
ATOM 5697 O O . SER B 1 200 ? -8.289 12.312 2.053 1 97.19 200 SER B O 1
ATOM 5699 N N . GLU B 1 201 ? -9.93 12.258 0.562 1 98.12 201 GLU B N 1
ATOM 5700 C CA . GLU B 1 201 ? -10.969 12.445 1.568 1 98.12 201 GLU B CA 1
ATOM 5701 C C . GLU B 1 201 ? -11.031 11.258 2.529 1 98.12 201 GLU B C 1
ATOM 5703 O O . GLU B 1 201 ? -11.414 11.414 3.689 1 98.12 201 GLU B O 1
ATOM 5708 N N . VAL B 1 202 ? -10.625 10.031 2.025 1 98.75 202 VAL B N 1
ATOM 5709 C CA . VAL B 1 202 ? -10.586 8.852 2.891 1 98.75 202 VAL B CA 1
ATOM 5710 C C . VAL B 1 202 ? -9.586 9.078 4.02 1 98.75 202 VAL B C 1
ATOM 5712 O O . VAL B 1 202 ? -9.836 8.695 5.164 1 98.75 202 VAL B O 1
ATOM 5715 N N . GLY B 1 203 ? -8.453 9.664 3.666 1 98.31 203 GLY B N 1
ATOM 5716 C CA . GLY B 1 203 ? -7.488 10.008 4.699 1 98.31 203 GLY B CA 1
ATOM 5717 C C . GLY B 1 203 ? -8.023 10.992 5.715 1 98.31 203 GLY B C 1
ATOM 5718 O O . GLY B 1 203 ? -7.727 10.891 6.906 1 98.31 203 GLY B O 1
ATOM 5719 N N . VAL B 1 204 ? -8.812 11.992 5.246 1 98.25 204 VAL B N 1
ATOM 5720 C CA . VAL B 1 204 ? -9.422 12.961 6.148 1 98.25 204 VAL B CA 1
ATOM 5721 C C . VAL B 1 204 ? -10.43 12.266 7.059 1 98.25 204 VAL B C 1
ATOM 5723 O O . VAL B 1 204 ? -10.477 12.523 8.266 1 98.25 204 VAL B O 1
ATOM 5726 N N . ILE B 1 205 ? -11.211 11.422 6.461 1 98.69 205 ILE B N 1
ATOM 5727 C CA . ILE B 1 205 ? -12.203 10.656 7.207 1 98.69 205 ILE B CA 1
ATOM 5728 C C . ILE B 1 205 ? -11.516 9.859 8.312 1 98.69 205 ILE B C 1
ATOM 5730 O O . ILE B 1 205 ? -11.977 9.844 9.461 1 98.69 205 ILE B O 1
ATOM 5734 N N . LEU B 1 206 ? -10.406 9.18 7.973 1 98.69 206 LEU B N 1
ATOM 5735 C CA . LEU B 1 206 ? -9.641 8.43 8.961 1 98.69 206 LEU B CA 1
ATOM 5736 C C . LEU B 1 206 ? -9.164 9.336 10.086 1 98.69 206 LEU B C 1
ATOM 5738 O O . LEU B 1 206 ? -9.156 8.938 11.25 1 98.69 206 LEU B O 1
ATOM 5742 N N . SER B 1 207 ? -8.75 10.547 9.789 1 98.38 207 SER B N 1
ATOM 5743 C CA . SER B 1 207 ? -8.219 11.484 10.773 1 98.38 207 SER B CA 1
ATOM 5744 C C . SER B 1 207 ? -9.312 12 11.695 1 98.38 207 SER B C 1
ATOM 5746 O O . SER B 1 207 ? -9.055 12.344 12.852 1 98.38 207 SER B O 1
ATOM 5748 N N . LEU B 1 208 ? -10.57 12.047 11.195 1 98.44 208 LEU B N 1
ATOM 5749 C CA . LEU B 1 208 ? -11.641 12.68 11.961 1 98.44 208 LEU B CA 1
ATOM 5750 C C . LEU B 1 208 ? -12.539 11.641 12.609 1 98.44 208 LEU B C 1
ATOM 5752 O O . LEU B 1 208 ? -13.336 11.961 13.492 1 98.44 208 LEU B O 1
ATOM 5756 N N . ALA B 1 209 ? -12.414 10.406 12.195 1 98.06 209 ALA B N 1
ATOM 5757 C CA . ALA B 1 209 ? -13.25 9.352 12.766 1 98.06 209 ALA B CA 1
ATOM 5758 C C . ALA B 1 209 ? -13.016 9.211 14.266 1 98.06 209 ALA B C 1
ATOM 5760 O O . ALA B 1 209 ? -11.891 9.383 14.742 1 98.06 209 ALA B O 1
ATOM 5761 N N . THR B 1 210 ? -14.078 8.781 15.008 1 96.94 210 THR B N 1
ATOM 5762 C CA . THR B 1 210 ? -13.992 8.656 16.453 1 96.94 210 THR B CA 1
ATOM 5763 C C . THR B 1 210 ? -14.117 7.199 16.891 1 96.94 210 THR B C 1
ATOM 5765 O O . THR B 1 210 ? -13.922 6.875 18.062 1 96.94 210 THR B O 1
ATOM 5768 N N . SER B 1 211 ? -14.539 6.359 16.031 1 96.12 211 SER B N 1
ATOM 5769 C CA . SER B 1 211 ? -14.695 4.922 16.219 1 96.12 211 SER B CA 1
ATOM 5770 C C . SER B 1 211 ? -14.781 4.191 14.883 1 96.12 211 SER B C 1
ATOM 5772 O O . SER B 1 211 ? -14.859 4.82 13.828 1 96.12 211 SER B O 1
ATOM 5774 N N . LEU B 1 212 ? -14.727 2.891 14.984 1 96.88 212 LEU B N 1
ATOM 5775 C CA . LEU B 1 212 ? -14.867 2.088 13.773 1 96.88 212 LEU B CA 1
ATOM 5776 C C . LEU B 1 212 ? -16.234 2.297 13.141 1 96.88 212 LEU B C 1
ATOM 5778 O O . LEU B 1 212 ? -16.359 2.385 11.914 1 96.88 212 LEU B O 1
ATOM 5782 N N . SER B 1 213 ? -17.281 2.338 13.938 1 97.06 213 SER B N 1
ATOM 5783 C CA . SER B 1 213 ? -18.625 2.582 13.438 1 97.06 213 SER B CA 1
ATOM 5784 C C . SER B 1 213 ? -18.719 3.955 12.781 1 97.06 213 SER B C 1
ATOM 5786 O O . SER B 1 213 ? -19.375 4.109 11.742 1 97.06 213 SER B O 1
ATOM 5788 N N . ASP B 1 214 ? -18.156 4.945 13.383 1 97.44 214 ASP B N 1
ATOM 5789 C CA . ASP B 1 214 ? -18.141 6.285 12.805 1 97.44 214 ASP B CA 1
ATOM 5790 C C . ASP B 1 214 ? -17.375 6.309 11.484 1 97.44 214 ASP B C 1
ATOM 5792 O O . ASP B 1 214 ? -17.797 6.965 10.531 1 97.44 214 ASP B O 1
ATOM 5796 N N . LEU B 1 215 ? -16.203 5.617 11.484 1 98.38 215 LEU B N 1
ATOM 5797 C CA . LEU B 1 215 ? -15.445 5.504 10.25 1 98.38 215 LEU B CA 1
ATOM 5798 C C . LEU B 1 215 ? -16.312 4.953 9.117 1 98.38 215 LEU B C 1
ATOM 5800 O O . LEU B 1 215 ? -16.375 5.539 8.039 1 98.38 215 LEU B O 1
ATOM 5804 N N . ARG B 1 216 ? -16.969 3.836 9.367 1 98.5 216 ARG B N 1
ATOM 5805 C CA . ARG B 1 216 ? -17.797 3.203 8.359 1 98.5 216 ARG B CA 1
ATOM 5806 C C . ARG B 1 216 ? -18.906 4.148 7.895 1 98.5 216 ARG B C 1
ATOM 5808 O O . ARG B 1 216 ? -19.188 4.25 6.699 1 98.5 216 ARG B O 1
ATOM 5815 N N . ALA B 1 217 ? -19.562 4.82 8.828 1 98.38 217 ALA B N 1
ATOM 5816 C CA . ALA B 1 217 ? -20.641 5.742 8.508 1 98.38 217 ALA B CA 1
ATOM 5817 C C . ALA B 1 217 ? -20.141 6.891 7.637 1 98.38 217 ALA B C 1
ATOM 5819 O O . ALA B 1 217 ? -20.812 7.289 6.68 1 98.38 217 ALA B O 1
ATOM 5820 N N . ARG B 1 218 ? -19.047 7.477 7.953 1 98.69 218 ARG B N 1
ATOM 5821 C CA . ARG B 1 218 ? -18.469 8.578 7.184 1 98.69 218 ARG B CA 1
ATOM 5822 C C . ARG B 1 218 ? -18.141 8.133 5.766 1 98.69 218 ARG B C 1
ATOM 5824 O O . ARG B 1 218 ? -18.359 8.875 4.809 1 98.69 218 ARG B O 1
ATOM 5831 N N . LEU B 1 219 ? -17.562 6.926 5.664 1 98.88 219 LEU B N 1
ATOM 5832 C CA . LEU B 1 219 ? -17.266 6.391 4.344 1 98.88 219 LEU B CA 1
ATOM 5833 C C . LEU B 1 219 ? -18.531 6.27 3.5 1 98.88 219 LEU B C 1
ATOM 5835 O O . LEU B 1 219 ? -18.516 6.562 2.303 1 98.88 219 LEU B O 1
ATOM 5839 N N . GLY B 1 220 ? -19.578 5.879 4.117 1 98.81 220 GLY B N 1
ATOM 5840 C CA . GLY B 1 220 ? -20.844 5.738 3.418 1 98.81 220 GLY B CA 1
ATOM 5841 C C . GLY B 1 220 ? -21.391 7.055 2.916 1 98.81 220 GLY B C 1
ATOM 5842 O O . GLY B 1 220 ? -22.078 7.102 1.885 1 98.81 220 GLY B O 1
ATOM 5843 N N . ARG B 1 221 ? -21.062 8.156 3.559 1 98.56 221 ARG B N 1
ATOM 5844 C CA . ARG B 1 221 ? -21.625 9.469 3.258 1 98.56 221 ARG B CA 1
ATOM 5845 C C . ARG B 1 221 ? -20.859 10.148 2.129 1 98.56 221 ARG B C 1
ATOM 5847 O O . ARG B 1 221 ? -21.281 11.195 1.624 1 98.56 221 ARG B O 1
ATOM 5854 N N . ILE B 1 222 ? -19.734 9.586 1.688 1 98.81 222 ILE B N 1
ATOM 5855 C CA . ILE B 1 222 ? -18.969 10.195 0.605 1 98.81 222 ILE B CA 1
ATOM 5856 C C . ILE B 1 222 ? -19.875 10.438 -0.598 1 98.81 222 ILE B C 1
ATOM 5858 O O . ILE B 1 222 ? -20.609 9.539 -1.021 1 98.81 222 ILE B O 1
ATOM 5862 N N . VAL B 1 223 ? -19.828 11.625 -1.137 1 98.75 223 VAL B N 1
ATOM 5863 C CA . VAL B 1 223 ? -20.547 11.945 -2.367 1 98.75 223 VAL B CA 1
ATOM 5864 C C . VAL B 1 223 ? -19.578 11.945 -3.545 1 98.75 223 VAL B C 1
ATOM 5866 O O . VAL B 1 223 ? -18.609 12.711 -3.561 1 98.75 223 VAL B O 1
ATOM 5869 N N . ILE B 1 224 ? -19.844 11.133 -4.516 1 98.62 224 ILE B N 1
ATOM 5870 C CA . ILE B 1 224 ? -18.922 10.953 -5.629 1 98.62 224 ILE B CA 1
ATOM 5871 C C . ILE B 1 224 ? -19.312 11.867 -6.785 1 98.62 224 ILE B C 1
ATOM 5873 O O . ILE B 1 224 ? -18.516 12.109 -7.691 1 98.62 224 ILE B O 1
ATOM 5877 N N . GLY B 1 225 ? -20.5 12.305 -6.805 1 97.94 225 GLY B N 1
ATOM 5878 C CA . GLY B 1 225 ? -21.109 13.094 -7.859 1 97.94 225 GLY B CA 1
ATOM 5879 C C . GLY B 1 225 ? -22.625 13.172 -7.738 1 97.94 225 GLY B C 1
ATOM 5880 O O . GLY B 1 225 ? -23.172 13.023 -6.641 1 97.94 225 GLY B O 1
ATOM 5881 N N . TYR B 1 226 ? -23.281 13.508 -8.867 1 97.5 226 TYR B N 1
ATOM 5882 C CA . TYR B 1 226 ? -24.719 13.688 -8.883 1 97.5 226 TYR B CA 1
ATOM 5883 C C . TYR B 1 226 ? -25.344 12.914 -10.039 1 97.5 226 TYR B C 1
ATOM 5885 O O . TYR B 1 226 ? -24.688 12.633 -11.039 1 97.5 226 TYR B O 1
ATOM 5893 N N . ASN B 1 227 ? -26.547 12.484 -9.805 1 98.06 227 ASN B N 1
ATOM 5894 C CA . ASN B 1 227 ? -27.266 11.906 -10.93 1 98.06 227 ASN B CA 1
ATOM 5895 C C . ASN B 1 227 ? -27.891 12.984 -11.805 1 98.06 227 ASN B C 1
ATOM 5897 O O . ASN B 1 227 ? -27.703 14.18 -11.57 1 98.06 227 ASN B O 1
ATOM 5901 N N . ARG B 1 228 ? -28.594 12.617 -12.844 1 96.75 228 ARG B N 1
ATOM 5902 C CA . ARG B 1 228 ? -29.125 13.578 -13.812 1 96.75 228 ARG B CA 1
ATOM 5903 C C . ARG B 1 228 ? -30.234 14.414 -13.195 1 96.75 228 ARG B C 1
ATOM 5905 O O . ARG B 1 228 ? -30.562 15.492 -13.695 1 96.75 228 ARG B O 1
ATOM 5912 N N . SER B 1 229 ? -30.828 13.977 -12.102 1 95.69 229 SER B N 1
ATOM 5913 C CA . SER B 1 229 ? -31.812 14.75 -11.352 1 95.69 229 SER B CA 1
ATOM 5914 C C . SER B 1 229 ? -31.141 15.664 -10.328 1 95.69 229 SER B C 1
ATOM 5916 O O . SER B 1 229 ? -31.812 16.234 -9.469 1 95.69 229 SER B O 1
ATOM 5918 N N . LYS B 1 230 ? -29.797 15.648 -10.242 1 92.06 230 LYS B N 1
ATOM 5919 C CA . LYS B 1 230 ? -28.984 16.516 -9.391 1 92.06 230 LYS B CA 1
ATOM 5920 C C . LYS B 1 230 ? -29.062 16.078 -7.93 1 92.06 230 LYS B C 1
ATOM 5922 O O . LYS B 1 230 ? -28.953 16.906 -7.023 1 92.06 230 LYS B O 1
ATOM 5927 N N . GLU B 1 231 ? -29.406 14.867 -7.734 1 96.19 231 GLU B N 1
ATOM 5928 C CA . GLU B 1 231 ? -29.312 14.273 -6.402 1 96.19 231 GLU B CA 1
ATOM 5929 C C . GLU B 1 231 ? -27.938 13.664 -6.164 1 96.19 231 GLU B C 1
ATOM 5931 O O . GLU B 1 231 ? -27.344 13.07 -7.074 1 96.19 231 GLU B O 1
ATOM 5936 N N . PRO B 1 232 ? -27.422 13.906 -4.949 1 98.06 232 PRO B N 1
ATOM 5937 C CA . PRO B 1 232 ? -26.094 13.336 -4.688 1 98.06 232 PRO B CA 1
ATOM 5938 C C . PRO B 1 232 ? -26.094 11.812 -4.719 1 98.06 232 PRO B C 1
ATOM 5940 O O . PRO B 1 232 ? -27.062 11.18 -4.27 1 98.06 232 PRO B O 1
ATOM 5943 N N . VAL B 1 233 ? -25.078 11.172 -5.316 1 98.69 233 VAL B N 1
ATOM 5944 C CA . VAL B 1 233 ? -24.812 9.734 -5.266 1 98.69 233 VAL B CA 1
ATOM 5945 C C . VAL B 1 233 ? -23.672 9.445 -4.293 1 98.69 233 VAL B C 1
ATOM 5947 O O . VAL B 1 233 ? -22.578 9.984 -4.438 1 98.69 233 VAL B O 1
ATOM 5950 N N . SER B 1 234 ? -23.922 8.602 -3.293 1 98.69 234 SER B N 1
ATOM 5951 C CA . SER B 1 234 ? -22.969 8.367 -2.223 1 98.69 234 SER B CA 1
ATOM 5952 C C . SER B 1 234 ? -22.25 7.023 -2.398 1 98.69 234 SER B C 1
ATOM 5954 O O . SER B 1 234 ? -22.672 6.203 -3.217 1 98.69 234 SER B O 1
ATOM 5956 N N . ALA B 1 235 ? -21.188 6.828 -1.654 1 98.88 235 ALA B N 1
ATOM 5957 C CA . ALA B 1 235 ? -20.5 5.535 -1.617 1 98.88 235 ALA B CA 1
ATOM 5958 C C . ALA B 1 235 ? -21.438 4.441 -1.102 1 98.88 235 ALA B C 1
ATOM 5960 O O . ALA B 1 235 ? -21.328 3.281 -1.502 1 98.88 235 ALA B O 1
ATOM 5961 N N . GLU B 1 236 ? -22.375 4.84 -0.167 1 98.69 236 GLU B N 1
ATOM 5962 C CA . GLU B 1 236 ? -23.359 3.889 0.334 1 98.69 236 GLU B CA 1
ATOM 5963 C C . GLU B 1 236 ? -24.266 3.395 -0.787 1 98.69 236 GLU B C 1
ATOM 5965 O O . GLU B 1 236 ? -24.609 2.213 -0.84 1 98.69 236 GLU B O 1
ATOM 5970 N N . ASP B 1 237 ? -24.672 4.324 -1.677 1 98.69 237 ASP B N 1
ATOM 5971 C CA . ASP B 1 237 ? -25.516 3.969 -2.816 1 98.69 237 ASP B CA 1
ATOM 5972 C C . ASP B 1 237 ? -24.828 2.932 -3.701 1 98.69 237 ASP B C 1
ATOM 5974 O O . ASP B 1 237 ? -25.484 2.094 -4.312 1 98.69 237 ASP B O 1
ATOM 5978 N N . LEU B 1 238 ? -23.516 3 -3.752 1 98.69 238 LEU B N 1
ATOM 5979 C CA . LEU B 1 238 ? -22.734 2.08 -4.566 1 98.69 238 LEU B CA 1
ATOM 5980 C C . LEU B 1 238 ? -22.359 0.836 -3.768 1 98.69 238 LEU B C 1
ATOM 5982 O O . LEU B 1 238 ? -21.672 -0.05 -4.281 1 98.69 238 LEU B O 1
ATOM 5986 N N . HIS B 1 239 ? -22.75 0.784 -2.477 1 98.06 239 HIS B N 1
ATOM 5987 C CA . HIS B 1 239 ? -22.484 -0.33 -1.571 1 98.06 239 HIS B CA 1
ATOM 5988 C C . HIS B 1 239 ? -20.984 -0.528 -1.356 1 98.06 239 HIS B C 1
ATOM 5990 O O . HIS B 1 239 ? -20.516 -1.664 -1.276 1 98.06 239 HIS B O 1
ATOM 5996 N N . ALA B 1 240 ? -20.234 0.559 -1.313 1 98.56 240 ALA B N 1
ATOM 5997 C CA . ALA B 1 240 ? -18.781 0.482 -1.224 1 98.56 240 ALA B CA 1
ATOM 5998 C C . ALA B 1 240 ? -18.312 0.661 0.217 1 98.56 240 ALA B C 1
ATOM 6000 O O . ALA B 1 240 ? -17.203 0.253 0.569 1 98.56 240 ALA B O 1
ATOM 6001 N N . ALA B 1 241 ? -19.125 1.218 1.089 1 98.5 241 ALA B N 1
ATOM 6002 C CA . ALA B 1 241 ? -18.703 1.688 2.408 1 98.5 241 ALA B CA 1
ATOM 6003 C C . ALA B 1 241 ? -18.156 0.543 3.25 1 98.5 241 ALA B C 1
ATOM 6005 O O . ALA B 1 241 ? -17.156 0.708 3.947 1 98.5 241 ALA B O 1
ATOM 6006 N N . GLY B 1 242 ? -18.812 -0.585 3.256 1 98 242 GLY B N 1
ATOM 6007 C CA . GLY B 1 242 ? -18.391 -1.727 4.051 1 98 242 GLY B CA 1
ATOM 6008 C C . GLY B 1 242 ? -17 -2.217 3.691 1 98 242 GLY B C 1
ATOM 6009 O O . GLY B 1 242 ? -16.141 -2.371 4.566 1 98 242 GLY B O 1
ATOM 6010 N N . SER B 1 243 ? -16.766 -2.465 2.396 1 97.75 243 SER B N 1
ATOM 6011 C CA . SER B 1 243 ? -15.453 -2.926 1.928 1 97.75 243 SER B CA 1
ATOM 6012 C C . SER B 1 243 ? -14.367 -1.905 2.236 1 97.75 243 SER B C 1
ATOM 6014 O O . SER B 1 243 ? -13.25 -2.275 2.605 1 97.75 243 SER B O 1
ATOM 6016 N N . MET B 1 244 ? -14.727 -0.638 2.014 1 98.69 244 MET B N 1
ATOM 6017 C CA . MET B 1 244 ? -13.758 0.407 2.346 1 98.69 244 MET B CA 1
ATOM 6018 C C . MET B 1 244 ? -13.391 0.353 3.824 1 98.69 244 MET B C 1
ATOM 6020 O O . MET B 1 244 ? -12.211 0.489 4.18 1 98.69 244 MET B O 1
ATOM 6024 N N . ALA B 1 245 ? -14.344 0.147 4.688 1 98.56 245 ALA B N 1
ATOM 6025 C CA . ALA B 1 245 ? -14.109 0.075 6.125 1 98.56 245 ALA B CA 1
ATOM 6026 C C . ALA B 1 245 ? -13.234 -1.124 6.477 1 98.56 245 ALA B C 1
ATOM 6028 O O . ALA B 1 245 ? -12.344 -1.022 7.328 1 98.56 245 ALA B O 1
ATOM 6029 N N . VAL B 1 246 ? -13.477 -2.254 5.84 1 97.31 246 VAL B N 1
ATOM 6030 C CA . VAL B 1 246 ? -12.688 -3.463 6.07 1 97.31 246 VAL B CA 1
ATOM 6031 C C . VAL B 1 246 ? -11.227 -3.205 5.723 1 97.31 246 VAL B C 1
ATOM 6033 O O . VAL B 1 246 ? -10.32 -3.609 6.457 1 97.31 246 VAL B O 1
ATOM 6036 N N . ILE B 1 247 ? -11 -2.502 4.652 1 97.88 247 ILE B N 1
ATOM 6037 C CA . ILE B 1 247 ? -9.648 -2.182 4.195 1 97.88 247 ILE B CA 1
ATOM 6038 C C . ILE B 1 247 ? -8.953 -1.283 5.219 1 97.88 247 ILE B C 1
ATOM 6040 O O . ILE B 1 247 ? -7.75 -1.407 5.449 1 97.88 247 ILE B O 1
ATOM 6044 N N . LEU B 1 248 ? -9.711 -0.42 5.922 1 98.31 248 LEU B N 1
ATOM 6045 C CA . LEU B 1 248 ? -9.148 0.614 6.785 1 98.31 248 LEU B CA 1
ATOM 6046 C C . LEU B 1 248 ? -9.133 0.162 8.242 1 98.31 248 LEU B C 1
ATOM 6048 O O . LEU B 1 248 ? -8.656 0.886 9.117 1 98.31 248 LEU B O 1
ATOM 6052 N N . LYS B 1 249 ? -9.602 -0.989 8.523 1 96.69 249 LYS B N 1
ATOM 6053 C CA . LYS B 1 249 ? -9.828 -1.451 9.891 1 96.69 249 LYS B CA 1
ATOM 6054 C C . LYS B 1 249 ? -8.57 -1.312 10.734 1 96.69 249 LYS B C 1
ATOM 6056 O O . LYS B 1 249 ? -8.594 -0.698 11.805 1 96.69 249 LYS B O 1
ATOM 6061 N N . ASP B 1 250 ? -7.438 -1.784 10.25 1 95.5 250 ASP B N 1
ATOM 6062 C CA . ASP B 1 250 ? -6.195 -1.725 11.008 1 95.5 250 ASP B CA 1
ATOM 6063 C C . ASP B 1 250 ? -5.621 -0.309 11.016 1 95.5 250 ASP B C 1
ATOM 6065 O O . ASP B 1 250 ? -4.98 0.102 11.984 1 95.5 250 ASP B O 1
ATOM 6069 N N . ALA B 1 251 ? -5.883 0.438 9.938 1 97.88 251 ALA B N 1
ATOM 6070 C CA . ALA B 1 251 ? -5.34 1.789 9.812 1 97.88 251 ALA B CA 1
ATOM 6071 C C . ALA B 1 251 ? -5.984 2.732 10.828 1 97.88 251 ALA B C 1
ATOM 6073 O O . ALA B 1 251 ? -5.465 3.818 11.094 1 97.88 251 ALA B O 1
ATOM 6074 N N . LEU B 1 252 ? -7.117 2.34 11.383 1 97.69 252 LEU B N 1
ATOM 6075 C CA . LEU B 1 252 ? -7.812 3.156 12.375 1 97.69 252 LEU B CA 1
ATOM 6076 C C . LEU B 1 252 ? -6.992 3.27 13.656 1 97.69 252 LEU B C 1
ATOM 6078 O O . LEU B 1 252 ? -7.148 4.227 14.414 1 97.69 252 LEU B O 1
ATOM 6082 N N . LYS B 1 253 ? -6.062 2.316 13.961 1 97.56 253 LYS B N 1
ATOM 6083 C CA . LYS B 1 253 ? -5.242 2.289 15.172 1 97.56 253 LYS B CA 1
ATOM 6084 C C . LYS B 1 253 ? -4.004 3.164 15.016 1 97.56 253 LYS B C 1
ATOM 6086 O O . LYS B 1 253 ? -3.266 3.037 14.039 1 97.56 253 LYS B O 1
ATOM 6091 N N . PRO B 1 254 ? -3.748 4.043 15.922 1 98.56 254 PRO B N 1
ATOM 6092 C CA . PRO B 1 254 ? -2.547 4.875 15.82 1 98.56 254 PRO B CA 1
ATOM 6093 C C . PRO B 1 254 ? -1.259 4.074 15.977 1 98.56 254 PRO B C 1
ATOM 6095 O O . PRO B 1 254 ? -1.281 2.957 16.5 1 98.56 254 PRO B O 1
ATOM 6098 N N . ASN B 1 255 ? -0.153 4.605 15.547 1 98.62 255 ASN B N 1
ATOM 6099 C CA . ASN B 1 255 ? 1.163 3.977 15.609 1 98.62 255 ASN B CA 1
ATOM 6100 C C . ASN B 1 255 ? 2.029 4.586 16.703 1 98.62 255 ASN B C 1
ATOM 6102 O O . ASN B 1 255 ? 2.271 5.797 16.703 1 98.62 255 ASN B O 1
ATOM 6106 N N . LEU B 1 256 ? 2.506 3.785 17.562 1 98.62 256 LEU B N 1
ATOM 6107 C CA . LEU B 1 256 ? 3.375 4.23 18.641 1 98.62 256 LEU B CA 1
ATOM 6108 C C . LEU B 1 256 ? 4.844 4.137 18.234 1 98.62 256 LEU B C 1
ATOM 6110 O O . LEU B 1 256 ? 5.301 3.082 17.797 1 98.62 256 LEU B O 1
ATOM 6114 N N . LEU B 1 257 ? 5.543 5.203 18.297 1 98.44 257 LEU B N 1
ATOM 6115 C CA . LEU B 1 257 ? 6.984 5.332 18.125 1 98.44 257 LEU B CA 1
ATOM 6116 C C . LEU B 1 257 ? 7.613 6.023 19.328 1 98.44 257 LEU B C 1
ATOM 6118 O O . LEU B 1 257 ? 7.004 6.082 20.406 1 98.44 257 LEU B O 1
ATOM 6122 N N . GLN B 1 258 ? 8.859 6.508 19.203 1 98.31 258 GLN B N 1
ATOM 6123 C CA . GLN B 1 258 ? 9.547 7.168 20.312 1 98.31 258 GLN B CA 1
ATOM 6124 C C . GLN B 1 258 ? 10.477 8.266 19.797 1 98.31 258 GLN B C 1
ATOM 6126 O O . GLN B 1 258 ? 10.867 8.266 18.641 1 98.31 258 GLN B O 1
ATOM 6131 N N . THR B 1 259 ? 10.75 9.18 20.625 1 97.94 259 THR B N 1
ATOM 6132 C CA . THR B 1 259 ? 11.727 10.219 20.281 1 97.94 259 THR B CA 1
ATOM 6133 C C . THR B 1 259 ? 13.148 9.703 20.484 1 97.94 259 THR B C 1
ATOM 6135 O O . THR B 1 259 ? 13.352 8.594 20.969 1 97.94 259 THR B O 1
ATOM 6138 N N . THR B 1 260 ? 14.102 10.57 20.094 1 97.5 260 THR B N 1
ATOM 6139 C CA . THR B 1 260 ? 15.508 10.25 20.297 1 97.5 260 THR B CA 1
ATOM 6140 C C . THR B 1 260 ? 15.812 10.016 21.766 1 97.5 260 THR B C 1
ATOM 6142 O O . THR B 1 260 ? 16.828 9.398 22.109 1 97.5 260 THR B O 1
ATOM 6145 N N . GLU B 1 261 ? 14.922 10.469 22.703 1 97.62 261 GLU B N 1
ATOM 6146 C CA . GLU B 1 261 ? 15.117 10.281 24.141 1 97.62 261 GLU B CA 1
ATOM 6147 C C . GLU B 1 261 ? 14.047 9.367 24.719 1 97.62 261 GLU B C 1
ATOM 6149 O O . GLU B 1 261 ? 13.781 9.398 25.938 1 97.62 261 GLU B O 1
ATOM 6154 N N . ASN B 1 262 ? 13.305 8.648 23.875 1 97.56 262 ASN B N 1
ATOM 6155 C CA . ASN B 1 262 ? 12.445 7.512 24.203 1 97.56 262 ASN B CA 1
ATOM 6156 C C . ASN B 1 262 ? 11.102 7.969 24.766 1 97.56 262 ASN B C 1
ATOM 6158 O O . ASN B 1 262 ? 10.406 7.195 25.422 1 97.56 262 ASN B O 1
ATOM 6162 N N . SER B 1 263 ? 10.75 9.281 24.516 1 97.06 263 SER B N 1
ATOM 6163 C CA . SER B 1 263 ? 9.391 9.711 24.828 1 97.06 263 SER B CA 1
ATOM 6164 C C . SER B 1 263 ? 8.398 9.164 23.797 1 97.06 263 SER B C 1
ATOM 6166 O O . SER B 1 263 ? 8.695 9.102 22.609 1 97.06 263 SER B O 1
ATOM 6168 N N . PRO B 1 264 ? 7.188 8.805 24.25 1 98.19 264 PRO B N 1
ATOM 6169 C CA . PRO B 1 264 ? 6.207 8.195 23.344 1 98.19 264 PRO B CA 1
ATOM 6170 C C . PRO B 1 264 ? 5.652 9.18 22.328 1 98.19 264 PRO B C 1
ATOM 6172 O O . PRO B 1 264 ? 5.367 10.328 22.672 1 98.19 264 PRO B O 1
ATOM 6175 N N . VAL B 1 265 ? 5.496 8.703 21.125 1 98.44 265 VAL B N 1
ATOM 6176 C CA . VAL B 1 265 ? 4.91 9.484 20.047 1 98.44 265 VAL B CA 1
ATOM 6177 C C . VAL B 1 265 ? 3.852 8.656 19.328 1 98.44 265 VAL B C 1
ATOM 6179 O O . VAL B 1 265 ? 4.125 7.535 18.875 1 98.44 265 VAL B O 1
ATOM 6182 N N . LEU B 1 266 ? 2.658 9.18 19.203 1 98.44 266 LEU B N 1
ATOM 6183 C CA . LEU B 1 266 ? 1.608 8.594 18.375 1 98.44 266 LEU B CA 1
ATOM 6184 C C . LEU B 1 266 ? 1.575 9.227 17 1 98.44 266 LEU B C 1
ATOM 6186 O O . LEU B 1 266 ? 1.278 10.422 16.859 1 98.44 266 LEU B O 1
ATOM 6190 N N . VAL B 1 267 ? 1.904 8.453 15.984 1 98.31 267 VAL B N 1
ATOM 6191 C CA . VAL B 1 267 ? 1.858 8.906 14.602 1 98.31 267 VAL B CA 1
ATOM 6192 C C . VAL B 1 267 ? 0.622 8.336 13.914 1 98.31 267 VAL B C 1
ATOM 6194 O O . VAL B 1 267 ? 0.432 7.121 13.867 1 98.31 267 VAL B O 1
ATOM 6197 N N . HIS B 1 268 ? -0.227 9.234 13.391 1 98.38 268 HIS B N 1
ATOM 6198 C CA . HIS B 1 268 ? -1.472 8.695 12.852 1 98.38 268 HIS B CA 1
ATOM 6199 C C . HIS B 1 268 ? -2.1 9.656 11.852 1 98.38 268 HIS B C 1
ATOM 6201 O O . HIS B 1 268 ? -2.223 10.852 12.125 1 98.38 268 HIS B O 1
ATOM 6207 N N . ALA B 1 269 ? -2.545 9.117 10.688 1 97.06 269 ALA B N 1
ATOM 6208 C CA . ALA B 1 269 ? -3.166 9.859 9.594 1 97.06 269 ALA B CA 1
ATOM 6209 C C . ALA B 1 269 ? -2.262 10.992 9.117 1 97.06 269 ALA B C 1
ATOM 6211 O O . ALA B 1 269 ? -1.152 11.164 9.625 1 97.06 269 ALA B O 1
ATOM 6212 N N . GLY B 1 270 ? -2.598 11.656 8.086 1 93.69 270 GLY B N 1
ATOM 6213 C CA . GLY B 1 270 ? -1.774 12.727 7.547 1 93.69 270 GLY B CA 1
ATOM 6214 C C . GLY B 1 270 ? -2.434 13.469 6.398 1 93.69 270 GLY B C 1
ATOM 6215 O O . GLY B 1 270 ? -1.854 13.594 5.32 1 93.69 270 GLY B O 1
ATOM 6216 N N . PRO B 1 271 ? -3.666 13.953 6.703 1 92.38 271 PRO B N 1
ATOM 6217 C CA . PRO B 1 271 ? -4.328 14.711 5.637 1 92.38 271 PRO B CA 1
ATOM 6218 C C . PRO B 1 271 ? -3.617 16.016 5.312 1 92.38 271 PRO B C 1
ATOM 6220 O O . PRO B 1 271 ? -3.066 16.672 6.207 1 92.38 271 PRO B O 1
ATOM 6223 N N . PHE B 1 272 ? -3.734 16.453 4.074 1 89.44 272 PHE B N 1
ATOM 6224 C CA . PHE B 1 272 ? -3.121 17.688 3.6 1 89.44 272 PHE B CA 1
ATOM 6225 C C . PHE B 1 272 ? -3.633 18.875 4.391 1 89.44 272 PHE B C 1
ATOM 6227 O O . PHE B 1 272 ? -4.828 18.984 4.684 1 89.44 272 PHE B O 1
ATOM 6234 N N . GLY B 1 273 ? -2.711 19.828 4.598 1 84.56 273 GLY B N 1
ATOM 6235 C CA . GLY B 1 273 ? -3.111 21.016 5.328 1 84.56 273 GLY B CA 1
ATOM 6236 C C . GLY B 1 273 ? -3.74 22.078 4.445 1 84.56 273 GLY B C 1
ATOM 6237 O O . GLY B 1 273 ? -4.426 22.969 4.938 1 84.56 273 GLY B O 1
ATOM 6238 N N . ASN B 1 274 ? -3.562 21.922 3.16 1 83.38 274 ASN B N 1
ATOM 6239 C CA . ASN B 1 274 ? -4.082 22.953 2.266 1 83.38 274 ASN B CA 1
ATOM 6240 C C . ASN B 1 274 ? -5.582 22.797 2.047 1 83.38 274 ASN B C 1
ATOM 6242 O O . ASN B 1 274 ? -6.309 23.797 1.984 1 83.38 274 ASN B O 1
ATOM 6246 N N . ILE B 1 275 ? -6.027 21.562 1.913 1 87.5 275 ILE B N 1
ATOM 6247 C CA . ILE B 1 275 ? -7.434 21.375 1.574 1 87.5 275 ILE B CA 1
ATOM 6248 C C . ILE B 1 275 ? -8.133 20.609 2.691 1 87.5 275 ILE B C 1
ATOM 6250 O O . ILE B 1 275 ? -9.336 20.344 2.609 1 87.5 275 ILE B O 1
ATOM 6254 N N . ALA B 1 276 ? -7.379 20.234 3.65 1 92.44 276 ALA B N 1
ATOM 6255 C CA . ALA B 1 276 ? -7.934 19.5 4.777 1 92.44 276 ALA B CA 1
ATOM 6256 C C . ALA B 1 276 ? -7.414 20.047 6.105 1 92.44 276 ALA B C 1
ATOM 6258 O O . ALA B 1 276 ? -7.031 21.203 6.195 1 92.44 276 ALA B O 1
ATOM 6259 N N . THR B 1 277 ? -7.516 19.297 7.195 1 92.75 277 THR B N 1
ATOM 6260 C CA . THR B 1 277 ? -7.293 19.812 8.539 1 92.75 277 THR B CA 1
ATOM 6261 C C . THR B 1 277 ? -5.801 19.984 8.812 1 92.75 277 THR B C 1
ATOM 6263 O O . THR B 1 277 ? -5.41 20.828 9.625 1 92.75 277 THR B O 1
ATOM 6266 N N . GLY B 1 278 ? -4.98 19.156 8.18 1 92.62 278 GLY B N 1
ATOM 6267 C CA . GLY B 1 278 ? -3.555 19.219 8.445 1 92.62 278 GLY B CA 1
ATOM 6268 C C . GLY B 1 278 ? -3.193 18.844 9.875 1 92.62 278 GLY B C 1
ATOM 6269 O O . GLY B 1 278 ? -2.258 19.391 10.453 1 92.62 278 GLY B O 1
ATOM 6270 N N . ASN B 1 279 ? -3.887 17.984 10.484 1 94.81 279 ASN B N 1
ATOM 6271 C CA . ASN B 1 279 ? -3.688 17.516 11.852 1 94.81 279 ASN B CA 1
ATOM 6272 C C . ASN B 1 279 ? -3.619 16 11.922 1 94.81 279 ASN B C 1
ATOM 6274 O O . ASN B 1 279 ? -4.059 15.305 11 1 94.81 279 ASN B O 1
ATOM 6278 N N . SER B 1 280 ? -3.004 15.523 13.086 1 96.88 280 SER B N 1
ATOM 6279 C CA . SER B 1 280 ? -3.121 14.094 13.367 1 96.88 280 SER B CA 1
ATOM 6280 C C . SER B 1 280 ? -4.559 13.711 13.711 1 96.88 280 SER B C 1
ATOM 6282 O O . SER B 1 280 ? -5.445 14.57 13.719 1 96.88 280 SER B O 1
ATOM 6284 N N . SER B 1 281 ? -4.793 12.508 13.984 1 98.38 281 SER B N 1
ATOM 6285 C CA . SER B 1 281 ? -6.168 12.023 14.062 1 98.38 281 SER B CA 1
ATOM 6286 C C . SER B 1 281 ? -6.793 12.336 15.414 1 98.38 281 SER B C 1
ATOM 6288 O O . SER B 1 281 ? -6.082 12.469 16.406 1 98.38 281 SER B O 1
ATOM 6290 N N . VAL B 1 282 ? -8.117 12.453 15.414 1 98.25 282 VAL B N 1
ATOM 6291 C CA . VAL B 1 282 ? -8.906 12.562 16.641 1 98.25 282 VAL B CA 1
ATOM 6292 C C . VAL B 1 282 ? -8.641 11.359 17.531 1 98.25 282 VAL B C 1
ATOM 6294 O O . VAL B 1 282 ? -8.477 11.5 18.75 1 98.25 282 VAL B O 1
ATOM 6297 N N . ILE B 1 283 ? -8.492 10.188 16.969 1 97.94 283 ILE B N 1
ATOM 6298 C CA . ILE B 1 283 ? -8.312 8.945 17.703 1 97.94 283 ILE B CA 1
ATOM 6299 C C . ILE B 1 283 ? -6.957 8.961 18.406 1 97.94 283 ILE B C 1
ATOM 6301 O O . ILE B 1 283 ? -6.848 8.562 19.578 1 97.94 283 ILE B O 1
ATOM 6305 N N . ALA B 1 284 ? -5.938 9.375 17.75 1 98.19 284 ALA B N 1
ATOM 630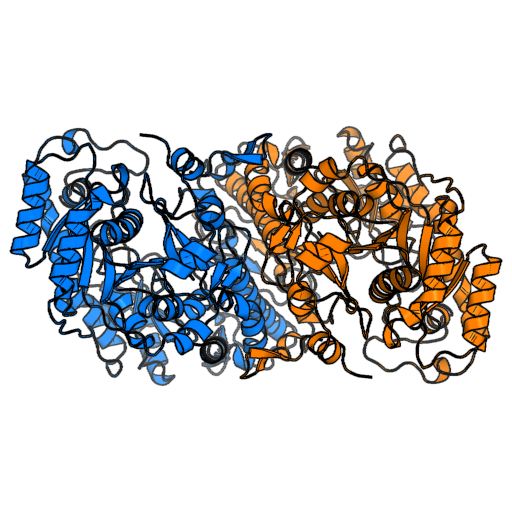6 C CA . ALA B 1 284 ? -4.629 9.469 18.391 1 98.19 284 ALA B CA 1
ATOM 6307 C C . ALA B 1 284 ? -4.68 10.391 19.609 1 98.19 284 ALA B C 1
ATOM 6309 O O . ALA B 1 284 ? -4.062 10.109 20.625 1 98.19 284 ALA B O 1
ATOM 6310 N N . ASP B 1 285 ? -5.383 11.5 19.469 1 97.69 285 ASP B N 1
ATOM 6311 C CA . ASP B 1 285 ? -5.52 12.43 20.578 1 97.69 285 ASP B CA 1
ATOM 6312 C C . ASP B 1 285 ? -6.293 11.789 21.734 1 97.69 285 ASP B C 1
ATOM 6314 O O . ASP B 1 285 ? -5.938 11.969 22.891 1 97.69 285 ASP B O 1
ATOM 6318 N N . ARG B 1 286 ? -7.297 11.102 21.375 1 96.5 286 ARG B N 1
ATOM 6319 C CA . ARG B 1 286 ? -8.109 10.453 22.391 1 96.5 286 ARG B CA 1
ATOM 6320 C C . ARG B 1 286 ? -7.301 9.398 23.141 1 96.5 286 ARG B C 1
ATOM 6322 O O . ARG B 1 286 ? -7.477 9.211 24.344 1 96.5 286 ARG B O 1
ATOM 6329 N N . VAL B 1 287 ? -6.48 8.703 22.438 1 96.81 287 VAL B N 1
ATOM 6330 C CA . VAL B 1 287 ? -5.586 7.738 23.078 1 96.81 287 VAL B CA 1
ATOM 6331 C C . VAL B 1 287 ? -4.562 8.477 23.938 1 96.81 287 VAL B C 1
ATOM 6333 O O . VAL B 1 287 ? -4.387 8.156 25.109 1 96.81 287 VAL B O 1
ATOM 6336 N N . GLY B 1 288 ? -3.982 9.523 23.422 1 97.19 288 GLY B N 1
ATOM 6337 C CA . GLY B 1 288 ? -2.863 10.211 24.047 1 97.19 288 GLY B CA 1
ATOM 6338 C C . GLY B 1 288 ? -3.258 10.984 25.281 1 97.19 288 GLY B C 1
ATOM 6339 O O . GLY B 1 288 ? -2.48 11.078 26.234 1 97.19 288 GLY B O 1
ATOM 6340 N N . ILE B 1 289 ? -4.484 11.555 25.312 1 96.56 289 ILE B N 1
ATOM 6341 C CA . ILE B 1 289 ? -4.895 12.453 26.391 1 96.56 289 ILE B CA 1
ATOM 6342 C C . ILE B 1 289 ? -5.012 11.664 27.703 1 96.56 289 ILE B C 1
ATOM 6344 O O . ILE B 1 289 ? -4.879 12.234 28.781 1 96.56 289 ILE B O 1
ATOM 6348 N N . GLY B 1 290 ? -5.227 10.312 27.562 1 94.88 290 GLY B N 1
ATOM 6349 C CA . GLY B 1 290 ? -5.344 9.469 28.734 1 94.88 290 GLY B CA 1
ATOM 6350 C C . GLY B 1 290 ? -4.031 8.82 29.141 1 94.88 290 GLY B C 1
ATOM 6351 O O . GLY B 1 290 ? -3.984 8.039 30.094 1 94.88 290 GLY B O 1
ATOM 6352 N N . CYS B 1 291 ? -2.916 9.141 28.5 1 93.69 291 CYS B N 1
ATOM 6353 C CA . CYS B 1 291 ? -1.68 8.391 28.656 1 93.69 291 CYS B CA 1
ATOM 6354 C C . CYS B 1 291 ? -0.612 9.227 29.359 1 93.69 291 CYS B C 1
ATOM 6356 O O . CYS B 1 291 ? 0.456 8.719 29.703 1 93.69 291 CYS B O 1
ATOM 6358 N N . GLY B 1 292 ? -0.827 10.508 29.656 1 90.62 292 GLY B N 1
ATOM 6359 C CA . GLY B 1 292 ? 0.188 11.344 30.281 1 90.62 292 GLY B CA 1
ATOM 6360 C C . GLY B 1 292 ? -0.377 12.602 30.906 1 90.62 292 GLY B C 1
ATOM 6361 O O . GLY B 1 292 ? -1.595 12.797 30.938 1 90.62 292 GLY B O 1
ATOM 6362 N N . ASP B 1 293 ? 0.627 13.438 31.406 1 95.81 293 ASP B N 1
ATOM 6363 C CA . ASP B 1 293 ? 0.262 14.719 32 1 95.81 293 ASP B CA 1
ATOM 6364 C C . ASP B 1 293 ? -0.062 15.75 30.906 1 95.81 293 ASP B C 1
ATOM 6366 O O . ASP B 1 293 ? -0.843 16.672 31.141 1 95.81 293 ASP B O 1
ATOM 6370 N N . TYR B 1 294 ? 0.573 15.516 29.766 1 97.75 294 TYR B N 1
ATOM 6371 C CA . TYR B 1 294 ? 0.42 16.438 28.656 1 97.75 294 TYR B CA 1
ATOM 6372 C C . TYR B 1 294 ? 0.266 15.688 27.344 1 97.75 294 TYR B C 1
ATOM 6374 O O . TYR B 1 294 ? 1.035 14.773 27.047 1 97.75 294 TYR B O 1
ATOM 6382 N N . LEU B 1 295 ? -0.683 16 26.594 1 98.19 295 LEU B N 1
ATOM 6383 C CA . LEU B 1 295 ? -0.78 15.617 25.188 1 98.19 295 LEU B CA 1
ATOM 6384 C C . LEU B 1 295 ? -0.402 16.781 24.281 1 98.19 295 LEU B C 1
ATOM 6386 O O . LEU B 1 295 ? -1.043 17.844 24.312 1 98.19 295 LEU B O 1
ATOM 6390 N N . LEU B 1 296 ? 0.669 16.594 23.594 1 98.56 296 LEU B N 1
ATOM 6391 C CA . LEU B 1 296 ? 1.092 17.547 22.562 1 98.56 296 LEU B CA 1
ATOM 6392 C C . LEU B 1 296 ? 0.615 17.109 21.188 1 98.56 296 LEU B C 1
ATOM 6394 O O . LEU B 1 296 ? 0.648 15.914 20.859 1 98.56 296 LEU B O 1
ATOM 6398 N N . THR B 1 297 ? 0.105 17.984 20.406 1 98.19 297 THR B N 1
ATOM 6399 C CA . THR B 1 297 ? -0.23 17.719 19.016 1 98.19 297 THR B CA 1
ATOM 6400 C C . THR B 1 297 ? 0.26 18.844 18.125 1 98.19 297 THR B C 1
ATOM 6402 O O . THR B 1 297 ? 0.72 19.875 18.609 1 98.19 297 THR B O 1
ATOM 6405 N N . GLU B 1 298 ? 0.303 18.609 16.859 1 97.31 298 GLU B N 1
ATOM 6406 C CA . GLU B 1 298 ? 0.843 19.578 15.914 1 97.31 298 GLU B CA 1
ATOM 6407 C C . GLU B 1 298 ? -0.191 19.953 14.852 1 97.31 298 GLU B C 1
ATOM 6409 O O . GLU B 1 298 ? -0.949 19.109 14.391 1 97.31 298 GLU B O 1
ATOM 6414 N N . ALA B 1 299 ? -0.242 21.203 14.539 1 96.81 299 ALA B N 1
ATOM 6415 C CA . ALA B 1 299 ? -1.102 21.703 13.477 1 96.81 299 ALA B CA 1
ATOM 6416 C C . ALA B 1 299 ? -0.274 22.203 12.297 1 96.81 299 ALA B C 1
ATOM 6418 O O . ALA B 1 299 ? 0.728 22.906 12.477 1 96.81 299 ALA B O 1
ATOM 6419 N N . GLY B 1 300 ? -0.708 21.875 11.117 1 93.38 300 GLY B N 1
ATOM 6420 C CA . GLY B 1 300 ? 0.039 22.188 9.914 1 93.38 300 GLY B CA 1
ATOM 6421 C C . GLY B 1 300 ? 0.01 23.672 9.57 1 93.38 300 GLY B C 1
ATOM 6422 O O . GLY B 1 300 ? -0.988 24.344 9.812 1 93.38 300 GLY B O 1
ATOM 6423 N N . PHE B 1 301 ? 1.104 24.125 9.023 1 93.62 301 PHE B N 1
ATOM 6424 C CA . PHE B 1 301 ? 1.255 25.5 8.562 1 93.62 301 PHE B CA 1
ATOM 6425 C C . PHE B 1 301 ? 1.198 26.469 9.742 1 93.62 301 PHE B C 1
ATOM 6427 O O . PHE B 1 301 ? 1.781 26.203 10.797 1 93.62 301 PHE B O 1
ATOM 6434 N N . GLY B 1 302 ? 0.705 27.641 9.531 1 96.44 302 GLY B N 1
ATOM 6435 C CA . GLY B 1 302 ? 0.615 28.625 10.594 1 96.44 302 GLY B CA 1
ATOM 6436 C C . GLY B 1 302 ? -0.693 28.562 11.359 1 96.44 302 GLY B C 1
ATOM 6437 O O . GLY B 1 302 ? -1.559 27.75 11.055 1 96.44 302 GLY B O 1
ATOM 6438 N N . ALA B 1 303 ? -0.797 29.391 12.375 1 98.06 303 ALA B N 1
ATOM 6439 C CA . ALA B 1 303 ? -1.975 29.375 13.234 1 98.06 303 ALA B CA 1
ATOM 6440 C C . ALA B 1 303 ? -3.23 29.75 12.453 1 98.06 303 ALA B C 1
ATOM 6442 O O . ALA B 1 303 ? -4.336 29.328 12.797 1 98.06 303 ALA B O 1
ATOM 6443 N N . ASP B 1 304 ? -3.025 30.531 11.375 1 97.69 304 ASP B N 1
ATOM 6444 C CA . ASP B 1 304 ? -4.152 30.984 10.562 1 97.69 304 ASP B CA 1
ATOM 6445 C C . ASP B 1 304 ? -4.777 29.828 9.797 1 97.69 304 ASP B C 1
ATOM 6447 O O . ASP B 1 304 ? -5.918 29.922 9.336 1 97.69 304 ASP B O 1
ATOM 6451 N N . MET B 1 305 ? -4.051 28.734 9.625 1 96.56 305 MET B N 1
ATOM 6452 C CA . MET B 1 305 ? -4.562 27.609 8.844 1 96.56 305 MET B CA 1
ATOM 6453 C C . MET B 1 305 ? -4.672 26.359 9.703 1 96.56 305 MET B C 1
ATOM 6455 O O . MET B 1 305 ? -5.754 26.016 10.188 1 96.56 305 MET B O 1
ATOM 6459 N N . GLY B 1 306 ? -3.537 25.797 10.07 1 96.44 306 GLY B N 1
ATOM 6460 C CA . GLY B 1 306 ? -3.559 24.547 10.805 1 96.44 306 GLY B CA 1
ATOM 6461 C C . GLY B 1 306 ? -4.23 24.656 12.164 1 96.44 306 GLY B C 1
ATOM 6462 O O . GLY B 1 306 ? -5.059 23.828 12.523 1 96.44 306 GLY B O 1
ATOM 6463 N N . ALA B 1 307 ? -3.871 25.641 12.977 1 97.94 307 ALA B N 1
ATOM 6464 C CA . ALA B 1 307 ? -4.453 25.797 14.305 1 97.94 307 ALA B CA 1
ATOM 6465 C C . ALA B 1 307 ? -5.93 26.172 14.219 1 97.94 307 ALA B C 1
ATOM 6467 O O . ALA B 1 307 ? -6.742 25.703 15.023 1 97.94 307 ALA B O 1
ATOM 6468 N N . GLU B 1 308 ? -6.223 27.078 13.305 1 98.44 308 GLU B N 1
ATOM 6469 C CA . GLU B 1 308 ? -7.629 27.422 13.094 1 98.44 308 GLU B CA 1
ATOM 6470 C C . GLU B 1 308 ? -8.469 26.172 12.844 1 98.44 308 GLU B C 1
ATOM 6472 O O . GLU B 1 308 ? -9.531 26 13.453 1 98.44 308 GLU B O 1
ATOM 6477 N N . ARG B 1 309 ? -8.07 25.297 11.992 1 98.06 309 ARG B N 1
ATOM 6478 C CA . ARG B 1 309 ? -8.797 24.078 11.648 1 98.06 309 ARG B CA 1
ATOM 6479 C C . ARG B 1 309 ? -8.773 23.078 12.805 1 98.06 309 ARG B C 1
ATOM 6481 O O . ARG B 1 309 ? -9.734 22.328 13 1 98.06 309 ARG B O 1
ATOM 6488 N N . PHE B 1 310 ? -7.648 23.094 13.547 1 98.25 310 PHE B N 1
ATOM 6489 C CA . PHE B 1 310 ? -7.594 22.328 14.789 1 98.25 310 PHE B CA 1
ATOM 6490 C C . PHE B 1 310 ? -8.695 22.781 15.742 1 98.25 310 PHE B C 1
ATOM 6492 O O . PHE B 1 310 ? -9.43 21.953 16.281 1 98.25 310 PHE B O 1
ATOM 6499 N N . PHE B 1 311 ? -8.891 24.031 15.906 1 98.31 311 PHE B N 1
ATOM 6500 C CA . PHE B 1 311 ? -9.867 24.594 16.844 1 98.31 311 PHE B CA 1
ATOM 6501 C C . PHE B 1 311 ? -11.281 24.406 16.328 1 98.31 311 PHE B C 1
ATOM 6503 O O . PHE B 1 311 ? -12.141 23.875 17.031 1 98.31 311 PHE B O 1
ATOM 6510 N N . ASN B 1 312 ? -11.508 24.719 15.078 1 98.19 312 ASN B N 1
ATOM 6511 C CA . ASN B 1 312 ? -12.867 24.812 14.562 1 98.19 312 ASN B CA 1
ATOM 6512 C C . ASN B 1 312 ? -13.391 23.453 14.117 1 98.19 312 ASN B C 1
ATOM 6514 O O . ASN B 1 312 ? -14.602 23.25 13.984 1 98.19 312 ASN B O 1
ATOM 6518 N N . ILE B 1 313 ? -12.523 22.531 13.867 1 98.06 313 ILE B N 1
ATOM 6519 C CA . ILE B 1 313 ? -13 21.281 13.305 1 98.06 313 ILE B CA 1
ATOM 6520 C C . ILE B 1 313 ? -12.586 20.109 14.211 1 98.06 313 ILE B C 1
ATOM 6522 O O . ILE B 1 313 ? -13.438 19.453 14.812 1 98.06 313 ILE B O 1
ATOM 6526 N N . LYS B 1 314 ? -11.273 19.859 14.438 1 97.88 314 LYS B N 1
ATOM 6527 C CA . LYS B 1 314 ? -10.812 18.688 15.18 1 97.88 314 LYS B CA 1
ATOM 6528 C C . LYS B 1 314 ? -11.32 18.719 16.625 1 97.88 314 LYS B C 1
ATOM 6530 O O . LYS B 1 314 ? -11.789 17.719 17.141 1 97.88 314 LYS B O 1
ATOM 6535 N N . CYS B 1 315 ? -11.203 19.891 17.312 1 97.75 315 CYS B N 1
ATOM 6536 C CA . CYS B 1 315 ? -11.672 20.016 18.688 1 97.75 315 CYS B CA 1
ATOM 6537 C C . CYS B 1 315 ? -13.18 19.812 18.766 1 97.75 315 CYS B C 1
ATOM 6539 O O . CYS B 1 315 ? -13.68 19.234 19.719 1 97.75 315 CYS B O 1
ATOM 6541 N N . ARG B 1 316 ? -13.898 20.297 17.75 1 96.94 316 ARG B N 1
ATOM 6542 C CA . ARG B 1 316 ? -15.344 20.109 17.703 1 96.94 316 ARG B CA 1
ATOM 6543 C C . ARG B 1 316 ? -15.703 18.641 17.594 1 96.94 316 ARG B C 1
ATOM 6545 O O . ARG B 1 316 ? -16.578 18.156 18.312 1 96.94 316 ARG B O 1
ATOM 6552 N N . ILE B 1 317 ? -15.062 17.969 16.766 1 96.88 317 ILE B N 1
ATOM 6553 C CA . ILE B 1 317 ? -15.367 16.562 16.5 1 96.88 317 ILE B CA 1
ATOM 6554 C C . ILE B 1 317 ? -14.875 15.695 17.641 1 96.88 317 ILE B C 1
ATOM 6556 O O . ILE B 1 317 ? -15.57 14.781 18.078 1 96.88 317 ILE B O 1
ATOM 6560 N N . GLY B 1 318 ? -13.703 16 18.156 1 95.62 318 GLY B N 1
ATOM 6561 C CA . GLY B 1 318 ? -13.102 15.195 19.203 1 95.62 318 GLY B CA 1
ATOM 6562 C C . GLY B 1 318 ? -13.664 15.492 20.578 1 95.62 318 GLY B C 1
ATOM 6563 O O . GLY B 1 318 ? -13.547 14.68 21.5 1 95.62 318 GLY B O 1
ATOM 6564 N N . GLY B 1 319 ? -14.133 16.688 20.766 1 95.19 319 GLY B N 1
ATOM 6565 C CA . GLY B 1 319 ? -14.695 17.109 22.047 1 95.19 319 GLY B CA 1
ATOM 6566 C C . GLY B 1 319 ? -13.656 17.594 23.031 1 95.19 319 GLY B C 1
ATOM 6567 O O . GLY B 1 319 ? -13.977 17.906 24.172 1 95.19 319 GLY B O 1
ATOM 6568 N N . MET B 1 320 ? -12.43 17.609 22.641 1 95.06 320 MET B N 1
ATOM 6569 C CA . MET B 1 320 ? -11.352 18.047 23.516 1 95.06 320 MET B CA 1
ATOM 6570 C C . MET B 1 320 ? -11.086 19.531 23.344 1 95.06 320 MET B C 1
ATOM 6572 O O . MET B 1 320 ? -11.281 20.078 22.266 1 95.06 320 MET B O 1
ATOM 6576 N N . ARG B 1 321 ? -10.617 20.156 24.406 1 95.94 321 ARG B N 1
ATOM 6577 C CA . ARG B 1 321 ? -10.344 21.594 24.406 1 95.94 321 ARG B CA 1
ATOM 6578 C C . ARG B 1 321 ? -8.875 21.875 24.719 1 95.94 321 ARG B C 1
ATOM 6580 O O . ARG B 1 321 ? -8.32 21.344 25.688 1 95.94 321 ARG B O 1
ATOM 6587 N N . PRO B 1 322 ? -8.258 22.688 23.984 1 97.25 322 PRO B N 1
ATOM 6588 C CA . PRO B 1 322 ? -6.844 22.969 24.219 1 97.25 322 PRO B CA 1
ATOM 6589 C C . PRO B 1 322 ? -6.613 23.859 25.438 1 97.25 322 PRO B C 1
ATOM 6591 O O . PRO B 1 322 ? -7.418 24.75 25.719 1 97.25 322 PRO B O 1
ATOM 6594 N N . ASP B 1 323 ? -5.504 23.625 26.109 1 97.62 323 ASP B N 1
ATOM 6595 C CA . ASP B 1 323 ? -5.109 24.406 27.281 1 97.62 323 ASP B CA 1
ATOM 6596 C C . ASP B 1 323 ? -4.117 25.5 26.906 1 97.62 323 ASP B C 1
ATOM 6598 O O . ASP B 1 323 ? -4.066 26.562 27.547 1 97.62 323 ASP B O 1
ATOM 6602 N N . ALA B 1 324 ? -3.336 25.234 25.938 1 98.44 324 ALA B N 1
ATOM 6603 C CA . ALA B 1 324 ? -2.322 26.188 25.484 1 98.44 324 ALA B CA 1
ATOM 6604 C C . ALA B 1 324 ? -1.929 25.922 24.031 1 98.44 324 ALA B C 1
ATOM 6606 O O . ALA B 1 324 ? -2.244 24.859 23.484 1 98.44 324 ALA B O 1
ATOM 6607 N N . ALA B 1 325 ? -1.325 26.891 23.406 1 98.69 325 ALA B N 1
ATOM 6608 C CA . ALA B 1 325 ? -0.82 26.766 22.047 1 98.69 325 ALA B CA 1
ATOM 6609 C C . ALA B 1 325 ? 0.601 27.312 21.922 1 98.69 325 ALA B C 1
ATOM 6611 O O . ALA B 1 325 ? 0.88 28.438 22.375 1 98.69 325 ALA B O 1
ATOM 6612 N N . VAL B 1 326 ? 1.472 26.484 21.406 1 98.88 326 VAL B N 1
ATOM 6613 C CA . VAL B 1 326 ? 2.852 26.906 21.156 1 98.88 326 VAL B CA 1
ATOM 6614 C C . VAL B 1 326 ? 2.994 27.422 19.734 1 98.88 326 VAL B C 1
ATOM 6616 O O . VAL B 1 326 ? 2.627 26.75 18.781 1 98.88 326 VAL B O 1
ATOM 6619 N N . LEU B 1 327 ? 3.508 28.625 19.609 1 98.69 327 LEU B N 1
ATOM 6620 C CA . LEU B 1 327 ? 3.773 29.25 18.312 1 98.69 327 LEU B CA 1
ATOM 6621 C C . LEU B 1 327 ? 5.27 29.266 18.016 1 98.69 327 LEU B C 1
ATOM 6623 O O . LEU B 1 327 ? 6.012 30.078 18.562 1 98.69 327 LEU B O 1
ATOM 6627 N N . VAL B 1 328 ? 5.641 28.438 17.047 1 98.56 328 VAL B N 1
ATOM 6628 C CA . VAL B 1 328 ? 7.059 28.328 16.703 1 98.56 328 VAL B CA 1
ATOM 6629 C C . VAL B 1 328 ? 7.461 29.484 15.789 1 98.56 328 VAL B C 1
ATOM 6631 O O . VAL B 1 328 ? 6.773 29.781 14.812 1 98.56 328 VAL B O 1
ATOM 6634 N N . ALA B 1 329 ? 8.547 30.109 16.125 1 98.06 329 ALA B N 1
ATOM 6635 C CA . ALA B 1 329 ? 9.109 31.203 15.344 1 98.06 329 ALA B CA 1
ATOM 6636 C C . ALA B 1 329 ? 10.633 31.078 15.234 1 98.06 329 ALA B C 1
ATOM 6638 O O . ALA B 1 329 ? 11.258 30.359 16.016 1 98.06 329 ALA B O 1
ATOM 6639 N N . THR B 1 330 ? 11.18 31.703 14.25 1 97.25 330 THR B N 1
ATOM 6640 C CA . THR B 1 330 ? 12.625 31.844 14.109 1 97.25 330 THR B CA 1
ATOM 6641 C C . THR B 1 330 ? 12.992 33.281 13.789 1 97.25 330 THR B C 1
ATOM 6643 O O . THR B 1 330 ? 12.18 34.062 13.25 1 97.25 330 THR B O 1
ATOM 6646 N N . VAL B 1 331 ? 14.203 33.594 14.156 1 97.06 331 VAL B N 1
ATOM 6647 C CA . VAL B 1 331 ? 14.711 34.938 13.836 1 97.06 331 VAL B CA 1
ATOM 6648 C C . VAL B 1 331 ? 14.719 35.125 12.328 1 97.06 331 VAL B C 1
ATOM 6650 O O . VAL B 1 331 ? 14.289 36.188 11.836 1 97.06 331 VAL B O 1
ATOM 6653 N N . ARG B 1 332 ? 15.156 34.188 11.609 1 94.81 332 ARG B N 1
ATOM 6654 C CA . ARG B 1 332 ? 15.242 34.281 10.156 1 94.81 332 ARG B CA 1
ATOM 6655 C C . ARG B 1 332 ? 13.867 34.469 9.539 1 94.81 332 ARG B C 1
ATOM 6657 O O . ARG B 1 332 ? 13.711 35.156 8.539 1 94.81 332 ARG B O 1
ATOM 6664 N N . ALA B 1 333 ? 12.867 33.781 10.094 1 95.19 333 ALA B N 1
ATOM 6665 C CA . ALA B 1 333 ? 11.508 33.969 9.586 1 95.19 333 ALA B CA 1
ATOM 6666 C C . ALA B 1 333 ? 11.016 35.406 9.797 1 95.19 333 ALA B C 1
ATOM 6668 O O . ALA B 1 333 ? 10.391 35.969 8.906 1 95.19 333 ALA B O 1
ATOM 6669 N N . LEU B 1 334 ? 11.234 35.938 10.945 1 96.75 334 LEU B N 1
ATOM 6670 C CA . LEU B 1 334 ? 10.82 37.281 11.242 1 96.75 334 LEU B CA 1
ATOM 6671 C C . LEU B 1 334 ? 11.523 38.281 10.32 1 96.75 334 LEU B C 1
ATOM 6673 O O . LEU B 1 334 ? 10.891 39.188 9.781 1 96.75 334 LEU B O 1
ATOM 6677 N N . LYS B 1 335 ? 12.797 38.031 10.125 1 95.5 335 LYS B N 1
ATOM 6678 C CA . LYS B 1 335 ? 13.531 38.906 9.211 1 95.5 335 LYS B CA 1
ATOM 6679 C C . LYS B 1 335 ? 13.016 38.781 7.781 1 95.5 335 LYS B C 1
ATOM 6681 O O . LYS B 1 335 ? 13 39.75 7.027 1 95.5 335 LYS B O 1
ATOM 6686 N N . THR B 1 336 ? 12.664 37.594 7.387 1 93.62 336 THR B N 1
ATOM 6687 C CA . THR B 1 336 ? 12.078 37.375 6.07 1 93.62 336 THR B CA 1
ATOM 6688 C C . THR B 1 336 ? 10.781 38.156 5.918 1 93.62 336 THR B C 1
ATOM 6690 O O . THR B 1 336 ? 10.531 38.75 4.867 1 93.62 336 THR B O 1
ATOM 6693 N N . HIS B 1 337 ? 9.945 38.281 6.938 1 94.69 337 HIS B N 1
ATOM 6694 C CA . HIS B 1 337 ? 8.648 38.938 6.891 1 94.69 337 HIS B CA 1
ATOM 6695 C C . HIS B 1 337 ? 8.805 40.438 6.93 1 94.69 337 HIS B C 1
ATOM 6697 O O . HIS B 1 337 ? 7.836 41.188 6.727 1 94.69 337 HIS B O 1
ATOM 6703 N N . ALA B 1 338 ? 10.055 40.875 7.152 1 93.69 338 ALA B N 1
ATOM 6704 C CA . ALA B 1 338 ? 10.328 42.312 7.027 1 93.69 338 ALA B CA 1
ATOM 6705 C C . ALA B 1 338 ? 10.211 42.75 5.574 1 93.69 338 ALA B C 1
ATOM 6707 O O . ALA B 1 338 ? 10.055 43.938 5.297 1 93.69 338 ALA B O 1
ATOM 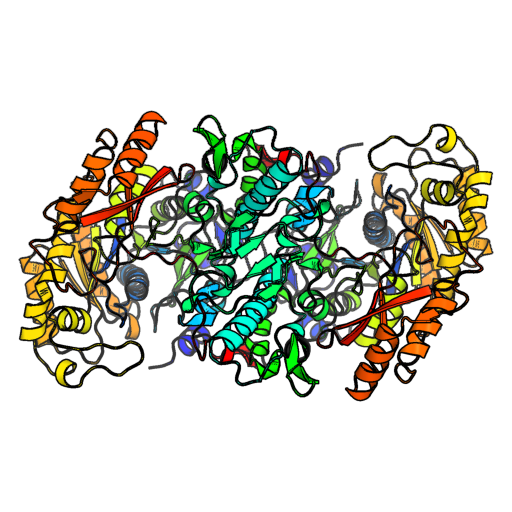6708 N N . GLY B 1 339 ? 10.398 41.812 4.652 1 90.38 339 GLY B N 1
ATOM 6709 C CA . GLY B 1 339 ? 10.242 42.062 3.234 1 90.38 339 GLY B CA 1
ATOM 6710 C C . GLY B 1 339 ? 11.484 42.688 2.605 1 90.38 339 GLY B C 1
ATOM 6711 O O . GLY B 1 339 ? 11.445 43.156 1.464 1 90.38 339 GLY B O 1
ATOM 6712 N N . ARG B 1 340 ? 12.57 42.562 3.246 1 90.44 340 ARG B N 1
ATOM 6713 C CA . ARG B 1 340 ? 13.781 43.25 2.793 1 90.44 340 ARG B CA 1
ATOM 6714 C C . ARG B 1 340 ? 14.742 42.281 2.131 1 90.44 340 ARG B C 1
ATOM 6716 O O . ARG B 1 340 ? 15.734 42.688 1.524 1 90.44 340 ARG B O 1
ATOM 6723 N N . TYR B 1 341 ? 14.43 40.969 2.285 1 89.88 341 TYR B N 1
ATOM 6724 C CA . TYR B 1 341 ? 15.359 39.938 1.811 1 89.88 341 TYR B CA 1
ATOM 6725 C C . TYR B 1 341 ? 14.68 39 0.844 1 89.88 341 TYR B C 1
ATOM 6727 O O . TYR B 1 341 ? 13.484 38.688 0.988 1 89.88 341 TYR B O 1
ATOM 6735 N N . LYS B 1 342 ? 15.484 38.562 -0.163 1 84.75 342 LYS B N 1
ATOM 6736 C CA . LYS B 1 342 ? 15.039 37.5 -1.066 1 84.75 342 LYS B CA 1
ATOM 6737 C C . LYS B 1 342 ? 15.578 36.125 -0.637 1 84.75 342 LYS B C 1
ATOM 6739 O O . LYS B 1 342 ? 16.781 35.875 -0.747 1 84.75 342 LYS B O 1
ATOM 6744 N N . VAL B 1 343 ? 14.672 35.344 -0.104 1 87.19 343 VAL B N 1
ATOM 6745 C CA . VAL B 1 343 ? 15.07 34.031 0.373 1 87.19 343 VAL B CA 1
ATOM 6746 C C . VAL B 1 343 ? 14.641 32.969 -0.635 1 87.19 343 VAL B C 1
ATOM 6748 O O . VAL B 1 343 ? 13.453 32.844 -0.969 1 87.19 343 VAL B O 1
ATOM 6751 N N . ILE B 1 344 ? 15.578 32.188 -1.159 1 78.31 344 ILE B N 1
ATOM 6752 C CA . ILE B 1 344 ? 15.336 31.156 -2.156 1 78.31 344 ILE B CA 1
ATOM 6753 C C . ILE B 1 344 ? 15.68 29.797 -1.568 1 78.31 344 ILE B C 1
ATOM 6755 O O . ILE B 1 344 ? 16.766 29.594 -1.033 1 78.31 344 ILE B O 1
ATOM 6759 N N . PRO B 1 345 ? 14.688 28.828 -1.688 1 75.06 345 PRO B N 1
ATOM 6760 C CA . PRO B 1 345 ? 14.969 27.484 -1.172 1 75.06 345 PRO B CA 1
ATOM 6761 C C . PRO B 1 345 ? 16.234 26.875 -1.777 1 75.06 345 PRO B C 1
ATOM 6763 O O . PRO B 1 345 ? 16.469 27 -2.984 1 75.06 345 PRO B O 1
ATOM 6766 N N . GLY B 1 346 ? 17.031 26.234 -1.005 1 68.44 346 GLY B N 1
ATOM 6767 C CA . GLY B 1 346 ? 18.219 25.547 -1.478 1 68.44 346 GLY B CA 1
ATOM 6768 C C . GLY B 1 346 ? 19.422 26.453 -1.596 1 68.44 346 GLY B C 1
ATOM 6769 O O . GLY B 1 346 ? 20.531 25.984 -1.859 1 68.44 346 GLY B O 1
ATOM 6770 N N . LYS B 1 347 ? 19.297 27.797 -1.472 1 74.56 347 LYS B N 1
ATOM 6771 C CA . LYS B 1 347 ? 20.406 28.734 -1.528 1 74.56 347 LYS B CA 1
ATOM 6772 C C . LYS B 1 347 ? 20.766 29.25 -0.137 1 74.56 347 LYS B C 1
ATOM 6774 O O . LYS B 1 347 ? 19.922 29.25 0.762 1 74.56 347 LYS B O 1
ATOM 6779 N N . PRO B 1 348 ? 21.953 29.703 -0.082 1 85 348 PRO B N 1
ATOM 6780 C CA . PRO B 1 348 ? 22.328 30.312 1.2 1 85 348 PRO B CA 1
ATOM 6781 C C . PRO B 1 348 ? 21.547 31.594 1.493 1 85 348 PRO B C 1
ATOM 6783 O O . PRO B 1 348 ? 21.156 32.312 0.566 1 85 348 PRO B O 1
ATOM 6786 N N . LEU B 1 349 ? 21.453 31.844 2.75 1 91 349 LEU B N 1
ATOM 6787 C CA . LEU B 1 349 ? 20.797 33.094 3.15 1 91 349 LEU B CA 1
ATOM 6788 C C . LEU B 1 349 ? 21.625 34.281 2.723 1 91 349 LEU B C 1
ATOM 6790 O O . LEU B 1 349 ? 22.859 34.219 2.695 1 91 349 LEU B O 1
ATOM 6794 N N . PRO B 1 350 ? 20.922 35.344 2.404 1 91.94 350 PRO B N 1
ATOM 6795 C CA . PRO B 1 350 ? 21.688 36.594 2.139 1 91.94 350 PRO B CA 1
ATOM 6796 C C . PRO B 1 350 ? 22.562 37 3.316 1 91.94 350 PRO B C 1
ATOM 6798 O O . PRO B 1 350 ? 22.109 37 4.465 1 91.94 350 PRO B O 1
ATOM 6801 N N . PRO B 1 351 ? 23.781 37.406 3.033 1 92.69 351 PRO B N 1
ATOM 6802 C CA . PRO B 1 351 ? 24.719 37.75 4.105 1 92.69 351 PRO B CA 1
ATOM 6803 C C . PRO B 1 351 ? 24.172 38.812 5.055 1 92.69 351 PRO B C 1
ATOM 6805 O O . PRO B 1 351 ? 24.422 38.75 6.262 1 92.69 351 PRO B O 1
ATOM 6808 N N . ALA B 1 352 ? 23.484 39.75 4.539 1 92.19 352 ALA B N 1
ATOM 6809 C CA . ALA B 1 352 ? 22.922 40.844 5.359 1 92.19 352 ALA B CA 1
ATOM 6810 C C . ALA B 1 352 ? 21.953 40.281 6.395 1 92.19 352 ALA B C 1
ATOM 6812 O O . ALA B 1 352 ? 21.781 40.844 7.473 1 92.19 352 ALA B O 1
ATOM 6813 N N . MET B 1 353 ? 21.359 39.188 6.152 1 93.31 353 MET B N 1
ATOM 6814 C CA . MET B 1 353 ? 20.391 38.594 7.055 1 93.31 353 MET B CA 1
ATOM 6815 C C . MET B 1 353 ? 21.094 37.906 8.227 1 93.31 353 MET B C 1
ATOM 6817 O O . MET B 1 353 ? 20.469 37.656 9.266 1 93.31 353 MET B O 1
ATOM 6821 N N . LEU B 1 354 ? 22.344 37.656 8.008 1 94.5 354 LEU B N 1
ATOM 6822 C CA . LEU B 1 354 ? 23.109 36.969 9.039 1 94.5 354 LEU B CA 1
ATOM 6823 C C . LEU B 1 354 ? 23.672 37.938 10.047 1 94.5 354 LEU B C 1
ATOM 6825 O O . LEU B 1 354 ? 24.109 37.562 11.133 1 94.5 354 LEU B O 1
ATOM 6829 N N . GLU B 1 355 ? 23.625 39.219 9.719 1 95.31 355 GLU B N 1
ATOM 6830 C CA . GLU B 1 355 ? 24.109 40.25 10.633 1 95.31 355 GLU B CA 1
ATOM 6831 C C . GLU B 1 355 ? 23.109 40.5 11.758 1 95.31 355 GLU B C 1
ATOM 6833 O O . GLU B 1 355 ? 21.922 40.25 11.602 1 95.31 355 GLU B O 1
ATOM 6838 N N . ASP B 1 356 ? 23.688 40.938 12.938 1 97.06 356 ASP B N 1
ATOM 6839 C CA . ASP B 1 356 ? 22.828 41.312 14.062 1 97.06 356 ASP B CA 1
ATOM 6840 C C . ASP B 1 356 ? 21.984 42.562 13.727 1 97.06 356 ASP B C 1
ATOM 6842 O O . ASP B 1 356 ? 22.531 43.656 13.547 1 97.06 356 ASP B O 1
ATOM 6846 N N . ASN B 1 357 ? 20.688 42.344 13.594 1 96.5 357 ASN B N 1
ATOM 6847 C CA . ASN B 1 357 ? 19.781 43.438 13.227 1 96.5 357 ASN B CA 1
ATOM 6848 C C . ASN B 1 357 ? 18.406 43.281 13.875 1 96.5 357 ASN B C 1
ATOM 6850 O O . ASN B 1 357 ? 17.438 42.906 13.203 1 96.5 357 ASN B O 1
ATOM 6854 N N . PRO B 1 358 ? 18.219 43.656 15.109 1 97.38 358 PRO B N 1
ATOM 6855 C CA . PRO B 1 358 ? 16.938 43.562 15.797 1 97.38 358 PRO B CA 1
ATOM 6856 C C . PRO B 1 358 ? 15.844 44.375 15.125 1 97.38 358 PRO B C 1
ATOM 6858 O O . PRO B 1 358 ? 14.656 44.031 15.234 1 97.38 358 PRO B O 1
ATOM 6861 N N . ASP B 1 359 ? 16.25 45.438 14.375 1 97.06 359 ASP B N 1
ATOM 6862 C CA . ASP B 1 359 ? 15.266 46.281 13.688 1 97.06 359 ASP B CA 1
ATOM 6863 C C . ASP B 1 359 ? 14.539 45.469 12.602 1 97.06 359 ASP B C 1
ATOM 6865 O O . ASP B 1 359 ? 13.344 45.688 12.383 1 97.06 359 ASP B O 1
ATOM 6869 N N . ASP B 1 360 ? 15.258 44.625 11.977 1 96.06 360 ASP B N 1
ATOM 6870 C CA . ASP B 1 360 ? 14.633 43.781 10.969 1 96.06 360 ASP B CA 1
ATOM 6871 C C . ASP B 1 360 ? 13.672 42.781 11.602 1 96.06 360 ASP B C 1
ATOM 6873 O O . ASP B 1 360 ? 12.648 42.438 11.008 1 96.06 360 ASP B O 1
ATOM 6877 N N . VAL B 1 361 ? 14.016 42.281 12.789 1 97.56 361 VAL B N 1
ATOM 6878 C CA . VAL B 1 361 ? 13.133 41.406 13.539 1 97.56 361 VAL B CA 1
ATOM 6879 C C . VAL B 1 361 ? 11.844 42.156 13.891 1 97.56 361 VAL B C 1
ATOM 6881 O O . VAL B 1 361 ? 10.742 41.625 13.672 1 97.56 361 VAL B O 1
ATOM 6884 N N . LEU B 1 362 ? 11.984 43.375 14.352 1 97.88 362 LEU B N 1
ATOM 6885 C CA . LEU B 1 362 ? 10.836 44.188 14.75 1 97.88 362 LEU B CA 1
ATOM 6886 C C . LEU B 1 362 ? 9.969 44.531 13.547 1 97.88 362 LEU B C 1
ATOM 6888 O O . LEU B 1 362 ? 8.742 44.562 13.648 1 97.88 362 LEU B O 1
ATOM 6892 N N . ALA B 1 363 ? 10.633 44.75 12.414 1 96.06 363 ALA B N 1
ATOM 6893 C CA . ALA B 1 363 ? 9.906 45.094 11.195 1 96.06 363 ALA B CA 1
ATOM 6894 C C . ALA B 1 363 ? 9.047 43.906 10.727 1 96.06 363 ALA B C 1
ATOM 6896 O O . ALA B 1 363 ? 7.965 44.125 10.164 1 96.06 363 ALA B O 1
ATOM 6897 N N . GLY B 1 364 ? 9.461 42.75 10.992 1 96.12 364 GLY B N 1
ATOM 6898 C CA . GLY B 1 364 ? 8.727 41.562 10.586 1 96.12 364 GLY B CA 1
ATOM 6899 C C . GLY B 1 364 ? 7.789 41.062 11.656 1 96.12 364 GLY B C 1
ATOM 6900 O O . GLY B 1 364 ? 7.047 40.094 11.43 1 96.12 364 GLY B O 1
ATOM 6901 N N . ALA B 1 365 ? 7.719 41.688 12.75 1 97.88 365 ALA B N 1
ATOM 6902 C CA . ALA B 1 365 ? 7.055 41.188 13.953 1 97.88 365 ALA B CA 1
ATOM 6903 C C . ALA B 1 365 ? 5.539 41.25 13.805 1 97.88 365 ALA B C 1
ATOM 6905 O O . ALA B 1 365 ? 4.805 40.625 14.578 1 97.88 365 ALA B O 1
ATOM 6906 N N . ALA B 1 366 ? 5.035 42 12.812 1 97.62 366 ALA B N 1
ATOM 6907 C CA . ALA B 1 366 ? 3.596 42.094 12.594 1 97.62 366 ALA B CA 1
ATOM 6908 C C . ALA B 1 366 ? 2.988 40.719 12.352 1 97.62 366 ALA B C 1
ATOM 6910 O O . ALA B 1 366 ? 1.856 40.438 12.766 1 97.62 366 ALA B O 1
ATOM 6911 N N . ASN B 1 367 ? 3.725 39.906 11.633 1 97.88 367 ASN B N 1
ATOM 6912 C CA . ASN B 1 367 ? 3.254 38.562 11.359 1 97.88 367 ASN B CA 1
ATOM 6913 C C . ASN B 1 367 ? 3.086 37.75 12.648 1 97.88 367 ASN B C 1
ATOM 6915 O O . ASN B 1 367 ? 2.037 37.156 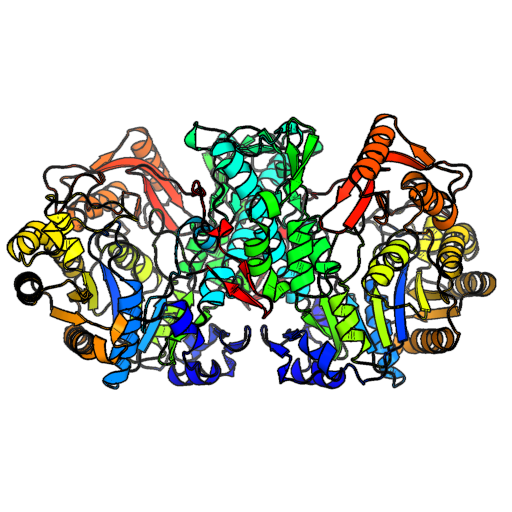12.875 1 97.88 367 ASN B O 1
ATOM 6919 N N . LEU B 1 368 ? 4.09 37.75 13.5 1 98.44 368 LEU B N 1
ATOM 6920 C CA . LEU B 1 368 ? 4.047 37.031 14.766 1 98.44 368 LEU B CA 1
ATOM 6921 C C . LEU B 1 368 ? 2.928 37.562 15.656 1 98.44 368 LEU B C 1
ATOM 6923 O O . LEU B 1 368 ? 2.207 36.781 16.281 1 98.44 368 LEU B O 1
ATOM 6927 N N . ARG B 1 369 ? 2.77 38.875 15.734 1 98.56 369 ARG B N 1
ATOM 6928 C CA . ARG B 1 369 ? 1.723 39.5 16.547 1 98.56 369 ARG B CA 1
ATOM 6929 C C . ARG B 1 369 ? 0.341 39 16.109 1 98.56 369 ARG B C 1
ATOM 6931 O O . ARG B 1 369 ? -0.521 38.75 16.953 1 98.56 369 ARG B O 1
ATOM 6938 N N . LYS B 1 370 ? 0.171 38.938 14.812 1 98.5 370 LYS B N 1
ATOM 6939 C CA . LYS B 1 370 ? -1.125 38.5 14.305 1 98.5 370 LYS B CA 1
ATOM 6940 C C . LYS B 1 370 ? -1.396 37.062 14.688 1 98.5 370 LYS B C 1
ATOM 6942 O O . LYS B 1 370 ? -2.523 36.688 15.039 1 98.5 370 LYS B O 1
ATOM 6947 N N . HIS B 1 371 ? -0.442 36.188 14.57 1 98.62 371 HIS B N 1
ATOM 6948 C CA . HIS B 1 371 ? -0.623 34.812 14.93 1 98.62 371 HIS B CA 1
ATOM 6949 C C . HIS B 1 371 ? -0.88 34.656 16.422 1 98.62 371 HIS B C 1
ATOM 6951 O O . HIS B 1 371 ? -1.648 33.781 16.844 1 98.62 371 HIS B O 1
ATOM 6957 N N . ILE B 1 372 ? -0.179 35.438 17.281 1 98.69 372 ILE B N 1
ATOM 6958 C CA . ILE B 1 372 ? -0.481 35.469 18.703 1 98.69 372 ILE B CA 1
ATOM 6959 C C . ILE B 1 372 ? -1.938 35.875 18.922 1 98.69 372 ILE B C 1
ATOM 6961 O O . ILE B 1 372 ? -2.652 35.25 19.719 1 98.69 372 ILE B O 1
ATOM 6965 N N . GLU B 1 373 ? -2.35 36.875 18.219 1 98.38 373 GLU B N 1
ATOM 6966 C CA . GLU B 1 373 ? -3.723 37.344 18.312 1 98.38 373 GLU B CA 1
ATOM 6967 C C . GLU B 1 373 ? -4.719 36.25 17.938 1 98.38 373 GLU B C 1
ATOM 6969 O O . GLU B 1 373 ? -5.758 36.094 18.578 1 98.38 373 GLU B O 1
ATOM 6974 N N . ILE B 1 374 ? -4.457 35.531 16.859 1 98.5 374 ILE B N 1
ATOM 6975 C CA . ILE B 1 374 ? -5.324 34.469 16.422 1 98.5 374 ILE B CA 1
ATOM 6976 C C . ILE B 1 374 ? -5.523 33.469 17.562 1 98.5 374 ILE B C 1
ATOM 6978 O O . ILE B 1 374 ? -6.656 33.094 17.891 1 98.5 374 ILE B O 1
ATOM 6982 N N . VAL B 1 375 ? -4.445 33.031 18.203 1 98.38 375 VAL B N 1
ATOM 6983 C CA . VAL B 1 375 ? -4.512 32.062 19.297 1 98.38 375 VAL B CA 1
ATOM 6984 C C . VAL B 1 375 ? -5.32 32.625 20.453 1 98.38 375 VAL B C 1
ATOM 6986 O O . VAL B 1 375 ? -6.184 31.953 21.016 1 98.38 375 VAL B O 1
ATOM 6989 N N . ARG B 1 376 ? -5.082 33.875 20.734 1 97.69 376 ARG B N 1
ATOM 6990 C CA . ARG B 1 376 ? -5.773 34.5 21.844 1 97.69 376 ARG B CA 1
ATOM 6991 C C . ARG B 1 376 ? -7.262 34.656 21.547 1 97.69 376 ARG B C 1
ATOM 6993 O O . ARG B 1 376 ? -8.094 34.531 22.453 1 97.69 376 ARG B O 1
ATOM 7000 N N . GLU B 1 377 ? -7.562 34.938 20.344 1 96.88 377 GLU B N 1
ATOM 7001 C CA . GLU B 1 377 ? -8.961 35.094 19.953 1 96.88 377 GLU B CA 1
ATOM 7002 C C . GLU B 1 377 ? -9.75 33.812 20.141 1 96.88 377 GLU B C 1
ATOM 7004 O O . GLU B 1 377 ? -10.969 33.844 20.328 1 96.88 377 GLU B O 1
ATOM 7009 N N . PHE B 1 378 ? -9.117 32.688 20.062 1 97.88 378 PHE B N 1
ATOM 7010 C CA . PHE B 1 378 ? -9.773 31.406 20.328 1 97.88 378 PHE B CA 1
ATOM 7011 C C . PHE B 1 378 ? -9.859 31.141 21.828 1 97.88 378 PHE B C 1
ATOM 7013 O O . PHE B 1 378 ? -10.422 30.125 22.25 1 97.88 378 PHE B O 1
ATOM 7020 N N . GLY B 1 379 ? -9.25 32.031 22.672 1 97.19 379 GLY B N 1
ATOM 7021 C CA . GLY B 1 379 ? -9.305 31.891 24.125 1 97.19 379 GLY B CA 1
ATOM 7022 C C . GLY B 1 379 ? -8.242 30.969 24.688 1 97.19 379 GLY B C 1
ATOM 7023 O O . GLY B 1 379 ? -8.398 30.422 25.781 1 97.19 379 GLY B O 1
ATOM 7024 N N . VAL B 1 380 ? -7.199 30.719 23.969 1 97.81 380 VAL B N 1
ATOM 7025 C CA . VAL B 1 380 ? -6.133 29.797 24.359 1 97.81 380 VAL B CA 1
ATOM 7026 C C . VAL B 1 380 ? -4.859 30.594 24.672 1 97.81 380 VAL B C 1
ATOM 7028 O O . VAL B 1 380 ? -4.59 31.609 24.031 1 97.81 380 VAL B O 1
ATOM 7031 N N . SER B 1 381 ? -4.078 30.203 25.688 1 97.62 381 SER B N 1
ATOM 7032 C CA . SER B 1 381 ? -2.846 30.875 26.078 1 97.62 381 SER B CA 1
ATOM 7033 C C . SER B 1 381 ? -1.728 30.609 25.078 1 97.62 381 SER B C 1
ATOM 7035 O O . SER B 1 381 ? -1.329 29.469 24.859 1 97.62 381 SER B O 1
ATOM 7037 N N . PRO B 1 382 ? -1.158 31.641 24.5 1 98.31 382 PRO B N 1
ATOM 7038 C CA . PRO B 1 382 ? -0.094 31.438 23.516 1 98.31 382 PRO B CA 1
ATOM 7039 C C . PRO B 1 382 ? 1.299 31.453 24.141 1 98.31 382 PRO B C 1
ATOM 7041 O O . PRO B 1 382 ? 1.562 32.219 25.062 1 98.31 382 PRO B O 1
ATOM 7044 N N . ILE B 1 383 ? 2.172 30.578 23.734 1 98.88 383 ILE B N 1
ATOM 7045 C CA . ILE B 1 383 ? 3.598 30.562 24.047 1 98.88 383 ILE B CA 1
ATOM 7046 C C . ILE B 1 383 ? 4.402 30.688 22.75 1 98.88 383 ILE B C 1
ATOM 7048 O O . ILE B 1 383 ? 4.254 29.859 21.844 1 98.88 383 ILE B O 1
ATOM 7052 N N . VAL B 1 384 ? 5.18 31.703 22.641 1 98.81 384 VAL B N 1
ATOM 7053 C CA . VAL B 1 384 ? 6.102 31.781 21.5 1 98.81 384 VAL B CA 1
ATOM 7054 C C . VAL B 1 384 ? 7.359 30.969 21.812 1 98.81 384 VAL B C 1
ATOM 7056 O O . VAL B 1 384 ? 8.07 31.25 22.781 1 98.81 384 VAL B O 1
ATOM 7059 N N . ALA B 1 385 ? 7.566 29.938 21.047 1 98.88 385 ALA B N 1
ATOM 7060 C CA . ALA B 1 385 ? 8.797 29.141 21.094 1 98.88 385 ALA B CA 1
ATOM 7061 C C . ALA B 1 385 ? 9.758 29.562 19.984 1 98.88 385 ALA B C 1
ATOM 7063 O O . ALA B 1 385 ? 9.516 29.312 18.812 1 98.88 385 ALA B O 1
ATOM 7064 N N . LEU B 1 386 ? 10.844 30.203 20.391 1 98.69 386 LEU B N 1
ATOM 7065 C CA . LEU B 1 386 ? 11.859 30.578 19.422 1 98.69 386 LEU B CA 1
ATOM 7066 C C . LEU B 1 386 ? 12.844 29.438 19.188 1 98.69 386 LEU B C 1
ATOM 7068 O O . LEU B 1 386 ? 13.586 29.047 20.094 1 98.69 386 LEU B O 1
ATOM 7072 N N . ASN B 1 387 ? 12.773 28.797 18 1 98.12 387 ASN B N 1
ATOM 7073 C CA . ASN B 1 387 ? 13.773 27.812 17.594 1 98.12 387 ASN B CA 1
ATOM 7074 C C . ASN B 1 387 ? 15.102 28.484 17.234 1 98.12 387 ASN B C 1
ATOM 7076 O O . ASN B 1 387 ? 15.227 29.094 16.172 1 98.12 387 ASN B O 1
ATOM 7080 N N . VAL B 1 388 ? 16.078 28.328 18.078 1 97.88 388 VAL B N 1
ATOM 7081 C CA . VAL B 1 388 ? 17.312 29.109 17.969 1 97.88 388 VAL B CA 1
ATOM 7082 C C . VAL B 1 388 ? 18.266 28.422 16.984 1 97.88 388 VAL B C 1
ATOM 7084 O O . VAL B 1 388 ? 18.516 27.219 17.094 1 97.88 388 VAL B O 1
ATOM 7087 N N . PHE B 1 389 ? 18.75 29.188 16.094 1 94.69 389 PHE B N 1
ATOM 7088 C CA . PHE B 1 389 ? 19.766 28.75 15.141 1 94.69 389 PHE B CA 1
ATOM 7089 C C . PHE B 1 389 ? 21.141 29.312 15.516 1 94.69 389 PHE B C 1
ATOM 7091 O O . PHE B 1 389 ? 21.234 30.297 16.234 1 94.69 389 PHE B O 1
ATOM 7098 N N . PRO B 1 390 ? 22.188 28.688 15.031 1 91.12 390 PRO B N 1
ATOM 7099 C CA . PRO B 1 390 ? 23.531 29.125 15.383 1 91.12 390 PRO B CA 1
ATOM 7100 C C . PRO B 1 390 ? 23.828 30.547 14.93 1 91.12 390 PRO B C 1
ATOM 7102 O O . PRO B 1 390 ? 24.688 31.234 15.508 1 91.12 390 PRO B O 1
ATOM 7105 N N . THR B 1 391 ? 23.125 31.047 14 1 92.31 391 THR B N 1
ATOM 7106 C CA . THR B 1 391 ? 23.391 32.375 13.414 1 92.31 391 THR B CA 1
ATOM 7107 C C . THR B 1 391 ? 22.578 33.438 14.117 1 92.31 391 THR B C 1
ATOM 7109 O O . THR B 1 391 ? 22.688 34.625 13.773 1 92.31 391 THR B O 1
ATOM 7112 N N . ASP B 1 392 ? 21.766 33.094 15.055 1 96.88 392 ASP B N 1
ATOM 7113 C CA . ASP B 1 392 ? 20.938 34.062 15.766 1 96.88 392 ASP B CA 1
ATOM 7114 C C . ASP B 1 392 ? 21.766 34.812 16.812 1 96.88 392 ASP B C 1
ATOM 7116 O O . ASP B 1 392 ? 22.625 34.25 17.469 1 96.88 392 ASP B O 1
ATOM 7120 N N . HIS B 1 393 ? 21.422 36.125 16.969 1 97.75 393 HIS B N 1
ATOM 7121 C CA . HIS B 1 393 ? 22.125 36.969 17.922 1 97.75 393 HIS B CA 1
ATOM 7122 C C . HIS B 1 393 ? 21.281 37.25 19.156 1 97.75 393 HIS B C 1
ATOM 7124 O O . HIS B 1 393 ? 20.047 37.312 19.062 1 97.75 393 HIS B O 1
ATOM 7130 N N . PRO B 1 394 ? 21.922 37.5 20.328 1 97.75 394 PRO B N 1
ATOM 7131 C CA . PRO B 1 394 ? 21.188 37.719 21.578 1 97.75 394 PRO B CA 1
ATOM 7132 C C . PRO B 1 394 ? 20.219 38.906 21.484 1 97.75 394 PRO B C 1
ATOM 7134 O O . PRO B 1 394 ? 19.109 38.844 22 1 97.75 394 PRO B O 1
ATOM 7137 N N . ASP B 1 395 ? 20.625 39.906 20.797 1 98 395 ASP B N 1
ATOM 7138 C CA . ASP B 1 395 ? 19.781 41.094 20.672 1 98 395 ASP B CA 1
ATOM 7139 C C . ASP B 1 395 ? 18.516 40.781 19.875 1 98 395 ASP B C 1
ATOM 7141 O O . ASP B 1 395 ? 17.438 41.312 20.156 1 98 395 ASP B O 1
ATOM 7145 N N . GLU B 1 396 ? 18.688 40 18.922 1 98.44 396 GLU B N 1
ATOM 7146 C CA . GLU B 1 396 ? 17.547 39.594 18.094 1 98.44 396 GLU B CA 1
ATOM 7147 C C . GLU B 1 396 ? 16.594 38.719 18.875 1 98.44 396 GLU B C 1
ATOM 7149 O O . GLU B 1 396 ? 15.375 38.875 18.781 1 98.44 396 GLU B O 1
ATOM 7154 N N . ILE B 1 397 ? 17.141 37.812 19.656 1 98.5 397 ILE B N 1
ATOM 7155 C CA . ILE B 1 397 ? 16.344 36.969 20.5 1 98.5 397 ILE B CA 1
ATOM 7156 C C . ILE B 1 397 ? 15.547 37.812 21.5 1 98.5 397 ILE B C 1
ATOM 7158 O O . ILE B 1 397 ? 14.352 37.562 21.719 1 98.5 397 ILE B O 1
ATOM 7162 N N . ASP B 1 398 ? 16.203 38.781 22.047 1 98.38 398 ASP B N 1
ATOM 7163 C CA . ASP B 1 398 ? 15.547 39.688 23 1 98.38 398 ASP B CA 1
ATOM 7164 C C . ASP B 1 398 ? 14.43 40.469 22.328 1 98.38 398 ASP B C 1
ATOM 7166 O O . ASP B 1 398 ? 13.391 40.719 22.938 1 98.38 398 ASP B O 1
ATOM 7170 N N . ALA B 1 399 ? 14.695 40.875 21.109 1 98.5 399 ALA B N 1
ATOM 7171 C CA . ALA B 1 399 ? 13.656 41.594 20.359 1 98.5 399 ALA B CA 1
ATOM 7172 C C . ALA B 1 399 ? 12.414 40.719 20.188 1 98.5 399 ALA B C 1
ATOM 7174 O O . ALA B 1 399 ? 11.289 41.219 20.328 1 98.5 399 ALA B O 1
ATOM 7175 N N . VAL B 1 400 ? 12.578 39.469 19.922 1 98.62 400 VAL B N 1
ATOM 7176 C CA . VAL B 1 400 ? 11.453 38.531 19.766 1 98.62 400 VAL B CA 1
ATOM 7177 C C . VAL B 1 400 ? 10.719 38.406 21.094 1 98.62 400 VAL B C 1
ATOM 7179 O O . VAL B 1 400 ? 9.484 38.375 21.125 1 98.62 400 VAL B O 1
ATOM 7182 N N . ARG B 1 401 ? 11.492 38.25 22.172 1 98.69 401 ARG B N 1
ATOM 7183 C CA . ARG B 1 401 ? 10.906 38.125 23.5 1 98.69 401 ARG B CA 1
ATOM 7184 C C . ARG B 1 401 ? 10.016 39.312 23.828 1 98.69 401 ARG B C 1
ATOM 7186 O O . ARG B 1 401 ? 8.883 39.156 24.266 1 98.69 401 ARG B O 1
ATOM 7193 N N . LYS B 1 402 ? 10.516 40.5 23.547 1 98.5 402 LYS B N 1
ATOM 7194 C CA . LYS B 1 402 ? 9.766 41.719 23.828 1 98.5 402 LYS B CA 1
ATOM 7195 C C . LYS B 1 402 ? 8.477 41.781 23.016 1 98.5 402 LYS B C 1
ATOM 7197 O O . LYS B 1 402 ? 7.43 42.156 23.531 1 98.5 402 LYS B O 1
ATOM 7202 N N . VAL B 1 403 ? 8.586 41.406 21.781 1 98.44 403 VAL B N 1
ATOM 7203 C CA . VAL B 1 403 ? 7.414 41.406 20.922 1 98.44 403 VAL B CA 1
ATOM 7204 C C . VAL B 1 403 ? 6.375 40.438 21.469 1 98.44 403 VAL B C 1
ATOM 7206 O O . VAL B 1 403 ? 5.191 40.781 21.578 1 98.44 403 VAL B O 1
ATOM 7209 N N . ALA B 1 404 ? 6.75 39.219 21.812 1 98.62 404 ALA B N 1
ATOM 7210 C CA . ALA B 1 404 ? 5.859 38.188 22.312 1 98.62 404 ALA B CA 1
ATOM 7211 C C . ALA B 1 404 ? 5.168 38.594 23.594 1 98.62 404 ALA B C 1
ATOM 7213 O O . ALA B 1 404 ? 3.945 38.5 23.719 1 98.62 404 ALA B O 1
ATOM 7214 N N . GLU B 1 405 ? 5.961 39.125 24.531 1 98.31 405 GLU B N 1
ATOM 7215 C CA . GLU B 1 405 ? 5.43 39.5 25.844 1 98.31 405 GLU B CA 1
ATOM 7216 C C . GLU B 1 405 ? 4.488 40.688 25.719 1 98.31 405 GLU B C 1
ATOM 7218 O O . GLU B 1 405 ? 3.441 40.75 26.375 1 98.31 405 GLU B O 1
ATOM 7223 N N . ALA B 1 406 ? 4.863 41.625 24.891 1 98.38 406 ALA B N 1
ATOM 7224 C CA . ALA B 1 406 ? 4.008 42.781 24.672 1 98.38 406 ALA B CA 1
ATOM 7225 C C . ALA B 1 406 ? 2.672 42.375 24.062 1 98.38 406 ALA B C 1
ATOM 7227 O O . ALA B 1 406 ? 1.648 43.031 24.297 1 98.38 406 ALA B O 1
ATOM 7228 N N . ALA B 1 407 ? 2.723 41.312 23.312 1 98.06 407 ALA B N 1
ATOM 7229 C CA . ALA B 1 407 ? 1.51 40.844 22.656 1 98.06 407 ALA B CA 1
ATOM 7230 C C . ALA B 1 407 ? 0.73 39.906 23.562 1 98.06 407 ALA B C 1
ATOM 7232 O O . ALA B 1 407 ? -0.314 39.375 23.172 1 98.06 407 ALA B O 1
ATOM 7233 N N . GLY B 1 408 ? 1.189 39.594 24.75 1 96.69 408 GLY B N 1
ATOM 7234 C CA . GLY B 1 408 ? 0.453 38.812 25.734 1 96.69 408 GLY B CA 1
ATOM 7235 C C . GLY B 1 408 ? 0.766 37.344 25.672 1 96.69 408 GLY B C 1
ATOM 7236 O O . GLY B 1 408 ? -0.035 36.5 26.125 1 96.69 408 GLY B O 1
ATOM 7237 N N . ALA B 1 409 ? 1.909 37 25.141 1 98.38 409 ALA B N 1
ATOM 7238 C CA . ALA B 1 409 ? 2.301 35.594 25.062 1 98.38 409 ALA B CA 1
ATOM 7239 C C . ALA B 1 409 ? 3.473 35.281 25.984 1 98.38 409 ALA B C 1
ATOM 7241 O O . ALA B 1 409 ? 4.305 36.156 26.25 1 98.38 409 ALA B O 1
ATOM 7242 N N . HIS B 1 410 ? 3.508 34.062 26.516 1 98.19 410 HIS B N 1
ATOM 7243 C CA . HIS B 1 410 ? 4.75 33.562 27.109 1 98.19 410 HIS B CA 1
ATOM 7244 C C . HIS B 1 410 ? 5.844 33.438 26.047 1 98.19 410 HIS B C 1
ATOM 7246 O O . HIS B 1 410 ? 5.559 33.438 24.844 1 98.19 410 HIS B O 1
ATOM 7252 N N . PHE B 1 411 ? 7.078 33.406 26.547 1 98.5 411 PHE B N 1
ATOM 7253 C CA . PHE B 1 411 ? 8.203 33.281 25.625 1 98.5 411 PHE B CA 1
ATOM 7254 C C . PHE B 1 411 ? 9.234 32.312 26.172 1 98.5 411 PHE B C 1
ATOM 7256 O O . PHE B 1 411 ? 9.484 32.25 27.375 1 98.5 411 PHE B O 1
ATOM 7263 N N . ALA B 1 412 ? 9.773 31.469 25.297 1 98.81 412 ALA B N 1
ATOM 7264 C CA . ALA B 1 412 ? 10.938 30.641 25.609 1 98.81 412 ALA B CA 1
ATOM 7265 C C . ALA B 1 412 ? 11.781 30.406 24.359 1 98.81 412 ALA B C 1
ATOM 7267 O O . ALA B 1 412 ? 11.242 30.188 23.266 1 98.81 412 ALA B O 1
ATOM 7268 N N . SER B 1 413 ? 13.047 30.562 24.484 1 98.38 413 SER B N 1
ATOM 7269 C CA . SER B 1 413 ? 13.961 30.094 23.453 1 98.38 413 SER B CA 1
ATOM 7270 C C . SER B 1 413 ? 14.305 28.625 23.641 1 98.38 413 SER B C 1
ATOM 7272 O O . SER B 1 413 ? 14.359 28.125 24.766 1 98.38 413 SER B O 1
ATOM 7274 N N . SER B 1 414 ? 14.508 27.906 22.547 1 98.31 414 SER B N 1
ATOM 7275 C CA . SER B 1 414 ? 14.797 26.484 22.609 1 98.31 414 SER B CA 1
ATOM 7276 C C . SER B 1 414 ? 15.938 26.109 21.672 1 98.31 414 SER B C 1
ATOM 7278 O O . SER B 1 414 ? 15.984 26.562 20.531 1 98.31 414 SER B O 1
ATOM 7280 N N . THR B 1 415 ? 16.875 25.312 22.141 1 98.31 415 THR B N 1
ATOM 7281 C CA . THR B 1 415 ? 18 24.797 21.359 1 98.31 415 THR B CA 1
ATOM 7282 C C . THR B 1 415 ? 17.891 23.281 21.219 1 98.31 415 THR B C 1
ATOM 7284 O O . THR B 1 415 ? 18.906 22.578 21.25 1 98.31 415 THR B O 1
ATOM 7287 N N . HIS B 1 416 ? 16.703 22.766 21.141 1 98 416 HIS B N 1
ATOM 7288 C CA . HIS B 1 416 ? 16.391 21.344 21.219 1 98 416 HIS B CA 1
ATOM 7289 C C . HIS B 1 416 ? 17.047 20.578 20.062 1 98 416 HIS B C 1
ATOM 7291 O O . HIS B 1 416 ? 17.312 19.375 20.188 1 98 416 HIS B O 1
ATOM 7297 N N . VAL B 1 417 ? 17.312 21.203 18.891 1 96.69 417 VAL B N 1
ATOM 7298 C CA . VAL B 1 417 ? 17.922 20.516 17.75 1 96.69 417 VAL B CA 1
ATOM 7299 C C . VAL B 1 417 ? 19.328 20.047 18.125 1 96.69 417 VAL B C 1
ATOM 7301 O O . VAL B 1 417 ? 19.734 18.938 17.75 1 96.69 417 VAL B O 1
ATOM 7304 N N . VAL B 1 418 ? 20 20.859 18.953 1 96.75 418 VAL B N 1
ATOM 7305 C CA . VAL B 1 418 ? 21.391 20.594 19.281 1 96.75 418 VAL B CA 1
ATOM 7306 C C . VAL B 1 418 ? 21.469 19.891 20.641 1 96.75 418 VAL B C 1
ATOM 7308 O O . VAL B 1 418 ? 22.359 19.062 20.875 1 96.75 418 VAL B O 1
ATOM 7311 N N . ASP B 1 419 ? 20.469 20.25 21.516 1 97.62 419 ASP B N 1
ATOM 7312 C CA . ASP B 1 419 ? 20.641 19.828 22.906 1 97.62 419 ASP B CA 1
ATOM 7313 C C . ASP B 1 419 ? 19.531 18.875 23.344 1 97.62 419 ASP B C 1
ATOM 7315 O O . ASP B 1 419 ? 19.438 18.531 24.516 1 97.62 419 ASP B O 1
ATOM 7319 N N . GLY B 1 420 ? 18.703 18.516 22.516 1 97.44 420 GLY B N 1
ATOM 7320 C CA . GLY B 1 420 ? 17.625 17.609 22.875 1 97.44 420 GLY B CA 1
ATOM 7321 C C . GLY B 1 420 ? 16.688 18.188 23.922 1 97.44 420 GLY B C 1
ATOM 7322 O O . GLY B 1 420 ? 16.344 19.359 23.875 1 97.44 420 GLY B O 1
ATOM 7323 N N . GLY B 1 421 ? 16.266 17.359 24.781 1 98.44 421 GLY B N 1
ATOM 7324 C CA . GLY B 1 421 ? 15.352 17.766 25.844 1 98.44 421 GLY B CA 1
ATOM 7325 C C . GLY B 1 421 ? 15.914 18.844 26.734 1 98.44 421 GLY B C 1
ATOM 7326 O O . GLY B 1 421 ? 15.172 19.703 27.219 1 98.44 421 GLY B O 1
ATOM 7327 N N . ASP B 1 422 ? 17.203 18.781 26.953 1 98.62 422 ASP B N 1
ATOM 7328 C CA . ASP B 1 422 ? 17.844 19.797 27.781 1 98.62 422 ASP B CA 1
ATOM 7329 C C . ASP B 1 422 ? 17.688 21.188 27.172 1 98.62 422 ASP B C 1
ATOM 7331 O O . ASP B 1 422 ? 17.531 22.172 27.891 1 98.62 422 ASP B O 1
ATOM 7335 N N . GLY B 1 423 ? 17.641 21.188 25.891 1 98.56 423 GLY B N 1
ATOM 7336 C CA . GLY B 1 423 ? 17.516 22.453 25.188 1 98.56 423 GLY B CA 1
ATOM 7337 C C . GLY B 1 423 ? 16.094 22.984 25.172 1 98.56 423 GLY B C 1
ATOM 7338 O O . GLY B 1 423 ? 15.867 24.125 24.75 1 98.56 423 GLY B O 1
ATOM 7339 N N . ALA B 1 424 ? 15.125 22.234 25.688 1 98.69 424 ALA B N 1
ATOM 7340 C CA . ALA B 1 424 ? 13.719 22.625 25.625 1 98.69 424 ALA B CA 1
ATOM 7341 C C . ALA B 1 424 ? 13.133 22.781 27.031 1 98.69 424 ALA B C 1
ATOM 7343 O O . ALA B 1 424 ? 11.914 22.844 27.203 1 98.69 424 ALA B O 1
ATOM 7344 N N . VAL B 1 425 ? 13.984 22.844 28.078 1 98.81 425 VAL B N 1
ATOM 7345 C CA . VAL B 1 425 ? 13.539 22.922 29.453 1 98.81 425 VAL B CA 1
ATOM 7346 C C . VAL B 1 425 ? 12.781 24.234 29.688 1 98.81 425 VAL B C 1
ATOM 7348 O O . VAL B 1 425 ? 11.719 24.234 30.312 1 98.81 425 VAL B O 1
ATOM 7351 N N . ASP B 1 426 ? 13.32 25.375 29.188 1 98.75 426 ASP B N 1
ATOM 7352 C CA . ASP B 1 426 ? 12.648 26.656 29.328 1 98.75 426 ASP B CA 1
ATOM 7353 C C . ASP B 1 426 ? 11.281 26.656 28.656 1 98.75 426 ASP B C 1
ATOM 7355 O O . ASP B 1 426 ? 10.312 27.188 29.188 1 98.75 426 ASP B O 1
ATOM 7359 N N . LEU B 1 427 ? 11.25 26.078 27.516 1 98.81 427 LEU B N 1
ATOM 7360 C CA . LEU B 1 427 ? 9.984 25.953 26.797 1 98.81 427 LEU B CA 1
ATOM 7361 C C . LEU B 1 427 ? 8.992 25.109 27.578 1 98.81 427 LEU B C 1
ATOM 7363 O O . LEU B 1 427 ? 7.809 25.438 27.656 1 98.81 427 LEU B O 1
ATOM 7367 N N . ALA B 1 428 ? 9.469 24.016 28.156 1 98.88 428 ALA B N 1
ATOM 7368 C CA . ALA B 1 428 ? 8.633 23.156 28.969 1 98.88 428 ALA B CA 1
ATOM 7369 C C . ALA B 1 428 ? 8.031 23.922 30.141 1 98.88 428 ALA B C 1
ATOM 7371 O O . ALA B 1 428 ? 6.836 23.812 30.422 1 98.88 428 ALA B O 1
ATOM 7372 N N . HIS B 1 429 ? 8.867 24.703 30.828 1 98.75 429 HIS B N 1
ATOM 7373 C CA . HIS B 1 429 ? 8.383 25.5 31.953 1 98.75 429 HIS B CA 1
ATOM 7374 C C . HIS B 1 429 ? 7.336 26.516 31.5 1 98.75 429 HIS B C 1
ATOM 7376 O O . HIS B 1 429 ? 6.336 26.734 32.188 1 98.75 429 HIS B O 1
ATOM 7382 N N . ALA B 1 430 ? 7.578 27.141 30.375 1 98.75 430 ALA B N 1
ATOM 7383 C CA . ALA B 1 430 ? 6.625 28.109 29.844 1 98.75 430 ALA B CA 1
ATOM 7384 C C . ALA B 1 430 ? 5.277 27.453 29.547 1 98.75 430 ALA B C 1
ATOM 7386 O O . ALA B 1 430 ? 4.223 28.047 29.797 1 98.75 430 ALA B O 1
ATOM 7387 N N . VAL B 1 431 ? 5.32 26.25 28.969 1 98.75 431 VAL B N 1
ATOM 7388 C CA . VAL B 1 431 ? 4.098 25.516 28.641 1 98.75 431 VAL B CA 1
ATOM 7389 C C . VAL B 1 431 ? 3.346 25.156 29.922 1 98.75 431 VAL B C 1
ATOM 7391 O O . VAL B 1 431 ? 2.125 25.312 30 1 98.75 431 VAL B O 1
ATOM 7394 N N . VAL B 1 432 ? 4.059 24.672 30.969 1 98.44 432 VAL B N 1
ATOM 7395 C CA . VAL B 1 432 ? 3.434 24.328 32.25 1 98.44 432 VAL B CA 1
ATOM 7396 C C . VAL B 1 432 ? 2.748 25.547 32.844 1 98.44 432 VAL B C 1
ATOM 7398 O O . VAL B 1 432 ? 1.604 25.484 33.281 1 98.44 432 VAL B O 1
ATOM 7401 N N . ALA B 1 433 ? 3.42 26.688 32.75 1 98.06 433 ALA B N 1
ATOM 7402 C CA . ALA B 1 433 ? 2.867 27.938 33.281 1 98.06 433 ALA B CA 1
ATOM 7403 C C . ALA B 1 433 ? 1.623 28.359 32.5 1 98.06 433 ALA B C 1
ATOM 7405 O O . ALA B 1 433 ? 0.636 28.797 33.094 1 98.06 433 ALA B O 1
ATOM 7406 N N . ALA B 1 434 ? 1.679 28.25 31.234 1 97.94 434 ALA B N 1
ATOM 7407 C CA . ALA B 1 434 ? 0.558 28.641 30.391 1 97.94 434 ALA B CA 1
ATOM 7408 C C . ALA B 1 434 ? -0.667 27.766 30.656 1 97.94 434 ALA B C 1
ATOM 7410 O O . ALA B 1 434 ? -1.802 28.25 30.594 1 97.94 434 ALA B O 1
ATOM 7411 N N . CYS B 1 435 ? -0.456 26.484 30.891 1 97.06 435 CYS B N 1
ATOM 7412 C CA . CYS B 1 435 ? -1.541 25.531 31.094 1 97.06 435 CYS B CA 1
ATOM 7413 C C . CYS B 1 435 ? -2.215 25.75 32.438 1 97.06 435 CYS B C 1
ATOM 7415 O O . CYS B 1 435 ? -3.311 25.25 32.688 1 97.06 435 CYS B O 1
ATOM 7417 N N . ASP B 1 436 ? -1.595 26.469 33.312 1 92.12 436 ASP B N 1
ATOM 7418 C CA . ASP B 1 436 ? -2.176 26.766 34.625 1 92.12 436 ASP B CA 1
ATOM 7419 C C . ASP B 1 436 ? -3.281 27.812 34.5 1 92.12 436 ASP B C 1
ATOM 7421 O O . ASP B 1 436 ? -4.113 27.953 35.406 1 92.12 436 ASP B O 1
ATOM 7425 N N . HIS B 1 437 ? -3.307 28.484 33.469 1 89.06 437 HIS B N 1
ATOM 7426 C CA . HIS B 1 437 ? -4.375 29.438 33.219 1 89.06 437 HIS B CA 1
ATOM 7427 C C . HIS B 1 437 ? -5.582 28.75 32.562 1 89.06 437 HIS B C 1
ATOM 7429 O O . HIS B 1 437 ? -5.434 27.969 31.641 1 89.06 437 HIS B O 1
ATOM 7435 N N . LYS B 1 438 ? -6.723 29.078 33.094 1 88.31 438 LYS B N 1
ATOM 7436 C CA . LYS B 1 438 ? -7.938 28.5 32.531 1 88.31 438 LYS B CA 1
ATOM 7437 C C . LYS B 1 438 ? -8.25 29.094 31.172 1 88.31 438 LYS B C 1
ATOM 7439 O O . LYS B 1 438 ? -8.352 30.312 31.031 1 88.31 438 LYS B O 1
ATOM 7444 N N . ALA B 1 439 ? -8.398 28.234 30.266 1 88.75 439 ALA B N 1
ATOM 7445 C CA . ALA B 1 439 ? -8.719 28.672 28.906 1 88.75 439 ALA B CA 1
ATOM 7446 C C . ALA B 1 439 ? -10.203 29.031 28.781 1 88.75 439 ALA B C 1
ATOM 7448 O O . ALA B 1 439 ? -11.055 28.391 29.406 1 88.75 439 ALA B O 1
ATOM 7449 N N . ASP B 1 440 ? -10.531 30.062 28.047 1 95.12 440 ASP B N 1
ATOM 7450 C CA . ASP B 1 440 ? -11.891 30.406 27.641 1 95.12 440 ASP B CA 1
ATOM 7451 C C . ASP B 1 440 ? -12.102 30.125 26.156 1 95.12 440 ASP B C 1
ATOM 7453 O O . ASP B 1 440 ? -12.367 31.047 25.359 1 95.12 440 ASP B O 1
ATOM 7457 N N . PHE B 1 441 ? -12.07 28.891 25.844 1 97.12 441 PHE B N 1
ATOM 7458 C CA . PHE B 1 441 ? -12.023 28.422 24.469 1 97.12 441 PHE B CA 1
ATOM 7459 C C . PHE B 1 441 ? -13.328 28.734 23.75 1 97.12 441 PHE B C 1
ATOM 7461 O O . PHE B 1 441 ? -14.414 28.484 24.266 1 97.12 441 PHE B O 1
ATOM 7468 N N . ARG B 1 442 ? -13.227 29.312 22.547 1 96.81 442 ARG B N 1
ATOM 7469 C CA . ARG B 1 442 ? -14.375 29.641 21.703 1 96.81 442 ARG B CA 1
ATOM 7470 C C . ARG B 1 442 ? -14.07 29.375 20.234 1 96.81 442 ARG B C 1
ATOM 7472 O O . ARG B 1 442 ? -12.906 29.391 19.812 1 96.81 442 ARG B O 1
ATOM 7479 N N . TYR B 1 443 ? -15.125 29.141 19.469 1 98 443 TYR B N 1
ATOM 7480 C CA . TYR B 1 443 ? -14.992 28.891 18.031 1 98 443 TYR B CA 1
ATOM 7481 C C . TYR B 1 443 ? -15.125 30.188 17.234 1 98 443 TYR B C 1
ATOM 7483 O O . TYR B 1 443 ? -15.625 31.188 17.75 1 98 443 TYR B O 1
ATOM 7491 N N . THR B 1 444 ? -14.68 30.172 16.078 1 98.25 444 THR B N 1
ATOM 7492 C CA . THR B 1 444 ? -14.742 31.344 15.203 1 98.25 444 THR B CA 1
ATOM 7493 C C . THR B 1 444 ? -16.172 31.578 14.719 1 98.25 444 THR B C 1
ATOM 7495 O O . THR B 1 444 ? -16.547 32.719 14.422 1 98.25 444 THR B O 1
ATOM 7498 N N . TYR B 1 445 ? -16.922 30.484 14.617 1 98.5 445 TYR B N 1
ATOM 7499 C CA . TYR B 1 445 ? -18.297 30.531 14.109 1 98.5 445 TYR B CA 1
ATOM 7500 C C . TYR B 1 445 ? -19.141 29.422 14.734 1 98.5 445 TYR B C 1
ATOM 7502 O O . TYR B 1 445 ? -18.609 28.453 15.266 1 98.5 445 TYR B O 1
ATOM 7510 N N . ASP B 1 446 ? -20.453 29.688 14.625 1 98.12 446 ASP B N 1
ATOM 7511 C CA . ASP B 1 446 ? -21.406 28.656 15.016 1 98.12 446 ASP B CA 1
ATOM 7512 C C . ASP B 1 446 ? -21.781 27.781 13.82 1 98.12 446 ASP B C 1
ATOM 7514 O O . ASP B 1 446 ? -21.875 28.281 12.688 1 98.12 446 ASP B O 1
ATOM 7518 N N . LEU B 1 447 ? -22.047 26.516 14.133 1 98 447 LEU B N 1
ATOM 7519 C CA . LEU B 1 447 ? -22.391 25.609 13.039 1 98 447 LEU B CA 1
ATOM 7520 C C . LEU B 1 447 ? -23.719 26 12.406 1 98 447 LEU B C 1
ATOM 7522 O O . LEU B 1 447 ? -24 25.625 11.258 1 98 447 LEU B O 1
ATOM 7526 N N . GLU B 1 448 ? -24.516 26.781 13.109 1 97.75 448 GLU B N 1
ATOM 7527 C CA . GLU B 1 448 ? -25.828 27.219 12.617 1 97.75 448 GLU B CA 1
ATOM 7528 C C . GLU B 1 448 ? -25.688 28.422 11.688 1 97.75 448 GLU B C 1
ATOM 7530 O O . GLU B 1 448 ? -26.625 28.766 10.969 1 97.75 448 GLU B O 1
ATOM 7535 N N . ASP B 1 449 ? -24.531 29.047 11.758 1 98.25 449 ASP B N 1
ATOM 7536 C CA . ASP B 1 449 ? -24.297 30.125 10.797 1 98.25 449 ASP B CA 1
ATOM 7537 C C . ASP B 1 449 ? -24.406 29.609 9.367 1 98.25 449 ASP B C 1
ATOM 7539 O O . ASP B 1 449 ? -24.156 28.438 9.102 1 98.25 449 ASP B O 1
ATOM 7543 N N . SER B 1 450 ? -24.797 30.516 8.438 1 98.31 450 SER B N 1
ATOM 7544 C CA . SER B 1 450 ? -24.766 30.141 7.027 1 98.31 450 SER B CA 1
ATOM 7545 C C . SER B 1 450 ? -23.328 29.859 6.574 1 98.31 450 SER B C 1
ATOM 7547 O O . SER B 1 450 ? -22.375 30.297 7.215 1 98.31 450 SER B O 1
ATOM 7549 N N . LEU B 1 451 ? -23.203 29.125 5.504 1 98.69 451 LEU B N 1
ATOM 7550 C CA . LEU B 1 451 ? -21.875 28.828 4.973 1 98.69 451 LEU B CA 1
ATOM 7551 C C . LEU B 1 451 ? -21.109 30.109 4.645 1 98.69 451 LEU B C 1
ATOM 7553 O O . LEU B 1 451 ? -19.922 30.219 4.938 1 98.69 451 LEU B O 1
ATOM 7557 N N . VAL B 1 452 ? -21.781 31.109 4.055 1 98.62 452 VAL B N 1
ATOM 7558 C CA . VAL B 1 452 ? -21.188 32.375 3.699 1 98.62 452 VAL B CA 1
ATOM 7559 C C . VAL B 1 452 ? -20.719 33.094 4.965 1 98.62 452 VAL B C 1
ATOM 7561 O O . VAL B 1 452 ? -19.625 33.688 4.992 1 98.62 452 VAL B O 1
ATOM 7564 N N . GLU B 1 453 ? -21.5 33.062 6.016 1 98.62 453 GLU B N 1
ATOM 7565 C CA . GLU B 1 453 ? -21.141 33.688 7.281 1 98.62 453 GLU B CA 1
ATOM 7566 C C . GLU B 1 453 ? -19.922 33.031 7.906 1 98.62 453 GLU B C 1
ATOM 7568 O O . GLU B 1 453 ? -19.031 33.719 8.43 1 98.62 453 GLU B O 1
ATOM 7573 N N . LYS B 1 454 ? -19.906 31.719 7.895 1 98.69 454 LYS B N 1
ATOM 7574 C CA . LYS B 1 454 ? -18.75 31 8.43 1 98.69 454 LYS B CA 1
ATOM 7575 C C . LYS B 1 454 ? -17.469 31.391 7.703 1 98.69 454 LYS B C 1
ATOM 7577 O O . LYS B 1 454 ? -16.453 31.672 8.344 1 98.69 454 LYS B O 1
ATOM 7582 N N . LEU B 1 455 ? -17.547 31.391 6.328 1 98.69 455 LEU B N 1
ATOM 7583 C CA . LEU B 1 455 ? -16.391 31.781 5.531 1 98.69 455 LEU B CA 1
ATOM 7584 C C . LEU B 1 455 ? -15.953 33.219 5.84 1 98.69 455 LEU B C 1
ATOM 7586 O O . LEU B 1 455 ? -14.758 33.5 5.953 1 98.69 455 LEU B O 1
ATOM 7590 N N . THR B 1 456 ? -16.891 34.094 6.008 1 98.75 456 THR B N 1
ATOM 7591 C CA . THR B 1 456 ? -16.625 35.5 6.285 1 98.75 456 THR B CA 1
ATOM 7592 C C . THR B 1 456 ? -15.953 35.656 7.648 1 98.75 456 THR B C 1
ATOM 7594 O O . THR B 1 456 ? -15.008 36.438 7.793 1 98.75 456 THR B O 1
ATOM 7597 N N . LYS B 1 457 ? -16.469 34.969 8.594 1 98.75 457 LYS B N 1
ATOM 7598 C CA . LYS B 1 457 ? -15.914 35.062 9.945 1 98.75 457 LYS B CA 1
ATOM 7599 C C . LYS B 1 457 ? -14.461 34.594 9.984 1 98.75 457 LYS B C 1
ATOM 7601 O O . LYS B 1 457 ? -13.617 35.219 10.633 1 98.75 457 LYS B O 1
ATOM 7606 N N . VAL B 1 458 ? -14.141 33.5 9.305 1 98.62 458 VAL B N 1
ATOM 7607 C CA . VAL B 1 458 ? -12.758 33.031 9.258 1 98.62 458 VAL B CA 1
ATOM 7608 C C . VAL B 1 458 ? -11.883 34.094 8.562 1 98.62 458 VAL B C 1
ATOM 7610 O O . VAL B 1 458 ? -10.805 34.406 9.039 1 98.62 458 VAL B O 1
ATOM 7613 N N . ALA B 1 459 ? -12.367 34.625 7.41 1 98.5 459 ALA B N 1
ATOM 7614 C CA . ALA B 1 459 ? -11.609 35.594 6.625 1 98.5 459 ALA B CA 1
ATOM 7615 C C . ALA B 1 459 ? -11.328 36.844 7.434 1 98.5 459 ALA B C 1
ATOM 7617 O O . ALA B 1 459 ? -10.227 37.406 7.371 1 98.5 459 ALA B O 1
ATOM 7618 N N . THR B 1 460 ? -12.242 37.312 8.203 1 98.5 460 THR B N 1
ATOM 7619 C CA . THR B 1 460 ? -12.117 38.594 8.875 1 98.5 460 THR B CA 1
ATOM 7620 C C . THR B 1 460 ? -11.461 38.438 10.242 1 98.5 460 THR B C 1
ATOM 7622 O O . THR B 1 460 ? -10.523 39.156 10.586 1 98.5 460 THR B O 1
ATOM 7625 N N . LYS B 1 461 ? -11.883 37.438 11.008 1 98 461 LYS B N 1
ATOM 7626 C CA . LYS B 1 461 ? -11.438 37.312 12.391 1 98 461 LYS B CA 1
ATOM 7627 C C . LYS B 1 461 ? -10.102 36.594 12.477 1 98 461 LYS B C 1
ATOM 7629 O O . LYS B 1 461 ? -9.352 36.781 13.438 1 98 461 LYS B O 1
ATOM 7634 N N . VAL B 1 462 ? -9.805 35.75 11.5 1 98.44 462 VAL B N 1
ATOM 7635 C CA . VAL B 1 462 ? -8.578 34.938 11.562 1 98.44 462 VAL B CA 1
ATOM 7636 C C . VAL B 1 462 ? -7.535 35.531 10.617 1 98.44 462 VAL B C 1
ATOM 7638 O O . VAL B 1 462 ? -6.441 35.906 11.047 1 98.44 462 VAL B O 1
ATOM 7641 N N . TYR B 1 463 ? -7.926 35.781 9.375 1 98 463 TYR B N 1
ATOM 7642 C CA . TYR B 1 463 ? -6.938 36.188 8.375 1 98 463 TYR B CA 1
ATOM 7643 C C . TYR B 1 463 ? -6.699 37.688 8.406 1 98 463 TYR B C 1
ATOM 7645 O O . TYR B 1 463 ? -5.656 38.156 7.953 1 98 463 TYR B O 1
ATOM 7653 N N . GLY B 1 464 ? -7.672 38.469 8.836 1 97.81 464 GLY B N 1
ATOM 7654 C CA . GLY B 1 464 ? -7.559 39.906 8.844 1 97.81 464 GLY B CA 1
ATOM 7655 C C . GLY B 1 464 ? -8.047 40.562 7.562 1 97.81 464 GLY B C 1
ATOM 7656 O O . GLY B 1 464 ? -7.707 41.719 7.266 1 97.81 464 GLY B O 1
ATOM 7657 N N . ALA B 1 465 ? -8.82 39.875 6.773 1 98.38 465 ALA B N 1
ATOM 7658 C CA . ALA B 1 465 ? -9.406 40.406 5.555 1 98.38 465 ALA B CA 1
ATOM 7659 C C . ALA B 1 465 ? -10.539 41.375 5.879 1 98.38 465 ALA B C 1
ATOM 7661 O O . ALA B 1 465 ? -11.141 41.312 6.949 1 98.38 465 ALA B O 1
ATOM 7662 N N . ASP B 1 466 ? -10.852 42.188 4.898 1 98.44 466 ASP B N 1
ATOM 7663 C CA . ASP B 1 466 ? -11.977 43.094 5.051 1 98.44 466 ASP B CA 1
ATOM 7664 C C . ASP B 1 466 ? -13.305 42.375 4.801 1 98.44 466 ASP B C 1
ATOM 7666 O O . ASP B 1 466 ? -14.367 42.875 5.184 1 98.44 466 ASP B O 1
ATOM 7670 N N . GLY B 1 467 ? -13.227 41.312 4.176 1 98.31 467 GLY B N 1
ATOM 7671 C CA . GLY B 1 467 ? -14.375 40.5 3.785 1 98.31 467 GLY B CA 1
ATOM 7672 C C . GLY B 1 467 ? -14.055 39.469 2.719 1 98.31 467 GLY B C 1
ATOM 7673 O O . GLY B 1 467 ? -12.883 39.156 2.492 1 98.31 467 GLY B O 1
ATOM 7674 N N . ILE B 1 468 ? -15.133 38.906 2.152 1 98.44 468 ILE B N 1
ATOM 7675 C CA . ILE B 1 468 ? -14.914 37.906 1.113 1 98.44 468 ILE B CA 1
ATOM 7676 C C . ILE B 1 468 ? -15.578 38.344 -0.185 1 98.44 468 ILE B C 1
ATOM 7678 O O . ILE B 1 468 ? -16.547 39.125 -0.161 1 98.44 468 ILE B O 1
ATOM 7682 N N . ASP B 1 469 ? -15.039 38 -1.314 1 98.5 469 ASP B N 1
ATOM 7683 C CA . ASP B 1 469 ? -15.617 38.125 -2.646 1 98.5 469 ASP B CA 1
ATOM 7684 C C . ASP B 1 469 ? -15.906 36.75 -3.26 1 98.5 469 ASP B C 1
ATOM 7686 O O . ASP B 1 469 ? -14.977 36.031 -3.637 1 98.5 469 ASP B O 1
ATOM 7690 N N . ILE B 1 470 ? -17.172 36.438 -3.383 1 98.31 470 ILE B N 1
ATOM 7691 C CA . ILE B 1 470 ? -17.578 35.125 -3.828 1 98.31 470 ILE B CA 1
ATOM 7692 C C . ILE B 1 470 ? -17.906 35.156 -5.316 1 98.31 470 ILE B C 1
ATOM 7694 O O . ILE B 1 470 ? -18.766 35.938 -5.746 1 98.31 470 ILE B O 1
ATOM 7698 N N . ALA B 1 471 ? -17.266 34.344 -6.082 1 97.88 471 ALA B N 1
ATOM 7699 C CA . ALA B 1 471 ? -17.609 34.188 -7.492 1 97.88 471 ALA B CA 1
ATOM 7700 C C . ALA B 1 471 ? -19.047 33.688 -7.66 1 97.88 471 ALA B C 1
ATOM 7702 O O . ALA B 1 471 ? -19.531 32.906 -6.84 1 97.88 471 ALA B O 1
ATOM 7703 N N . PRO B 1 472 ? -19.734 34.031 -8.773 1 97.69 472 PRO B N 1
ATOM 7704 C CA . PRO B 1 472 ? -21.141 33.656 -8.977 1 97.69 472 PRO B CA 1
ATOM 7705 C C . PRO B 1 472 ? -21.344 32.156 -8.922 1 97.69 472 PRO B C 1
ATOM 7707 O O . PRO B 1 472 ? -22.281 31.672 -8.281 1 97.69 472 PRO B O 1
ATOM 7710 N N . ALA B 1 473 ? -20.484 31.453 -9.523 1 96.12 473 ALA B N 1
ATOM 7711 C CA . ALA B 1 473 ? -20.609 30 -9.516 1 96.12 473 ALA B CA 1
ATOM 7712 C C . ALA B 1 473 ? -20.469 29.438 -8.109 1 96.12 473 ALA B C 1
ATOM 7714 O O . ALA B 1 473 ? -21.156 28.484 -7.734 1 96.12 473 ALA B O 1
ATOM 7715 N N . ALA B 1 474 ? -19.578 29.953 -7.336 1 97.5 474 ALA B N 1
ATOM 7716 C CA . ALA B 1 474 ? -19.375 29.531 -5.953 1 97.5 474 ALA B CA 1
ATOM 7717 C C . ALA B 1 474 ? -20.594 29.859 -5.09 1 97.5 474 ALA B C 1
ATOM 7719 O O . ALA B 1 474 ? -20.969 29.078 -4.211 1 97.5 474 ALA B O 1
ATOM 7720 N N . ALA B 1 475 ? -21.156 30.984 -5.344 1 98 475 ALA B N 1
ATOM 7721 C CA . ALA B 1 475 ? -22.344 31.375 -4.602 1 98 475 ALA B CA 1
ATOM 7722 C C . ALA B 1 475 ? -23.5 30.406 -4.832 1 98 475 ALA B C 1
ATOM 7724 O O . ALA B 1 475 ? -24.203 30.047 -3.896 1 98 475 ALA B O 1
ATOM 7725 N N . LYS B 1 476 ? -23.641 30.047 -6.074 1 96.75 476 LYS B N 1
ATOM 7726 C CA . LYS B 1 476 ? -24.672 29.094 -6.426 1 96.75 476 LYS B CA 1
ATOM 7727 C C . LYS B 1 476 ? -24.438 27.75 -5.75 1 96.75 476 LYS B C 1
ATOM 7729 O O . LYS B 1 476 ? -25.375 27.109 -5.27 1 96.75 476 LYS B O 1
ATOM 7734 N N . GLU B 1 477 ? -23.234 27.344 -5.734 1 95.75 477 GLU B N 1
ATOM 7735 C CA . GLU B 1 477 ? -22.891 26.062 -5.125 1 95.75 477 GLU B CA 1
ATOM 7736 C C . GLU B 1 477 ? -23.109 26.094 -3.613 1 95.75 477 GLU B C 1
ATOM 7738 O O . GLU B 1 477 ? -23.562 25.109 -3.029 1 95.75 477 GLU B O 1
ATOM 7743 N N . LEU B 1 478 ? -22.75 27.156 -2.984 1 98.12 478 LEU B N 1
ATOM 7744 C CA . LEU B 1 478 ? -22.969 27.297 -1.549 1 98.12 478 LEU B CA 1
ATOM 7745 C C . LEU B 1 478 ? -24.453 27.188 -1.214 1 98.12 478 LEU B C 1
ATOM 7747 O O . LEU B 1 478 ? -24.828 26.531 -0.24 1 98.12 478 LEU B O 1
ATOM 7751 N N . ALA B 1 479 ? -25.25 27.828 -2.01 1 97.44 479 ALA B N 1
ATOM 7752 C CA . ALA B 1 479 ? -26.703 27.734 -1.815 1 97.44 479 ALA B CA 1
ATOM 7753 C C . ALA B 1 479 ? -27.188 26.312 -2.002 1 97.44 479 ALA B C 1
ATOM 7755 O O . ALA B 1 479 ? -28.047 25.844 -1.248 1 97.44 479 ALA B O 1
ATOM 7756 N N . HIS B 1 480 ? -26.625 25.734 -2.969 1 95.38 480 HIS B N 1
ATOM 7757 C CA . HIS B 1 480 ? -27 24.344 -3.24 1 95.38 480 HIS B CA 1
ATOM 7758 C C . HIS B 1 480 ? -26.641 23.438 -2.064 1 95.38 480 HIS B C 1
ATOM 7760 O O . HIS B 1 480 ? -27.406 22.562 -1.7 1 95.38 480 HIS B O 1
ATOM 7766 N N . PHE B 1 481 ? -25.453 23.594 -1.507 1 97.44 481 PHE B N 1
ATOM 7767 C CA . PHE B 1 481 ? -25.016 22.812 -0.357 1 97.44 481 PHE B CA 1
ATOM 7768 C C . PHE B 1 481 ? -25.969 23 0.821 1 97.44 481 PHE B C 1
ATOM 7770 O O . PHE B 1 481 ? -26.266 22.062 1.546 1 97.44 481 PHE B O 1
ATOM 7777 N N . GLU B 1 482 ? -26.438 24.219 1.043 1 97.44 482 GLU B N 1
ATOM 7778 C CA . GLU B 1 482 ? -27.422 24.469 2.104 1 97.44 482 GLU B CA 1
ATOM 7779 C C . GLU B 1 482 ? -28.719 23.719 1.851 1 97.44 482 GLU B C 1
ATOM 7781 O O . GLU B 1 482 ? -29.281 23.109 2.766 1 97.44 482 GLU B O 1
ATOM 7786 N N . ASP B 1 483 ? -29.141 23.719 0.614 1 96.06 483 ASP B N 1
ATOM 7787 C CA . ASP B 1 483 ? -30.375 23.031 0.237 1 96.06 483 ASP B CA 1
ATOM 7788 C C . ASP B 1 483 ? -30.25 21.516 0.469 1 96.06 483 ASP B C 1
ATOM 7790 O O . ASP B 1 483 ? -31.25 20.859 0.794 1 96.06 483 ASP B O 1
ATOM 7794 N N . LEU B 1 484 ? -29.062 21.016 0.306 1 96.19 484 LEU B N 1
ATOM 7795 C CA . LEU B 1 484 ? -28.828 19.578 0.439 1 96.19 484 LEU B CA 1
ATOM 7796 C C . LEU B 1 484 ? -28.688 19.188 1.906 1 96.19 484 LEU B C 1
ATOM 7798 O O . LEU B 1 484 ? -28.562 18 2.227 1 96.19 484 LEU B O 1
ATOM 7802 N N . GLY B 1 485 ? -28.609 20.156 2.752 1 96.75 485 GLY B N 1
ATOM 7803 C CA . GLY B 1 485 ? -28.531 19.891 4.18 1 96.75 485 GLY B CA 1
ATOM 7804 C C . GLY B 1 485 ? -27.125 19.938 4.723 1 96.75 485 GLY B C 1
ATOM 7805 O O . GLY B 1 485 ? -26.875 19.516 5.855 1 96.75 485 GLY B O 1
ATOM 7806 N N . TYR B 1 486 ? -26.156 20.484 3.928 1 97.81 486 TYR B N 1
ATOM 7807 C CA . TYR B 1 486 ? -24.766 20.531 4.367 1 97.81 486 TYR B CA 1
ATOM 7808 C C . TYR B 1 486 ? -24.453 21.859 5.043 1 97.81 486 TYR B C 1
ATOM 7810 O O . TYR B 1 486 ? -23.281 22.156 5.332 1 97.81 486 TYR B O 1
ATOM 7818 N N . GLY B 1 487 ? -25.391 22.625 5.332 1 97.81 487 GLY B N 1
ATOM 7819 C CA . GLY B 1 487 ? -25.219 23.969 5.871 1 97.81 487 GLY B CA 1
ATOM 7820 C C . GLY B 1 487 ? -24.562 23.984 7.242 1 97.81 487 GLY B C 1
ATOM 7821 O O . GLY B 1 487 ? -23.922 24.969 7.621 1 97.81 487 GLY B O 1
ATOM 7822 N N . THR B 1 488 ? -24.719 22.922 7.988 1 97.94 488 THR B N 1
ATOM 7823 C CA . THR B 1 488 ? -24.203 22.891 9.352 1 97.94 488 THR B CA 1
ATOM 7824 C C . THR B 1 488 ? -22.766 22.344 9.367 1 97.94 488 THR B C 1
ATOM 7826 O O . THR B 1 488 ? -22.156 22.234 10.43 1 97.94 488 THR B O 1
ATOM 7829 N N . PHE B 1 489 ? -22.203 22.016 8.203 1 98.25 489 PHE B N 1
ATOM 7830 C CA . PHE B 1 489 ? -20.812 21.578 8.125 1 98.25 489 PHE B CA 1
ATOM 7831 C C . PHE B 1 489 ? -19.875 22.719 8.469 1 98.25 489 PHE B C 1
ATOM 7833 O O . PHE B 1 489 ? -20.125 23.875 8.109 1 98.25 489 PHE B O 1
ATOM 7840 N N . PRO B 1 490 ? -18.797 22.422 9.219 1 98.44 490 PRO B N 1
ATOM 7841 C CA . PRO B 1 490 ? -17.719 23.422 9.305 1 98.44 490 PRO B CA 1
ATOM 7842 C C . PRO B 1 490 ? -17.062 23.719 7.953 1 98.44 490 PRO B C 1
ATOM 7844 O O . PRO B 1 490 ? -17.344 23.016 6.973 1 98.44 490 PRO B O 1
ATOM 7847 N N . VAL B 1 491 ? -16.25 24.781 7.895 1 98.31 491 VAL B N 1
ATOM 7848 C CA . VAL B 1 491 ? -15.688 25.188 6.613 1 98.31 491 VAL B CA 1
ATOM 7849 C C . VAL B 1 491 ? -14.164 25.172 6.691 1 98.31 491 VAL B C 1
ATOM 7851 O O . VAL B 1 491 ? -13.586 25.375 7.766 1 98.31 491 VAL B O 1
ATOM 7854 N N . VAL B 1 492 ? -13.477 24.828 5.664 1 97.25 492 VAL B N 1
ATOM 7855 C CA . VAL B 1 492 ? -12.039 24.906 5.449 1 97.25 492 VAL B CA 1
ATOM 7856 C C . VAL B 1 492 ? -11.742 25.859 4.289 1 97.25 492 VAL B C 1
ATOM 7858 O O . VAL B 1 492 ? -12.445 25.859 3.277 1 97.25 492 VAL B O 1
ATOM 7861 N N . ILE B 1 493 ? -10.797 26.734 4.441 1 97.06 493 ILE B N 1
ATOM 7862 C CA . ILE B 1 493 ? -10.422 27.656 3.369 1 97.06 493 ILE B CA 1
ATOM 7863 C C . ILE B 1 493 ? -9.047 27.281 2.82 1 97.06 493 ILE B C 1
ATOM 7865 O O . ILE B 1 493 ? -8.055 27.297 3.549 1 97.06 493 ILE B O 1
ATOM 7869 N N . ALA B 1 494 ? -9.047 26.859 1.548 1 95.5 494 ALA B N 1
ATOM 7870 C CA . ALA B 1 494 ? -7.805 26.531 0.848 1 95.5 494 ALA B CA 1
ATOM 7871 C C . ALA B 1 494 ? -7.168 27.781 0.251 1 95.5 494 ALA B C 1
ATOM 7873 O O . ALA B 1 494 ? -7.621 28.297 -0.779 1 95.5 494 ALA B O 1
ATOM 7874 N N . LYS B 1 495 ? -6.141 28.25 0.817 1 94.12 495 LYS B N 1
ATOM 7875 C CA . LYS B 1 495 ? -5.352 29.406 0.376 1 94.12 495 LYS B CA 1
ATOM 7876 C C . LYS B 1 495 ? -3.857 29.109 0.471 1 94.12 495 LYS B C 1
ATOM 7878 O O . LYS B 1 495 ? -3.457 28.031 0.899 1 94.12 495 LYS B O 1
ATOM 7883 N N . THR B 1 496 ? -3.062 30.125 0.012 1 93.31 496 THR B N 1
ATOM 7884 C CA . THR B 1 496 ? -1.62 29.953 0.151 1 93.31 496 THR B CA 1
ATOM 7885 C C . THR B 1 496 ? -1.222 29.906 1.623 1 93.31 496 THR B C 1
ATOM 7887 O O . THR B 1 496 ? -1.795 30.609 2.455 1 93.31 496 THR B O 1
ATOM 7890 N N . HIS B 1 497 ? -0.31 29.062 1.923 1 93 497 HIS B N 1
ATOM 7891 C CA . HIS B 1 497 ? 0.196 28.953 3.287 1 93 497 HIS B CA 1
ATOM 7892 C C . HIS B 1 497 ? 1.324 29.953 3.529 1 93 497 HIS B C 1
ATOM 7894 O O . HIS B 1 497 ? 1.812 30.094 4.652 1 93 497 HIS B O 1
ATOM 7900 N N . LEU B 1 498 ? 1.733 30.75 2.541 1 92.25 498 LEU B N 1
ATOM 7901 C CA . LEU B 1 498 ? 2.906 31.625 2.613 1 92.25 498 LEU B CA 1
ATOM 7902 C C . LEU B 1 498 ? 2.51 33.031 3.01 1 92.25 498 LEU B C 1
ATOM 7904 O O . LEU B 1 498 ? 3.334 33.969 2.965 1 92.25 498 LEU B O 1
ATOM 7908 N N . SER B 1 499 ? 1.247 33.188 3.314 1 94.81 499 SER B N 1
ATOM 7909 C CA . SER B 1 499 ? 0.711 34.5 3.721 1 94.81 499 SER B CA 1
ATOM 7910 C C . SER B 1 499 ? -0.542 34.344 4.574 1 94.81 499 SER B C 1
ATOM 7912 O O . SER B 1 499 ? -1.237 33.312 4.477 1 94.81 499 SER B O 1
ATOM 7914 N N . LEU B 1 500 ? -0.794 35.312 5.363 1 96.5 500 LEU B N 1
ATOM 7915 C CA . LEU B 1 500 ? -2.088 35.375 6.035 1 96.5 500 LEU B CA 1
ATOM 7916 C C . LEU B 1 500 ? -3.209 35.625 5.027 1 96.5 500 LEU B C 1
ATOM 7918 O O . LEU B 1 500 ? -4.359 35.25 5.277 1 96.5 500 LEU B O 1
ATOM 7922 N N . SER B 1 501 ? -2.887 36.188 3.906 1 96.31 501 SER B N 1
ATOM 7923 C CA . SER B 1 501 ? -3.85 36.469 2.846 1 96.31 501 SER B CA 1
ATOM 7924 C C . SER B 1 501 ? -3.867 35.344 1.813 1 96.31 501 SER B C 1
ATOM 7926 O O . SER B 1 501 ? -3.342 34.281 2.061 1 96.31 501 SER B O 1
ATOM 7928 N N . HIS B 1 502 ? -4.582 35.594 0.644 1 95.06 502 HIS B N 1
ATOM 7929 C CA . HIS B 1 502 ? -4.645 34.656 -0.479 1 95.06 502 HIS B CA 1
ATOM 7930 C C . HIS B 1 502 ? -3.486 34.906 -1.445 1 95.06 502 HIS B C 1
ATOM 7932 O O . HIS B 1 502 ? -3.32 34.156 -2.406 1 95.06 502 HIS B O 1
ATOM 7938 N N . ASP B 1 503 ? -2.648 35.844 -1.23 1 94.5 503 ASP B N 1
ATOM 7939 C CA . ASP B 1 503 ? -1.551 36.281 -2.102 1 94.5 503 ASP B CA 1
ATOM 7940 C C . ASP B 1 503 ? -0.203 36.094 -1.407 1 94.5 503 ASP B C 1
ATOM 7942 O O . ASP B 1 503 ? 0.12 36.812 -0.469 1 94.5 503 ASP B O 1
ATOM 7946 N N . PRO B 1 504 ? 0.613 35.188 -1.853 1 92.19 504 PRO B N 1
ATOM 7947 C CA . PRO B 1 504 ? 1.882 34.906 -1.181 1 92.19 504 PRO B CA 1
ATOM 7948 C C . PRO B 1 504 ? 2.834 36.094 -1.181 1 92.19 504 PRO B C 1
ATOM 7950 O O . PRO B 1 504 ? 3.801 36.125 -0.414 1 92.19 504 PRO B O 1
ATOM 7953 N N . SER B 1 505 ? 2.586 37.094 -2 1 91.38 505 SER B N 1
ATOM 7954 C CA . SER B 1 505 ? 3.477 38.25 -2.084 1 91.38 505 SER B CA 1
ATOM 7955 C C . SER B 1 505 ? 3.215 39.25 -0.949 1 91.38 505 SER B C 1
ATOM 7957 O O . SER B 1 505 ? 4.031 40.125 -0.686 1 91.38 505 SER B O 1
ATOM 7959 N N . LEU B 1 506 ? 2.107 39.031 -0.307 1 93.31 506 LEU B N 1
ATOM 7960 C CA . LEU B 1 506 ? 1.787 39.906 0.82 1 93.31 506 LEU B CA 1
ATOM 7961 C C . LEU B 1 506 ? 2.387 39.375 2.113 1 93.31 506 LEU B C 1
ATOM 7963 O O . LEU B 1 506 ? 1.841 38.438 2.713 1 93.31 506 LEU B O 1
ATOM 7967 N N . LYS B 1 507 ? 3.434 40.031 2.639 1 92.25 507 LYS B N 1
ATOM 7968 C CA . LYS B 1 507 ? 4.16 39.594 3.816 1 92.25 507 LYS B CA 1
ATOM 7969 C C . LYS B 1 507 ? 3.672 40.281 5.078 1 92.25 507 LYS B C 1
ATOM 7971 O O . LYS B 1 507 ? 2.889 41.219 5 1 92.25 507 LYS B O 1
ATOM 7976 N N . GLY B 1 508 ? 4.094 39.75 6.219 1 94.56 508 GLY B N 1
ATOM 7977 C CA . GLY B 1 508 ? 3.723 40.344 7.492 1 94.56 508 GLY B CA 1
ATOM 7978 C C . GLY B 1 508 ? 2.277 40.094 7.871 1 94.56 508 GLY B C 1
ATOM 7979 O O . GLY B 1 508 ? 1.843 38.938 7.934 1 94.56 508 GLY B O 1
ATOM 7980 N N . ALA B 1 509 ? 1.571 41.188 8.156 1 97.12 509 ALA B N 1
ATOM 7981 C CA . ALA B 1 509 ? 0.134 41.156 8.414 1 97.12 509 ALA B CA 1
ATOM 7982 C C . ALA B 1 509 ? -0.601 42.156 7.512 1 97.12 509 ALA B C 1
ATOM 7984 O O . ALA B 1 509 ? -1.012 43.219 7.957 1 97.12 509 ALA B O 1
ATOM 7985 N N . PRO B 1 510 ? -0.899 41.688 6.312 1 96.75 510 PRO B N 1
ATOM 7986 C CA . PRO B 1 510 ? -1.481 42.625 5.34 1 96.75 510 PRO B CA 1
ATOM 7987 C C . PRO B 1 510 ? -2.875 43.094 5.738 1 96.75 510 PRO B C 1
ATOM 7989 O O . PRO B 1 510 ? -3.635 42.344 6.355 1 96.75 510 PRO B O 1
ATOM 7992 N N . THR B 1 511 ? -3.152 44.344 5.355 1 96.69 511 THR B N 1
ATOM 7993 C CA . THR B 1 511 ? -4.477 44.906 5.562 1 96.69 511 THR B CA 1
ATOM 7994 C C . THR B 1 511 ? -5.035 45.469 4.25 1 96.69 511 THR B C 1
ATOM 7996 O O . THR B 1 511 ? -4.316 45.562 3.254 1 96.69 511 THR B O 1
ATOM 7999 N N . GLY B 1 512 ? -6.285 45.75 4.184 1 97.38 512 GLY B N 1
ATOM 8000 C CA . GLY B 1 512 ? -6.891 46.375 3.018 1 97.38 512 GLY B CA 1
ATOM 8001 C C . GLY B 1 512 ? -7.105 45.375 1.871 1 97.38 512 GLY B C 1
ATOM 8002 O O . GLY B 1 512 ? -6.961 45.75 0.703 1 97.38 512 GLY B O 1
ATOM 8003 N N . TRP B 1 513 ? -7.336 44.188 2.125 1 97.44 513 TRP B N 1
ATOM 8004 C CA . TRP B 1 513 ? -7.559 43.156 1.102 1 97.44 513 TRP B CA 1
ATOM 8005 C C . TRP B 1 513 ? -8.812 42.344 1.41 1 97.44 513 TRP B C 1
ATOM 8007 O O . TRP B 1 513 ? -9.32 42.375 2.533 1 97.44 513 TRP B O 1
ATOM 8017 N N . ARG B 1 514 ? -9.422 41.719 0.423 1 98.12 514 ARG B N 1
ATOM 8018 C CA . ARG B 1 514 ? -10.586 40.844 0.541 1 98.12 514 ARG B CA 1
ATOM 8019 C C . ARG B 1 514 ? -10.281 39.438 0.01 1 98.12 514 ARG B C 1
ATOM 8021 O O . ARG B 1 514 ? -9.469 39.281 -0.906 1 98.12 514 ARG B O 1
ATOM 8028 N N . LEU B 1 515 ? -10.852 38.438 0.595 1 98.12 515 LEU B N 1
ATOM 8029 C CA . LEU B 1 515 ? -10.562 37.062 0.234 1 98.12 515 LEU B CA 1
ATOM 8030 C C . LEU B 1 515 ? -11.398 36.625 -0.964 1 98.12 515 LEU B C 1
ATOM 8032 O O . LEU B 1 515 ? -12.625 36.562 -0.883 1 98.12 515 LEU B O 1
ATOM 8036 N N . PRO B 1 516 ? -10.781 36.25 -2.074 1 97.94 516 PRO B N 1
ATOM 8037 C CA . PRO B 1 516 ? -11.539 35.75 -3.225 1 97.94 516 PRO B CA 1
ATOM 8038 C C . PRO B 1 516 ? -11.914 34.281 -3.09 1 97.94 516 PRO B C 1
ATOM 8040 O O . PRO B 1 516 ? -11.039 33.438 -2.904 1 97.94 516 PRO B O 1
ATOM 8043 N N . VAL B 1 517 ? -13.219 33.969 -3.129 1 98.06 517 VAL B N 1
ATOM 8044 C CA . VAL B 1 517 ? -13.711 32.594 -3.145 1 98.06 517 VAL B CA 1
ATOM 8045 C C . VAL B 1 517 ? -14.094 32.219 -4.566 1 98.06 517 VAL B C 1
ATOM 8047 O O . VAL B 1 517 ? -15.203 32.5 -5.02 1 98.06 517 VAL B O 1
ATOM 8050 N N . ARG B 1 518 ? -13.266 31.406 -5.141 1 96.38 518 ARG B N 1
ATOM 8051 C CA . ARG B 1 518 ? -13.43 31.094 -6.559 1 96.38 518 ARG B CA 1
ATOM 8052 C C . ARG B 1 518 ? -14.336 29.891 -6.754 1 96.38 518 ARG B C 1
ATOM 8054 O O . ARG B 1 518 ? -15.117 29.844 -7.711 1 96.38 518 ARG B O 1
ATOM 8061 N N . GLU B 1 519 ? -14.102 28.938 -5.922 1 95.31 519 GLU B N 1
ATOM 8062 C CA . GLU B 1 519 ? -14.805 27.672 -5.996 1 95.31 519 GLU B CA 1
ATOM 8063 C C . GLU B 1 519 ? -15.039 27.078 -4.609 1 95.31 519 GLU B C 1
ATOM 8065 O O . GLU B 1 519 ? -14.328 27.406 -3.66 1 95.31 519 GLU B O 1
ATOM 8070 N N . VAL B 1 520 ? -16.125 26.328 -4.504 1 96.88 520 VAL B N 1
ATOM 8071 C CA . VAL B 1 520 ? -16.375 25.609 -3.252 1 96.88 520 VAL B CA 1
ATOM 8072 C C . VAL B 1 520 ? -16.688 24.141 -3.541 1 96.88 520 VAL B C 1
ATOM 8074 O O . VAL B 1 520 ? -17.281 23.828 -4.574 1 96.88 520 VAL B O 1
ATOM 8077 N N . ARG B 1 521 ? -16.219 23.297 -2.678 1 95.19 521 ARG B N 1
ATOM 8078 C CA . ARG B 1 521 ? -16.469 21.859 -2.758 1 95.19 521 ARG B CA 1
ATOM 8079 C C . ARG B 1 521 ? -16.922 21.297 -1.409 1 95.19 521 ARG B C 1
ATOM 8081 O O . ARG B 1 521 ? -16.766 21.969 -0.379 1 95.19 521 ARG B O 1
ATOM 8088 N N . ALA B 1 522 ? -17.562 20.141 -1.476 1 96.94 522 ALA B N 1
ATOM 8089 C CA . ALA B 1 522 ? -18.031 19.484 -0.257 1 96.94 522 ALA B CA 1
ATOM 8090 C C . ALA B 1 522 ? -17.359 18.141 -0.069 1 96.94 522 ALA B C 1
ATOM 8092 O O . ALA B 1 522 ? -17.406 17.281 -0.959 1 96.94 522 ALA B O 1
ATOM 8093 N N . ALA B 1 523 ? -16.641 17.969 0.982 1 97.69 523 ALA B N 1
ATOM 8094 C CA . ALA B 1 523 ? -16.203 16.656 1.444 1 97.69 523 ALA B CA 1
ATOM 8095 C C . ALA B 1 523 ? -17.203 16.062 2.439 1 97.69 523 ALA B C 1
ATOM 8097 O O . ALA B 1 523 ? -16.953 16.078 3.648 1 97.69 523 ALA B O 1
ATOM 8098 N N . VAL B 1 524 ? -18.234 15.477 1.922 1 98.44 524 VAL B N 1
ATOM 8099 C CA . VAL B 1 524 ? -19.422 15.133 2.711 1 98.44 524 VAL B CA 1
ATOM 8100 C C . VAL B 1 524 ? -19.078 14 3.678 1 98.44 524 VAL B C 1
ATOM 8102 O O . VAL B 1 524 ? -19.547 13.984 4.816 1 98.44 524 VAL B O 1
ATOM 8105 N N . GLY B 1 525 ? -18.281 13.031 3.223 1 98.5 525 GLY B N 1
ATOM 8106 C CA . GLY B 1 525 ? -17.859 11.977 4.129 1 98.5 525 GLY B CA 1
ATOM 8107 C C . GLY B 1 525 ? -17.062 12.508 5.32 1 98.5 525 GLY B C 1
ATOM 8108 O O . GLY B 1 525 ? -17.281 12.07 6.453 1 98.5 525 GLY B O 1
ATOM 8109 N N . ALA B 1 526 ? -16.156 13.438 5.043 1 98.06 526 ALA B N 1
ATOM 8110 C CA . ALA B 1 526 ? -15.359 14.047 6.102 1 98.06 526 ALA B CA 1
ATOM 8111 C C . ALA B 1 526 ? -16.188 15.016 6.934 1 98.06 526 ALA B C 1
ATOM 8113 O O . ALA B 1 526 ? -15.891 15.258 8.102 1 98.06 526 ALA B O 1
ATOM 8114 N N . GLY B 1 527 ? -17.156 15.641 6.293 1 97.94 527 GLY B N 1
ATOM 8115 C CA . GLY B 1 527 ? -18.094 16.469 7.02 1 97.94 527 GLY B CA 1
ATOM 8116 C C . GLY B 1 527 ? -17.703 17.938 7.051 1 97.94 527 GLY B C 1
ATOM 8117 O O . GLY B 1 527 ? -17.828 18.594 8.086 1 97.94 527 GLY B O 1
ATOM 8118 N N . TYR B 1 528 ? -17.188 18.484 5.922 1 97.88 528 TYR B N 1
ATOM 8119 C CA . TYR B 1 528 ? -16.922 19.922 5.852 1 97.88 528 TYR B CA 1
ATOM 8120 C C . TYR B 1 528 ? -17.016 20.422 4.418 1 97.88 528 TYR B C 1
ATOM 8122 O O . TYR B 1 528 ? -17.031 19.641 3.473 1 97.88 528 TYR B O 1
ATOM 8130 N N . ILE B 1 529 ? -17.156 21.719 4.281 1 97.81 529 ILE B N 1
ATOM 8131 C CA . ILE B 1 529 ? -17.109 22.438 3.01 1 97.81 529 ILE B CA 1
ATOM 8132 C C . ILE B 1 529 ? -15.781 23.156 2.869 1 97.81 529 ILE B C 1
ATOM 8134 O O . ILE B 1 529 ? -15.273 23.734 3.832 1 97.81 529 ILE B O 1
ATOM 8138 N N . TYR B 1 530 ? -15.172 23.047 1.698 1 95.88 530 TYR B N 1
ATOM 8139 C CA . TYR B 1 530 ? -13.93 23.797 1.591 1 95.88 530 TYR B CA 1
ATOM 8140 C C . TYR B 1 530 ? -13.953 24.719 0.383 1 95.88 530 TYR B C 1
ATOM 8142 O O . TYR B 1 530 ? -14.469 24.359 -0.676 1 95.88 530 TYR B O 1
ATOM 8150 N N . ALA B 1 531 ? -13.523 26 0.622 1 97.19 531 ALA B N 1
ATOM 8151 C CA . ALA B 1 531 ? -13.445 27.062 -0.374 1 97.19 531 ALA B CA 1
ATOM 8152 C C . ALA B 1 531 ? -12.047 27.156 -0.979 1 97.19 531 ALA B C 1
ATOM 8154 O O . ALA B 1 531 ? -11.047 27.109 -0.258 1 97.19 531 ALA B O 1
ATOM 8155 N N . ILE B 1 532 ? -12.016 27.25 -2.238 1 95.56 532 ILE B N 1
ATOM 8156 C CA . ILE B 1 532 ? -10.75 27.375 -2.961 1 95.56 532 ILE B CA 1
ATOM 8157 C C . ILE B 1 532 ? -10.484 28.844 -3.273 1 95.56 532 ILE B C 1
ATOM 8159 O O . ILE B 1 532 ? -11.219 29.469 -4.055 1 95.56 532 ILE B O 1
ATOM 8163 N N . CYS B 1 533 ? -9.461 29.422 -2.713 1 94.81 533 CYS B N 1
ATOM 8164 C CA . CYS B 1 533 ? -9.172 30.844 -2.811 1 94.81 533 CYS B CA 1
ATOM 8165 C C . CYS B 1 533 ? -7.832 31.094 -3.486 1 94.81 533 CYS B C 1
ATOM 8167 O O . CYS B 1 533 ? -7.398 32.25 -3.621 1 94.81 533 CYS B O 1
ATOM 8169 N N . GLY B 1 534 ? -7.16 30.062 -3.893 1 81.25 534 GLY B N 1
ATOM 8170 C CA . GLY B 1 534 ? -5.902 30.125 -4.621 1 81.25 534 GLY B CA 1
ATOM 8171 C C . GLY B 1 534 ? -5.656 28.906 -5.484 1 81.25 534 GLY B C 1
ATOM 8172 O O . GLY B 1 534 ? -6.574 28.125 -5.73 1 81.25 534 GLY B O 1
ATOM 8173 N N . ASP B 1 535 ? -4.438 28.891 -6.059 1 77.44 535 ASP B N 1
ATOM 8174 C CA . ASP B 1 535 ? -4.086 27.734 -6.887 1 77.44 535 ASP B CA 1
ATOM 8175 C C . ASP B 1 535 ? -3.877 26.5 -6.031 1 77.44 535 ASP B C 1
ATOM 8177 O O . ASP B 1 535 ? -3.342 26.578 -4.926 1 77.44 535 ASP B O 1
ATOM 8181 N N . MET B 1 536 ? -4.566 25.469 -6.469 1 76.31 536 MET B N 1
ATOM 8182 C CA . MET B 1 536 ? -4.504 24.203 -5.723 1 76.31 536 MET B CA 1
ATOM 8183 C C . MET B 1 536 ? -3.881 23.109 -6.566 1 76.31 536 MET B C 1
ATOM 8185 O O . MET B 1 536 ? -4.273 22.906 -7.719 1 76.31 536 MET B O 1
ATOM 8189 N N . ARG B 1 537 ? -2.779 22.547 -6.078 1 81.62 537 ARG B N 1
ATOM 8190 C CA . ARG B 1 537 ? -2.26 21.328 -6.695 1 81.62 537 ARG B CA 1
ATOM 8191 C C . ARG B 1 537 ? -2.238 20.172 -5.703 1 81.62 537 ARG B C 1
ATOM 8193 O O . ARG B 1 537 ? -1.57 20.25 -4.668 1 81.62 537 ARG B O 1
ATOM 8200 N N . THR B 1 538 ? -2.941 19.094 -6.047 1 87.88 538 THR B N 1
ATOM 8201 C CA . THR B 1 538 ? -3.064 17.984 -5.109 1 87.88 538 THR B CA 1
ATOM 8202 C C . THR B 1 538 ? -2.166 16.828 -5.523 1 87.88 538 THR B C 1
ATOM 8204 O O . THR B 1 538 ? -2.051 15.828 -4.797 1 87.88 538 THR B O 1
ATOM 8207 N N . MET B 1 539 ? -1.51 16.922 -6.672 1 94.62 539 MET B N 1
ATOM 8208 C CA . MET B 1 539 ? -0.506 15.953 -7.113 1 94.62 539 MET B CA 1
ATOM 8209 C C . MET B 1 539 ? 0.821 16.641 -7.406 1 94.62 539 MET B C 1
ATOM 8211 O O . MET B 1 539 ? 0.96 17.328 -8.43 1 94.62 539 MET B O 1
ATOM 8215 N N . PRO B 1 540 ? 1.784 16.5 -6.531 1 92.88 540 PRO B N 1
ATOM 8216 C CA . PRO B 1 540 ? 3.104 17.062 -6.812 1 92.88 540 PRO B CA 1
ATOM 8217 C C . PRO B 1 540 ? 3.828 16.344 -7.945 1 92.88 540 PRO B C 1
ATOM 8219 O O . PRO B 1 540 ? 3.4 15.258 -8.359 1 92.88 540 PRO B O 1
ATOM 8222 N N . GLY B 1 541 ? 4.867 16.984 -8.477 1 94.62 541 GLY B N 1
ATOM 8223 C CA . GLY B 1 541 ? 5.77 16.391 -9.453 1 94.62 541 GLY B CA 1
ATOM 8224 C C . GLY B 1 541 ? 7.191 16.25 -8.938 1 94.62 541 GLY B C 1
ATOM 8225 O O . GLY B 1 541 ? 7.555 16.844 -7.926 1 94.62 541 GLY B O 1
ATOM 8226 N N . LEU B 1 542 ? 7.922 15.422 -9.617 1 96.12 542 LEU B N 1
ATOM 8227 C CA . LEU B 1 542 ? 9.344 15.305 -9.305 1 96.12 542 LEU B CA 1
ATOM 8228 C C . LEU B 1 542 ? 10.133 16.453 -9.93 1 96.12 542 LEU B C 1
ATOM 8230 O O . LEU B 1 542 ? 9.758 16.969 -10.984 1 96.12 542 LEU B O 1
ATOM 8234 N N . GLY B 1 543 ? 11.195 16.891 -9.258 1 94.31 543 GLY B N 1
ATOM 8235 C CA . GLY B 1 543 ? 12.094 17.875 -9.828 1 94.31 543 GLY B CA 1
ATOM 8236 C C . GLY B 1 543 ? 13.008 17.297 -10.891 1 94.31 543 GLY B C 1
ATOM 8237 O O . GLY B 1 543 ? 12.898 16.125 -11.25 1 94.31 543 GLY B O 1
ATOM 8238 N N . ARG B 1 544 ? 13.914 18.125 -11.438 1 94.62 544 ARG B N 1
ATOM 8239 C CA . ARG B 1 544 ? 14.836 17.703 -12.484 1 94.62 544 ARG B CA 1
ATOM 8240 C C . ARG B 1 544 ? 15.773 16.609 -11.977 1 94.62 544 ARG B C 1
ATOM 8242 O O . ARG B 1 544 ? 16.078 15.664 -12.695 1 94.62 544 ARG B O 1
ATOM 8249 N N . HIS B 1 545 ? 16.219 16.75 -10.758 1 93.75 545 HIS B N 1
ATOM 8250 C CA . HIS B 1 545 ? 17.031 15.758 -10.055 1 93.75 545 HIS B CA 1
ATOM 8251 C C . HIS B 1 545 ? 16.422 15.391 -8.711 1 93.75 545 HIS B C 1
ATOM 8253 O O . HIS B 1 545 ? 16.891 15.852 -7.668 1 93.75 545 HIS B O 1
ATOM 8259 N N . PRO B 1 546 ? 15.398 14.547 -8.742 1 94.94 546 PRO B N 1
ATOM 8260 C CA . PRO B 1 546 ? 14.68 14.219 -7.508 1 94.94 546 PRO B CA 1
ATOM 8261 C C . PRO B 1 546 ? 15.539 13.438 -6.52 1 94.94 546 PRO B C 1
ATOM 8263 O O . PRO B 1 546 ? 16.562 12.859 -6.902 1 94.94 546 PRO B O 1
ATOM 8266 N N . ALA B 1 547 ? 15.148 13.43 -5.27 1 93.94 547 ALA B N 1
ATOM 8267 C CA . ALA B 1 547 ? 15.828 12.672 -4.219 1 93.94 547 ALA B CA 1
ATOM 8268 C C . ALA B 1 547 ? 15.945 11.203 -4.594 1 93.94 547 ALA B C 1
ATOM 8270 O O . ALA B 1 547 ? 16.922 10.539 -4.23 1 93.94 547 ALA B O 1
ATOM 8271 N N . ALA B 1 548 ? 15.031 10.688 -5.355 1 96.25 548 ALA B N 1
ATOM 8272 C CA . ALA B 1 548 ? 14.992 9.281 -5.766 1 96.25 548 ALA B CA 1
ATOM 8273 C C . ALA B 1 548 ? 16.281 8.883 -6.473 1 96.25 548 ALA B C 1
ATOM 8275 O O . ALA B 1 548 ? 16.719 7.73 -6.371 1 96.25 548 ALA B O 1
ATOM 8276 N N . GLU B 1 549 ? 16.906 9.797 -7.18 1 96.62 549 GLU B N 1
ATOM 8277 C CA . GLU B 1 549 ? 18.109 9.5 -7.949 1 96.62 549 GLU B CA 1
ATOM 8278 C C . GLU B 1 549 ? 19.312 9.258 -7.035 1 96.62 549 GLU B C 1
ATOM 8280 O O . GLU B 1 549 ? 20.297 8.633 -7.438 1 96.62 549 GLU B O 1
ATOM 8285 N N . ARG B 1 550 ? 19.188 9.742 -5.77 1 94.19 550 ARG B N 1
ATOM 8286 C CA . ARG B 1 550 ? 20.344 9.68 -4.887 1 94.19 550 ARG B CA 1
ATOM 8287 C C . ARG B 1 550 ? 20.141 8.641 -3.785 1 94.19 550 ARG B C 1
ATOM 8289 O O . ARG B 1 550 ? 21.094 8.203 -3.15 1 94.19 550 ARG B O 1
ATOM 8296 N N . ILE B 1 551 ? 18.953 8.273 -3.525 1 94.88 551 ILE B N 1
ATOM 8297 C CA . ILE B 1 551 ? 18.641 7.273 -2.512 1 94.88 551 ILE B CA 1
ATOM 8298 C C . ILE B 1 551 ? 19.047 5.891 -3.008 1 94.88 551 ILE B C 1
ATOM 8300 O O . ILE B 1 551 ? 18.828 5.551 -4.172 1 94.88 551 ILE B O 1
ATOM 8304 N N . ASP B 1 552 ? 19.703 5.16 -2.176 1 95.94 552 ASP B N 1
ATOM 8305 C CA . ASP B 1 552 ? 20.188 3.828 -2.529 1 95.94 552 ASP B CA 1
ATOM 8306 C C . ASP B 1 552 ? 20.375 2.961 -1.287 1 95.94 552 ASP B C 1
ATOM 8308 O O . ASP B 1 552 ? 19.953 3.346 -0.189 1 95.94 552 ASP B O 1
ATOM 8312 N N . ILE B 1 553 ? 20.766 1.801 -1.502 1 94.94 553 ILE B N 1
ATOM 8313 C CA . ILE B 1 553 ? 21.078 0.852 -0.44 1 94.94 553 ILE B CA 1
ATOM 8314 C C . ILE B 1 553 ? 22.516 0.352 -0.605 1 94.94 553 ILE B C 1
ATOM 8316 O O . ILE B 1 553 ? 22.953 0.092 -1.724 1 94.94 553 ILE B O 1
ATOM 8320 N N . ASP B 1 554 ? 23.172 0.288 0.48 1 90 554 ASP B N 1
ATOM 8321 C CA . ASP B 1 554 ? 24.562 -0.16 0.361 1 90 554 ASP B CA 1
ATOM 8322 C C . ASP B 1 554 ? 24.672 -1.672 0.546 1 90 554 ASP B C 1
ATOM 8324 O O . ASP B 1 554 ? 23.656 -2.363 0.644 1 90 554 ASP B O 1
ATOM 8328 N N . ASP B 1 555 ? 25.859 -2.213 0.592 1 86.31 555 ASP B N 1
ATOM 8329 C CA . ASP B 1 555 ? 26.109 -3.652 0.604 1 86.31 555 ASP B CA 1
ATOM 8330 C C . ASP B 1 555 ? 25.688 -4.273 1.931 1 86.31 555 ASP B C 1
ATOM 8332 O O . ASP B 1 555 ? 25.453 -5.48 2.014 1 86.31 555 ASP B O 1
ATOM 8336 N N . ASN B 1 556 ? 25.578 -3.381 2.957 1 86.12 556 ASN B N 1
ATOM 8337 C CA . ASN B 1 556 ? 25.156 -3.867 4.27 1 86.12 556 ASN B CA 1
ATOM 8338 C C . ASN B 1 556 ? 23.656 -3.768 4.449 1 86.12 556 ASN B C 1
ATOM 8340 O O . ASN B 1 556 ? 23.125 -4.133 5.504 1 86.12 556 ASN B O 1
ATOM 8344 N N . GLY B 1 557 ? 23 -3.254 3.434 1 87.81 557 GLY B N 1
ATOM 8345 C CA . GLY B 1 557 ? 21.547 -3.145 3.496 1 87.81 557 GLY B CA 1
ATOM 8346 C C . GLY B 1 557 ? 21.078 -1.853 4.137 1 87.81 557 GLY B C 1
ATOM 8347 O O . GLY B 1 557 ? 19.906 -1.721 4.48 1 87.81 557 GLY B O 1
ATOM 8348 N N . GLU B 1 558 ? 22 -0.968 4.32 1 90 558 GLU B N 1
ATOM 8349 C CA . GLU B 1 558 ? 21.641 0.311 4.926 1 90 558 GLU B CA 1
ATOM 8350 C C . GLU B 1 558 ? 21.25 1.332 3.863 1 90 558 GLU B C 1
ATOM 8352 O O . GLU B 1 558 ? 21.891 1.427 2.816 1 90 558 GLU B O 1
ATOM 8357 N N . THR B 1 559 ? 20.219 2.018 4.129 1 91.5 559 THR B N 1
ATOM 8358 C CA . THR B 1 559 ? 19.75 3.049 3.215 1 91.5 559 THR B CA 1
ATOM 8359 C C . THR B 1 559 ? 20.688 4.246 3.209 1 91.5 559 THR B C 1
ATOM 8361 O O . THR B 1 559 ? 21.188 4.664 4.262 1 91.5 559 THR B O 1
ATOM 8364 N N . ILE B 1 560 ? 20.953 4.82 2.068 1 90.56 560 ILE B N 1
ATOM 8365 C CA . ILE B 1 560 ? 21.766 6.016 1.914 1 90.56 560 ILE B CA 1
ATOM 8366 C C . ILE B 1 560 ? 20.984 7.09 1.166 1 90.56 560 ILE B C 1
ATOM 8368 O O . ILE B 1 560 ? 20.172 6.781 0.295 1 90.56 560 ILE B O 1
ATOM 8372 N N . GLY B 1 561 ? 21.172 8.359 1.54 1 86.31 561 GLY B N 1
ATOM 8373 C CA . GLY B 1 561 ? 20.641 9.484 0.781 1 86.31 561 GLY B CA 1
ATOM 8374 C C . GLY B 1 561 ? 19.219 9.844 1.154 1 86.31 561 GLY B C 1
ATOM 8375 O O . GLY B 1 561 ? 18.625 10.742 0.563 1 86.31 561 GLY B O 1
ATOM 8376 N N . LEU B 1 562 ? 18.516 9.195 2.004 1 81.06 562 LEU B N 1
ATOM 8377 C CA . LEU B 1 562 ? 17.125 9.461 2.375 1 81.06 562 LEU B CA 1
ATOM 8378 C C . LEU B 1 562 ? 17.016 10.758 3.164 1 81.06 562 LEU B C 1
ATOM 8380 O O . LEU B 1 562 ? 15.984 11.438 3.105 1 81.06 562 LEU B O 1
ATOM 8384 N N . PHE B 1 563 ? 18 11.195 3.939 1 75.12 563 PHE B N 1
ATOM 8385 C CA . PHE B 1 563 ? 17.938 12.43 4.715 1 75.12 563 PHE B CA 1
ATOM 8386 C C . PHE B 1 563 ? 19.188 13.266 4.496 1 75.12 563 PHE B C 1
ATOM 8388 O O . PHE B 1 563 ? 20.266 12.734 4.207 1 75.12 563 PHE B O 1
#

Solvent-accessible surface area (backbone atoms only — not comparable to full-atom values): 54710 Å² total; per-residue (Å²): 130,76,52,49,61,58,44,59,72,68,43,70,78,62,53,43,63,59,31,32,47,73,34,70,40,59,66,90,39,50,33,34,49,38,69,50,32,24,33,38,46,70,64,49,42,67,71,28,61,84,44,66,68,24,48,31,32,40,34,23,18,35,65,49,54,83,80,61,59,49,52,62,25,47,52,43,7,35,43,39,4,25,47,73,74,74,38,50,42,26,35,35,34,48,37,54,64,37,21,48,43,41,24,74,41,55,65,89,38,38,38,48,47,9,25,44,39,57,52,68,46,50,42,44,62,60,89,35,45,67,53,28,38,29,51,31,47,36,47,48,38,30,49,53,50,43,41,53,56,69,66,30,90,77,42,63,32,75,88,46,52,71,64,49,39,48,43,63,48,39,34,28,34,39,48,27,25,38,32,7,36,84,52,83,91,23,28,59,67,47,79,50,30,34,29,21,32,41,64,34,62,57,30,39,27,62,18,61,23,81,42,72,69,48,36,32,52,26,45,23,47,26,58,40,28,24,20,79,86,67,44,78,39,30,30,44,79,67,32,36,18,31,34,34,36,55,52,34,54,70,55,69,38,31,30,39,34,23,31,52,82,45,43,33,27,35,38,22,45,36,22,35,52,51,80,47,51,15,34,34,19,38,45,43,48,55,45,29,26,40,29,22,56,27,19,40,34,45,26,28,63,14,34,73,49,8,37,43,33,38,55,56,42,50,25,62,72,60,67,54,72,60,24,24,33,36,33,28,35,31,67,68,51,24,33,45,28,42,67,80,58,83,83,54,73,96,53,79,74,55,70,76,72,57,48,90,50,38,66,40,36,60,59,6,37,48,28,52,49,49,36,46,46,41,40,44,72,31,24,26,39,36,29,38,36,33,47,61,54,93,70,63,42,71,64,39,53,48,45,52,44,52,52,33,46,73,66,71,23,43,64,25,62,26,38,14,48,82,46,12,26,74,24,9,38,55,36,27,53,45,50,56,57,36,48,70,43,83,50,63,69,52,64,81,59,57,51,83,39,52,60,68,52,40,55,36,38,47,35,33,72,53,39,44,27,78,30,65,45,70,33,70,70,24,50,53,48,53,52,49,38,40,74,74,65,52,32,55,38,46,76,43,74,22,43,41,63,51,19,60,48,59,44,59,84,44,54,34,63,61,69,91,44,62,43,51,31,60,38,64,48,69,44,53,25,59,48,32,34,34,34,36,37,45,92,80,79,60,40,52,54,52,56,90,79,25,37,30,57,58,17,25,55,49,98,86,69,46,77,39,60,64,101,131,77,52,49,62,57,42,59,73,68,44,68,78,64,55,42,62,57,32,33,48,73,34,68,40,59,66,88,39,50,34,33,49,38,69,51,31,25,34,38,46,70,63,50,41,68,71,29,60,80,43,65,69,24,48,32,32,40,34,23,17,37,66,47,54,84,78,62,59,51,53,60,25,48,50,43,5,36,44,37,4,26,46,71,73,74,38,48,42,24,36,34,32,48,38,53,64,38,20,48,42,40,23,74,41,55,65,89,36,38,37,49,46,10,23,44,40,57,51,68,44,50,43,44,63,60,89,36,42,66,55,28,37,28,51,32,47,34,47,48,39,30,49,53,50,45,41,53,55,70,69,30,89,77,42,64,33,73,89,47,52,69,65,46,37,48,42,62,47,38,33,28,31,40,49,26,25,37,31,9,36,84,53,81,90,23,28,60,65,46,80,47,31,35,30,22,32,42,63,33,63,58,29,39,26,62,18,61,24,81,44,71,68,48,37,31,53,28,46,22,47,26,56,38,28,24,23,79,86,68,43,78,40,32,30,43,78,67,31,35,17,30,34,34,36,55,52,35,55,71,55,68,38,30,31,38,34,22,30,52,83,46,40,33,28,35,38,22,46,37,22,33,51,52,83,47,51,15,34,34,20,36,46,42,48,55,46,30,26,40,28,24,54,27,19,38,35,45,26,30,65,14,34,73,49,7,37,43,32,39,56,57,42,50,25,60,72,59,67,54,72,60,25,25,33,36,34,29,34,32,68,68,51,23,33,45,29,42,66,80,58,83,83,53,74,96,53,80,75,55,71,77,74,56,48,87,51,40,66,41,36,59,59,6,36,48,28,49,50,49,39,46,46,42,41,42,70,32,24,27,39,36,28,38,36,33,47,61,55,92,70,64,44,72,64,39,53,50,44,51,43,52,53,34,48,73,67,70,24,43,63,24,63,26,39,14,48,81,46,13,26,74,23,9,39,56,37,26,52,45,51,56,56,37,48,70,43,84,48,62,70,50,65,81,60,57,51,83,38,51,61,68,53,42,54,34,36,47,33,34,72,52,41,44,28,78,31,66,44,68,33,71,69,24,50,52,49,52,53,49,40,42,74,73,65,52,32,55,39,47,77,43,77,22,43,41,62,50,18,62,48,57,44,59,85,43,53,35,64,62,69,92,44,62,42,50,31,60,37,63,50,72,44,54,26,59,48,32,34,33,34,35,36,44,92,80,80,59,39,52,55,54,56,92,79,26,37,30,56,59,17,26,55,49,98,86,68,46,75,39,60,64,101

Sequence (1126 aa):
MKSDLEIAREAHLDPIEKVAARAGIDEKYLEPYGRGVAKVDLDVVTHNRDHSCGKYVVVTAMTPTPLGEGKTTTAVGLAQGLEKIGKHSVLALRQPSMGPTFGIKGGAAGAGYSQVLPMEKLNLHLTGDFHAIGAAHNLLAAMIDNHLHQGNELDIEPHSISWRRVVDINDRALRNTIVGLGSRVDGVPRETGFDITAASEVGVILSLATSLSDLRARLGRIVIGYNRSKEPVSAEDLHAAGSMAVILKDALKPNLLQTTENSPVLVHAGPFGNIATGNSSVIADRVGIGCGDYLLTEAGFGADMGAERFFNIKCRIGGMRPDAAVLVATVRALKTHAGRYKVIPGKPLPPAMLEDNPDDVLAGAANLRKHIEIVREFGVSPIVALNVFPTDHPDEIDAVRKVAEAAGAHFASSTHVVDGGDGAVDLAHAVVAACDHKADFRYTYDLEDSLVEKLTKVATKVYGADGIDIAPAAAKELAHFEDLGYGTFPVVIAKTHLSLSHDPSLKGAPTGWRLPVREVRAAVGAGYIYAICGDMRTMPGLGRHPAAERIDIDDNGETIGLFMKSDLEIAREAHLDPIEKVAARAGIDEKYLEPYGRGVAKVDLDVVTHNRDHSCGKYVVVTAMTPTPLGEGKTTTAVGLAQGLEKIGKHSVLALRQPSMGPTFGIKGGAAGAGYSQVLPMEKLNLHLTGDFHAIGAAHNLLAAMIDNHLHQGNELDIEPHSISWRRVVDINDRALRNTIVGLGSRVDGVPRETGFDITAASEVGVILSLATSLSDLRARLGRIVIGYNRSKEPVSAEDLHAAGSMAVILKDALKPNLLQTTENSPVLVHAGPFGNIATGNSSVIADRVGIGCGDYLLTEAGFGADMGAERFFNIKCRIGGMRPDAAVLVATVRALKTHAGRYKVIPGKPLPPAMLEDNPDDVLAGAANLRKHIEIVREFGVSPIVALNVFPTDHPDEIDAVRKVAEAAGAHFASSTHVVDGGDGAVDLAHAVVAACDHKADFRYTYDLEDSLVEKLTKVATKVYGADGIDIAPAAAKELAHFEDLGYGTFPVVIAKTHLSLSHDPSLKGAPTGWRLPVREVRAAVGAGYIYAICGDMRTMPGLGRHPAAERIDIDDNGETIGLF

Nearest PDB structures (foldseek):
  4ioj-assembly1_A  TM=9.831E-01  e=2.755E-85  Moorella thermoacetica ATCC 39073
  5a4j-assembly2_A  TM=9.831E-01  e=4.002E-82  Tepidanaerobacter acetatoxydans Re1
  7xzn-assembly1_A  TM=9.755E-01  e=8.836E-81  Peptostreptococcus anaerobius
  5a5g-assembly1_A  TM=9.819E-01  e=3.803E-79  Tepidanaerobacter acetatoxydans Re1
  7c11-assembly2_N  TM=9.754E-01  e=2.203E-79  Methylorubrum extorquens CM4

Radius of gyration: 30.94 Å; Cα contacts (8 Å, |Δi|>4): 2859; chains: 2; bounding box: 59×94×74 Å

=== Feature glossary ===
Key to the feature types in this record:

— What the protein is —

Primary structure: the covalent order of the twenty standard amino acids along the backbone. Two proteins with the same sequence will (almost always) fold to the same structure; two with 30% identity often share a fold but not the details.

Database cross-references. InterPro integrates a dozen domain/family signature databases into unified entries with residue-range hits. GO terms attach function/process/location labels with evidence codes. CATH codes position the fold in a four-level structural taxonomy. Organism is the NCBI-taxonomy species name.

— Where its atoms are —

The mmCIF block holds the 3D Cartesian coordinates of each backbone atom (N, Cα, C, O) in ångströms. mmCIF is the PDB's canonical archive format — a tagged-loop text representation of the atomic model.

Six rendered views show the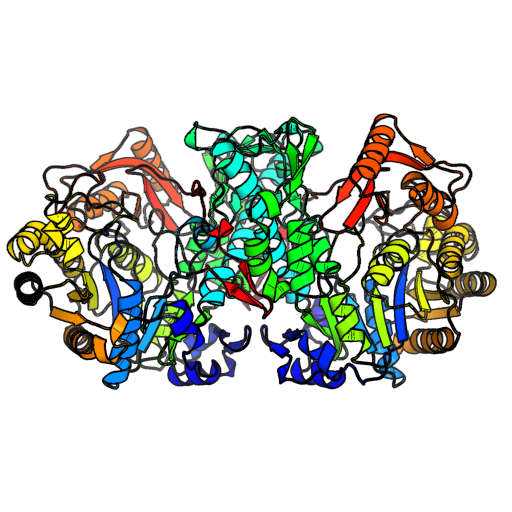 3D structure from the faces of a cube — i.e. along ±x, ±y, ±z. Rendering representation is drawn randomly per protein from cartoon (secondary-structure ribbons), sticks (backbone bonds), or molecular surface; coloring is either N→C rainbow (blue at the N-terminus through red at the C-terminus) or one color per chain.

— Local backbone conformation —

DSSP 8-state secondary structure assigns each residue one of H (α-helix), G (3₁₀-helix), I (π-helix), E (extended β-strand), B (isolated β-bridge), T (hydrogen-bonded turn), S (bend), or '-' (coil). The assignment is computed from backbone hydrogen-bond geometry via the Kabsch–Sander algorithm.

P-SEA three-state annotation labels each residue as helix, strand, or coil based purely on the geometry of the Cα trace. It serves as a fallback when the full backbone (and thus DSSP) is unavailable.

The φ/ψ torsion pair specifies the backbone conformation at each residue. φ rotates about the N–Cα bond, ψ about the Cα–C bond. Steric clashes forbid most of the (φ, ψ) plane — the allowed regions (α-helix basin, β-sheet basin, left-handed helix) are the Ramachandran-allowed regions.

— Global shape and packing —

The geometric summary reports three shape descriptors. Rg (radius of gyration) measures how spread out the Cα atoms are about their centre of mass; compact globular proteins have small Rg, elongated or unfolded ones large. Cα contacts (<8 Å, |i−j|>4) count long-range residue pairs in spatial proximity — high for tightly packed folds, near zero for rods or random coil. The bounding-box extents give the protein's footprint along x, y, z in Å.

Accessible surface area quantifies burial. A residue with SASA near zero is packed into the hydrophobic core; one with SASA >100 Å² sits on the surface. Computed here via the Shrake–Rupley numerical algorithm with a 1.4 Å probe.

Plot images: a contact map (which residues are close in 3D, as an N×N binary image), a Ramachandran scatter (backbone torsion angles, revealing secondary-structure composition at a glance), and — for AlphaFold structures — a PAE heatmap (pairwise prediction confidence).

— Structural neighborhood —

The Foldseek 3Di string encodes local tertiary geometry as a 20-letter alphabet — one character per residue — derived from the relative positions of nearby Cα atoms. Unlike the amino-acid sequence, 3Di is a direct function of the 3D structure, so two proteins with the same fold have similar 3Di strings even at low sequence identity.

Nearest PDB neighbors are the top structural matches found by Foldseek when searching this structure against the entire Protein Data Bank. Each hit reports a TM-score (0 to 1; >0.5 almost always implies the same fold) and an E-value. These are *structural* homologs — they may share no detectable sequence similarity.

— Confidence and disorder —

For AlphaFold models, the B-factor field carries pLDDT — the model's own estimate of local accuracy on a 0–100 scale. Regions with pLDDT<50 should be treated as essentially unmodeled; they often correspond to intrinsically disordered segments.

B-factor (Debye–Waller factor) reflects atomic displacement in the crystal lattice. It is an experimental observable (units Å²), not a prediction; low values mean the atom is pinned down, high values mean it moves or is heterogeneous across the crystal.

Predicted aligned error is AlphaFold's pairwise confidence. Unlike pLDDT (per-residue), PAE is per-residue-pair and captures whether two parts of the structure are correctly placed relative to each other. Units are ångströms of expected positional error.